Protein 1AFW (pdb70)

Foldseek 3Di:
DVVLLDDDLQFKFFQDKFKAAWFFAPPTDCLVDFQLQQLLQVLLQVLVPFDVLCVVPLVLAAEEEEEAAFDVVLCVPSNLVSVVVSPNPPNHYYHYDYLWQQQQQVQVQVQSVCSNVVVHFKHKGKFWFRCNPRVVSAPPVGDDDDPCLCVPPQSVLLVDDPQQLLVCLCVVVVNDLLQLLALLLLQLALQVVCQVVCLCVVRHDKGADPVGRIGTGFDQRDHDGHSVVCVVFDDDPDHSHGLSFFFGAITIMIMTMIGRNNVCVVSVRDGFWTWRDKDKDFARQSNLLQQCLPAVVVGCVVVVHAQVLAQAEAEARRGSSSVVVSCVSRVHDPCRYSSSHHRSRRGRRTRHPNSNVVSVVSSVDDAQHKYKYKYGGHSGMIMITMMGGD/DVVLLDDDLQFKFFQAKFKAFWFFAPPGPCLVPFQLQQLLQVLLFRLVPFDDVCVVCVLLAQEEEEEAAFDVVSCFVSNLVSVCVSPNDPNRYYHYDYQWQQQQQVQVQVVSVCSNVVVHFKHKGKFWFRCNPRVVVADLVGDDDDPVLCVDPQSVLLVPDPLQLLLVLCVVVVQDLLNLLQVLQVLLVQLQCCQVVCPNQVRHDWGADPVGDIGGGFPFNDPDGDRVNCVPFAADPDHPPGRFGLSFAFGATTMMIMTMIGRNNVCVVVVRDGQWGWDDKDKFFARLSNLLLACLPQVVVQCVVVVHALVQAQAEEEAPRGSSSVVVSCVSRVHDPCRYSNNHHRSGRGRSRRRVNSNVVSNVSSVADAQGKYKYKYRGRSGMIMITMMGGD

Structure (mmCIF, N/CA/C/O backbone):
data_1AFW
#
_entry.id   1AFW
#
_cell.length_a   71.170
_cell.length_b   92.650
_cell.length_c   116.720
_cell.angle_alpha   90.00
_cell.angle_beta   90.00
_cell.angle_gamma   90.00
#
_symmetry.space_group_name_H-M   'P 21 21 21'
#
loop_
_entity.id
_entity.type
_entity.pdbx_description
1 polymer '3-KETOACETYL-COA THIOLASE'
2 non-polymer (4R)-2-METHYLPENTANE-2,4-DIOL
3 water water
#
loop_
_atom_site.group_PDB
_atom_site.id
_atom_site.type_symbol
_atom_site.label_atom_id
_atom_site.label_alt_id
_atom_site.label_comp_id
_atom_site.label_asym_id
_atom_site.label_entity_id
_atom_site.label_seq_id
_atom_site.pdbx_PDB_ins_code
_atom_site.Cartn_x
_atom_site.Cartn_y
_atom_site.Cartn_z
_atom_site.occupancy
_atom_site.B_iso_or_equiv
_atom_site.auth_seq_id
_atom_site.auth_comp_id
_atom_site.auth_asym_id
_atom_site.auth_atom_id
_atom_site.pdbx_PDB_model_num
ATOM 1 N N . LYS A 1 1 ? 57.998 -25.385 75.616 1.00 82.24 25 LYS A N 1
ATOM 2 C CA . LYS A 1 1 ? 59.307 -24.931 75.151 1.00 84.61 25 LYS A CA 1
ATOM 3 C C . LYS A 1 1 ? 59.637 -25.041 73.640 1.00 93.86 25 LYS A C 1
ATOM 4 O O . LYS A 1 1 ? 59.730 -24.018 72.951 1.00 99.91 25 LYS A O 1
ATOM 10 N N . ASN A 1 2 ? 59.813 -26.254 73.118 1.00 89.03 26 ASN A N 1
ATOM 11 C CA . ASN A 1 2 ? 60.116 -26.449 71.701 1.00 82.31 26 ASN A CA 1
ATOM 12 C C . ASN A 1 2 ? 59.067 -25.738 70.844 1.00 75.50 26 ASN A C 1
ATOM 13 O O . ASN A 1 2 ? 59.401 -25.154 69.818 1.00 83.46 26 ASN A O 1
ATOM 18 N N . SER A 1 3 ? 57.800 -25.790 71.249 1.00 60.26 27 SER A N 1
ATOM 19 C CA . SER A 1 3 ? 56.734 -25.131 70.502 1.00 54.07 27 SER A CA 1
ATOM 20 C C . SER A 1 3 ? 56.860 -23.592 70.621 1.00 48.78 27 SER A C 1
ATOM 21 O O . SER A 1 3 ? 56.548 -22.843 69.691 1.00 48.93 27 SER A O 1
ATOM 24 N N . LEU A 1 4 ? 57.339 -23.118 71.766 1.00 38.27 28 LEU A N 1
ATOM 25 C CA . LEU A 1 4 ? 57.521 -21.698 71.948 1.00 32.74 28 LEU A CA 1
ATOM 26 C C . LEU A 1 4 ? 58.562 -21.328 70.910 1.00 36.41 28 LEU A C 1
ATOM 27 O O . LEU A 1 4 ? 58.498 -20.320 70.193 1.00 33.50 28 LEU A O 1
ATOM 32 N N . LEU A 1 5 ? 59.561 -22.193 70.859 1.00 35.37 29 LEU A N 1
ATOM 33 C CA . LEU A 1 5 ? 60.637 -21.946 69.939 1.00 35.74 29 LEU A CA 1
ATOM 34 C C . LEU A 1 5 ? 60.231 -21.895 68.479 1.00 37.65 29 LEU A C 1
ATOM 35 O O . LEU A 1 5 ? 61.002 -21.337 67.683 1.00 37.30 29 LEU A O 1
ATOM 40 N N . GLU A 1 6 ? 59.056 -22.439 68.109 1.00 33.86 30 GLU A N 1
ATOM 41 C CA . GLU A 1 6 ? 58.633 -22.412 66.694 1.00 33.88 30 GLU A CA 1
ATOM 42 C C . GLU A 1 6 ? 58.233 -21.026 66.201 1.00 36.32 30 GLU A C 1
ATOM 43 O O . GLU A 1 6 ? 57.564 -20.288 66.931 1.00 41.55 30 GLU A O 1
ATOM 49 N N . LYS A 1 7 ? 58.604 -20.675 64.971 1.00 24.78 31 LYS A N 1
ATOM 50 C CA . LYS A 1 7 ? 58.252 -19.354 64.462 1.00 23.33 31 LYS A CA 1
ATOM 51 C C . LYS A 1 7 ? 56.942 -19.438 63.750 1.00 38.70 31 LYS A C 1
ATOM 52 O O . LYS A 1 7 ? 56.799 -20.293 62.889 1.00 49.48 31 LYS A O 1
ATOM 58 N N . ARG A 1 8 ? 55.994 -18.559 64.086 1.00 37.54 32 ARG A N 1
ATOM 59 C CA . ARG A 1 8 ? 54.676 -18.541 63.454 1.00 26.99 32 ARG A CA 1
ATOM 60 C C . ARG A 1 8 ? 54.399 -17.211 62.757 1.00 18.32 32 ARG A C 1
ATOM 61 O O . ARG A 1 8 ? 55.008 -16.233 63.114 1.00 21.58 32 ARG A O 1
ATOM 69 N N . PRO A 1 9 ? 53.526 -17.142 61.759 1.00 22.22 33 PRO A N 1
ATOM 70 C CA . PRO A 1 9 ? 53.275 -15.863 61.071 1.00 20.31 33 PRO A CA 1
ATOM 71 C C . PRO A 1 9 ? 52.554 -14.837 61.952 1.00 26.18 33 PRO A C 1
ATOM 72 O O . PRO A 1 9 ? 52.657 -13.630 61.716 1.00 27.88 33 PRO A O 1
ATOM 76 N N . GLU A 1 10 ? 51.854 -15.340 62.972 1.00 20.03 34 GLU A N 1
ATOM 77 C CA . GLU A 1 10 ? 51.106 -14.483 63.888 1.00 25.93 34 GLU A CA 1
ATOM 78 C C . GLU A 1 10 ? 51.914 -13.916 65.025 1.00 21.07 34 GLU A C 1
ATOM 79 O O . GLU A 1 10 ? 51.372 -13.115 65.799 1.00 22.07 34 GLU A O 1
ATOM 85 N N . ASP A 1 11 ? 53.184 -14.300 65.092 1.00 16.24 35 ASP A N 1
ATOM 86 C CA . ASP A 1 11 ? 54.061 -13.845 66.160 1.00 15.45 35 ASP A CA 1
ATOM 87 C C . ASP A 1 11 ? 54.170 -12.345 66.160 1.00 19.07 35 ASP A C 1
ATOM 88 O O . ASP A 1 11 ? 53.948 -11.691 65.151 1.00 12.84 35 ASP A O 1
ATOM 93 N N . VAL A 1 12 ? 54.507 -11.812 67.326 1.00 21.14 36 VAL A N 1
ATOM 94 C CA . VAL A 1 12 ? 54.646 -10.369 67.408 1.00 16.72 36 VAL A CA 1
ATOM 95 C C . VAL A 1 12 ? 56.154 -10.244 67.451 1.00 12.02 36 VAL A C 1
ATOM 96 O O . VAL A 1 12 ? 56.795 -10.607 68.431 1.00 19.40 36 VAL A O 1
ATOM 100 N N . VAL A 1 13 ? 56.745 -9.731 66.383 1.00 8.77 37 VAL A N 1
ATOM 101 C CA . VAL A 1 13 ? 58.181 -9.566 66.368 1.00 8.88 37 VAL A CA 1
ATOM 102 C C . VAL A 1 13 ? 58.678 -8.139 66.605 1.00 17.95 37 VAL A C 1
ATOM 103 O O . VAL A 1 13 ? 57.964 -7.166 66.340 1.00 16.94 37 VAL A O 1
ATOM 107 N N . ILE A 1 14 ? 59.898 -8.036 67.122 1.00 14.74 38 ILE A N 1
ATOM 108 C CA . ILE A 1 14 ? 60.565 -6.772 67.368 1.00 15.99 38 ILE A CA 1
ATOM 109 C C . ILE A 1 14 ? 61.486 -6.530 66.144 1.00 24.55 38 ILE A C 1
ATOM 110 O O . ILE A 1 14 ? 62.369 -7.324 65.813 1.00 23.07 38 ILE A O 1
ATOM 115 N N . VAL A 1 15 ? 61.229 -5.437 65.449 1.00 24.73 39 VAL A N 1
ATOM 116 C CA . VAL A 1 15 ? 61.984 -5.006 64.264 1.00 21.02 39 VAL A CA 1
ATOM 117 C C . VAL A 1 15 ? 63.168 -4.093 64.642 1.00 23.79 39 VAL A C 1
ATOM 118 O O . VAL A 1 15 ? 64.198 -4.115 63.994 1.00 33.14 39 VAL A O 1
ATOM 122 N N . ALA A 1 16 ? 63.045 -3.287 65.694 1.00 24.25 40 ALA A N 1
ATOM 123 C CA . ALA A 1 16 ? 64.109 -2.376 66.135 1.00 20.29 40 ALA A CA 1
ATOM 124 C C . ALA A 1 16 ? 63.804 -2.067 67.585 1.00 19.98 40 ALA A C 1
ATOM 125 O O . ALA A 1 16 ? 62.621 -2.016 67.934 1.00 15.97 40 ALA A O 1
ATOM 127 N N . ALA A 1 17 ? 64.831 -1.772 68.375 1.00 12.96 41 ALA A N 1
ATOM 128 C CA . ALA A 1 17 ? 64.655 -1.419 69.763 1.00 15.18 41 ALA A CA 1
ATOM 129 C C . ALA A 1 17 ? 65.919 -0.684 70.126 1.00 22.44 41 ALA A C 1
ATOM 130 O O . ALA A 1 17 ? 67.021 -1.195 70.001 1.00 21.95 41 ALA A O 1
ATOM 132 N N . ASN A 1 18 ? 65.733 0.540 70.593 1.00 17.26 42 ASN A N 1
ATOM 133 C CA . ASN A 1 18 ? 66.815 1.422 70.980 1.00 18.95 42 ASN A CA 1
ATOM 134 C C . ASN A 1 18 ? 66.479 2.301 72.170 1.00 16.77 42 ASN A C 1
ATOM 135 O O . ASN A 1 18 ? 65.330 2.402 72.548 1.00 12.56 42 ASN A O 1
ATOM 140 N N . ARG A 1 19 ? 67.494 2.935 72.772 1.00 15.47 43 ARG A N 1
ATOM 141 C CA . ARG A 1 19 ? 67.411 3.835 73.894 1.00 15.87 43 ARG A CA 1
ATOM 142 C C . ARG A 1 19 ? 68.420 5.000 73.783 1.00 25.67 43 ARG A C 1
ATOM 143 O O . ARG A 1 19 ? 69.388 4.962 73.043 1.00 18.21 43 ARG A O 1
ATOM 151 N N . SER A 1 20 ? 68.195 6.050 74.546 1.00 21.47 44 SER A N 1
ATOM 152 C CA . SER A 1 20 ? 69.113 7.145 74.496 1.00 17.68 44 SER A CA 1
ATOM 153 C C . SER A 1 20 ? 69.997 6.688 75.619 1.00 20.05 44 SER A C 1
ATOM 154 O O . SER A 1 20 ? 69.660 5.705 76.268 1.00 18.26 44 SER A O 1
ATOM 157 N N . ALA A 1 21 ? 71.089 7.411 75.876 1.00 25.53 45 ALA A N 1
ATOM 158 C CA . ALA A 1 21 ? 71.950 7.116 77.031 1.00 30.46 45 ALA A CA 1
ATOM 159 C C . ALA A 1 21 ? 71.055 7.690 78.157 1.00 23.81 45 ALA A C 1
ATOM 160 O O . ALA A 1 21 ? 70.108 8.482 77.910 1.00 22.90 45 ALA A O 1
ATOM 162 N N . ILE A 1 22 ? 71.361 7.284 79.386 1.00 15.67 46 ILE A N 1
ATOM 163 C CA . ILE A 1 22 ? 70.628 7.709 80.557 1.00 14.11 46 ILE A CA 1
ATOM 164 C C . ILE A 1 22 ? 71.453 8.763 81.264 1.00 24.03 46 ILE A C 1
ATOM 165 O O . ILE A 1 22 ? 72.570 8.480 81.718 1.00 25.10 46 ILE A O 1
ATOM 170 N N . GLY A 1 23 ? 70.881 9.970 81.350 1.00 17.58 47 GLY A N 1
ATOM 171 C CA . GLY A 1 23 ? 71.527 11.137 81.970 1.00 7.85 47 GLY A CA 1
ATOM 172 C C . GLY A 1 23 ? 71.134 11.138 83.390 1.00 16.62 47 GLY A C 1
ATOM 173 O O . GLY A 1 23 ? 70.052 10.678 83.720 1.00 19.67 47 GLY A O 1
ATOM 174 N N . LYS A 1 24 ? 71.997 11.679 84.250 1.00 18.98 48 LYS A N 1
ATOM 175 C CA . LYS A 1 24 ? 71.757 11.769 85.689 1.00 19.58 48 LYS A CA 1
ATOM 176 C C . LYS A 1 24 ? 70.807 12.886 85.915 1.00 26.50 48 LYS A C 1
ATOM 177 O O . LYS A 1 24 ? 70.942 13.965 85.366 1.00 27.78 48 LYS A O 1
ATOM 183 N N . GLY A 1 25 ? 69.814 12.603 86.724 1.00 26.86 49 GLY A N 1
ATOM 184 C CA . GLY A 1 25 ? 68.820 13.595 86.982 1.00 17.89 49 GLY A CA 1
ATOM 185 C C . GLY A 1 25 ? 69.437 14.801 87.655 1.00 33.99 49 GLY A C 1
ATOM 186 O O . GLY A 1 25 ? 70.355 14.692 88.441 1.00 28.54 49 GLY A O 1
ATOM 187 N N . PHE A 1 26 ? 68.872 15.955 87.337 1.00 33.33 50 PHE A N 1
ATOM 188 C CA . PHE A 1 26 ? 69.258 17.215 87.923 1.00 32.84 50 PHE A CA 1
ATOM 189 C C . PHE A 1 26 ? 70.578 17.866 87.536 1.00 37.25 50 PHE A C 1
ATOM 190 O O . PHE A 1 26 ? 70.613 19.067 87.285 1.00 36.21 50 PHE A O 1
ATOM 198 N N . LYS A 1 27 ? 71.653 17.099 87.421 1.00 31.73 51 LYS A N 1
ATOM 199 C CA . LYS A 1 27 ? 72.912 17.729 87.063 1.00 34.81 51 LYS A CA 1
ATOM 200 C C . LYS A 1 27 ? 73.478 17.127 85.796 1.00 32.39 51 LYS A C 1
ATOM 201 O O . LYS A 1 27 ? 74.487 17.561 85.263 1.00 39.09 51 LYS A O 1
ATOM 207 N N . GLY A 1 28 ? 72.820 16.110 85.290 1.00 18.54 52 GLY A N 1
ATOM 208 C CA . GLY A 1 28 ? 73.322 15.439 84.130 1.00 13.87 52 GLY A CA 1
ATOM 209 C C . GLY A 1 28 ? 72.973 16.006 82.771 1.00 21.26 52 GLY A C 1
ATOM 210 O O . GLY A 1 28 ? 72.381 17.086 82.642 1.00 29.37 52 GLY A O 1
ATOM 211 N N . ALA A 1 29 ? 73.343 15.197 81.784 1.00 12.41 53 ALA A N 1
ATOM 212 C CA . ALA A 1 29 ? 73.226 15.439 80.360 1.00 18.73 53 ALA A CA 1
ATOM 213 C C . ALA A 1 29 ? 71.989 16.081 79.840 1.00 31.06 53 ALA A C 1
ATOM 214 O O . ALA A 1 29 ? 72.064 16.966 78.968 1.00 25.76 53 ALA A O 1
ATOM 216 N N . PHE A 1 30 ? 70.859 15.631 80.349 1.00 27.59 54 PHE A N 1
ATOM 217 C CA . PHE A 1 30 ? 69.626 16.183 79.857 1.00 22.98 54 PHE A CA 1
ATOM 218 C C . PHE A 1 30 ? 68.974 17.232 80.774 1.00 20.64 54 PHE A C 1
ATOM 219 O O . PHE A 1 30 ? 67.806 17.598 80.596 1.00 18.41 54 PHE A O 1
ATOM 227 N N . LYS A 1 31 ? 69.691 17.748 81.768 1.00 14.51 55 LYS A N 1
ATOM 228 C CA . LYS A 1 31 ? 69.029 18.716 82.638 1.00 15.04 55 LYS A CA 1
ATOM 229 C C . LYS A 1 31 ? 68.348 19.929 82.046 1.00 10.08 55 LYS A C 1
ATOM 230 O O . LYS A 1 31 ? 67.448 20.475 82.609 1.00 15.91 55 LYS A O 1
ATOM 236 N N . ASP A 1 32 ? 68.751 20.373 80.885 1.00 14.83 56 ASP A N 1
ATOM 237 C CA . ASP A 1 32 ? 68.070 21.571 80.400 1.00 14.51 56 ASP A CA 1
ATOM 238 C C . ASP A 1 32 ? 67.105 21.247 79.292 1.00 23.45 56 ASP A C 1
ATOM 239 O O . ASP A 1 32 ? 66.757 22.122 78.523 1.00 24.78 56 ASP A O 1
ATOM 244 N N . VAL A 1 33 ? 66.647 20.013 79.193 1.00 20.15 57 VAL A N 1
ATOM 245 C CA . VAL A 1 33 ? 65.672 19.713 78.153 1.00 18.01 57 VAL A CA 1
ATOM 246 C C . VAL A 1 33 ? 64.547 18.887 78.814 1.00 19.60 57 VAL A C 1
ATOM 247 O O . VAL A 1 33 ? 64.806 18.257 79.823 1.00 15.34 57 VAL A O 1
ATOM 251 N N . ASN A 1 34 ? 63.344 18.880 78.235 1.00 18.26 58 ASN A N 1
ATOM 252 C CA . ASN A 1 34 ? 62.175 18.120 78.725 1.00 15.17 58 ASN A CA 1
ATOM 253 C C . ASN A 1 34 ? 61.888 16.876 77.845 1.00 6.34 58 ASN A C 1
ATOM 254 O O . ASN A 1 34 ? 62.546 16.582 76.823 1.00 10.05 58 ASN A O 1
ATOM 259 N N . THR A 1 35 ? 60.853 16.152 78.271 1.00 7.78 59 THR A N 1
ATOM 260 C CA . THR A 1 35 ? 60.445 14.968 77.568 1.00 4.99 59 THR A CA 1
ATOM 261 C C . THR A 1 35 ? 60.119 15.192 76.101 1.00 10.12 59 THR A C 1
ATOM 262 O O . THR A 1 35 ? 60.387 14.332 75.259 1.00 13.12 59 THR A O 1
ATOM 266 N N . ASP A 1 36 ? 59.534 16.340 75.776 1.00 9.82 60 ASP A N 1
ATOM 267 C CA . ASP A 1 36 ? 59.178 16.606 74.375 1.00 11.79 60 ASP A CA 1
ATOM 268 C C . ASP A 1 36 ? 60.485 16.631 73.558 1.00 11.19 60 ASP A C 1
ATOM 269 O O . ASP A 1 36 ? 60.576 16.019 72.466 1.00 11.33 60 ASP A O 1
ATOM 274 N N . TYR A 1 37 ? 61.526 17.309 74.074 1.00 9.64 61 TYR A N 1
ATOM 275 C CA . TYR A 1 37 ? 62.816 17.342 73.348 1.00 8.77 61 TYR A CA 1
ATOM 276 C C . TYR A 1 37 ? 63.499 15.945 73.245 1.00 9.96 61 TYR A C 1
ATOM 277 O O . TYR A 1 37 ? 63.984 15.539 72.152 1.00 15.57 61 TYR A O 1
ATOM 286 N N . LEU A 1 38 ? 63.444 15.174 74.334 1.00 8.98 62 LEU A N 1
ATOM 287 C CA . LEU A 1 38 ? 64.013 13.847 74.330 1.00 9.93 62 LEU A CA 1
ATOM 288 C C . LEU A 1 38 ? 63.304 12.999 73.312 1.00 12.59 62 LEU A C 1
ATOM 289 O O . LEU A 1 38 ? 63.913 12.328 72.433 1.00 13.64 62 LEU A O 1
ATOM 294 N N . LEU A 1 39 ? 61.977 13.018 73.389 1.00 9.85 63 LEU A N 1
ATOM 295 C CA . LEU A 1 39 ? 61.301 12.187 72.436 1.00 6.21 63 LEU A CA 1
ATOM 296 C C . LEU A 1 39 ? 61.517 12.565 70.974 1.00 12.94 63 LEU A C 1
ATOM 297 O O . LEU A 1 39 ? 61.758 11.709 70.089 1.00 11.91 63 LEU A O 1
ATOM 302 N N . TYR A 1 40 ? 61.436 13.864 70.679 1.00 12.64 64 TYR A N 1
ATOM 303 C CA . TYR A 1 40 ? 61.651 14.269 69.266 1.00 13.44 64 TYR A CA 1
ATOM 304 C C . TYR A 1 40 ? 63.027 13.876 68.705 1.00 12.56 64 TYR A C 1
ATOM 305 O O . TYR A 1 40 ? 63.164 13.331 67.590 1.00 14.40 64 TYR A O 1
ATOM 314 N N . ASN A 1 41 ? 64.040 14.201 69.498 1.00 11.54 65 ASN A N 1
ATOM 315 C CA . ASN A 1 41 ? 65.422 13.911 69.108 1.00 11.70 65 ASN A CA 1
ATOM 316 C C . ASN A 1 41 ? 65.700 12.423 69.042 1.00 19.02 65 ASN A C 1
ATOM 317 O O . ASN A 1 41 ? 66.404 11.921 68.124 1.00 16.53 65 ASN A O 1
ATOM 322 N N . PHE A 1 42 ? 65.095 11.700 69.990 1.00 12.78 66 PHE A N 1
ATOM 323 C CA . PHE A 1 42 ? 65.242 10.249 69.970 1.00 16.76 66 PHE A CA 1
ATOM 324 C C . PHE A 1 42 ? 64.575 9.681 68.706 1.00 17.34 66 PHE A C 1
ATOM 325 O O . PHE A 1 42 ? 65.183 8.910 67.983 1.00 17.20 66 PHE A O 1
ATOM 333 N N . LEU A 1 43 ? 63.336 10.047 68.385 1.00 16.44 67 LEU A N 1
ATOM 334 C CA . LEU A 1 43 ? 62.665 9.492 67.211 1.00 14.56 67 LEU A CA 1
ATOM 335 C C . LEU A 1 43 ? 63.333 9.785 65.894 1.00 16.25 67 LEU A C 1
ATOM 336 O O . LEU A 1 43 ? 63.217 9.013 64.928 1.00 22.35 67 LEU A O 1
ATOM 341 N N . ASN A 1 44 ? 63.953 10.960 65.864 1.00 16.68 68 ASN A N 1
ATOM 342 C CA . ASN A 1 44 ? 64.641 11.419 64.651 1.00 17.65 68 ASN A CA 1
ATOM 343 C C . ASN A 1 44 ? 65.730 10.378 64.375 1.00 17.50 68 ASN A C 1
ATOM 344 O O . ASN A 1 44 ? 65.939 9.926 63.239 1.00 20.49 68 ASN A O 1
ATOM 349 N N . GLU A 1 45 ? 66.443 10.005 65.430 1.00 19.65 69 GLU A N 1
ATOM 350 C CA . GLU A 1 45 ? 67.524 9.003 65.332 1.00 20.49 69 GLU A CA 1
ATOM 351 C C . GLU A 1 45 ? 66.862 7.623 65.123 1.00 23.11 69 GLU A C 1
ATOM 352 O O . GLU A 1 45 ? 67.238 6.890 64.219 1.00 29.26 69 GLU A O 1
ATOM 358 N N . PHE A 1 46 ? 65.889 7.230 65.949 1.00 18.80 70 PHE A N 1
ATOM 359 C CA . PHE A 1 46 ? 65.271 5.924 65.794 1.00 20.58 70 PHE A CA 1
ATOM 360 C C . PHE A 1 46 ? 64.734 5.654 64.408 1.00 27.88 70 PHE A C 1
ATOM 361 O O . PHE A 1 46 ? 64.981 4.608 63.784 1.00 26.89 70 PHE A O 1
ATOM 369 N N . ILE A 1 47 ? 63.945 6.610 63.932 1.00 16.78 71 ILE A N 1
ATOM 370 C CA . ILE A 1 47 ? 63.369 6.436 62.636 1.00 15.70 71 ILE A CA 1
ATOM 371 C C . ILE A 1 47 ? 64.422 6.310 61.561 1.00 25.75 71 ILE A C 1
ATOM 372 O O . ILE A 1 47 ? 64.175 5.644 60.557 1.00 23.76 71 ILE A O 1
ATOM 377 N N . GLY A 1 48 ? 65.561 6.976 61.769 1.00 26.08 72 GLY A N 1
ATOM 378 C CA . GLY A 1 48 ? 66.668 6.941 60.790 1.00 36.24 72 GLY A CA 1
ATOM 379 C C . GLY A 1 48 ? 67.186 5.513 60.730 1.00 38.37 72 GLY A C 1
ATOM 380 O O . GLY A 1 48 ? 67.424 4.965 59.689 1.00 46.17 72 GLY A O 1
ATOM 381 N N . ARG A 1 49 ? 67.341 4.897 61.879 1.00 38.28 73 ARG A N 1
ATOM 382 C CA . ARG A 1 49 ? 67.815 3.533 61.952 1.00 43.61 73 ARG A CA 1
ATOM 383 C C . ARG A 1 49 ? 66.701 2.493 61.713 1.00 52.71 73 ARG A C 1
ATOM 384 O O . ARG A 1 49 ? 66.849 1.320 62.096 1.00 59.71 73 ARG A O 1
ATOM 392 N N . PHE A 1 50 ? 65.597 2.907 61.072 1.00 40.73 74 PHE A N 1
ATOM 393 C CA . PHE A 1 50 ? 64.502 1.959 60.790 1.00 46.78 74 PHE A CA 1
ATOM 394 C C . PHE A 1 50 ? 64.803 1.370 59.391 1.00 55.76 74 PHE A C 1
ATOM 395 O O . PHE A 1 50 ? 65.627 1.926 58.638 1.00 51.31 74 PHE A O 1
ATOM 403 N N . PRO A 1 51 ? 64.108 0.275 59.052 1.00 58.27 75 PRO A N 1
ATOM 404 C CA . PRO A 1 51 ? 64.233 -0.404 57.749 1.00 54.55 75 PRO A CA 1
ATOM 405 C C . PRO A 1 51 ? 63.542 0.403 56.632 1.00 48.32 75 PRO A C 1
ATOM 406 O O . PRO A 1 51 ? 62.379 0.824 56.747 1.00 44.31 75 PRO A O 1
ATOM 410 N N . GLU A 1 52 ? 64.271 0.587 55.536 1.00 38.62 76 GLU A N 1
ATOM 411 C CA . GLU A 1 52 ? 63.819 1.346 54.383 1.00 35.31 76 GLU A CA 1
ATOM 412 C C . GLU A 1 52 ? 62.371 1.405 54.013 1.00 38.40 76 GLU A C 1
ATOM 413 O O . GLU A 1 52 ? 61.783 2.484 53.837 1.00 37.77 76 GLU A O 1
ATOM 419 N N . PRO A 1 53 ? 61.800 0.222 53.892 1.00 36.46 77 PRO A N 1
ATOM 420 C CA . PRO A 1 53 ? 60.393 0.169 53.527 1.00 27.50 77 PRO A CA 1
ATOM 421 C C . PRO A 1 53 ? 59.601 0.903 54.577 1.00 33.32 77 PRO A C 1
ATOM 422 O O . PRO A 1 53 ? 58.519 1.356 54.268 1.00 40.68 77 PRO A O 1
ATOM 426 N N . LEU A 1 54 ? 60.134 1.081 55.793 1.00 35.83 78 LEU A N 1
ATOM 427 C CA . LEU A 1 54 ? 59.361 1.804 56.816 1.00 33.93 78 LEU A CA 1
ATOM 428 C C . LEU A 1 54 ? 59.604 3.288 56.805 1.00 29.77 78 LEU A C 1
ATOM 429 O O . LEU A 1 54 ? 58.645 4.061 56.868 1.00 32.40 78 LEU A O 1
ATOM 434 N N . ARG A 1 55 ? 60.874 3.670 56.715 1.00 27.14 79 ARG A N 1
ATOM 435 C CA . ARG A 1 55 ? 61.255 5.068 56.706 1.00 29.37 79 ARG A CA 1
ATOM 436 C C . ARG A 1 55 ? 60.513 5.704 55.592 1.00 34.82 79 ARG A C 1
ATOM 437 O O . ARG A 1 55 ? 60.076 6.839 55.662 1.00 41.73 79 ARG A O 1
ATOM 445 N N . ALA A 1 56 ? 60.334 4.922 54.552 1.00 42.02 80 ALA A N 1
ATOM 446 C CA . ALA A 1 56 ? 59.614 5.425 53.393 1.00 52.10 80 ALA A CA 1
ATOM 447 C C . ALA A 1 56 ? 58.065 5.432 53.448 1.00 47.66 80 ALA A C 1
ATOM 448 O O . ALA A 1 56 ? 57.391 5.806 52.482 1.00 45.00 80 ALA A O 1
ATOM 450 N N . ASP A 1 57 ? 57.486 4.998 54.558 1.00 44.84 81 ASP A N 1
ATOM 451 C CA . ASP A 1 57 ? 56.026 4.978 54.691 1.00 49.53 81 ASP A CA 1
ATOM 452 C C . ASP A 1 57 ? 55.705 4.793 56.174 1.00 39.97 81 ASP A C 1
ATOM 453 O O . ASP A 1 57 ? 55.217 3.757 56.637 1.00 38.99 81 ASP A O 1
ATOM 458 N N . LEU A 1 58 ? 56.023 5.839 56.916 1.00 33.11 82 LEU A N 1
ATOM 459 C CA . LEU A 1 58 ? 55.789 5.815 58.342 1.00 28.70 82 LEU A CA 1
ATOM 460 C C . LEU A 1 58 ? 54.313 5.613 58.595 1.00 23.73 82 LEU A C 1
ATOM 461 O O . LEU A 1 58 ? 53.922 5.274 59.673 1.00 26.91 82 LEU A O 1
ATOM 466 N N . ASN A 1 59 ? 53.489 5.806 57.590 1.00 19.73 83 ASN A N 1
ATOM 467 C CA . ASN A 1 59 ? 52.068 5.628 57.738 1.00 28.31 83 ASN A CA 1
ATOM 468 C C . ASN A 1 59 ? 51.826 4.162 58.027 1.00 26.48 83 ASN A C 1
ATOM 469 O O . ASN A 1 59 ? 50.704 3.799 58.327 1.00 25.00 83 ASN A O 1
ATOM 474 N N . LEU A 1 60 ? 52.811 3.300 57.851 1.00 15.86 84 LEU A N 1
ATOM 475 C CA . LEU A 1 60 ? 52.519 1.916 58.104 1.00 16.47 84 LEU A CA 1
ATOM 476 C C . LEU A 1 60 ? 52.435 1.753 59.603 1.00 18.55 84 LEU A C 1
ATOM 477 O O . LEU A 1 60 ? 51.926 0.759 60.063 1.00 23.91 84 LEU A O 1
ATOM 482 N N . ILE A 1 61 ? 52.925 2.722 60.363 1.00 15.14 85 ILE A N 1
ATOM 483 C CA . ILE A 1 61 ? 52.853 2.610 61.828 1.00 14.96 85 ILE A CA 1
ATOM 484 C C . ILE A 1 61 ? 51.418 3.002 62.160 1.00 22.10 85 ILE A C 1
ATOM 485 O O . ILE A 1 61 ? 50.925 4.091 61.816 1.00 18.80 85 ILE A O 1
ATOM 490 N N . GLU A 1 62 ? 50.719 2.082 62.806 1.00 19.08 86 GLU A N 1
ATOM 491 C CA . GLU A 1 62 ? 49.321 2.308 63.158 1.00 14.00 86 GLU A CA 1
ATOM 492 C C . GLU A 1 62 ? 48.964 2.718 64.592 1.00 15.41 86 GLU A C 1
ATOM 493 O O . GLU A 1 62 ? 47.785 2.930 64.950 1.00 14.93 86 GLU A O 1
ATOM 499 N N . GLU A 1 63 ? 49.982 2.861 65.412 1.00 9.17 87 GLU A N 1
ATOM 500 C CA . GLU A 1 63 ? 49.711 3.285 66.773 1.00 9.72 87 GLU A CA 1
ATOM 501 C C . GLU A 1 63 ? 51.029 3.586 67.430 1.00 10.29 87 GLU A C 1
ATOM 502 O O . GLU A 1 63 ? 52.073 2.903 67.191 1.00 12.17 87 GLU A O 1
ATOM 508 N N . VAL A 1 64 ? 50.997 4.603 68.274 1.00 8.99 88 VAL A N 1
ATOM 509 C CA . VAL A 1 64 ? 52.192 4.898 69.052 1.00 5.49 88 VAL A CA 1
ATOM 510 C C . VAL A 1 64 ? 51.660 4.826 70.513 1.00 8.57 88 VAL A C 1
ATOM 511 O O . VAL A 1 64 ? 50.740 5.576 70.877 1.00 10.38 88 VAL A O 1
ATOM 515 N N . ALA A 1 65 ? 52.208 3.962 71.365 1.00 8.79 89 ALA A N 1
ATOM 516 C CA . ALA A 1 65 ? 51.767 3.943 72.800 1.00 7.47 89 ALA A CA 1
ATOM 517 C C . ALA A 1 65 ? 53.062 4.423 73.544 1.00 10.17 89 ALA A C 1
ATOM 518 O O . ALA A 1 65 ? 54.142 3.843 73.377 1.00 8.07 89 ALA A O 1
ATOM 520 N N . CYS A 1 66 ? 52.974 5.447 74.385 1.00 8.68 90 CYS A N 1
ATOM 521 C CA . CYS A 1 66 ? 54.155 6.020 75.065 1.00 2.81 90 CYS A CA 1
ATOM 522 C C . CYS A 1 66 ? 53.972 6.103 76.546 1.00 4.06 90 CYS A C 1
ATOM 523 O O . CYS A 1 66 ? 53.075 6.800 77.051 1.00 9.91 90 CYS A O 1
ATOM 526 N N . GLY A 1 67 ? 54.785 5.364 77.285 1.00 7.57 91 GLY A N 1
ATOM 527 C CA . GLY A 1 67 ? 54.720 5.361 78.760 1.00 2.13 91 GLY A CA 1
ATOM 528 C C . GLY A 1 67 ? 55.336 6.601 79.369 1.00 5.70 91 GLY A C 1
ATOM 529 O O . GLY A 1 67 ? 56.387 7.043 78.912 1.00 12.61 91 GLY A O 1
ATOM 530 N N . ASN A 1 68 ? 54.719 7.130 80.420 1.00 3.63 92 ASN A N 1
ATOM 531 C CA . ASN A 1 68 ? 55.273 8.325 81.099 1.00 7.72 92 ASN A CA 1
ATOM 532 C C . ASN A 1 68 ? 54.605 8.416 82.442 1.00 10.73 92 ASN A C 1
ATOM 533 O O . ASN A 1 68 ? 53.403 8.154 82.540 1.00 7.95 92 ASN A O 1
ATOM 538 N N . VAL A 1 69 ? 55.363 8.734 83.498 1.00 7.45 93 VAL A N 1
ATOM 539 C CA . VAL A 1 69 ? 54.764 8.770 84.807 1.00 8.84 93 VAL A CA 1
ATOM 540 C C . VAL A 1 69 ? 54.497 10.170 85.410 1.00 10.72 93 VAL A C 1
ATOM 541 O O . VAL A 1 69 ? 53.481 10.390 86.001 1.00 10.87 93 VAL A O 1
ATOM 545 N N . LEU A 1 70 ? 55.424 11.111 85.278 1.00 6.93 94 LEU A N 1
ATOM 546 C CA . LEU A 1 70 ? 55.306 12.397 85.925 1.00 13.16 94 LEU A CA 1
ATOM 547 C C . LEU A 1 70 ? 54.681 13.600 85.226 1.00 10.24 94 LEU A C 1
ATOM 548 O O . LEU A 1 70 ? 54.412 14.586 85.921 1.00 8.50 94 LEU A O 1
ATOM 553 N N . ASN A 1 71 ? 54.499 13.552 83.898 1.00 9.27 95 ASN A N 1
ATOM 554 C CA . ASN A 1 71 ? 53.971 14.744 83.245 1.00 12.65 95 ASN A CA 1
ATOM 555 C C . ASN A 1 71 ? 52.484 14.904 83.455 1.00 16.01 95 ASN A C 1
ATOM 556 O O . ASN A 1 71 ? 51.800 13.908 83.728 1.00 6.42 95 ASN A O 1
ATOM 561 N N . VAL A 1 72 ? 51.964 16.123 83.286 1.00 9.01 96 VAL A N 1
ATOM 562 C CA . VAL A 1 72 ? 50.520 16.290 83.436 1.00 5.99 96 VAL A CA 1
ATOM 563 C C . VAL A 1 72 ? 49.930 15.455 82.326 1.00 7.36 96 VAL A C 1
ATOM 564 O O . VAL A 1 72 ? 50.464 15.427 81.183 1.00 7.82 96 VAL A O 1
ATOM 568 N N . GLY A 1 73 ? 48.846 14.755 82.629 1.00 7.73 97 GLY A N 1
ATOM 569 C CA . GLY A 1 73 ? 48.225 13.925 81.615 1.00 4.57 97 GLY A CA 1
ATOM 570 C C . GLY A 1 73 ? 49.121 12.775 81.047 1.00 10.84 97 GLY A C 1
ATOM 571 O O . GLY A 1 73 ? 48.825 12.204 79.970 1.00 10.80 97 GLY A O 1
ATOM 572 N N . ALA A 1 74 ? 50.218 12.444 81.715 1.00 7.59 98 ALA A N 1
ATOM 573 C CA . ALA A 1 74 ? 51.168 11.423 81.268 1.00 6.78 98 ALA A CA 1
ATOM 574 C C . ALA A 1 74 ? 51.791 11.853 79.940 1.00 7.11 98 ALA A C 1
ATOM 575 O O . ALA A 1 74 ? 52.302 11.054 79.190 1.00 8.72 98 ALA A O 1
ATOM 577 N N . GLY A 1 75 ? 51.786 13.146 79.676 1.00 6.12 99 GLY A N 1
ATOM 578 C CA . GLY A 1 75 ? 52.457 13.711 78.522 1.00 10.02 99 GLY A CA 1
ATOM 579 C C . GLY A 1 75 ? 51.821 13.556 77.186 1.00 15.02 99 GLY A C 1
ATOM 580 O O . GLY A 1 75 ? 52.496 13.754 76.154 1.00 10.62 99 GLY A O 1
ATOM 581 N N . ALA A 1 76 ? 50.524 13.218 77.158 1.00 5.05 100 ALA A N 1
ATOM 582 C CA . ALA A 1 76 ? 49.967 12.984 75.811 1.00 9.87 100 ALA A CA 1
ATOM 583 C C . ALA A 1 76 ? 50.047 14.126 74.813 1.00 6.86 100 ALA A C 1
ATOM 584 O O . ALA A 1 76 ? 50.392 13.877 73.673 1.00 10.21 100 ALA A O 1
ATOM 586 N N . THR A 1 77 ? 49.724 15.351 75.227 1.00 9.86 101 THR A N 1
ATOM 587 C CA . THR A 1 77 ? 49.795 16.433 74.216 1.00 13.31 101 THR A CA 1
ATOM 588 C C . THR A 1 77 ? 51.202 16.642 73.632 1.00 5.55 101 THR A C 1
ATOM 589 O O . THR A 1 77 ? 51.397 16.642 72.421 1.00 8.30 101 THR A O 1
ATOM 593 N N . GLU A 1 78 ? 52.174 16.871 74.492 1.00 8.85 102 GLU A N 1
ATOM 594 C CA . GLU A 1 78 ? 53.533 17.110 74.009 1.00 9.94 102 GLU A CA 1
ATOM 595 C C . GLU A 1 78 ? 54.168 15.923 73.316 1.00 9.65 102 GLU A C 1
ATOM 596 O O . GLU A 1 78 ? 54.993 16.038 72.390 1.00 11.44 102 GLU A O 1
ATOM 602 N N . HIS A 1 79 ? 53.820 14.708 73.715 1.00 9.07 103 HIS A N 1
ATOM 603 C CA . HIS A 1 79 ? 54.458 13.590 73.022 1.00 5.78 103 HIS A CA 1
ATOM 604 C C . HIS A 1 79 ? 53.893 13.338 71.609 1.00 6.29 103 HIS A C 1
ATOM 605 O O . HIS A 1 79 ? 54.609 12.964 70.670 1.00 8.26 103 HIS A O 1
ATOM 612 N N . ARG A 1 80 ? 52.583 13.540 71.480 1.00 7.48 104 ARG A N 1
ATOM 613 C CA . ARG A 1 80 ? 51.979 13.363 70.168 1.00 7.84 104 ARG A CA 1
ATOM 614 C C . ARG A 1 80 ? 52.636 14.486 69.308 1.00 4.53 104 ARG A C 1
ATOM 615 O O . ARG A 1 80 ? 52.940 14.250 68.128 1.00 12.48 104 ARG A O 1
ATOM 623 N N . ALA A 1 81 ? 52.773 15.693 69.879 1.00 10.92 105 ALA A N 1
ATOM 624 C CA . ALA A 1 81 ? 53.381 16.832 69.161 1.00 12.46 105 ALA A CA 1
ATOM 625 C C . ALA A 1 81 ? 54.790 16.414 68.698 1.00 13.69 105 ALA A C 1
ATOM 626 O O . ALA A 1 81 ? 55.227 16.642 67.544 1.00 15.53 105 ALA A O 1
ATOM 628 N N . ALA A 1 82 ? 55.540 15.804 69.609 1.00 11.70 106 ALA A N 1
ATOM 629 C CA . ALA A 1 82 ? 56.896 15.421 69.212 1.00 13.22 106 ALA A CA 1
ATOM 630 C C . ALA A 1 82 ? 56.891 14.349 68.151 1.00 17.29 106 ALA A C 1
ATOM 631 O O . ALA A 1 82 ? 57.775 14.341 67.291 1.00 19.53 106 ALA A O 1
ATOM 633 N N . CYS A 1 83 ? 55.972 13.383 68.202 1.00 13.58 107 CYS A N 1
ATOM 634 C CA . CYS A 1 83 ? 56.018 12.362 67.161 1.00 10.47 107 CYS A CA 1
ATOM 635 C C . CYS A 1 83 ? 55.671 13.025 65.817 1.00 14.13 107 CYS A C 1
ATOM 636 O O . CYS A 1 83 ? 56.202 12.631 64.784 1.00 14.94 107 CYS A O 1
ATOM 639 N N . LEU A 1 84 ? 54.748 13.983 65.839 1.00 10.01 108 LEU A N 1
ATOM 640 C CA . LEU A 1 84 ? 54.310 14.695 64.634 1.00 13.75 108 LEU A CA 1
ATOM 641 C C . LEU A 1 84 ? 55.515 15.342 64.006 1.00 11.85 108 LEU A C 1
ATOM 642 O O . LEU A 1 84 ? 55.668 15.163 62.797 1.00 12.06 108 LEU A O 1
ATOM 647 N N . ALA A 1 85 ? 56.301 16.063 64.799 1.00 11.62 109 ALA A N 1
ATOM 648 C CA . ALA A 1 85 ? 57.540 16.750 64.349 1.00 11.48 109 ALA A CA 1
ATOM 649 C C . ALA A 1 85 ? 58.632 15.833 63.789 1.00 16.22 109 ALA A C 1
ATOM 650 O O . ALA A 1 85 ? 59.363 16.145 62.834 1.00 17.23 109 ALA A O 1
ATOM 652 N N . SER A 1 86 ? 58.738 14.639 64.358 1.00 17.65 110 SER A N 1
ATOM 653 C CA . SER A 1 86 ? 59.697 13.683 63.873 1.00 12.51 110 SER A CA 1
ATOM 654 C C . SER A 1 86 ? 59.256 13.063 62.550 1.00 17.96 110 SER A C 1
ATOM 655 O O . SER A 1 86 ? 60.024 12.281 62.037 1.00 24.37 110 SER A O 1
ATOM 658 N N . GLY A 1 87 ? 58.045 13.332 62.024 1.00 19.98 111 GLY A N 1
ATOM 659 C CA . GLY A 1 87 ? 57.573 12.771 60.728 1.00 18.67 111 GLY A CA 1
ATOM 660 C C . GLY A 1 87 ? 56.571 11.620 60.824 1.00 22.86 111 GLY A C 1
ATOM 661 O O . GLY A 1 87 ? 56.130 11.072 59.816 1.00 16.70 111 GLY A O 1
ATOM 662 N N . ILE A 1 88 ? 56.223 11.202 62.037 1.00 21.19 112 ILE A N 1
ATOM 663 C CA . ILE A 1 88 ? 55.272 10.083 62.132 1.00 20.92 112 ILE A CA 1
ATOM 664 C C . ILE A 1 88 ? 54.015 10.837 61.751 1.00 15.85 112 ILE A C 1
ATOM 665 O O . ILE A 1 88 ? 53.672 11.808 62.421 1.00 13.62 112 ILE A O 1
ATOM 670 N N . PRO A 1 89 ? 53.353 10.440 60.674 1.00 20.10 113 PRO A N 1
ATOM 671 C CA . PRO A 1 89 ? 52.177 11.163 60.231 1.00 19.57 113 PRO A CA 1
ATOM 672 C C . PRO A 1 89 ? 50.974 11.321 61.156 1.00 25.08 113 PRO A C 1
ATOM 673 O O . PRO A 1 89 ? 50.746 10.488 62.034 1.00 20.87 113 PRO A O 1
ATOM 677 N N . TYR A 1 90 ? 50.187 12.380 60.950 1.00 21.73 114 TYR A N 1
ATOM 678 C CA . TYR A 1 90 ? 49.053 12.575 61.831 1.00 14.59 114 TYR A CA 1
ATOM 679 C C . TYR A 1 90 ? 48.119 11.419 61.787 1.00 17.16 114 TYR A C 1
ATOM 680 O O . TYR A 1 90 ? 47.333 11.195 62.729 1.00 16.03 114 TYR A O 1
ATOM 689 N N . SER A 1 91 ? 48.171 10.715 60.660 1.00 18.06 115 SER A N 1
ATOM 690 C CA . SER A 1 91 ? 47.251 9.600 60.540 1.00 18.22 115 SER A CA 1
ATOM 691 C C . SER A 1 91 ? 47.532 8.466 61.508 1.00 18.44 115 SER A C 1
ATOM 692 O O . SER A 1 91 ? 46.691 7.606 61.640 1.00 17.52 115 SER A O 1
ATOM 695 N N . THR A 1 92 ? 48.690 8.460 62.159 1.00 18.72 116 THR A N 1
ATOM 696 C CA . THR A 1 92 ? 49.017 7.391 63.128 1.00 16.16 116 THR A CA 1
ATOM 697 C C . THR A 1 92 ? 48.533 7.855 64.525 1.00 12.25 116 THR A C 1
ATOM 698 O O . THR A 1 92 ? 49.014 8.897 64.963 1.00 16.53 116 THR A O 1
ATOM 702 N N . PRO A 1 93 ? 47.649 7.116 65.203 1.00 13.74 117 PRO A N 1
ATOM 703 C CA . PRO A 1 93 ? 47.121 7.495 66.510 1.00 15.18 117 PRO A CA 1
ATOM 704 C C . PRO A 1 93 ? 48.179 7.411 67.582 1.00 14.73 117 PRO A C 1
ATOM 705 O O . PRO A 1 93 ? 49.193 6.761 67.360 1.00 14.51 117 PRO A O 1
ATOM 709 N N . PHE A 1 94 ? 47.912 8.070 68.707 1.00 10.04 118 PHE A N 1
ATOM 710 C CA . PHE A 1 94 ? 48.843 8.135 69.837 1.00 10.18 118 PHE A CA 1
ATOM 711 C C . PHE A 1 94 ? 48.083 7.938 71.163 1.00 10.27 118 PHE A C 1
ATOM 712 O O . PHE A 1 94 ? 46.949 8.436 71.278 1.00 12.40 118 PHE A O 1
ATOM 720 N N . VAL A 1 95 ? 48.670 7.224 72.137 1.00 8.16 119 VAL A N 1
ATOM 721 C CA . VAL A 1 95 ? 48.023 7.021 73.453 1.00 6.78 119 VAL A CA 1
ATOM 722 C C . VAL A 1 95 ? 49.100 7.099 74.497 1.00 7.09 119 VAL A C 1
ATOM 723 O O . VAL A 1 95 ? 50.146 6.540 74.241 1.00 7.61 119 VAL A O 1
ATOM 727 N N . ALA A 1 96 ? 48.885 7.772 75.632 1.00 7.67 120 ALA A N 1
ATOM 728 C CA . ALA A 1 96 ? 49.901 7.869 76.678 1.00 5.59 120 ALA A CA 1
ATOM 729 C C . ALA A 1 96 ? 49.454 6.896 77.749 1.00 11.87 120 ALA A C 1
ATOM 730 O O . ALA A 1 96 ? 48.235 6.802 77.956 1.00 9.49 120 ALA A O 1
ATOM 732 N N . LEU A 1 97 ? 50.363 6.193 78.445 1.00 6.57 121 LEU A N 1
ATOM 733 C CA . LEU A 1 97 ? 49.963 5.197 79.501 1.00 6.18 121 LEU A CA 1
ATOM 734 C C . LEU A 1 97 ? 50.868 5.363 80.668 1.00 6.33 121 LEU A C 1
ATOM 735 O O . LEU A 1 97 ? 52.059 5.623 80.557 1.00 11.26 121 LEU A O 1
ATOM 740 N N . ASN A 1 98 ? 50.335 5.176 81.860 1.00 8.80 122 ASN A N 1
ATOM 741 C CA . ASN A 1 98 ? 51.168 5.311 83.047 1.00 6.78 122 ASN A CA 1
ATOM 742 C C . ASN A 1 98 ? 50.813 4.112 83.919 1.00 7.43 122 ASN A C 1
ATOM 743 O O . ASN A 1 98 ? 49.690 3.996 84.455 1.00 6.05 122 ASN A O 1
ATOM 748 N N . ARG A 1 99 ? 51.767 3.194 84.056 1.00 11.22 123 ARG A N 1
ATOM 749 C CA . ARG A 1 99 ? 51.550 2.062 84.977 1.00 7.27 123 ARG A CA 1
ATOM 750 C C . ARG A 1 99 ? 52.872 2.179 85.826 1.00 15.25 123 ARG A C 1
ATOM 751 O O . ARG A 1 99 ? 53.670 1.230 86.017 1.00 11.20 123 ARG A O 1
ATOM 759 N N . GLN A 1 100 ? 53.092 3.395 86.285 1.00 9.64 124 GLN A N 1
ATOM 760 C CA . GLN A 1 100 ? 54.265 3.767 87.121 1.00 10.43 124 GLN A CA 1
ATOM 761 C C . GLN A 1 100 ? 55.535 3.255 86.520 1.00 11.28 124 GLN A C 1
ATOM 762 O O . GLN A 1 100 ? 55.728 3.371 85.301 1.00 7.89 124 GLN A O 1
ATOM 768 N N . CYS A 1 101 ? 56.407 2.654 87.349 1.00 10.93 125 CYS A N 1
ATOM 769 C CA . CYS A 1 101 ? 57.702 2.104 86.899 1.00 12.74 125 CYS A CA 1
ATOM 770 C C . CYS A 1 101 ? 57.658 1.157 85.705 1.00 7.34 125 CYS A C 1
ATOM 771 O O . CYS A 1 101 ? 58.670 0.865 85.088 1.00 9.11 125 CYS A O 1
ATOM 774 N N . SER A 1 102 ? 56.509 0.546 85.392 1.00 4.18 126 SER A N 1
ATOM 775 C CA . SER A 1 102 ? 56.521 -0.364 84.268 1.00 3.34 126 SER A CA 1
ATOM 776 C C . SER A 1 102 ? 55.943 0.192 83.005 1.00 8.48 126 SER A C 1
ATOM 777 O O . SER A 1 102 ? 55.699 -0.542 82.016 1.00 8.34 126 SER A O 1
ATOM 780 N N . SER A 1 103 ? 55.680 1.484 83.010 1.00 9.35 127 SER A N 1
ATOM 781 C CA . SER A 1 103 ? 55.000 2.091 81.839 1.00 3.27 127 SER A CA 1
ATOM 782 C C . SER A 1 103 ? 55.582 1.776 80.469 1.00 7.41 127 SER A C 1
ATOM 783 O O . SER A 1 103 ? 54.887 1.559 79.486 1.00 8.85 127 SER A O 1
ATOM 786 N N . GLY A 1 104 ? 56.906 1.721 80.408 1.00 9.12 128 GLY A N 1
ATOM 787 C CA . GLY A 1 104 ? 57.487 1.441 79.112 1.00 9.86 128 GLY A CA 1
ATOM 788 C C . GLY A 1 104 ? 57.254 0.030 78.619 1.00 12.41 128 GLY A C 1
ATOM 789 O O . GLY A 1 104 ? 57.055 -0.195 77.420 1.00 11.24 128 GLY A O 1
ATOM 790 N N . LEU A 1 105 ? 57.205 -0.924 79.559 1.00 10.25 129 LEU A N 1
ATOM 791 C CA . LEU A 1 105 ? 56.984 -2.338 79.205 1.00 7.84 129 LEU A CA 1
ATOM 792 C C . LEU A 1 105 ? 55.452 -2.466 78.967 1.00 4.75 129 LEU A C 1
ATOM 793 O O . LEU A 1 105 ? 55.014 -3.184 78.051 1.00 9.68 129 LEU A O 1
ATOM 798 N N . THR A 1 106 ? 54.670 -1.743 79.764 1.00 4.13 130 THR A N 1
ATOM 799 C CA . THR A 1 106 ? 53.202 -1.818 79.594 1.00 6.30 130 THR A CA 1
ATOM 800 C C . THR A 1 106 ? 52.870 -1.305 78.162 1.00 9.62 130 THR A C 1
ATOM 801 O O . THR A 1 106 ? 51.970 -1.743 77.532 1.00 7.50 130 THR A O 1
ATOM 805 N N . ALA A 1 107 ? 53.653 -0.394 77.636 1.00 6.58 131 ALA A N 1
ATOM 806 C CA . ALA A 1 107 ? 53.420 0.140 76.267 1.00 7.14 131 ALA A CA 1
ATOM 807 C C . ALA A 1 107 ? 53.679 -0.960 75.274 1.00 9.16 131 ALA A C 1
ATOM 808 O O . ALA A 1 107 ? 52.963 -1.082 74.275 1.00 10.05 131 ALA A O 1
ATOM 810 N N . VAL A 1 108 ? 54.702 -1.782 75.526 1.00 7.27 132 VAL A N 1
ATOM 811 C CA . VAL A 1 108 ? 55.008 -2.895 74.616 1.00 5.90 132 VAL A CA 1
ATOM 812 C C . VAL A 1 108 ? 53.828 -3.881 74.668 1.00 7.91 132 VAL A C 1
ATOM 813 O O . VAL A 1 108 ? 53.414 -4.387 73.630 1.00 6.76 132 VAL A O 1
ATOM 817 N N . ASN A 1 109 ? 53.282 -4.161 75.855 1.00 7.83 133 ASN A N 1
ATOM 818 C CA . ASN A 1 109 ? 52.149 -5.115 75.988 1.00 7.57 133 ASN A CA 1
ATOM 819 C C . ASN A 1 109 ? 50.933 -4.556 75.194 1.00 11.84 133 ASN A C 1
ATOM 820 O O . ASN A 1 109 ? 50.239 -5.282 74.454 1.00 6.48 133 ASN A O 1
ATOM 825 N N . ASP A 1 110 ? 50.701 -3.239 75.306 1.00 7.12 134 ASP A N 1
ATOM 826 C CA . ASP A 1 110 ? 49.566 -2.608 74.594 1.00 7.08 134 ASP A CA 1
ATOM 827 C C . ASP A 1 110 ? 49.648 -2.785 73.065 1.00 13.90 134 ASP A C 1
ATOM 828 O O . ASP A 1 110 ? 48.684 -3.236 72.412 1.00 14.54 134 ASP A O 1
ATOM 833 N N . ILE A 1 111 ? 50.802 -2.453 72.485 1.00 8.62 135 ILE A N 1
ATOM 834 C CA . ILE A 1 111 ? 50.984 -2.603 71.048 1.00 8.32 135 ILE A CA 1
ATOM 835 C C . ILE A 1 111 ? 50.953 -4.112 70.758 1.00 10.81 135 ILE A C 1
ATOM 836 O O . ILE A 1 111 ? 50.299 -4.485 69.827 1.00 12.71 135 ILE A O 1
ATOM 841 N N . ALA A 1 112 ? 51.595 -5.001 71.534 1.00 12.06 136 ALA A N 1
ATOM 842 C CA . ALA A 1 112 ? 51.503 -6.447 71.220 1.00 8.75 136 ALA A CA 1
ATOM 843 C C . ALA A 1 112 ? 50.038 -7.004 71.133 1.00 11.83 136 ALA A C 1
ATOM 844 O O . ALA A 1 112 ? 49.644 -7.803 70.248 1.00 11.46 136 ALA A O 1
ATOM 846 N N . ASN A 1 113 ? 49.196 -6.593 72.069 1.00 9.40 137 ASN A N 1
ATOM 847 C CA . ASN A 1 113 ? 47.818 -7.089 72.085 1.00 3.36 137 ASN A CA 1
ATOM 848 C C . ASN A 1 113 ? 47.070 -6.507 70.920 1.00 10.63 137 ASN A C 1
ATOM 849 O O . ASN A 1 113 ? 46.160 -7.168 70.373 1.00 15.04 137 ASN A O 1
ATOM 854 N N . LYS A 1 114 ? 47.402 -5.272 70.539 1.00 7.89 138 LYS A N 1
ATOM 855 C CA . LYS A 1 114 ? 46.684 -4.700 69.372 1.00 11.62 138 LYS A CA 1
ATOM 856 C C . LYS A 1 114 ? 47.069 -5.488 68.104 1.00 15.19 138 LYS A C 1
ATOM 857 O O . LYS A 1 114 ? 46.268 -5.749 67.220 1.00 16.29 138 LYS A O 1
ATOM 863 N N . ILE A 1 115 ? 48.326 -5.867 68.007 1.00 10.52 139 ILE A N 1
ATOM 864 C CA . ILE A 1 115 ? 48.720 -6.630 66.830 1.00 9.58 139 ILE A CA 1
ATOM 865 C C . ILE A 1 115 ? 48.025 -7.989 66.942 1.00 15.51 139 ILE A C 1
ATOM 866 O O . ILE A 1 115 ? 47.472 -8.512 65.981 1.00 14.79 139 ILE A O 1
ATOM 871 N N . LYS A 1 116 ? 48.034 -8.601 68.122 1.00 12.61 140 LYS A N 1
ATOM 872 C CA . LYS A 1 116 ? 47.400 -9.912 68.242 1.00 11.76 140 LYS A CA 1
ATOM 873 C C . LYS A 1 116 ? 45.933 -9.950 67.927 1.00 14.43 140 LYS A C 1
ATOM 874 O O . LYS A 1 116 ? 45.485 -10.932 67.371 1.00 15.98 140 LYS A O 1
ATOM 880 N N . VAL A 1 117 ? 45.156 -8.936 68.290 1.00 10.74 141 VAL A N 1
ATOM 881 C CA . VAL A 1 117 ? 43.726 -9.008 68.007 1.00 12.73 141 VAL A CA 1
ATOM 882 C C . VAL A 1 117 ? 43.455 -8.532 66.588 1.00 19.51 141 VAL A C 1
ATOM 883 O O . VAL A 1 117 ? 42.311 -8.516 66.140 1.00 19.03 141 VAL A O 1
ATOM 887 N N . GLY A 1 118 ? 44.477 -8.141 65.851 1.00 15.11 142 GLY A N 1
ATOM 888 C CA . GLY A 1 118 ? 44.207 -7.694 64.481 1.00 12.74 142 GLY A CA 1
ATOM 889 C C . GLY A 1 118 ? 43.867 -6.220 64.399 1.00 20.56 142 GLY A C 1
ATOM 890 O O . GLY A 1 118 ? 43.604 -5.707 63.321 1.00 17.67 142 GLY A O 1
ATOM 891 N N . GLN A 1 119 ? 43.900 -5.510 65.520 1.00 15.39 143 GLN A N 1
ATOM 892 C CA . GLN A 1 119 ? 43.590 -4.092 65.556 1.00 13.72 143 GLN A CA 1
ATOM 893 C C . GLN A 1 119 ? 44.608 -3.277 64.751 1.00 16.22 143 GLN A C 1
ATOM 894 O O . GLN A 1 119 ? 44.224 -2.273 64.149 1.00 14.69 143 GLN A O 1
ATOM 900 N N . ILE A 1 120 ? 45.881 -3.675 64.720 1.00 18.23 144 ILE A N 1
ATOM 901 C CA . ILE A 1 120 ? 46.905 -2.983 63.938 1.00 15.72 144 ILE A CA 1
ATOM 902 C C . ILE A 1 120 ? 47.894 -4.038 63.448 1.00 18.96 144 ILE A C 1
ATOM 903 O O . ILE A 1 120 ? 47.835 -5.173 63.922 1.00 18.65 144 ILE A O 1
ATOM 908 N N . ASP A 1 121 ? 48.801 -3.673 62.535 1.00 19.24 145 ASP A N 1
ATOM 909 C CA . ASP A 1 121 ? 49.796 -4.610 62.038 1.00 17.23 145 ASP A CA 1
ATOM 910 C C . ASP A 1 121 ? 51.141 -4.252 62.515 1.00 17.42 145 ASP A C 1
ATOM 911 O O . ASP A 1 121 ? 51.990 -5.116 62.682 1.00 16.90 145 ASP A O 1
ATOM 916 N N . ILE A 1 122 ? 51.351 -2.962 62.721 1.00 14.87 146 ILE A N 1
ATOM 917 C CA . ILE A 1 122 ? 52.662 -2.513 63.167 1.00 13.16 146 ILE A CA 1
ATOM 918 C C . ILE A 1 122 ? 52.404 -1.380 64.136 1.00 18.56 146 ILE A C 1
ATOM 919 O O . ILE A 1 122 ? 51.517 -0.532 63.913 1.00 15.12 146 ILE A O 1
ATOM 924 N N . GLY A 1 123 ? 53.176 -1.341 65.212 1.00 18.18 147 GLY A N 1
ATOM 925 C CA . GLY A 1 123 ? 52.937 -0.269 66.215 1.00 17.47 147 GLY A CA 1
ATOM 926 C C . GLY A 1 123 ? 54.234 0.080 66.877 1.00 10.46 147 GLY A C 1
ATOM 927 O O . GLY A 1 123 ? 55.159 -0.740 66.873 1.00 14.11 147 GLY A O 1
ATOM 928 N N . LEU A 1 124 ? 54.309 1.278 67.459 1.00 13.95 148 LEU A N 1
ATOM 929 C CA . LEU A 1 124 ? 55.517 1.761 68.160 1.00 11.88 148 LEU A CA 1
ATOM 930 C C . LEU A 1 124 ? 55.250 1.942 69.668 1.00 12.71 148 LEU A C 1
ATOM 931 O O . LEU A 1 124 ? 54.305 2.661 70.043 1.00 10.76 148 LEU A O 1
ATOM 936 N N . ALA A 1 125 ? 56.075 1.321 70.517 1.00 12.74 149 ALA A N 1
ATOM 937 C CA . ALA A 1 125 ? 55.936 1.422 71.984 1.00 9.35 149 ALA A CA 1
ATOM 938 C C . ALA A 1 125 ? 57.090 2.282 72.419 1.00 12.94 149 ALA A C 1
ATOM 939 O O . ALA A 1 125 ? 58.248 2.046 72.041 1.00 15.73 149 ALA A O 1
ATOM 941 N N . LEU A 1 126 ? 56.798 3.293 73.216 1.00 8.78 150 LEU A N 1
ATOM 942 C CA . LEU A 1 126 ? 57.855 4.189 73.667 1.00 6.63 150 LEU A CA 1
ATOM 943 C C . LEU A 1 126 ? 57.786 4.386 75.170 1.00 13.86 150 LEU A C 1
ATOM 944 O O . LEU A 1 126 ? 56.758 4.075 75.810 1.00 11.28 150 LEU A O 1
ATOM 949 N N . GLY A 1 127 ? 58.869 4.897 75.739 1.00 8.17 151 GLY A N 1
ATOM 950 C CA . GLY A 1 127 ? 58.927 5.181 77.161 1.00 7.24 151 GLY A CA 1
ATOM 951 C C . GLY A 1 127 ? 59.817 6.411 77.322 1.00 9.85 151 GLY A C 1
ATOM 952 O O . GLY A 1 127 ? 60.935 6.465 76.774 1.00 14.67 151 GLY A O 1
ATOM 953 N N . VAL A 1 128 ? 59.371 7.408 78.074 1.00 8.98 152 VAL A N 1
ATOM 954 C CA . VAL A 1 128 ? 60.223 8.600 78.217 1.00 11.11 152 VAL A CA 1
ATOM 955 C C . VAL A 1 128 ? 60.044 9.276 79.552 1.00 12.11 152 VAL A C 1
ATOM 956 O O . VAL A 1 128 ? 58.910 9.388 80.051 1.00 13.01 152 VAL A O 1
ATOM 960 N N . GLU A 1 129 ? 61.119 9.778 80.149 1.00 10.88 153 GLU A N 1
ATOM 961 C CA . GLU A 1 129 ? 60.891 10.431 81.414 1.00 5.94 153 GLU A CA 1
ATOM 962 C C . GLU A 1 129 ? 61.929 11.492 81.606 1.00 11.05 153 GLU A C 1
ATOM 963 O O . GLU A 1 129 ? 63.066 11.231 81.320 1.00 11.06 153 GLU A O 1
ATOM 969 N N . SER A 1 130 ? 61.555 12.663 82.104 1.00 16.21 154 SER A N 1
ATOM 970 C CA . SER A 1 130 ? 62.524 13.712 82.440 1.00 14.12 154 SER A CA 1
ATOM 971 C C . SER A 1 130 ? 62.239 13.947 83.946 1.00 10.08 154 SER A C 1
ATOM 972 O O . SER A 1 130 ? 61.443 14.817 84.324 1.00 9.92 154 SER A O 1
ATOM 975 N N . MET A 1 131 ? 62.884 13.173 84.835 1.00 14.15 155 MET A N 1
ATOM 976 C CA . MET A 1 131 ? 62.654 13.365 86.262 1.00 7.73 155 MET A CA 1
ATOM 977 C C . MET A 1 131 ? 63.186 14.739 86.648 1.00 12.43 155 MET A C 1
ATOM 978 O O . MET A 1 131 ? 62.639 15.358 87.531 1.00 15.55 155 MET A O 1
ATOM 983 N N . THR A 1 132 ? 64.213 15.200 85.943 1.00 12.60 156 THR A N 1
ATOM 984 C CA . THR A 1 132 ? 64.751 16.521 86.262 1.00 13.59 156 THR A CA 1
ATOM 985 C C . THR A 1 132 ? 63.669 17.579 86.186 1.00 15.71 156 THR A C 1
ATOM 986 O O . THR A 1 132 ? 63.464 18.333 87.130 1.00 15.76 156 THR A O 1
ATOM 990 N N . ASN A 1 133 ? 62.938 17.612 85.071 1.00 15.78 157 ASN A N 1
ATOM 991 C CA . ASN A 1 133 ? 61.893 18.628 84.878 1.00 14.43 157 ASN A CA 1
ATOM 992 C C . ASN A 1 133 ? 60.469 18.383 85.357 1.00 17.70 157 ASN A C 1
ATOM 993 O O . ASN A 1 133 ? 59.618 19.269 85.274 1.00 23.46 157 ASN A O 1
ATOM 998 N N . ASN A 1 134 ? 60.182 17.191 85.870 1.00 17.43 158 ASN A N 1
ATOM 999 C CA . ASN A 1 134 ? 58.817 16.884 86.267 1.00 13.20 158 ASN A CA 1
ATOM 1000 C C . ASN A 1 134 ? 58.660 16.340 87.630 1.00 15.95 158 ASN A C 1
ATOM 1001 O O . ASN A 1 134 ? 57.519 16.153 88.079 1.00 16.02 158 ASN A O 1
ATOM 1006 N N . TYR A 1 135 ? 59.808 16.080 88.251 1.00 17.91 159 TYR A N 1
ATOM 1007 C CA . TYR A 1 135 ? 59.894 15.566 89.638 1.00 18.60 159 TYR A CA 1
ATOM 1008 C C . TYR A 1 135 ? 58.977 16.443 90.446 1.00 15.33 159 TYR A C 1
ATOM 1009 O O . TYR A 1 135 ? 58.175 15.987 91.250 1.00 22.43 159 TYR A O 1
ATOM 1018 N N . LYS A 1 136 ? 59.059 17.750 90.212 1.00 15.49 160 LYS A N 1
ATOM 1019 C CA . LYS A 1 136 ? 58.189 18.712 90.914 1.00 24.65 160 LYS A CA 1
ATOM 1020 C C . LYS A 1 136 ? 56.651 18.628 90.710 1.00 29.13 160 LYS A C 1
ATOM 1021 O O . LYS A 1 136 ? 55.937 19.208 91.538 1.00 29.30 160 LYS A O 1
ATOM 1027 N N . ASN A 1 137 ? 56.131 17.973 89.653 1.00 23.15 161 ASN A N 1
ATOM 1028 C CA . ASN A 1 137 ? 54.667 17.847 89.417 1.00 17.46 161 ASN A CA 1
ATOM 1029 C C . ASN A 1 137 ? 54.100 17.037 90.550 1.00 17.48 161 ASN A C 1
ATOM 1030 O O . ASN A 1 137 ? 52.884 17.100 90.853 1.00 19.17 161 ASN A O 1
ATOM 1035 N N . VAL A 1 138 ? 54.968 16.293 91.218 1.00 17.83 162 VAL A N 1
ATOM 1036 C CA . VAL A 1 138 ? 54.434 15.496 92.310 1.00 22.10 162 VAL A CA 1
ATOM 1037 C C . VAL A 1 138 ? 54.496 16.209 93.657 1.00 26.65 162 VAL A C 1
ATOM 1038 O O . VAL A 1 138 ? 55.560 16.392 94.217 1.00 32.46 162 VAL A O 1
ATOM 1042 N N . ASN A 1 139 ? 53.341 16.623 94.156 1.00 29.66 163 ASN A N 1
ATOM 1043 C CA . ASN A 1 139 ? 53.258 17.320 95.445 1.00 30.40 163 ASN A CA 1
ATOM 1044 C C . ASN A 1 139 ? 53.745 16.429 96.586 1.00 37.46 163 ASN A C 1
ATOM 1045 O O . ASN A 1 139 ? 53.152 15.396 96.942 1.00 33.95 163 ASN A O 1
ATOM 1050 N N . PRO A 1 140 ? 54.852 16.886 97.149 1.00 42.01 164 PRO A N 1
ATOM 1051 C CA . PRO A 1 140 ? 55.528 16.281 98.287 1.00 35.20 164 PRO A CA 1
ATOM 1052 C C . PRO A 1 140 ? 54.488 15.862 99.351 1.00 31.04 164 PRO A C 1
ATOM 1053 O O . PRO A 1 140 ? 54.687 14.911 100.119 1.00 31.68 164 PRO A O 1
ATOM 1057 N N . LEU A 1 141 ? 53.337 16.525 99.386 1.00 31.02 165 LEU A N 1
ATOM 1058 C CA . LEU A 1 141 ? 52.319 16.115 100.363 1.00 34.04 165 LEU A CA 1
ATOM 1059 C C . LEU A 1 141 ? 51.436 14.961 99.847 1.00 40.00 165 LEU A C 1
ATOM 1060 O O . LEU A 1 141 ? 50.347 14.745 100.380 1.00 47.89 165 LEU A O 1
ATOM 1065 N N . GLY A 1 142 ? 51.860 14.221 98.828 1.00 35.12 166 GLY A N 1
ATOM 1066 C CA . GLY A 1 142 ? 51.037 13.110 98.320 1.00 33.75 166 GLY A CA 1
ATOM 1067 C C . GLY A 1 142 ? 50.050 13.572 97.249 1.00 36.20 166 GLY A C 1
ATOM 1068 O O . GLY A 1 142 ? 49.673 14.753 97.206 1.00 36.51 166 GLY A O 1
ATOM 1069 N N . MET A 1 143 ? 49.629 12.672 96.364 1.00 34.59 167 MET A N 1
ATOM 1070 C CA . MET A 1 143 ? 48.712 13.121 95.325 1.00 23.64 167 MET A CA 1
ATOM 1071 C C . MET A 1 143 ? 47.241 12.808 95.586 1.00 28.34 167 MET A C 1
ATOM 1072 O O . MET A 1 143 ? 46.392 12.999 94.723 1.00 25.70 167 MET A O 1
ATOM 1077 N N . ILE A 1 144 ? 46.899 12.362 96.794 1.00 32.81 168 ILE A N 1
ATOM 1078 C CA . ILE A 1 144 ? 45.492 12.058 97.103 1.00 32.43 168 ILE A CA 1
ATOM 1079 C C . ILE A 1 144 ? 44.835 13.302 97.718 1.00 34.60 168 ILE A C 1
ATOM 1080 O O . ILE A 1 144 ? 45.262 13.770 98.766 1.00 34.31 168 ILE A O 1
ATOM 1085 N N . SER A 1 145 ? 43.788 13.809 97.094 1.00 33.08 169 SER A N 1
ATOM 1086 C CA . SER A 1 145 ? 43.098 14.996 97.606 1.00 41.24 169 SER A CA 1
ATOM 1087 C C . SER A 1 145 ? 42.193 14.846 98.833 1.00 37.36 169 SER A C 1
ATOM 1088 O O . SER A 1 145 ? 42.233 15.692 99.757 1.00 30.34 169 SER A O 1
ATOM 1091 N N . SER A 1 146 ? 41.356 13.808 98.801 1.00 36.31 170 SER A N 1
ATOM 1092 C CA . SER A 1 146 ? 40.435 13.525 99.904 1.00 38.86 170 SER A CA 1
ATOM 1093 C C . SER A 1 146 ? 41.116 13.194 101.238 1.00 37.49 170 SER A C 1
ATOM 1094 O O . SER A 1 146 ? 42.136 12.503 101.309 1.00 34.52 170 SER A O 1
ATOM 1097 N N . GLU A 1 147 ? 40.492 13.733 102.283 1.00 47.19 171 GLU A N 1
ATOM 1098 C CA . GLU A 1 147 ? 40.836 13.636 103.697 1.00 49.23 171 GLU A CA 1
ATOM 1099 C C . GLU A 1 147 ? 40.759 12.171 104.074 1.00 44.92 171 GLU A C 1
ATOM 1100 O O . GLU A 1 147 ? 41.764 11.575 104.482 1.00 49.20 171 GLU A O 1
ATOM 1106 N N . GLU A 1 148 ? 39.559 11.609 103.911 1.00 45.93 172 GLU A N 1
ATOM 1107 C CA . GLU A 1 148 ? 39.266 10.202 104.200 1.00 49.24 172 GLU A CA 1
ATOM 1108 C C . GLU A 1 148 ? 40.144 9.253 103.401 1.00 49.33 172 GLU A C 1
ATOM 1109 O O . GLU A 1 148 ? 40.563 8.199 103.886 1.00 58.12 172 GLU A O 1
ATOM 1115 N N . LEU A 1 149 ? 40.415 9.593 102.149 1.00 42.63 173 LEU A N 1
ATOM 1116 C CA . LEU A 1 149 ? 41.249 8.676 101.410 1.00 33.84 173 LEU A CA 1
ATOM 1117 C C . LEU A 1 149 ? 42.591 8.774 102.049 1.00 27.28 173 LEU A C 1
ATOM 1118 O O . LEU A 1 149 ? 43.162 7.758 102.368 1.00 28.96 173 LEU A O 1
ATOM 1123 N N . GLN A 1 150 ? 43.044 9.996 102.286 1.00 26.24 174 GLN A N 1
ATOM 1124 C CA . GLN A 1 150 ? 44.330 10.215 102.923 1.00 35.30 174 GLN A CA 1
ATOM 1125 C C . GLN A 1 150 ? 44.440 9.472 104.251 1.00 39.86 174 GLN A C 1
ATOM 1126 O O . GLN A 1 150 ? 45.557 9.157 104.664 1.00 36.54 174 GLN A O 1
ATOM 1132 N N . LYS A 1 151 ? 43.293 9.222 104.895 1.00 36.08 175 LYS A N 1
ATOM 1133 C CA . LYS A 1 151 ? 43.251 8.524 106.173 1.00 40.68 175 LYS A CA 1
ATOM 1134 C C . LYS A 1 151 ? 42.746 7.098 106.029 1.00 45.57 175 LYS A C 1
ATOM 1135 O O . LYS A 1 151 ? 42.623 6.383 107.025 1.00 47.79 175 LYS A O 1
ATOM 1141 N N . ASN A 1 152 ? 42.434 6.685 104.805 1.00 37.07 176 ASN A N 1
ATOM 1142 C CA . ASN A 1 152 ? 41.940 5.340 104.574 1.00 33.72 176 ASN A CA 1
ATOM 1143 C C . ASN A 1 152 ? 43.135 4.413 104.644 1.00 29.64 176 ASN A C 1
ATOM 1144 O O . ASN A 1 152 ? 44.189 4.726 104.089 1.00 26.39 176 ASN A O 1
ATOM 1149 N N . ARG A 1 153 ? 42.982 3.296 105.356 1.00 31.27 177 ARG A N 1
ATOM 1150 C CA . ARG A 1 153 ? 44.081 2.312 105.533 1.00 35.46 177 ARG A CA 1
ATOM 1151 C C . ARG A 1 153 ? 44.789 1.753 104.297 1.00 24.31 177 ARG A C 1
ATOM 1152 O O . ARG A 1 153 ? 45.994 1.612 104.250 1.00 30.19 177 ARG A O 1
ATOM 1160 N N . GLU A 1 154 ? 44.010 1.465 103.279 1.00 26.72 178 GLU A N 1
ATOM 1161 C CA . GLU A 1 154 ? 44.553 0.931 102.084 1.00 30.94 178 GLU A CA 1
ATOM 1162 C C . GLU A 1 154 ? 45.119 2.057 101.256 1.00 31.75 178 GLU A C 1
ATOM 1163 O O . GLU A 1 154 ? 46.334 2.051 100.935 1.00 22.61 178 GLU A O 1
ATOM 1169 N N . ALA A 1 155 ? 44.220 3.004 100.963 1.00 32.28 179 ALA A N 1
ATOM 1170 C CA . ALA A 1 155 ? 44.549 4.171 100.148 1.00 25.02 179 ALA A CA 1
ATOM 1171 C C . ALA A 1 155 ? 45.837 4.789 100.601 1.00 24.36 179 ALA A C 1
ATOM 1172 O O . ALA A 1 155 ? 46.702 5.104 99.805 1.00 21.08 179 ALA A O 1
ATOM 1174 N N . LYS A 1 156 ? 45.943 4.991 101.902 1.00 20.37 180 LYS A N 1
ATOM 1175 C CA . LYS A 1 156 ? 47.115 5.594 102.523 1.00 26.51 180 LYS A CA 1
ATOM 1176 C C . LYS A 1 156 ? 48.368 4.866 102.119 1.00 19.26 180 LYS A C 1
ATOM 1177 O O . LYS A 1 156 ? 49.448 5.460 102.002 1.00 19.56 180 LYS A O 1
ATOM 1183 N N . LYS A 1 157 ? 48.283 3.551 101.918 1.00 21.69 181 LYS A N 1
ATOM 1184 C CA . LYS A 1 157 ? 49.541 2.868 101.536 1.00 22.77 181 LYS A CA 1
ATOM 1185 C C . LYS A 1 157 ? 50.171 3.371 100.201 1.00 24.31 181 LYS A C 1
ATOM 1186 O O . LYS A 1 157 ? 51.361 3.186 99.912 1.00 21.68 181 LYS A O 1
ATOM 1192 N N . CYS A 1 158 ? 49.380 4.031 99.367 1.00 21.68 182 CYS A N 1
ATOM 1193 C CA . CYS A 1 158 ? 49.940 4.497 98.106 1.00 25.48 182 CYS A CA 1
ATOM 1194 C C . CYS A 1 158 ? 50.702 5.772 98.390 1.00 26.13 182 CYS A C 1
ATOM 1195 O O . CYS A 1 158 ? 51.103 6.480 97.461 1.00 24.08 182 CYS A O 1
ATOM 1198 N N . LEU A 1 159 ? 50.889 6.038 99.674 1.00 24.78 183 LEU A N 1
ATOM 1199 C CA . LEU A 1 159 ? 51.615 7.236 100.036 1.00 34.46 183 LEU A CA 1
ATOM 1200 C C . LEU A 1 159 ? 53.002 6.925 100.576 1.00 35.74 183 LEU A C 1
ATOM 1201 O O . LEU A 1 159 ? 53.821 7.836 100.774 1.00 35.00 183 LEU A O 1
ATOM 1206 N N . ILE A 1 160 ? 53.273 5.637 100.784 1.00 24.35 184 ILE A N 1
ATOM 1207 C CA . ILE A 1 160 ? 54.560 5.260 101.288 1.00 20.42 184 ILE A CA 1
ATOM 1208 C C . ILE A 1 160 ? 55.602 5.461 100.244 1.00 25.95 184 ILE A C 1
ATOM 1209 O O . ILE A 1 160 ? 55.498 4.907 99.148 1.00 27.50 184 ILE A O 1
ATOM 1214 N N . PRO A 1 161 ? 56.598 6.275 100.588 1.00 22.37 185 PRO A N 1
ATOM 1215 C CA . PRO A 1 161 ? 57.670 6.557 99.688 1.00 18.72 185 PRO A CA 1
ATOM 1216 C C . PRO A 1 161 ? 58.271 5.245 99.321 1.00 25.45 185 PRO A C 1
ATOM 1217 O O . PRO A 1 161 ? 58.355 4.315 100.104 1.00 26.92 185 PRO A O 1
ATOM 1221 N N . MET A 1 162 ? 58.673 5.197 98.070 1.00 21.68 186 MET A N 1
ATOM 1222 C CA . MET A 1 162 ? 59.233 4.013 97.510 1.00 19.64 186 MET A CA 1
ATOM 1223 C C . MET A 1 162 ? 60.394 3.577 98.344 1.00 25.18 186 MET A C 1
ATOM 1224 O O . MET A 1 162 ? 60.592 2.359 98.492 1.00 20.39 186 MET A O 1
ATOM 1229 N N . GLY A 1 163 ? 61.151 4.545 98.875 1.00 20.91 187 GLY A N 1
ATOM 1230 C CA . GLY A 1 163 ? 62.337 4.183 99.667 1.00 24.06 187 GLY A CA 1
ATOM 1231 C C . GLY A 1 163 ? 62.014 3.450 100.963 1.00 24.12 187 GLY A C 1
ATOM 1232 O O . GLY A 1 163 ? 62.700 2.517 101.394 1.00 26.42 187 GLY A O 1
ATOM 1233 N N . ILE A 1 164 ? 60.936 3.912 101.560 1.00 18.35 188 ILE A N 1
ATOM 1234 C CA . ILE A 1 164 ? 60.491 3.335 102.774 1.00 19.60 188 ILE A CA 1
ATOM 1235 C C . ILE A 1 164 ? 60.004 1.940 102.451 1.00 30.42 188 ILE A C 1
ATOM 1236 O O . ILE A 1 164 ? 60.287 1.008 103.214 1.00 32.31 188 ILE A O 1
ATOM 1241 N N . THR A 1 165 ? 59.290 1.774 101.333 1.00 21.49 189 THR A N 1
ATOM 1242 C CA . THR A 1 165 ? 58.800 0.432 100.979 1.00 17.19 189 THR A CA 1
ATOM 1243 C C . THR A 1 165 ? 59.985 -0.476 100.864 1.00 18.61 189 THR A C 1
ATOM 1244 O O . THR A 1 165 ? 59.917 -1.656 101.192 1.00 23.56 189 THR A O 1
ATOM 1248 N N . ASN A 1 166 ? 61.105 0.040 100.378 1.00 17.84 190 ASN A N 1
ATOM 1249 C CA . ASN A 1 166 ? 62.261 -0.830 100.265 1.00 20.57 190 ASN A CA 1
ATOM 1250 C C . ASN A 1 166 ? 62.781 -1.101 101.686 1.00 30.14 190 ASN A C 1
ATOM 1251 O O . ASN A 1 166 ? 63.271 -2.177 101.985 1.00 26.51 190 ASN A O 1
ATOM 1256 N N . GLU A 1 167 ? 62.670 -0.135 102.578 1.00 32.62 191 GLU A N 1
ATOM 1257 C CA . GLU A 1 167 ? 63.142 -0.418 103.926 1.00 33.11 191 GLU A CA 1
ATOM 1258 C C . GLU A 1 167 ? 62.292 -1.547 104.531 1.00 34.01 191 GLU A C 1
ATOM 1259 O O . GLU A 1 167 ? 62.798 -2.435 105.216 1.00 29.11 191 GLU A O 1
ATOM 1265 N N . ASN A 1 168 ? 60.998 -1.565 104.239 1.00 32.63 192 ASN A N 1
ATOM 1266 C CA . ASN A 1 168 ? 60.154 -2.645 104.760 1.00 30.88 192 ASN A CA 1
ATOM 1267 C C . ASN A 1 168 ? 60.626 -4.010 104.267 1.00 24.98 192 ASN A C 1
ATOM 1268 O O . ASN A 1 168 ? 60.700 -4.987 104.985 1.00 32.40 192 ASN A O 1
ATOM 1273 N N . VAL A 1 169 ? 60.915 -4.094 102.986 1.00 24.99 193 VAL A N 1
ATOM 1274 C CA . VAL A 1 169 ? 61.349 -5.369 102.465 1.00 21.08 193 VAL A CA 1
ATOM 1275 C C . VAL A 1 169 ? 62.660 -5.798 103.161 1.00 26.04 193 VAL A C 1
ATOM 1276 O O . VAL A 1 169 ? 62.885 -6.973 103.521 1.00 22.89 193 VAL A O 1
ATOM 1280 N N . ALA A 1 170 ? 63.568 -4.846 103.341 1.00 26.80 194 ALA A N 1
ATOM 1281 C CA . ALA A 1 170 ? 64.859 -5.245 103.923 1.00 36.29 194 ALA A CA 1
ATOM 1282 C C . ALA A 1 170 ? 64.709 -5.741 105.337 1.00 36.59 194 ALA A C 1
ATOM 1283 O O . ALA A 1 170 ? 65.290 -6.739 105.762 1.00 29.89 194 ALA A O 1
ATOM 1285 N N . ALA A 1 171 ? 63.887 -5.001 106.045 1.00 30.36 195 ALA A N 1
ATOM 1286 C CA . ALA A 1 171 ? 63.628 -5.299 107.412 1.00 30.23 195 ALA A CA 1
ATOM 1287 C C . ALA A 1 171 ? 62.892 -6.594 107.492 1.00 40.82 195 ALA A C 1
ATOM 1288 O O . ALA A 1 171 ? 63.229 -7.491 108.261 1.00 42.91 195 ALA A O 1
ATOM 1290 N N . ASN A 1 172 ? 61.849 -6.680 106.690 1.00 42.58 196 ASN A N 1
ATOM 1291 C CA . ASN A 1 172 ? 61.052 -7.873 106.694 1.00 42.31 196 ASN A CA 1
ATOM 1292 C C . ASN A 1 172 ? 61.619 -9.230 106.415 1.00 42.23 196 ASN A C 1
ATOM 1293 O O . ASN A 1 172 ? 61.102 -10.235 106.890 1.00 50.06 196 ASN A O 1
ATOM 1298 N N . PHE A 1 173 ? 62.656 -9.273 105.605 1.00 34.27 197 PHE A N 1
ATOM 1299 C CA . PHE A 1 173 ? 63.231 -10.554 105.248 1.00 38.59 197 PHE A CA 1
ATOM 1300 C C . PHE A 1 173 ? 64.724 -10.500 105.627 1.00 39.80 197 PHE A C 1
ATOM 1301 O O . PHE A 1 173 ? 65.607 -11.212 105.105 1.00 40.88 197 PHE A O 1
ATOM 1309 N N . LYS A 1 174 ? 64.947 -9.592 106.566 1.00 38.57 198 LYS A N 1
ATOM 1310 C CA . LYS A 1 174 ? 66.239 -9.321 107.113 1.00 45.02 198 LYS A CA 1
ATOM 1311 C C . LYS A 1 174 ? 67.305 -9.204 106.045 1.00 45.53 198 LYS A C 1
ATOM 1312 O O . LYS A 1 174 ? 68.110 -10.109 105.867 1.00 43.13 198 LYS A O 1
ATOM 1318 N N . ILE A 1 175 ? 67.291 -8.096 105.318 1.00 43.69 199 ILE A N 1
ATOM 1319 C CA . ILE A 1 175 ? 68.275 -7.892 104.283 1.00 45.49 199 ILE A CA 1
ATOM 1320 C C . ILE A 1 175 ? 69.435 -6.983 104.720 1.00 45.69 199 ILE A C 1
ATOM 1321 O O . ILE A 1 175 ? 69.301 -5.778 104.897 1.00 48.92 199 ILE A O 1
ATOM 1326 N N . SER A 1 176 ? 70.599 -7.588 104.898 1.00 41.70 200 SER A N 1
ATOM 1327 C CA . SER A 1 176 ? 71.764 -6.817 105.320 1.00 39.71 200 SER A CA 1
ATOM 1328 C C . SER A 1 176 ? 72.272 -5.699 104.397 1.00 37.17 200 SER A C 1
ATOM 1329 O O . SER A 1 176 ? 72.185 -5.763 103.166 1.00 33.62 200 SER A O 1
ATOM 1332 N N . ARG A 1 177 ? 72.835 -4.678 105.036 1.00 40.82 201 ARG A N 1
ATOM 1333 C CA . ARG A 1 177 ? 73.386 -3.525 104.342 1.00 36.99 201 ARG A CA 1
ATOM 1334 C C . ARG A 1 177 ? 74.550 -4.015 103.483 1.00 46.85 201 ARG A C 1
ATOM 1335 O O . ARG A 1 177 ? 74.729 -3.572 102.324 1.00 49.49 201 ARG A O 1
ATOM 1343 N N . LYS A 1 178 ? 75.309 -4.959 104.046 1.00 43.57 202 LYS A N 1
ATOM 1344 C CA . LYS A 1 178 ? 76.452 -5.519 103.339 1.00 44.81 202 LYS A CA 1
ATOM 1345 C C . LYS A 1 178 ? 75.921 -6.217 102.093 1.00 42.11 202 LYS A C 1
ATOM 1346 O O . LY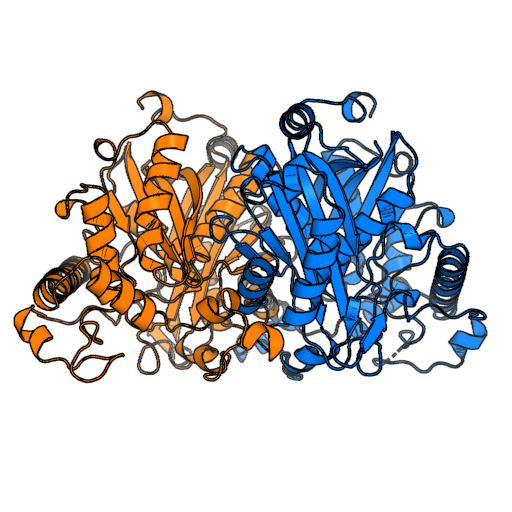S A 1 178 ? 76.470 -6.099 100.976 1.00 47.42 202 LYS A O 1
ATOM 1352 N N . ASP A 1 179 ? 74.842 -6.966 102.287 1.00 39.08 203 ASP A N 1
ATOM 1353 C CA . ASP A 1 179 ? 74.250 -7.680 101.162 1.00 41.57 203 ASP A CA 1
ATOM 1354 C C . ASP A 1 179 ? 73.852 -6.724 100.075 1.00 34.50 203 ASP A C 1
ATOM 1355 O O . ASP A 1 179 ? 74.187 -6.927 98.913 1.00 38.08 203 ASP A O 1
ATOM 1360 N N . GLN A 1 180 ? 73.175 -5.670 100.503 1.00 29.41 204 GLN A N 1
ATOM 1361 C CA . GLN A 1 180 ? 72.714 -4.582 99.635 1.00 24.36 204 GLN A CA 1
ATOM 1362 C C . GLN A 1 180 ? 73.874 -3.886 98.965 1.00 29.42 204 GLN A C 1
ATOM 1363 O O . GLN A 1 180 ? 73.821 -3.726 97.727 1.00 24.12 204 GLN A O 1
ATOM 1369 N N . ASP A 1 181 ? 74.918 -3.520 99.747 1.00 28.40 205 ASP A N 1
ATOM 1370 C CA . ASP A 1 181 ? 76.096 -2.849 99.144 1.00 26.92 205 ASP A CA 1
ATOM 1371 C C . ASP A 1 181 ? 76.874 -3.759 98.263 1.00 19.79 205 ASP A C 1
ATOM 1372 O O . ASP A 1 181 ? 77.453 -3.343 97.290 1.00 31.99 205 ASP A O 1
ATOM 1377 N N . GLU A 1 182 ? 76.888 -5.037 98.568 1.00 30.63 206 GLU A N 1
ATOM 1378 C CA . GLU A 1 182 ? 77.625 -5.840 97.649 1.00 40.35 206 GLU A CA 1
ATOM 1379 C C . GLU A 1 182 ? 76.868 -5.903 96.325 1.00 37.38 206 GLU A C 1
ATOM 1380 O O . GLU A 1 182 ? 77.483 -5.734 95.239 1.00 34.46 206 GLU A O 1
ATOM 1386 N N . PHE A 1 183 ? 75.547 -6.126 96.404 1.00 34.58 207 PHE A N 1
ATOM 1387 C CA . PHE A 1 183 ? 74.730 -6.181 95.160 1.00 27.83 207 PHE A CA 1
ATOM 1388 C C . PHE A 1 183 ? 74.983 -4.927 94.273 1.00 14.29 207 PHE A C 1
ATOM 1389 O O . PHE A 1 183 ? 75.284 -5.035 93.057 1.00 20.22 207 PHE A O 1
ATOM 1397 N N . ALA A 1 184 ? 74.889 -3.777 94.936 1.00 17.40 208 ALA A N 1
ATOM 1398 C CA . ALA A 1 184 ? 75.118 -2.472 94.325 1.00 16.56 208 ALA A CA 1
ATOM 1399 C C . ALA A 1 184 ? 76.499 -2.284 93.674 1.00 31.25 208 ALA A C 1
ATOM 1400 O O . ALA A 1 184 ? 76.590 -1.900 92.454 1.00 22.85 208 ALA A O 1
ATOM 1402 N N . ALA A 1 185 ? 77.564 -2.579 94.447 1.00 25.52 209 ALA A N 1
ATOM 1403 C CA . ALA A 1 185 ? 78.874 -2.443 93.860 1.00 18.41 209 ALA A CA 1
ATOM 1404 C C . ALA A 1 185 ? 78.949 -3.390 92.680 1.00 26.01 209 ALA A C 1
ATOM 1405 O O . ALA A 1 185 ? 79.498 -3.015 91.623 1.00 26.75 209 ALA A O 1
ATOM 1407 N N . ASN A 1 186 ? 78.397 -4.612 92.834 1.00 24.87 210 ASN A N 1
ATOM 1408 C CA . ASN A 1 186 ? 78.407 -5.608 91.744 1.00 23.68 210 ASN A CA 1
ATOM 1409 C C . ASN A 1 186 ? 77.766 -5.033 90.479 1.00 27.69 210 ASN A C 1
ATOM 1410 O O . ASN A 1 186 ? 78.262 -5.213 89.347 1.00 24.45 210 ASN A O 1
ATOM 1415 N N . SER A 1 187 ? 76.649 -4.337 90.702 1.00 26.92 211 SER A N 1
ATOM 1416 C CA . SER A 1 187 ? 75.912 -3.694 89.604 1.00 24.10 211 SER A CA 1
ATOM 1417 C C . SER A 1 187 ? 76.806 -2.639 88.841 1.00 24.65 211 SER A C 1
ATOM 1418 O O . SER A 1 187 ? 76.931 -2.619 87.570 1.00 23.27 211 SER A O 1
ATOM 1421 N N . TYR A 1 188 ? 77.434 -1.762 89.635 1.00 30.00 212 TYR A N 1
ATOM 1422 C CA . TYR A 1 188 ? 78.306 -0.731 89.097 1.00 22.97 212 TYR A CA 1
ATOM 1423 C C . TYR A 1 188 ? 79.399 -1.363 88.257 1.00 30.59 212 TYR A C 1
ATOM 1424 O O . TYR A 1 188 ? 79.612 -1.015 87.074 1.00 29.04 212 TYR A O 1
ATOM 1433 N N . GLN A 1 189 ? 80.061 -2.352 88.854 1.00 36.09 213 GLN A N 1
ATOM 1434 C CA . GLN A 1 189 ? 81.133 -3.036 88.134 1.00 31.02 213 GLN A CA 1
ATOM 1435 C C . GLN A 1 189 ? 80.746 -3.549 86.740 1.00 34.38 213 GLN A C 1
ATOM 1436 O O . GLN A 1 189 ? 81.408 -3.188 85.735 1.00 33.97 213 GLN A O 1
ATOM 1442 N N . LYS A 1 190 ? 79.657 -4.336 86.663 1.00 33.59 214 LYS A N 1
ATOM 1443 C CA . LYS A 1 190 ? 79.220 -4.871 85.363 1.00 25.63 214 LYS A CA 1
ATOM 1444 C C . LYS A 1 190 ? 78.810 -3.770 84.386 1.00 14.67 214 LYS A C 1
ATOM 1445 O O . LYS A 1 190 ? 78.960 -3.980 83.188 1.00 19.10 214 LYS A O 1
ATOM 1451 N N . ALA A 1 191 ? 78.253 -2.653 84.879 1.00 21.31 215 ALA A N 1
ATOM 1452 C CA . ALA A 1 191 ? 77.812 -1.577 83.971 1.00 20.28 215 ALA A CA 1
ATOM 1453 C C . ALA A 1 191 ? 79.015 -0.893 83.380 1.00 20.56 215 ALA A C 1
ATOM 1454 O O . ALA A 1 191 ? 79.157 -0.716 82.133 1.00 24.18 215 ALA A O 1
ATOM 1456 N N . TYR A 1 192 ? 79.893 -0.516 84.293 1.00 23.24 216 TYR A N 1
ATOM 1457 C CA . TYR A 1 192 ? 81.118 0.152 83.836 1.00 27.61 216 TYR A CA 1
ATOM 1458 C C . TYR A 1 192 ? 81.882 -0.725 82.818 1.00 33.68 216 TYR A C 1
ATOM 1459 O O . TYR A 1 192 ? 82.396 -0.315 81.733 1.00 28.01 216 TYR A O 1
ATOM 1468 N N . LYS A 1 193 ? 81.939 -1.986 83.194 1.00 28.66 217 LYS A N 1
ATOM 1469 C CA . LYS A 1 193 ? 82.609 -2.882 82.349 1.00 28.51 217 LYS A CA 1
ATOM 1470 C C . LYS A 1 193 ? 81.953 -2.976 80.998 1.00 39.02 217 LYS A C 1
ATOM 1471 O O . LYS A 1 193 ? 82.643 -2.789 79.999 1.00 44.73 217 LYS A O 1
ATOM 1477 N N . ALA A 1 194 ? 80.649 -3.282 80.953 1.00 31.43 218 ALA A N 1
ATOM 1478 C CA . ALA A 1 194 ? 79.950 -3.415 79.669 1.00 31.21 218 ALA A CA 1
ATOM 1479 C C . ALA A 1 194 ? 79.965 -2.131 78.832 1.00 22.50 218 ALA A C 1
ATOM 1480 O O . ALA A 1 194 ? 79.969 -2.170 77.577 1.00 29.28 218 ALA A O 1
ATOM 1482 N N . LYS A 1 195 ? 79.955 -1.011 79.555 1.00 22.62 219 LYS A N 1
ATOM 1483 C CA . LYS A 1 195 ? 79.980 0.339 78.954 1.00 34.57 219 LYS A CA 1
ATOM 1484 C C . LYS A 1 195 ? 81.353 0.475 78.229 1.00 45.61 219 LYS A C 1
ATOM 1485 O O . LYS A 1 195 ? 81.429 0.743 77.018 1.00 38.09 219 LYS A O 1
ATOM 1491 N N . ASN A 1 196 ? 82.440 0.272 78.977 1.00 52.34 220 ASN A N 1
ATOM 1492 C CA . ASN A 1 196 ? 83.754 0.339 78.353 1.00 44.39 220 ASN A CA 1
ATOM 1493 C C . ASN A 1 196 ? 83.928 -0.596 77.139 1.00 46.19 220 ASN A C 1
ATOM 1494 O O . ASN A 1 196 ? 84.519 -0.183 76.143 1.00 56.41 220 ASN A O 1
ATOM 1499 N N . GLU A 1 197 ? 83.398 -1.817 77.146 1.00 34.01 221 GLU A N 1
ATOM 1500 C CA . GLU A 1 197 ? 83.544 -2.686 75.972 1.00 24.40 221 GLU A CA 1
ATOM 1501 C C . GLU A 1 197 ? 82.709 -2.293 74.777 1.00 27.74 221 GLU A C 1
ATOM 1502 O O . GLU A 1 197 ? 82.762 -2.944 73.717 1.00 33.88 221 GLU A O 1
ATOM 1508 N N . GLY A 1 198 ? 81.929 -1.226 74.945 1.00 24.46 222 GLY A N 1
ATOM 1509 C CA . GLY A 1 198 ? 81.069 -0.763 73.869 1.00 24.92 222 GLY A CA 1
ATOM 1510 C C . GLY A 1 198 ? 79.861 -1.714 73.799 1.00 29.92 222 GLY A C 1
ATOM 1511 O O . GLY A 1 198 ? 79.249 -1.876 72.753 1.00 35.12 222 GLY A O 1
ATOM 1512 N N . LEU A 1 199 ? 79.479 -2.376 74.879 1.00 25.36 223 LEU A N 1
ATOM 1513 C CA . LEU A 1 199 ? 78.355 -3.289 74.632 1.00 26.07 223 LEU A CA 1
ATOM 1514 C C . LEU A 1 199 ? 77.006 -2.661 74.471 1.00 24.85 223 LEU A C 1
ATOM 1515 O O . LEU A 1 199 ? 76.037 -3.274 74.014 1.00 28.13 223 LEU A O 1
ATOM 1520 N N . PHE A 1 200 ? 76.985 -1.401 74.856 1.00 28.33 224 PHE A N 1
ATOM 1521 C CA . PHE A 1 200 ? 75.768 -0.620 74.787 1.00 35.25 224 PHE A CA 1
ATOM 1522 C C . PHE A 1 200 ? 75.698 0.163 73.498 1.00 50.47 224 PHE A C 1
ATOM 1523 O O . PHE A 1 200 ? 74.651 0.667 73.098 1.00 55.94 224 PHE A O 1
ATOM 1531 N N . GLU A 1 201 ? 76.844 0.270 72.855 1.00 48.91 225 GLU A N 1
ATOM 1532 C CA . GLU A 1 201 ? 76.905 1.039 71.646 1.00 42.76 225 GLU A CA 1
ATOM 1533 C C . GLU A 1 201 ? 75.887 0.745 70.589 1.00 36.64 225 GLU A C 1
ATOM 1534 O O . GLU A 1 201 ? 75.459 1.690 69.921 1.00 40.61 225 GLU A O 1
ATOM 1540 N N . ASP A 1 202 ? 75.505 -0.525 70.437 1.00 23.63 226 ASP A N 1
ATOM 1541 C CA . ASP A 1 202 ? 74.535 -0.859 69.427 1.00 21.43 226 ASP A CA 1
ATOM 1542 C C . ASP A 1 202 ? 73.164 -0.282 69.801 1.00 22.74 226 ASP A C 1
ATOM 1543 O O . ASP A 1 202 ? 72.430 0.210 68.934 1.00 26.97 226 ASP A O 1
ATOM 1548 N N . GLU A 1 203 ? 72.815 -0.418 71.082 1.00 22.52 227 GLU A N 1
ATOM 1549 C CA . GLU A 1 203 ? 71.517 0.019 71.536 1.00 24.73 227 GLU A CA 1
ATOM 1550 C C . GLU A 1 203 ? 71.304 1.532 71.713 1.00 29.71 227 GLU A C 1
ATOM 1551 O O . GLU A 1 203 ? 70.200 2.047 71.491 1.00 29.29 227 GLU A O 1
ATOM 1557 N N . ILE A 1 204 ? 72.342 2.247 72.117 1.00 24.48 228 ILE A N 1
ATOM 1558 C CA . ILE A 1 204 ? 72.258 3.692 72.318 1.00 24.71 228 ILE A CA 1
ATOM 1559 C C . ILE A 1 204 ? 72.193 4.555 71.063 1.00 31.73 228 ILE A C 1
ATOM 1560 O O . ILE A 1 204 ? 72.859 4.285 70.059 1.00 40.36 228 ILE A O 1
ATOM 1565 N N . LEU A 1 205 ? 71.382 5.609 71.128 1.00 27.49 229 LEU A N 1
ATOM 1566 C CA . LEU A 1 205 ? 71.260 6.512 69.991 1.00 22.59 229 LEU A CA 1
ATOM 1567 C C . LEU A 1 205 ? 71.634 7.829 70.647 1.00 18.32 229 LEU A C 1
ATOM 1568 O O . LEU A 1 205 ? 71.274 8.123 71.785 1.00 16.81 229 LEU A O 1
ATOM 1573 N N . PRO A 1 206 ? 72.443 8.604 69.923 1.00 25.84 230 PRO A N 1
ATOM 1574 C CA . PRO A 1 206 ? 72.898 9.862 70.448 1.00 23.09 230 PRO A CA 1
ATOM 1575 C C . PRO A 1 206 ? 71.840 10.961 70.348 1.00 25.72 230 PRO A C 1
ATOM 1576 O O . PRO A 1 206 ? 71.029 11.017 69.436 1.00 25.74 230 PRO A O 1
ATOM 1580 N N . ILE A 1 207 ? 71.897 11.870 71.303 1.00 22.23 231 ILE A N 1
ATOM 1581 C CA . ILE A 1 207 ? 70.971 12.968 71.292 1.00 25.72 231 ILE A CA 1
ATOM 1582 C C . ILE A 1 207 ? 71.783 14.269 71.394 1.00 20.75 231 ILE A C 1
ATOM 1583 O O . ILE A 1 207 ? 72.533 14.478 72.354 1.00 25.43 231 ILE A O 1
ATOM 1588 N N . LYS A 1 208 ? 71.688 15.152 70.407 1.00 23.42 232 LYS A N 1
ATOM 1589 C CA . LYS A 1 208 ? 72.507 16.344 70.575 1.00 22.11 232 LYS A CA 1
ATOM 1590 C C . LYS A 1 208 ? 71.654 17.306 71.294 1.00 27.18 232 LYS A C 1
ATOM 1591 O O . LYS A 1 208 ? 70.471 17.398 70.959 1.00 27.20 232 LYS A O 1
ATOM 1597 N N . LEU A 1 209 ? 72.277 17.978 72.262 1.00 22.60 233 LEU A N 1
ATOM 1598 C CA . LEU A 1 209 ? 71.684 18.984 73.122 1.00 17.20 233 LEU A CA 1
ATOM 1599 C C . LEU A 1 209 ? 71.575 20.327 72.383 1.00 26.10 233 LEU A C 1
ATOM 1600 O O . LEU A 1 209 ? 72.233 20.532 71.364 1.00 27.44 233 LEU A O 1
ATOM 1605 N N . PRO A 1 210 ? 70.721 21.214 72.871 1.00 25.61 234 PRO A N 1
ATOM 1606 C CA . PRO A 1 210 ? 70.520 22.486 72.188 1.00 30.01 234 PRO A CA 1
ATOM 1607 C C . PRO A 1 210 ? 71.823 23.228 71.985 1.00 42.26 234 PRO A C 1
ATOM 1608 O O . PRO A 1 210 ? 72.122 23.672 70.863 1.00 49.16 234 PRO A O 1
ATOM 1612 N N . ASP A 1 211 ? 72.572 23.301 73.086 1.00 35.04 235 ASP A N 1
ATOM 1613 C CA . ASP A 1 211 ? 73.842 23.960 73.161 1.00 39.53 235 ASP A CA 1
ATOM 1614 C C . ASP A 1 211 ? 74.856 23.176 72.412 1.00 49.07 235 ASP A C 1
ATOM 1615 O O . ASP A 1 211 ? 76.019 23.307 72.752 1.00 46.92 235 ASP A O 1
ATOM 1620 N N . GLY A 1 212 ? 74.460 22.327 71.473 1.00 53.79 236 GLY A N 1
ATOM 1621 C CA . GLY A 1 212 ? 75.438 21.558 70.702 1.00 46.64 236 GLY A CA 1
ATOM 1622 C C . GLY A 1 212 ? 76.132 20.295 71.231 1.00 42.15 236 GLY A C 1
ATOM 1623 O O . GLY A 1 212 ? 76.542 19.472 70.396 1.00 44.06 236 GLY A O 1
ATOM 1624 N N . SER A 1 213 ? 76.279 20.123 72.554 1.00 41.06 237 SER A N 1
ATOM 1625 C CA . SER A 1 213 ? 76.937 18.913 73.076 1.00 33.55 237 SER A CA 1
ATOM 1626 C C . SER A 1 213 ? 76.199 17.670 72.669 1.00 36.60 237 SER A C 1
ATOM 1627 O O . SER A 1 213 ? 75.082 17.689 72.089 1.00 37.07 237 SER A O 1
ATOM 1630 N N . ILE A 1 214 ? 76.834 16.557 72.958 1.00 32.82 238 ILE A N 1
ATOM 1631 C CA . ILE A 1 214 ? 76.158 15.347 72.564 1.00 37.46 238 ILE A CA 1
ATOM 1632 C C . ILE A 1 214 ? 76.317 14.220 73.531 1.00 40.53 238 ILE A C 1
ATOM 1633 O O . ILE A 1 214 ? 77.443 13.864 73.832 1.00 34.82 238 ILE A O 1
ATOM 1638 N N . CYS A 1 215 ? 75.173 13.705 73.993 1.00 42.80 239 CYS A N 1
ATOM 1639 C CA . CYS A 1 215 ? 75.037 12.598 74.948 1.00 33.51 239 CYS A CA 1
ATOM 1640 C C . CYS A 1 215 ? 74.809 11.203 74.297 1.00 37.56 239 CYS A C 1
ATOM 1641 O O . CYS A 1 215 ? 73.797 10.944 73.608 1.00 32.78 239 CYS A O 1
ATOM 1644 N N . GLN A 1 216 ? 75.772 10.308 74.508 1.00 32.24 240 GLN A N 1
ATOM 1645 C CA . GLN A 1 216 ? 75.683 8.984 73.934 1.00 29.67 240 GLN A CA 1
ATOM 1646 C C . GLN A 1 216 ? 76.383 8.000 74.828 1.00 23.83 240 GLN A C 1
ATOM 1647 O O . GLN A 1 216 ? 76.714 6.908 74.400 1.00 24.58 240 GLN A O 1
ATOM 1653 N N . SER A 1 217 ? 76.593 8.370 76.080 1.00 19.37 241 SER A N 1
ATOM 1654 C CA . SER A 1 217 ? 77.262 7.371 76.888 1.00 25.41 241 SER A CA 1
ATOM 1655 C C . SER A 1 217 ? 76.529 7.513 78.199 1.00 23.40 241 SER A C 1
ATOM 1656 O O . SER A 1 217 ? 76.239 8.648 78.601 1.00 22.77 241 SER A O 1
ATOM 1659 N N . ASP A 1 218 ? 76.235 6.367 78.836 1.00 18.96 242 ASP A N 1
ATOM 1660 C CA . ASP A 1 218 ? 75.481 6.367 80.096 1.00 20.58 242 ASP A CA 1
ATOM 1661 C C . ASP A 1 218 ? 76.209 7.125 81.153 1.00 22.98 242 ASP A C 1
ATOM 1662 O O . ASP A 1 218 ? 77.390 6.956 81.282 1.00 37.65 242 ASP A O 1
ATOM 1667 N N . GLU A 1 219 ? 75.537 7.950 81.921 1.00 23.02 243 GLU A N 1
ATOM 1668 C CA . GLU A 1 219 ? 76.253 8.698 82.915 1.00 27.71 243 GLU A CA 1
ATOM 1669 C C . GLU A 1 219 ? 76.489 8.056 84.240 1.00 31.15 243 GLU A C 1
ATOM 1670 O O . GLU A 1 219 ? 77.422 8.414 84.914 1.00 31.84 243 GLU A O 1
ATOM 1676 N N . GLY A 1 220 ? 75.613 7.156 84.656 1.00 26.84 244 GLY A N 1
ATOM 1677 C CA . GLY A 1 220 ? 75.764 6.569 85.955 1.00 22.83 244 GLY A CA 1
ATOM 1678 C C . GLY A 1 220 ? 76.938 5.638 86.282 1.00 17.47 244 GLY A C 1
ATOM 1679 O O . GLY A 1 220 ? 77.550 5.727 87.336 1.00 26.92 244 GLY A O 1
ATOM 1680 N N . PRO A 1 221 ? 77.257 4.701 85.421 1.00 20.65 245 PRO A N 1
ATOM 1681 C CA . PRO A 1 221 ? 78.339 3.791 85.774 1.00 20.94 245 PRO A CA 1
ATOM 1682 C C . PRO A 1 221 ? 79.667 4.507 85.973 1.00 35.97 245 PRO A C 1
ATOM 1683 O O . PRO A 1 221 ? 79.995 5.456 85.234 1.00 37.64 245 PRO A O 1
ATOM 1687 N N . ARG A 1 222 ? 80.439 4.075 86.954 1.00 39.98 246 ARG A N 1
ATOM 1688 C CA . ARG A 1 222 ? 81.768 4.683 87.193 1.00 49.45 246 ARG A CA 1
ATOM 1689 C C . ARG A 1 222 ? 82.690 3.466 87.377 1.00 57.60 246 ARG A C 1
ATOM 1690 O O . ARG A 1 222 ? 82.178 2.378 87.647 1.00 62.43 246 ARG A O 1
ATOM 1698 N N . PRO A 1 223 ? 84.014 3.574 87.242 1.00 52.40 247 PRO A N 1
ATOM 1699 C CA . PRO A 1 223 ? 84.797 2.358 87.522 1.00 46.98 247 PRO A CA 1
ATOM 1700 C C . PRO A 1 223 ? 85.136 2.534 89.052 1.00 46.67 247 PRO A C 1
ATOM 1701 O O . PRO A 1 223 ? 84.879 3.602 89.671 1.00 43.73 247 PRO A O 1
ATOM 1705 N N . ASN A 1 224 ? 85.698 1.486 89.650 1.00 44.54 248 ASN A N 1
ATOM 1706 C CA . ASN A 1 224 ? 86.118 1.481 91.057 1.00 49.82 248 ASN A CA 1
ATOM 1707 C C . ASN A 1 224 ? 85.161 1.439 92.243 1.00 42.92 248 ASN A C 1
ATOM 1708 O O . ASN A 1 224 ? 85.559 1.830 93.359 1.00 38.73 248 ASN A O 1
ATOM 1713 N N . VAL A 1 225 ? 83.927 0.977 92.039 1.00 42.42 249 VAL A N 1
ATOM 1714 C CA . VAL A 1 225 ? 82.941 0.921 93.149 1.00 32.30 249 VAL A CA 1
ATOM 1715 C C . VAL A 1 225 ? 83.051 -0.350 93.979 1.00 25.52 249 VAL A C 1
ATOM 1716 O O . VAL A 1 225 ? 83.260 -1.447 93.448 1.00 33.40 249 VAL A O 1
ATOM 1720 N N . THR A 1 226 ? 82.901 -0.228 95.285 1.00 31.01 250 THR A N 1
ATOM 1721 C CA . THR A 1 226 ? 83.041 -1.452 96.072 1.00 26.54 250 THR A CA 1
ATOM 1722 C C . THR A 1 226 ? 82.102 -1.401 97.240 1.00 27.81 250 THR A C 1
ATOM 1723 O O . THR A 1 226 ? 81.643 -0.343 97.644 1.00 33.36 250 THR A O 1
ATOM 1727 N N . ALA A 1 227 ? 81.871 -2.564 97.818 1.00 30.44 251 ALA A N 1
ATOM 1728 C CA . ALA A 1 227 ? 80.998 -2.652 98.951 1.00 26.18 251 ALA A CA 1
ATOM 1729 C C . ALA A 1 227 ? 81.360 -1.695 100.077 1.00 37.82 251 ALA A C 1
ATOM 1730 O O . ALA A 1 227 ? 80.500 -0.979 100.602 1.00 45.35 251 ALA A O 1
ATOM 1732 N N . GLU A 1 228 ? 82.631 -1.668 100.470 1.00 51.84 252 GLU A N 1
ATOM 1733 C CA . GLU A 1 228 ? 83.030 -0.746 101.540 1.00 57.44 252 GLU A CA 1
ATOM 1734 C C . GLU A 1 228 ? 83.104 0.732 101.155 1.00 43.19 252 GLU A C 1
ATOM 1735 O O . GLU A 1 228 ? 82.798 1.649 101.932 1.00 48.68 252 GLU A O 1
ATOM 1741 N N . SER A 1 229 ? 83.446 0.941 99.885 1.00 32.64 253 SER A N 1
ATOM 1742 C CA . SER A 1 229 ? 83.435 2.306 99.371 1.00 43.64 253 SER A CA 1
ATOM 1743 C C . SER A 1 229 ? 81.944 2.732 99.501 1.00 44.35 253 SER A C 1
ATOM 1744 O O . SER A 1 229 ? 81.628 3.825 99.975 1.00 46.40 253 SER A O 1
ATOM 1747 N N . LEU A 1 230 ? 81.011 1.842 99.151 1.00 41.79 254 LEU A N 1
ATOM 1748 C CA . LEU A 1 230 ? 79.570 2.134 99.272 1.00 32.84 254 LEU A CA 1
ATOM 1749 C C . LEU A 1 230 ? 79.135 2.150 100.721 1.00 34.43 254 LEU A C 1
ATOM 1750 O O . LEU A 1 230 ? 78.060 2.645 101.058 1.00 37.24 254 LEU A O 1
ATOM 1755 N N . SER A 1 231 ? 79.961 1.601 101.598 1.00 37.90 255 SER A N 1
ATOM 1756 C CA . SER A 1 231 ? 79.580 1.573 102.993 1.00 39.15 255 SER A CA 1
ATOM 1757 C C . SER A 1 231 ? 79.669 2.915 103.722 1.00 45.32 255 SER A C 1
ATOM 1758 O O . SER A 1 231 ? 79.045 3.120 104.784 1.00 38.21 255 SER A O 1
ATOM 1761 N N . SER A 1 232 ? 80.431 3.839 103.139 1.00 53.90 256 SER A N 1
ATOM 1762 C CA . SER A 1 232 ? 80.566 5.168 103.734 1.00 60.95 256 SER A CA 1
ATOM 1763 C C . SER A 1 232 ? 79.171 5.761 103.867 1.00 56.24 256 SER A C 1
ATOM 1764 O O . SER A 1 232 ? 78.759 6.243 104.932 1.00 47.78 256 SER A O 1
ATOM 1767 N N . ILE A 1 233 ? 78.495 5.704 102.714 1.00 52.67 257 ILE A N 1
ATOM 1768 C CA . ILE A 1 233 ? 77.158 6.210 102.499 1.00 40.87 257 ILE A CA 1
ATOM 1769 C C . ILE A 1 233 ? 76.136 6.018 103.586 1.00 35.69 257 ILE A C 1
ATOM 1770 O O . ILE A 1 233 ? 75.908 4.912 104.098 1.00 47.38 257 ILE A O 1
ATOM 1775 N N . ARG A 1 234 ? 75.531 7.162 103.887 1.00 28.19 258 ARG A N 1
ATOM 1776 C CA . ARG A 1 234 ? 74.470 7.360 104.870 1.00 51.59 258 ARG A CA 1
ATOM 1777 C C . ARG A 1 234 ? 73.116 6.889 104.318 1.00 57.94 258 ARG A C 1
ATOM 1778 O O . ARG A 1 234 ? 72.920 6.728 103.101 1.00 57.22 258 ARG A O 1
ATOM 1786 N N . PRO A 1 235 ? 72.187 6.687 105.245 1.00 54.12 259 PRO A N 1
ATOM 1787 C CA . PRO A 1 235 ? 70.835 6.235 104.928 1.00 62.53 259 PRO A CA 1
ATOM 1788 C C . PRO A 1 235 ? 70.030 7.386 104.330 1.00 65.93 259 PRO A C 1
ATOM 1789 O O . PRO A 1 235 ? 69.991 8.482 104.904 1.00 69.21 259 PRO A O 1
ATOM 1793 N N . ALA A 1 236 ? 69.386 7.118 103.195 1.00 57.50 260 ALA A N 1
ATOM 1794 C CA . ALA A 1 236 ? 68.594 8.124 102.521 1.00 47.48 260 ALA A CA 1
ATOM 1795 C C . ALA A 1 236 ? 67.137 8.331 102.890 1.00 46.55 260 ALA A C 1
ATOM 1796 O O . ALA A 1 236 ? 66.609 9.339 102.449 1.00 50.79 260 ALA A O 1
ATOM 1798 N N . PHE A 1 237 ? 66.491 7.433 103.651 1.00 48.95 261 PHE A N 1
ATOM 1799 C CA . PHE A 1 237 ? 65.048 7.515 104.039 1.00 54.21 261 PHE A CA 1
ATOM 1800 C C . PHE A 1 237 ? 64.660 7.462 105.512 1.00 65.23 261 PHE A C 1
ATOM 1801 O O . PHE A 1 237 ? 63.664 8.071 105.937 1.00 59.40 261 PHE A O 1
ATOM 1809 N N . ILE A 1 238 ? 65.443 6.687 106.255 1.00 77.91 262 ILE A N 1
ATOM 1810 C CA . ILE A 1 238 ? 65.244 6.489 107.677 1.00 88.48 262 ILE A CA 1
ATOM 1811 C C . ILE A 1 238 ? 66.592 6.334 108.387 1.00 95.82 262 ILE A C 1
ATOM 1812 O O . ILE A 1 238 ? 67.242 7.324 108.749 1.00 100.00 262 ILE A O 1
ATOM 1817 N N . GLY A 1 242 ? 67.725 2.030 108.780 1.00 43.21 266 GLY A N 1
ATOM 1818 C CA . GLY A 1 242 ? 67.864 2.497 107.399 1.00 49.37 266 GLY A CA 1
ATOM 1819 C C . GLY A 1 242 ? 69.077 1.970 106.613 1.00 45.22 266 GLY A C 1
ATOM 1820 O O . GLY A 1 242 ? 70.163 2.515 106.747 1.00 49.05 266 GLY A O 1
ATOM 1821 N N . THR A 1 243 ? 68.912 0.924 105.804 1.00 31.22 267 THR A N 1
ATOM 1822 C CA . THR A 1 243 ? 70.025 0.388 105.032 1.00 32.54 267 THR A CA 1
ATOM 1823 C C . THR A 1 243 ? 69.974 0.928 103.610 1.00 30.65 267 THR A C 1
ATOM 1824 O O . THR A 1 243 ? 70.863 0.640 102.789 1.00 25.00 267 THR A O 1
ATOM 1828 N N . THR A 1 244 ? 68.911 1.697 103.338 1.00 29.50 268 THR A N 1
ATOM 1829 C CA . THR A 1 244 ? 68.726 2.266 102.018 1.00 30.15 268 THR A CA 1
ATOM 1830 C C . THR A 1 244 ? 69.550 3.535 101.858 1.00 19.56 268 THR A C 1
ATOM 1831 O O . THR A 1 244 ? 69.456 4.489 102.597 1.00 23.79 268 THR A O 1
ATOM 1835 N N . THR A 1 245 ? 70.409 3.554 100.876 1.00 22.36 269 THR A N 1
ATOM 1836 C CA . THR A 1 245 ? 71.218 4.756 100.738 1.00 32.94 269 THR A CA 1
ATOM 1837 C C . THR A 1 245 ? 71.320 5.077 99.234 1.00 38.79 269 THR A C 1
ATOM 1838 O O . THR A 1 245 ? 70.927 4.263 98.381 1.00 43.19 269 THR A O 1
ATOM 1842 N N . ALA A 1 246 ? 71.864 6.235 98.877 1.00 26.49 270 ALA A N 1
ATOM 1843 C CA . ALA A 1 246 ? 71.955 6.561 97.453 1.00 28.27 270 ALA A CA 1
ATOM 1844 C C . ALA A 1 246 ? 72.778 5.613 96.668 1.00 32.25 270 ALA A C 1
ATOM 1845 O O . ALA A 1 246 ? 72.616 5.477 95.447 1.00 30.70 270 ALA A O 1
ATOM 1847 N N . GLY A 1 247 ? 73.694 4.986 97.398 1.00 34.64 271 GLY A N 1
ATOM 18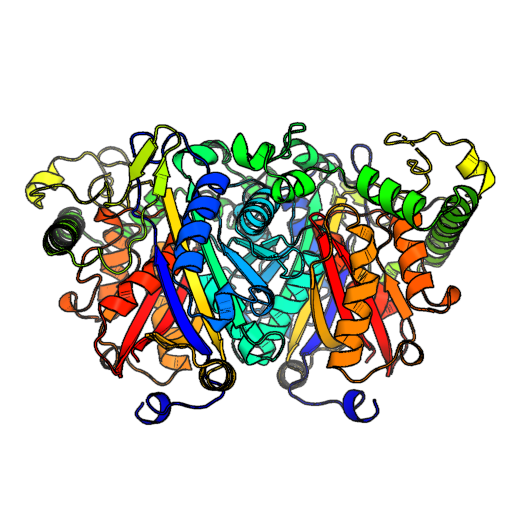48 C CA . GLY A 1 247 ? 74.627 4.050 96.793 1.00 35.92 271 GLY A CA 1
ATOM 1849 C C . GLY A 1 247 ? 73.897 2.778 96.466 1.00 25.65 271 GLY A C 1
ATOM 1850 O O . GLY A 1 247 ? 74.256 2.079 95.515 1.00 22.41 271 GLY A O 1
ATOM 1851 N N . ASN A 1 248 ? 72.871 2.485 97.253 1.00 28.32 272 ASN A N 1
ATOM 1852 C CA . ASN A 1 248 ? 72.141 1.244 96.937 1.00 36.94 272 ASN A CA 1
ATOM 1853 C C . ASN A 1 248 ? 70.727 1.300 96.278 1.00 37.77 272 ASN A C 1
ATOM 1854 O O . ASN A 1 248 ? 70.065 0.244 96.137 1.00 32.09 272 ASN A O 1
ATOM 1859 N N . ALA A 1 249 ? 70.277 2.500 95.885 1.00 30.68 273 ALA A N 1
ATOM 1860 C CA . ALA A 1 249 ? 68.963 2.696 95.260 1.00 24.48 273 ALA A CA 1
ATOM 1861 C C . ALA A 1 249 ? 69.204 3.108 93.819 1.00 22.82 273 ALA A C 1
ATOM 1862 O O . ALA A 1 249 ? 70.303 3.534 93.513 1.00 20.33 273 ALA A O 1
ATOM 1864 N N . SER A 1 250 ? 68.213 2.962 92.926 1.00 29.66 274 SER A N 1
ATOM 1865 C CA . SER A 1 250 ? 68.354 3.338 91.492 1.00 24.53 274 SER A CA 1
ATOM 1866 C C . SER A 1 250 ? 68.648 4.845 91.434 1.00 20.86 274 SER A C 1
ATOM 1867 O O . SER A 1 250 ? 68.197 5.605 92.293 1.00 17.47 274 SER A O 1
ATOM 1870 N N . GLN A 1 251 ? 69.353 5.321 90.417 1.00 22.59 275 GLN A N 1
ATOM 1871 C CA . GLN A 1 251 ? 69.589 6.768 90.436 1.00 19.29 275 GLN A CA 1
ATOM 1872 C C . GLN A 1 251 ? 68.432 7.480 89.707 1.00 23.54 275 GLN A C 1
ATOM 1873 O O . GLN A 1 251 ? 67.885 6.870 88.787 1.00 20.40 275 GLN A O 1
ATOM 1879 N N . VAL A 1 252 ? 68.106 8.712 90.115 1.00 22.32 276 VAL A N 1
ATOM 1880 C CA . VAL A 1 252 ? 67.101 9.586 89.483 1.00 24.54 276 VAL A CA 1
ATOM 1881 C C . VAL A 1 252 ? 67.725 9.999 88.153 1.00 27.71 276 VAL A C 1
ATOM 1882 O O . VAL A 1 252 ? 68.857 10.451 88.102 1.00 21.93 276 VAL A O 1
ATOM 1886 N N . SER A 1 253 ? 66.989 9.772 87.071 1.00 19.70 277 SER A N 1
ATOM 1887 C CA . SER A 1 253 ? 67.503 9.999 85.756 1.00 23.73 277 SER A CA 1
ATOM 1888 C C . SER A 1 253 ? 66.471 10.419 84.738 1.00 16.71 277 SER A C 1
ATOM 1889 O O . SER A 1 253 ? 65.265 10.369 84.985 1.00 16.71 277 SER A O 1
ATOM 1892 N N . ASP A 1 254 ? 67.017 10.733 83.573 1.00 17.71 278 ASP A N 1
ATOM 1893 C CA . ASP A 1 254 ? 66.289 11.172 82.410 1.00 13.83 278 ASP A CA 1
ATOM 1894 C C . ASP A 1 254 ? 66.625 10.241 81.221 1.00 14.05 278 ASP A C 1
ATOM 1895 O O . ASP A 1 254 ? 67.768 9.868 81.017 1.00 18.91 278 ASP A O 1
ATOM 1900 N N . GLY A 1 255 ? 65.647 9.852 80.405 1.00 9.28 279 GLY A N 1
ATOM 1901 C CA . GLY A 1 255 ? 65.903 9.015 79.281 1.00 7.97 279 GLY A CA 1
ATOM 1902 C C . GLY A 1 255 ? 64.634 8.716 78.469 1.00 9.68 279 GLY A C 1
ATOM 1903 O O . GLY A 1 255 ? 63.523 9.020 78.885 1.00 13.72 279 GLY A O 1
ATOM 1904 N N . VAL A 1 256 ? 64.864 8.074 77.347 1.00 11.39 280 VAL A N 1
ATOM 1905 C CA . VAL A 1 256 ? 63.772 7.703 76.497 1.00 17.77 280 VAL A CA 1
ATOM 1906 C C . VAL A 1 256 ? 64.169 6.391 75.790 1.00 19.48 280 VAL A C 1
ATOM 1907 O O . VAL A 1 256 ? 65.352 6.101 75.655 1.00 18.62 280 VAL A O 1
ATOM 1911 N N . ALA A 1 257 ? 63.195 5.578 75.369 1.00 16.25 281 ALA A N 1
ATOM 1912 C CA . ALA A 1 257 ? 63.507 4.356 74.678 1.00 13.09 281 ALA A CA 1
ATOM 1913 C C . ALA A 1 257 ? 62.321 3.963 73.807 1.00 12.79 281 ALA A C 1
ATOM 1914 O O . ALA A 1 257 ? 61.223 4.483 73.997 1.00 14.51 281 ALA A O 1
ATOM 1916 N N . GLY A 1 258 ? 62.530 3.079 72.840 1.00 10.53 282 GLY A N 1
ATOM 1917 C CA . GLY A 1 258 ? 61.460 2.677 71.929 1.00 15.11 282 GLY A CA 1
ATOM 1918 C C . GLY A 1 258 ? 61.646 1.294 71.353 1.00 11.87 282 GLY A C 1
ATOM 1919 O O . GLY A 1 258 ? 62.773 0.839 71.205 1.00 13.89 282 GLY A O 1
ATOM 1920 N N . VAL A 1 259 ? 60.556 0.614 71.021 1.00 9.28 283 VAL A N 1
ATOM 1921 C CA . VAL A 1 259 ? 60.537 -0.723 70.463 1.00 8.04 283 VAL A CA 1
ATOM 1922 C C . VAL A 1 259 ? 59.540 -0.693 69.304 1.00 14.45 283 VAL A C 1
ATOM 1923 O O . VAL A 1 259 ? 58.381 -0.330 69.494 1.00 11.79 283 VAL A O 1
ATOM 1927 N N . LEU A 1 260 ? 59.964 -1.076 68.094 1.00 12.58 284 LEU A N 1
ATOM 1928 C CA . LEU A 1 260 ? 59.060 -1.092 66.978 1.00 7.42 284 LEU A CA 1
ATOM 1929 C C . LEU A 1 260 ? 58.586 -2.541 66.817 1.00 21.52 284 LEU A C 1
ATOM 1930 O O . LEU A 1 260 ? 59.426 -3.447 66.648 1.00 20.04 284 LEU A O 1
ATOM 1935 N N . LEU A 1 261 ? 57.273 -2.785 66.850 1.00 14.76 285 LEU A N 1
ATOM 1936 C CA . LEU A 1 261 ? 56.760 -4.155 66.736 1.00 13.66 285 LEU A CA 1
ATOM 1937 C C . LEU A 1 261 ? 55.878 -4.384 65.527 1.00 14.45 285 LEU A C 1
ATOM 1938 O O . LEU A 1 261 ? 55.269 -3.463 65.106 1.00 14.17 285 LEU A O 1
ATOM 1943 N N . ALA A 1 262 ? 55.796 -5.596 64.973 1.00 10.09 286 ALA A N 1
ATOM 1944 C CA . ALA A 1 262 ? 54.968 -5.942 63.836 1.00 11.62 286 ALA A CA 1
ATOM 1945 C C . ALA A 1 262 ? 54.518 -7.427 63.918 1.00 14.87 286 ALA A C 1
ATOM 1946 O O . ALA A 1 262 ? 55.182 -8.215 64.618 1.00 17.33 286 ALA A O 1
ATOM 1948 N N . ARG A 1 263 ? 53.449 -7.818 63.201 1.00 15.80 287 ARG A N 1
ATOM 1949 C CA . ARG A 1 263 ? 53.045 -9.219 63.159 1.00 18.43 287 ARG A CA 1
ATOM 1950 C C . ARG A 1 263 ? 54.165 -9.829 62.259 1.00 24.10 287 ARG A C 1
ATOM 1951 O O . ARG A 1 263 ? 54.675 -9.147 61.376 1.00 24.47 287 ARG A O 1
ATOM 1959 N N . ARG A 1 264 ? 54.549 -11.087 62.424 1.00 21.87 288 ARG A N 1
ATOM 1960 C CA . ARG A 1 264 ? 55.632 -11.638 61.607 1.00 19.69 288 ARG A CA 1
ATOM 1961 C C . ARG A 1 264 ? 55.370 -11.661 60.100 1.00 15.25 288 ARG A C 1
ATOM 1962 O O . ARG A 1 264 ? 56.225 -11.268 59.307 1.00 29.34 288 ARG A O 1
ATOM 1970 N N . SER A 1 265 ? 54.198 -12.130 59.697 1.00 23.25 289 SER A N 1
ATOM 1971 C CA . SER A 1 265 ? 53.812 -12.209 58.296 1.00 20.33 289 SER A CA 1
ATOM 1972 C C . SER A 1 265 ? 53.874 -10.823 57.681 1.00 30.07 289 SER A C 1
ATOM 1973 O O . SER A 1 265 ? 54.151 -10.663 56.506 1.00 26.85 289 SER A O 1
ATOM 1976 N N . VAL A 1 266 ? 53.615 -9.781 58.453 1.00 24.20 290 VAL A N 1
ATOM 1977 C CA . VAL A 1 266 ? 53.681 -8.451 57.860 1.00 24.52 290 VAL A CA 1
ATOM 1978 C C . VAL A 1 266 ? 55.112 -7.994 57.627 1.00 19.66 290 VAL A C 1
ATOM 1979 O O . VAL A 1 266 ? 55.430 -7.380 56.623 1.00 27.16 290 VAL A O 1
ATOM 1983 N N . ALA A 1 267 ? 55.981 -8.246 58.592 1.00 18.20 291 ALA A N 1
ATOM 1984 C CA . ALA A 1 267 ? 57.383 -7.852 58.524 1.00 15.53 291 ALA A CA 1
ATOM 1985 C C . ALA A 1 267 ? 58.039 -8.639 57.367 1.00 28.38 291 ALA A C 1
ATOM 1986 O O . ALA A 1 267 ? 58.890 -8.110 56.649 1.00 28.92 291 ALA A O 1
ATOM 1988 N N . ASN A 1 268 ? 57.635 -9.900 57.238 1.00 27.16 292 ASN A N 1
ATOM 1989 C CA . ASN A 1 268 ? 58.151 -10.764 56.204 1.00 28.40 292 ASN A CA 1
ATOM 1990 C C . ASN A 1 268 ? 57.687 -10.148 54.874 1.00 30.43 292 ASN A C 1
ATOM 1991 O O . ASN A 1 268 ? 58.449 -10.019 53.912 1.00 28.04 292 ASN A O 1
ATOM 1996 N N . GLN A 1 269 ? 56.432 -9.732 54.799 1.00 32.24 293 GLN A N 1
ATOM 1997 C CA . GLN A 1 269 ? 55.993 -9.129 53.540 1.00 44.27 293 GLN A CA 1
ATOM 1998 C C . GLN A 1 269 ? 56.804 -7.876 53.187 1.00 43.90 293 GLN A C 1
ATOM 1999 O O . GLN A 1 269 ? 57.142 -7.639 52.026 1.00 41.99 293 GLN A O 1
ATOM 2005 N N . LEU A 1 270 ? 57.122 -7.082 54.203 1.00 34.98 294 LEU A N 1
ATOM 2006 C CA . LEU A 1 270 ? 57.850 -5.856 53.999 1.00 28.91 294 LEU A CA 1
ATOM 2007 C C . LEU A 1 270 ? 59.308 -6.073 54.076 1.00 27.71 294 LEU A C 1
ATOM 2008 O O . LEU A 1 270 ? 60.111 -5.136 53.918 1.00 33.53 294 LEU A O 1
ATOM 2013 N N . ASN A 1 271 ? 59.646 -7.331 54.293 1.00 27.35 295 ASN A N 1
ATOM 2014 C CA . ASN A 1 271 ? 61.040 -7.676 54.399 1.00 31.74 295 ASN A CA 1
ATOM 2015 C C . ASN A 1 271 ? 61.728 -6.816 55.455 1.00 41.23 295 ASN A C 1
ATOM 2016 O O . ASN A 1 271 ? 62.696 -6.132 55.129 1.00 49.22 295 ASN A O 1
ATOM 2021 N N . LEU A 1 272 ? 61.212 -6.822 56.693 1.00 39.24 296 LEU A N 1
ATOM 2022 C CA . LEU A 1 272 ? 61.814 -6.051 57.782 1.00 32.07 296 LEU A CA 1
ATOM 2023 C C . LEU A 1 272 ? 62.648 -7.037 58.627 1.00 36.49 296 LEU A C 1
ATOM 2024 O O . LEU A 1 272 ? 62.208 -8.146 58.885 1.00 39.01 296 LEU A O 1
ATOM 2029 N N . PRO A 1 273 ? 63.844 -6.667 59.068 1.00 36.90 297 PRO A N 1
ATOM 2030 C CA . PRO A 1 273 ? 64.656 -7.577 59.875 1.00 38.90 297 PRO A CA 1
ATOM 2031 C C . PRO A 1 273 ? 63.970 -7.773 61.206 1.00 34.53 297 PRO A C 1
ATOM 2032 O O . PRO A 1 273 ? 63.408 -6.832 61.736 1.00 28.95 297 PRO A O 1
ATOM 2036 N N . VAL A 1 274 ? 64.056 -8.977 61.745 1.00 28.62 298 VAL A N 1
ATOM 2037 C CA . VAL A 1 274 ? 63.423 -9.248 63.009 1.00 27.89 298 VAL A CA 1
ATOM 2038 C C . VAL A 1 274 ? 64.500 -9.451 64.027 1.00 27.82 298 VAL A C 1
ATOM 2039 O O . VAL A 1 274 ? 65.249 -10.366 63.796 1.00 31.07 298 VAL A O 1
ATOM 2043 N N . LEU A 1 275 ? 64.598 -8.697 65.125 1.00 15.41 299 LEU A N 1
ATOM 2044 C CA . LEU A 1 275 ? 65.641 -8.961 66.112 1.00 17.24 299 LEU A CA 1
ATOM 2045 C C . LEU A 1 275 ? 65.151 -9.933 67.175 1.00 27.54 299 LEU A C 1
ATOM 2046 O O . LEU A 1 275 ? 65.922 -10.427 67.987 1.00 29.17 299 LEU A O 1
ATOM 2051 N N . GLY A 1 276 ? 63.862 -10.187 67.245 1.00 22.72 300 GLY A N 1
ATOM 2052 C CA . GLY A 1 276 ? 63.448 -11.092 68.317 1.00 16.39 300 GLY A CA 1
ATOM 2053 C C . GLY A 1 276 ? 61.901 -11.096 68.354 1.00 17.19 300 GLY A C 1
ATOM 2054 O O . GLY A 1 276 ? 61.238 -10.516 67.502 1.00 15.20 300 GLY A O 1
ATOM 2055 N N . ARG A 1 277 ? 61.292 -11.724 69.347 1.00 17.82 301 ARG A N 1
ATOM 2056 C CA . ARG A 1 277 ? 59.851 -11.724 69.351 1.00 14.46 301 ARG A CA 1
ATOM 2057 C C . ARG A 1 277 ? 59.349 -11.643 70.778 1.00 14.74 301 ARG A C 1
ATOM 2058 O O . ARG A 1 277 ? 60.018 -12.048 71.721 1.00 17.36 301 ARG A O 1
ATOM 2066 N N . TYR A 1 278 ? 58.152 -11.081 70.918 1.00 15.04 302 TYR A N 1
ATOM 2067 C CA . TYR A 1 278 ? 57.503 -10.960 72.200 1.00 7.38 302 TYR A CA 1
ATOM 2068 C C . TYR A 1 278 ? 56.732 -12.219 72.346 1.00 12.58 302 TYR A C 1
ATOM 2069 O O . TYR A 1 278 ? 55.991 -12.631 71.400 1.00 18.08 302 TYR A O 1
ATOM 2078 N N . ILE A 1 279 ? 56.827 -12.794 73.551 1.00 16.45 303 ILE A N 1
ATOM 2079 C CA . ILE A 1 279 ? 56.087 -14.034 73.838 1.00 13.77 303 ILE A CA 1
ATOM 2080 C C . ILE A 1 279 ? 54.894 -13.764 74.769 1.00 16.37 303 ILE A C 1
ATOM 2081 O O . ILE A 1 279 ? 53.722 -14.086 74.467 1.00 11.26 303 ILE A O 1
ATOM 2086 N N . ASP A 1 280 ? 55.137 -13.095 75.889 1.00 11.18 304 ASP A N 1
ATOM 2087 C CA . ASP A 1 280 ? 53.983 -12.834 76.754 1.00 17.63 304 ASP A CA 1
ATOM 2088 C C . ASP A 1 280 ? 54.249 -11.772 77.763 1.00 14.20 304 ASP A C 1
ATOM 2089 O O . ASP A 1 280 ? 55.417 -11.488 77.969 1.00 16.93 304 ASP A O 1
ATOM 2094 N N . PHE A 1 281 ? 53.202 -11.239 78.397 1.00 9.22 305 PHE A N 1
ATOM 2095 C CA . PHE A 1 281 ? 53.375 -10.227 79.437 1.00 11.62 305 PHE A CA 1
ATOM 2096 C C . PHE A 1 281 ? 52.257 -10.412 80.498 1.00 9.37 305 PHE A C 1
ATOM 2097 O O . PHE A 1 281 ? 51.121 -10.702 80.081 1.00 13.38 305 PHE A O 1
ATOM 2105 N N . GLN A 1 282 ? 52.572 -10.290 81.804 1.00 4.08 306 GLN A N 1
ATOM 2106 C CA . GLN A 1 282 ? 51.518 -10.420 82.817 1.00 6.96 306 GLN A CA 1
ATOM 2107 C C . GLN A 1 282 ? 51.832 -9.417 83.914 1.00 14.10 306 GLN A C 1
ATOM 2108 O O . GLN A 1 282 ? 53.018 -9.116 84.115 1.00 11.18 306 GLN A O 1
ATOM 2114 N N . THR A 1 283 ? 50.791 -8.929 84.618 1.00 12.09 307 THR A N 1
ATOM 2115 C CA . THR A 1 283 ? 50.969 -8.022 85.724 1.00 15.15 307 THR A CA 1
ATOM 2116 C C . THR A 1 283 ? 50.189 -8.546 86.886 1.00 20.59 307 THR A C 1
ATOM 2117 O O . THR A 1 283 ? 49.162 -9.140 86.688 1.00 18.83 307 THR A O 1
ATOM 2121 N N . VAL A 1 284 ? 50.635 -8.278 88.104 1.00 13.08 308 VAL A N 1
ATOM 2122 C CA . VAL A 1 284 ? 49.871 -8.735 89.245 1.00 14.51 308 VAL A CA 1
ATOM 2123 C C . VAL A 1 284 ? 50.036 -7.605 90.269 1.00 17.57 308 VAL A C 1
ATOM 2124 O O . VAL A 1 284 ? 51.033 -6.862 90.227 1.00 14.15 308 VAL A O 1
ATOM 2128 N N . GLY A 1 285 ? 49.082 -7.471 91.188 1.00 10.35 309 GLY A N 1
ATOM 2129 C CA . GLY A 1 285 ? 49.155 -6.468 92.244 1.00 14.02 309 GLY A CA 1
ATOM 2130 C C . GLY A 1 285 ? 49.820 -7.187 93.483 1.00 18.28 309 GLY A C 1
ATOM 2131 O O . GLY A 1 285 ? 49.735 -8.399 93.677 1.00 17.48 309 GLY A O 1
ATOM 2132 N N . VAL A 1 286 ? 50.485 -6.433 94.336 1.00 11.87 310 VAL A N 1
ATOM 2133 C CA . VAL A 1 286 ? 51.126 -6.909 95.555 1.00 14.46 310 VAL A CA 1
ATOM 2134 C C . VAL A 1 286 ? 50.847 -5.835 96.627 1.00 10.01 310 VAL A C 1
ATOM 2135 O O . VAL A 1 286 ? 50.419 -4.693 96.346 1.00 12.97 310 VAL A O 1
ATOM 2139 N N . PRO A 1 287 ? 51.065 -6.144 97.900 1.00 13.37 311 PRO A N 1
ATOM 2140 C CA . PRO A 1 287 ? 50.802 -5.087 98.897 1.00 15.96 311 PRO A CA 1
ATOM 2141 C C . PRO A 1 287 ? 51.763 -3.904 98.670 1.00 16.50 311 PRO A C 1
ATOM 2142 O O . PRO A 1 287 ? 52.999 -4.059 98.572 1.00 20.87 311 PRO A O 1
ATOM 2146 N N . PRO A 1 288 ? 51.172 -2.722 98.560 1.00 20.36 312 PRO A N 1
ATOM 2147 C CA . PRO A 1 288 ? 51.907 -1.493 98.301 1.00 20.84 312 PRO A CA 1
ATOM 2148 C C . PRO A 1 288 ? 53.030 -1.159 99.224 1.00 21.73 312 PRO A C 1
ATOM 2149 O O . PRO A 1 288 ? 53.994 -0.545 98.786 1.00 22.37 312 PRO A O 1
ATOM 2153 N N . GLU A 1 289 ? 52.889 -1.560 100.488 1.00 19.17 313 GLU A N 1
ATOM 2154 C CA . GLU A 1 289 ? 53.898 -1.307 101.533 1.00 20.91 313 GLU A CA 1
ATOM 2155 C C . GLU A 1 289 ? 55.142 -2.100 101.269 1.00 24.38 313 GLU A C 1
ATOM 2156 O O . GLU A 1 289 ? 56.185 -1.717 101.745 1.00 24.54 313 GLU A O 1
ATOM 2162 N N . ILE A 1 290 ? 55.067 -3.171 100.488 1.00 19.20 314 ILE A N 1
ATOM 2163 C CA . ILE A 1 290 ? 56.287 -3.906 100.150 1.00 14.62 314 ILE A CA 1
ATOM 2164 C C . ILE A 1 290 ? 56.293 -4.090 98.626 1.00 21.40 314 ILE A C 1
ATOM 2165 O O . ILE A 1 290 ? 56.648 -5.173 98.114 1.00 18.69 314 ILE A O 1
ATOM 2170 N N . MET A 1 291 ? 55.945 -3.012 97.921 1.00 17.16 315 MET A N 1
ATOM 2171 C CA . MET A 1 291 ? 55.898 -3.056 96.438 1.00 14.06 315 MET A CA 1
ATOM 2172 C C . MET A 1 291 ? 57.093 -3.697 95.782 1.00 17.49 315 MET A C 1
ATOM 2173 O O . MET A 1 291 ? 56.953 -4.389 94.772 1.00 16.75 315 MET A O 1
ATOM 2178 N N . GLY A 1 292 ? 58.286 -3.531 96.354 1.00 17.12 316 GLY A N 1
ATOM 2179 C CA . GLY A 1 292 ? 59.451 -4.161 95.766 1.00 9.97 316 GLY A CA 1
ATOM 2180 C C . GLY A 1 292 ? 59.383 -5.678 95.453 1.00 13.05 316 GLY A C 1
ATOM 2181 O O . GLY A 1 292 ? 60.231 -6.223 94.740 1.00 12.69 316 GLY A O 1
ATOM 2182 N N . VAL A 1 293 ? 58.425 -6.403 96.015 1.00 16.83 317 VAL A N 1
ATOM 2183 C CA . VAL A 1 293 ? 58.373 -7.853 95.729 1.00 16.01 317 VAL A CA 1
ATOM 2184 C C . VAL A 1 293 ? 57.573 -8.198 94.459 1.00 22.49 317 VAL A C 1
ATOM 2185 O O . VAL A 1 293 ? 57.311 -9.376 94.145 1.00 17.07 317 VAL A O 1
ATOM 2189 N N . GLY A 1 294 ? 57.144 -7.164 93.735 1.00 19.59 318 GLY A N 1
ATOM 2190 C CA . GLY A 1 294 ? 56.382 -7.407 92.483 1.00 11.03 318 GLY A CA 1
ATOM 2191 C C . GLY A 1 294 ? 56.926 -8.516 91.513 1.00 11.46 318 GLY A C 1
ATOM 2192 O O . GLY A 1 294 ? 56.193 -9.429 91.087 1.00 14.28 318 GLY A O 1
ATOM 2193 N N . PRO A 1 295 ? 58.209 -8.459 91.167 1.00 10.59 319 PRO A N 1
ATOM 2194 C CA . PRO A 1 295 ? 58.737 -9.470 90.254 1.00 14.26 319 PRO A CA 1
ATOM 2195 C C . PRO A 1 295 ? 58.674 -10.929 90.833 1.00 9.72 319 PRO A C 1
ATOM 2196 O O . PRO A 1 295 ? 58.627 -11.895 90.090 1.00 15.07 319 PRO A O 1
ATOM 2200 N N . ALA A 1 296 ? 58.692 -11.036 92.153 1.00 17.78 320 ALA A N 1
ATOM 2201 C CA . ALA A 1 296 ? 58.620 -12.317 92.864 1.00 15.75 320 ALA A CA 1
ATOM 2202 C C . ALA A 1 296 ? 57.292 -12.982 92.516 1.00 24.27 320 ALA A C 1
ATOM 2203 O O . ALA A 1 296 ? 57.194 -14.215 92.536 1.00 23.77 320 ALA A O 1
ATOM 2205 N N . TYR A 1 297 ? 56.272 -12.184 92.209 1.00 13.85 321 TYR A N 1
ATOM 2206 C CA . TYR A 1 297 ? 54.981 -12.707 91.838 1.00 9.44 321 TYR A CA 1
ATOM 2207 C C . TYR A 1 297 ? 54.709 -12.609 90.337 1.00 15.46 321 TYR A C 1
ATOM 2208 O O . TYR A 1 297 ? 54.038 -13.495 89.774 1.00 12.42 321 TYR A O 1
ATOM 2217 N N . ALA A 1 298 ? 55.253 -11.582 89.673 1.00 11.95 322 ALA A N 1
ATOM 2218 C CA . ALA A 1 298 ? 55.022 -11.458 88.233 1.00 8.32 322 ALA A CA 1
ATOM 2219 C C . ALA A 1 298 ? 55.783 -12.444 87.346 1.00 9.76 322 ALA A C 1
ATOM 2220 O O . ALA A 1 298 ? 55.311 -12.922 86.312 1.00 8.50 322 ALA A O 1
ATOM 2222 N N . ILE A 1 299 ? 57.007 -12.757 87.760 1.00 11.00 323 ILE A N 1
ATOM 2223 C CA . ILE A 1 299 ? 57.851 -13.673 87.000 1.00 10.29 323 ILE A CA 1
ATOM 2224 C C . ILE A 1 299 ? 57.189 -15.042 87.028 1.00 15.11 323 ILE A C 1
ATOM 2225 O O . ILE A 1 299 ? 56.985 -15.649 86.004 1.00 15.27 323 ILE A O 1
ATOM 2230 N N . PRO A 1 300 ? 56.812 -15.529 88.206 1.00 16.93 324 PRO A N 1
ATOM 2231 C CA . PRO A 1 300 ? 56.142 -16.831 88.230 1.00 19.27 324 PRO A CA 1
ATOM 2232 C C . PRO A 1 300 ? 54.837 -16.794 87.386 1.00 17.29 324 PRO A C 1
ATOM 2233 O O . PRO A 1 300 ? 54.512 -17.746 86.730 1.00 16.54 324 PRO A O 1
ATOM 2237 N N . LYS A 1 301 ? 54.096 -15.688 87.345 1.00 9.90 325 LYS A N 1
ATOM 2238 C CA . LYS A 1 301 ? 52.884 -15.608 86.532 1.00 10.28 325 LYS A CA 1
ATOM 2239 C C . LYS A 1 301 ? 53.086 -15.742 85.020 1.00 12.38 325 LYS A C 1
ATOM 2240 O O . LYS A 1 301 ? 52.345 -16.468 84.328 1.00 15.43 325 LYS A O 1
ATOM 2246 N N . VAL A 1 302 ? 54.072 -15.037 84.476 1.00 11.60 326 VAL A N 1
ATOM 2247 C CA . VAL A 1 302 ? 54.292 -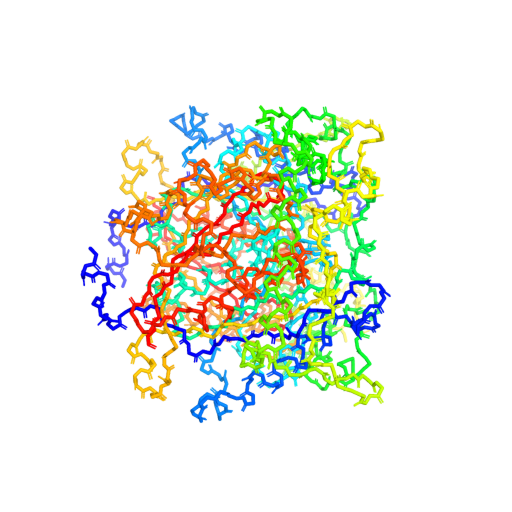15.136 83.031 1.00 7.34 326 VAL A CA 1
ATOM 2248 C C . VAL A 1 302 ? 54.940 -16.460 82.599 1.00 13.88 326 VAL A C 1
ATOM 2249 O O . VAL A 1 302 ? 54.742 -16.943 81.461 1.00 15.02 326 VAL A O 1
ATOM 2253 N N . LEU A 1 303 ? 55.709 -17.068 83.508 1.00 13.05 327 LEU A N 1
ATOM 2254 C CA . LEU A 1 303 ? 56.362 -18.388 83.195 1.00 13.06 327 LEU A CA 1
ATOM 2255 C C . LEU A 1 303 ? 55.242 -19.454 83.123 1.00 10.43 327 LEU A C 1
ATOM 2256 O O . LEU A 1 303 ? 55.156 -20.284 82.215 1.00 18.66 327 LEU A O 1
ATOM 2261 N N . GLU A 1 304 ? 54.356 -19.382 84.113 1.00 18.87 328 GLU A N 1
ATOM 2262 C CA . GLU A 1 304 ? 53.214 -20.301 84.246 1.00 14.26 328 GLU A CA 1
ATOM 2263 C C . GLU A 1 304 ? 52.288 -20.113 83.047 1.00 16.55 328 GLU A C 1
ATOM 2264 O O . GLU A 1 304 ? 51.826 -21.090 82.469 1.00 17.85 328 GLU A O 1
ATOM 2270 N N . ALA A 1 305 ? 52.025 -18.868 82.641 1.00 15.83 329 ALA A N 1
ATOM 2271 C CA . ALA A 1 305 ? 51.149 -18.652 81.500 1.00 14.19 329 ALA A CA 1
ATOM 2272 C C . ALA A 1 305 ? 51.765 -19.200 80.232 1.00 17.66 329 ALA A C 1
ATOM 2273 O O . ALA A 1 305 ? 51.042 -19.578 79.327 1.00 20.39 329 ALA A O 1
ATOM 2275 N N . THR A 1 306 ? 53.099 -19.234 80.138 1.00 15.61 330 THR A N 1
ATOM 2276 C CA . THR A 1 306 ? 53.762 -19.728 78.933 1.00 17.44 330 THR A CA 1
ATOM 2277 C C . THR A 1 306 ? 54.267 -21.152 79.140 1.00 22.26 330 THR A C 1
ATOM 2278 O O . THR A 1 306 ? 54.827 -21.708 78.220 1.00 29.78 330 THR A O 1
ATOM 2282 N N . GLY A 1 307 ? 54.101 -21.725 80.327 1.00 26.09 331 GLY A N 1
ATOM 2283 C CA . GLY A 1 307 ? 54.602 -23.068 80.544 1.00 28.87 331 GLY A CA 1
ATOM 2284 C C . GLY A 1 307 ? 56.137 -23.144 80.560 1.00 26.71 331 GLY A C 1
ATOM 2285 O O . GLY A 1 307 ? 56.717 -24.112 80.074 1.00 28.85 331 GLY A O 1
ATOM 2286 N N . LEU A 1 308 ? 56.807 -22.141 81.108 1.00 23.08 332 LEU A N 1
ATOM 2287 C CA . LEU A 1 308 ? 58.255 -22.173 81.184 1.00 24.26 332 LEU A CA 1
ATOM 2288 C C . LEU A 1 308 ? 58.538 -22.229 82.674 1.00 20.33 332 LEU A C 1
ATOM 2289 O O . LEU A 1 308 ? 57.649 -22.020 83.481 1.00 24.57 332 LEU A O 1
ATOM 2294 N N . GLN A 1 309 ? 59.786 -22.525 83.024 1.00 19.76 333 GLN A N 1
ATOM 2295 C CA . GLN A 1 309 ? 60.289 -22.605 84.387 1.00 15.60 333 GLN A CA 1
ATOM 2296 C C . GLN A 1 309 ? 61.459 -21.676 84.430 1.00 14.63 333 GLN A C 1
ATOM 2297 O O . GLN A 1 309 ? 61.995 -21.328 83.376 1.00 23.70 333 GLN A O 1
ATOM 2303 N N . VAL A 1 310 ? 61.865 -21.295 85.631 1.00 16.61 334 VAL A N 1
ATOM 2304 C CA . VAL A 1 310 ? 63.003 -20.400 85.798 1.00 22.49 334 VAL A CA 1
ATOM 2305 C C . VAL A 1 310 ? 64.229 -20.889 84.993 1.00 29.60 334 VAL A C 1
ATOM 2306 O O . VAL A 1 310 ? 64.732 -20.210 84.084 1.00 24.70 334 VAL A O 1
ATOM 2310 N N . GLN A 1 311 ? 64.657 -22.118 85.267 1.00 31.13 335 GLN A N 1
ATOM 2311 C CA . GLN A 1 311 ? 65.798 -22.689 84.573 1.00 22.05 335 GLN A CA 1
ATOM 2312 C C . GLN A 1 311 ? 65.701 -22.622 83.055 1.00 26.07 335 GLN A C 1
ATOM 2313 O O . GLN A 1 311 ? 66.678 -22.914 82.376 1.00 30.55 335 GLN A O 1
ATOM 2319 N N . ASP A 1 312 ? 64.560 -22.232 82.489 1.00 18.07 336 ASP A N 1
ATOM 2320 C CA . ASP A 1 312 ? 64.521 -22.143 81.028 1.00 17.39 336 ASP A CA 1
ATOM 2321 C C . ASP A 1 312 ? 64.994 -20.764 80.574 1.00 20.77 336 ASP A C 1
ATOM 2322 O O . ASP A 1 312 ? 65.264 -20.514 79.400 1.00 25.43 336 ASP A O 1
ATOM 2327 N N . ILE A 1 313 ? 65.069 -19.854 81.523 1.00 23.62 337 ILE A N 1
ATOM 2328 C CA . ILE A 1 313 ? 65.471 -18.511 81.159 1.00 28.44 337 ILE A CA 1
ATOM 2329 C C . ILE A 1 313 ? 66.982 -18.329 81.211 1.00 27.14 337 ILE A C 1
ATOM 2330 O O . ILE A 1 313 ? 67.618 -18.670 82.202 1.00 23.97 337 ILE A O 1
ATOM 2335 N N . ASP A 1 314 ? 67.500 -17.770 80.123 1.00 22.08 338 ASP A N 1
ATOM 2336 C CA . ASP A 1 314 ? 68.909 -17.473 79.898 1.00 20.35 338 ASP A CA 1
ATOM 2337 C C . ASP A 1 314 ? 69.356 -16.177 80.549 1.00 23.13 338 ASP A C 1
ATOM 2338 O O . ASP A 1 314 ? 70.403 -16.128 81.229 1.00 23.66 338 ASP A O 1
ATOM 2343 N N . ILE A 1 315 ? 68.557 -15.117 80.378 1.00 17.26 339 ILE A N 1
ATOM 2344 C CA . ILE A 1 315 ? 68.886 -13.826 80.996 1.00 16.43 339 ILE A CA 1
ATOM 2345 C C . ILE A 1 315 ? 67.663 -13.207 81.659 1.00 19.31 339 ILE A C 1
ATOM 2346 O O . ILE A 1 315 ? 66.569 -13.267 81.117 1.00 17.75 339 ILE A O 1
ATOM 2351 N N . PHE A 1 316 ? 67.887 -12.576 82.795 1.00 17.73 340 PHE A N 1
ATOM 2352 C CA . PHE A 1 316 ? 66.820 -11.892 83.451 1.00 20.28 340 PHE A CA 1
ATOM 2353 C C . PHE A 1 316 ? 67.174 -10.382 83.535 1.00 24.28 340 PHE A C 1
ATOM 2354 O O . PHE A 1 316 ? 68.253 -10.003 84.062 1.00 26.55 340 PHE A O 1
ATOM 2362 N N . GLU A 1 317 ? 66.289 -9.487 83.081 1.00 14.80 341 GLU A N 1
ATOM 2363 C CA . GLU A 1 317 ? 66.605 -8.057 83.290 1.00 18.05 341 GLU A CA 1
ATOM 2364 C C . GLU A 1 317 ? 65.519 -7.672 84.340 1.00 21.24 341 GLU A C 1
ATOM 2365 O O . GLU A 1 317 ? 64.354 -7.407 83.963 1.00 19.05 341 GLU A O 1
ATOM 2371 N N . ILE A 1 318 ? 65.869 -7.709 85.629 1.00 17.30 342 ILE A N 1
ATOM 2372 C CA . ILE A 1 318 ? 64.970 -7.380 86.737 1.00 15.71 342 ILE A CA 1
ATOM 2373 C C . ILE A 1 318 ? 65.389 -5.983 87.169 1.00 25.71 342 ILE A C 1
ATOM 2374 O O . ILE A 1 318 ? 66.533 -5.755 87.557 1.00 24.84 342 ILE A O 1
ATOM 2379 N N . ASN A 1 319 ? 64.491 -5.013 87.045 1.00 22.72 343 ASN A N 1
ATOM 2380 C CA . ASN A 1 319 ? 64.878 -3.668 87.386 1.00 15.50 343 ASN A CA 1
ATOM 2381 C C . ASN A 1 319 ? 65.349 -3.524 88.790 1.00 19.92 343 ASN A C 1
ATOM 2382 O O . ASN A 1 319 ? 64.725 -4.053 89.708 1.00 23.27 343 ASN A O 1
ATOM 2387 N N . GLU A 1 320 ? 66.441 -2.782 88.959 1.00 18.91 344 GLU A N 1
ATOM 2388 C CA . GLU A 1 320 ? 66.998 -2.546 90.272 1.00 18.59 344 GLU A CA 1
ATOM 2389 C C . GLU A 1 320 ? 66.448 -1.288 90.871 1.00 20.19 344 GLU A C 1
ATOM 2390 O O . GLU A 1 320 ? 67.090 -0.242 90.841 1.00 23.08 344 GLU A O 1
ATOM 2396 N N . ALA A 1 321 ? 65.263 -1.363 91.441 1.00 16.28 345 ALA A N 1
ATOM 2397 C CA . ALA A 1 321 ? 64.738 -0.131 92.001 1.00 17.40 345 ALA A CA 1
ATOM 2398 C C . ALA A 1 321 ? 65.637 0.145 93.197 1.00 26.12 345 ALA A C 1
ATOM 2399 O O . ALA A 1 321 ? 66.001 1.295 93.451 1.00 20.78 345 ALA A O 1
ATOM 2401 N N . PHE A 1 322 ? 66.017 -0.945 93.868 1.00 15.68 346 PHE A N 1
ATOM 2402 C CA . PHE A 1 322 ? 66.862 -0.833 95.060 1.00 23.47 346 PHE A CA 1
ATOM 2403 C C . PHE A 1 322 ? 67.473 -2.206 95.312 1.00 31.48 346 PHE A C 1
ATOM 2404 O O . PHE A 1 322 ? 66.892 -3.237 94.958 1.00 26.85 346 PHE A O 1
ATOM 2412 N N . ALA A 1 323 ? 68.644 -2.231 95.935 1.00 20.39 347 ALA A N 1
ATOM 2413 C CA . ALA A 1 323 ? 69.291 -3.506 96.197 1.00 20.89 347 ALA A CA 1
ATOM 2414 C C . ALA A 1 323 ? 68.415 -4.502 96.948 1.00 18.98 347 ALA A C 1
ATOM 2415 O O . ALA A 1 323 ? 68.258 -5.655 96.517 1.00 22.17 347 ALA A O 1
ATOM 2417 N N . ALA A 1 324 ? 67.868 -4.090 98.085 1.00 17.68 348 ALA A N 1
ATOM 2418 C CA . ALA A 1 324 ? 67.048 -4.974 98.909 1.00 17.77 348 ALA A CA 1
ATOM 2419 C C . ALA A 1 324 ? 65.974 -5.721 98.124 1.00 34.19 348 ALA A C 1
ATOM 2420 O O . ALA A 1 324 ? 66.009 -6.955 98.078 1.00 32.60 348 ALA A O 1
ATOM 2422 N N . GLN A 1 325 ? 65.083 -4.959 97.475 1.00 31.12 349 GLN A N 1
ATOM 2423 C CA . GLN A 1 325 ? 64.000 -5.520 96.690 1.00 18.30 349 GLN A CA 1
ATOM 2424 C C . GLN A 1 325 ? 64.547 -6.425 95.624 1.00 17.23 349 GLN A C 1
ATOM 2425 O O . GLN A 1 325 ? 64.012 -7.495 95.359 1.00 21.81 349 GLN A O 1
ATOM 2431 N N . ALA A 1 326 ? 65.607 -6.015 94.959 1.00 11.61 350 ALA A N 1
ATOM 2432 C CA . ALA A 1 326 ? 66.122 -6.897 93.905 1.00 12.03 350 ALA A CA 1
ATOM 2433 C C . ALA A 1 326 ? 66.629 -8.228 94.412 1.00 17.51 350 ALA A C 1
ATOM 2434 O O . ALA A 1 326 ? 66.442 -9.288 93.781 1.00 21.74 350 ALA A O 1
ATOM 2436 N N . LEU A 1 327 ? 67.308 -8.156 95.550 1.00 21.91 351 LEU A N 1
ATOM 2437 C CA . LEU A 1 327 ? 67.888 -9.327 96.191 1.00 22.64 351 LEU A CA 1
ATOM 2438 C C . LEU A 1 327 ? 66.799 -10.323 96.560 1.00 27.06 351 LEU A C 1
ATOM 2439 O O . LEU A 1 327 ? 66.868 -11.537 96.270 1.00 31.27 351 LEU A O 1
ATOM 2444 N N . TYR A 1 328 ? 65.807 -9.767 97.232 1.00 16.27 352 TYR A N 1
ATOM 2445 C CA . TYR A 1 328 ? 64.716 -10.564 97.679 1.00 22.98 352 TYR A CA 1
ATOM 2446 C C . TYR A 1 328 ? 64.088 -11.348 96.539 1.00 30.43 352 TYR A C 1
ATOM 2447 O O . TYR A 1 328 ? 63.795 -12.564 96.657 1.00 28.00 352 TYR A O 1
ATOM 2456 N N . CYS A 1 329 ? 63.887 -10.654 95.422 1.00 22.50 353 CYS A N 1
ATOM 2457 C CA . CYS A 1 329 ? 63.244 -11.370 94.343 1.00 18.28 353 CYS A CA 1
ATOM 2458 C C . CYS A 1 329 ? 64.144 -12.370 93.750 1.00 23.57 353 CYS A C 1
ATOM 2459 O O . CYS A 1 329 ? 63.671 -13.418 93.293 1.00 25.58 353 CYS A O 1
ATOM 2462 N N . ILE A 1 330 ? 65.424 -12.038 93.671 1.00 17.06 354 ILE A N 1
ATOM 2463 C CA . ILE A 1 330 ? 66.265 -13.006 92.988 1.00 22.66 354 ILE A CA 1
ATOM 2464 C C . ILE A 1 330 ? 66.292 -14.267 93.800 1.00 25.95 354 ILE A C 1
ATOM 2465 O O . ILE A 1 330 ? 66.294 -15.394 93.291 1.00 20.12 354 ILE A O 1
ATOM 2470 N N . HIS A 1 331 ? 66.353 -14.004 95.088 1.00 25.75 355 HIS A N 1
ATOM 2471 C CA . HIS A 1 331 ? 66.431 -15.068 96.054 1.00 34.06 355 HIS A CA 1
ATOM 2472 C C . HIS A 1 331 ? 65.142 -15.832 96.183 1.00 37.06 355 HIS A C 1
ATOM 2473 O O . HIS A 1 331 ? 65.187 -17.061 96.047 1.00 36.91 355 HIS A O 1
ATOM 2480 N N . LYS A 1 332 ? 64.023 -15.134 96.411 1.00 28.86 356 LYS A N 1
ATOM 2481 C CA . LYS A 1 332 ? 62.763 -15.859 96.537 1.00 24.82 356 LYS A CA 1
ATOM 2482 C C . LYS A 1 332 ? 62.485 -16.779 95.361 1.00 25.36 356 LYS A C 1
ATOM 2483 O O . LYS A 1 332 ? 61.930 -17.873 95.519 1.00 29.98 356 LYS A O 1
ATOM 2489 N N . LEU A 1 333 ? 62.905 -16.392 94.170 1.00 17.08 357 LEU A N 1
ATOM 2490 C CA . LEU A 1 333 ? 62.627 -17.272 93.080 1.00 15.67 357 LEU A CA 1
ATOM 2491 C C . LEU A 1 333 ? 63.717 -18.313 92.783 1.00 21.39 357 LEU A C 1
ATOM 2492 O O . LEU A 1 333 ? 63.489 -19.195 91.971 1.00 23.36 357 LEU A O 1
ATOM 2497 N N . GLY A 1 334 ? 64.912 -18.208 93.365 1.00 31.04 358 GLY A N 1
ATOM 2498 C CA . GLY A 1 334 ? 66.012 -19.163 93.042 1.00 30.36 358 GLY A CA 1
ATOM 2499 C C . GLY A 1 334 ? 66.767 -18.979 91.698 1.00 28.03 358 GLY A C 1
ATOM 2500 O O . GLY A 1 334 ? 67.190 -19.975 91.071 1.00 29.71 358 GLY A O 1
ATOM 2501 N N . ILE A 1 335 ? 66.934 -17.720 91.255 1.00 24.91 359 ILE A N 1
ATOM 2502 C CA . ILE A 1 335 ? 67.574 -17.344 89.990 1.00 20.18 359 ILE A CA 1
ATOM 2503 C C . ILE A 1 335 ? 69.085 -17.295 90.173 1.00 25.63 359 ILE A C 1
ATOM 2504 O O . ILE A 1 335 ? 69.567 -16.803 91.206 1.00 22.87 359 ILE A O 1
ATOM 2509 N N . ASP A 1 336 ? 69.797 -17.808 89.169 1.00 28.89 360 ASP A N 1
ATOM 2510 C CA . ASP A 1 336 ? 71.256 -17.823 89.160 1.00 32.54 360 ASP A CA 1
ATOM 2511 C C . ASP A 1 336 ? 71.733 -16.376 89.049 1.00 35.87 360 ASP A C 1
ATOM 2512 O O . ASP A 1 336 ? 71.527 -15.729 88.015 1.00 22.65 360 ASP A O 1
ATOM 2517 N N . LEU A 1 337 ? 72.345 -15.889 90.131 1.00 41.87 361 LEU A N 1
ATOM 2518 C CA . LEU A 1 337 ? 72.865 -14.521 90.224 1.00 37.29 361 LEU A CA 1
ATOM 2519 C C . LEU A 1 337 ? 73.546 -14.025 88.968 1.00 28.53 361 LEU A C 1
ATOM 2520 O O . LEU A 1 337 ? 73.288 -12.929 88.495 1.00 37.85 361 LEU A O 1
ATOM 2525 N N . ASN A 1 338 ? 74.394 -14.853 88.407 1.00 20.00 362 ASN A N 1
ATOM 2526 C CA . ASN A 1 338 ? 75.099 -14.481 87.223 1.00 27.46 362 ASN A CA 1
ATOM 2527 C C . ASN A 1 338 ? 74.175 -14.332 86.064 1.00 29.99 362 ASN A C 1
ATOM 2528 O O . ASN A 1 338 ? 74.588 -13.903 84.996 1.00 29.23 362 ASN A O 1
ATOM 2533 N N . LYS A 1 339 ? 72.903 -14.656 86.232 1.00 34.68 363 LYS A N 1
ATOM 2534 C CA . LYS A 1 339 ? 72.019 -14.486 85.068 1.00 33.11 363 LYS A CA 1
ATOM 2535 C C . LYS A 1 339 ? 71.256 -13.139 85.048 1.00 22.21 363 LYS A C 1
ATOM 2536 O O . LYS A 1 339 ? 70.667 -12.753 84.025 1.00 19.34 363 LYS A O 1
ATOM 2542 N N . VAL A 1 340 ? 71.252 -12.495 86.201 1.00 19.48 364 VAL A N 1
ATOM 2543 C CA . VAL A 1 340 ? 70.509 -11.266 86.371 1.00 21.19 364 VAL A CA 1
ATOM 2544 C C . VAL A 1 340 ? 71.270 -10.010 86.052 1.00 24.73 364 VAL A C 1
ATOM 2545 O O . VAL A 1 340 ? 72.330 -9.842 86.627 1.00 23.58 364 VAL A O 1
ATOM 2549 N N . ASN A 1 341 ? 70.744 -9.151 85.171 1.00 28.89 365 ASN A N 1
ATOM 2550 C CA . ASN A 1 341 ? 71.359 -7.849 84.808 1.00 24.04 365 ASN A CA 1
ATOM 2551 C C . ASN A 1 341 ? 72.888 -7.982 84.612 1.00 24.37 365 ASN A C 1
ATOM 2552 O O . ASN A 1 341 ? 73.662 -7.388 85.332 1.00 25.27 365 ASN A O 1
ATOM 2557 N N . PRO A 1 342 ? 73.317 -8.811 83.680 1.00 18.85 366 PRO A N 1
ATOM 2558 C CA . PRO A 1 342 ? 74.746 -9.045 83.485 1.00 24.27 366 PRO A CA 1
ATOM 2559 C C . PRO A 1 342 ? 75.541 -7.878 82.884 1.00 32.13 366 PRO A C 1
ATOM 2560 O O . PRO A 1 342 ? 76.734 -8.016 82.685 1.00 27.34 366 PRO A O 1
ATOM 2564 N N . ARG A 1 343 ? 74.897 -6.765 82.535 1.00 25.27 367 ARG A N 1
ATOM 2565 C CA . ARG A 1 343 ? 75.602 -5.623 81.970 1.00 15.67 367 ARG A CA 1
ATOM 2566 C C . ARG A 1 343 ? 75.279 -4.519 82.956 1.00 18.25 367 ARG A C 1
ATOM 2567 O O . ARG A 1 343 ? 75.446 -3.317 82.717 1.00 31.43 367 ARG A O 1
ATOM 2575 N N . GLY A 1 344 ? 74.816 -4.922 84.110 1.00 12.62 368 GLY A N 1
ATOM 2576 C CA . GLY A 1 344 ? 74.511 -3.895 85.108 1.00 18.41 368 GLY A CA 1
ATOM 2577 C C . GLY A 1 344 ? 73.040 -3.489 85.133 1.00 21.23 368 GLY A C 1
ATOM 2578 O O . GLY A 1 344 ? 72.336 -3.706 84.142 1.00 24.13 368 GLY A O 1
ATOM 2579 N N . GLY A 1 345 ? 72.607 -2.964 86.278 1.00 18.70 369 GLY A N 1
ATOM 2580 C CA . GLY A 1 345 ? 71.234 -2.553 86.493 1.00 24.51 369 GLY A CA 1
ATOM 2581 C C . GLY A 1 345 ? 71.070 -1.078 86.832 1.00 23.92 369 GLY A C 1
ATOM 2582 O O . GLY A 1 345 ? 72.049 -0.310 86.847 1.00 20.06 369 GLY A O 1
ATOM 2583 N N . ALA A 1 346 ? 69.829 -0.697 87.124 1.00 17.76 370 ALA A N 1
ATOM 2584 C CA . ALA A 1 346 ? 69.482 0.699 87.419 1.00 18.02 370 ALA A CA 1
ATOM 2585 C C . ALA A 1 346 ? 70.226 1.369 88.548 1.00 30.18 370 ALA A C 1
ATOM 2586 O O . ALA A 1 346 ? 70.246 2.627 88.642 1.00 24.41 370 ALA A O 1
ATOM 2588 N N . ILE A 1 347 ? 70.793 0.538 89.420 1.00 25.77 371 ILE A N 1
ATOM 2589 C CA . ILE A 1 347 ? 71.552 1.114 90.539 1.00 23.46 371 ILE A CA 1
ATOM 2590 C C . ILE A 1 347 ? 72.755 1.903 89.934 1.00 16.40 371 ILE A C 1
ATOM 2591 O O . ILE A 1 347 ? 73.089 2.990 90.349 1.00 17.69 371 ILE A O 1
ATOM 2596 N N . ALA A 1 348 ? 73.343 1.315 88.903 1.00 24.42 372 ALA A N 1
ATOM 2597 C CA . ALA A 1 348 ? 74.465 1.875 88.189 1.00 28.30 372 ALA A CA 1
ATOM 2598 C C . ALA A 1 348 ? 74.045 2.740 87.013 1.00 22.04 372 ALA A C 1
ATOM 2599 O O . ALA A 1 348 ? 74.574 3.828 86.820 1.00 25.61 372 ALA A O 1
ATOM 2601 N N . LEU A 1 349 ? 73.116 2.207 86.229 1.00 26.46 373 LEU A N 1
ATOM 2602 C CA . LEU A 1 349 ? 72.571 2.854 85.032 1.00 29.03 373 LEU A CA 1
ATOM 2603 C C . LEU A 1 349 ? 71.522 3.953 85.254 1.00 27.93 373 LEU A C 1
ATOM 2604 O O . LEU A 1 349 ? 71.408 4.868 84.440 1.00 22.43 373 LEU A O 1
ATOM 2609 N N . GLY A 1 350 ? 70.739 3.866 86.325 1.00 18.75 374 GLY A N 1
ATOM 2610 C CA . GLY A 1 350 ? 69.696 4.857 86.541 1.00 20.01 374 GLY A CA 1
ATOM 2611 C C . GLY A 1 350 ? 68.300 4.308 86.124 1.00 21.75 374 GLY A C 1
ATOM 2612 O O . GLY A 1 350 ? 68.193 3.441 85.246 1.00 19.89 374 GLY A O 1
ATOM 2613 N N . HIS A 1 351 ? 67.265 4.859 86.756 1.00 20.51 375 HIS A N 1
ATOM 2614 C CA . HIS A 1 351 ? 65.862 4.523 86.533 1.00 26.01 375 HIS A CA 1
ATOM 2615 C C . HIS A 1 351 ? 64.936 5.734 86.136 1.00 19.22 375 HIS A C 1
ATOM 2616 O O . HIS A 1 351 ? 64.315 6.369 86.996 1.00 18.23 375 HIS A O 1
ATOM 2623 N N . PRO A 1 352 ? 64.867 6.101 84.851 1.00 16.95 376 PRO A N 1
ATOM 2624 C CA . PRO A 1 352 ? 63.993 7.235 84.378 1.00 14.97 376 PRO A CA 1
ATOM 2625 C C . PRO A 1 352 ? 62.643 6.581 84.294 1.00 11.60 376 PRO A C 1
ATOM 2626 O O . PRO A 1 352 ? 62.405 5.937 83.254 1.00 11.40 376 PRO A O 1
ATOM 2630 N N . LEU A 1 353 ? 61.848 6.708 85.376 1.00 14.46 377 LEU A N 1
ATOM 2631 C CA . LEU A 1 353 ? 60.513 6.029 85.517 1.00 12.97 377 LEU A CA 1
ATOM 2632 C C . LEU A 1 353 ? 59.827 5.403 84.302 1.00 19.75 377 LEU A C 1
ATOM 2633 O O . LEU A 1 353 ? 59.866 4.170 84.027 1.00 18.59 377 LEU A O 1
ATOM 2638 N N . GLY A 1 354 ? 59.210 6.260 83.509 1.00 14.75 378 GLY A N 1
ATOM 2639 C CA . GLY A 1 354 ? 58.509 5.729 82.333 1.00 9.40 378 GLY A CA 1
ATOM 2640 C C . GLY A 1 354 ? 59.277 5.089 81.200 1.00 11.00 378 GLY A C 1
ATOM 2641 O O . GLY A 1 354 ? 58.712 4.376 80.404 1.00 12.44 378 GLY A O 1
ATOM 2642 N N . CYS A 1 355 ? 60.572 5.340 81.138 1.00 10.59 379 CYS A N 1
ATOM 2643 C CA . CYS A 1 355 ? 61.420 4.815 80.110 1.00 12.69 379 CYS A CA 1
ATOM 2644 C C . CYS A 1 355 ? 61.939 3.404 80.381 1.00 13.65 379 CYS A C 1
ATOM 2645 O O . CYS A 1 355 ? 62.092 2.592 79.479 1.00 9.50 379 CYS A O 1
ATOM 2648 N N . THR A 1 356 ? 62.266 3.107 81.624 1.00 16.30 380 THR A N 1
ATOM 2649 C CA . THR A 1 356 ? 62.833 1.774 81.941 1.00 15.93 380 THR A CA 1
ATOM 2650 C C . THR A 1 356 ? 62.348 0.489 81.306 1.00 19.93 380 THR A C 1
ATOM 2651 O O . THR A 1 356 ? 63.177 -0.321 80.839 1.00 18.93 380 THR A O 1
ATOM 2655 N N . GLY A 1 357 ? 61.025 0.286 81.253 1.00 11.87 381 GLY A N 1
ATOM 2656 C CA . GLY A 1 357 ? 60.531 -0.961 80.653 1.00 6.44 381 GLY A CA 1
ATOM 2657 C C . GLY A 1 357 ? 60.946 -1.198 79.237 1.00 15.98 381 GLY A C 1
ATOM 2658 O O . GLY A 1 357 ? 61.321 -2.296 78.862 1.00 18.83 381 GLY A O 1
ATOM 2659 N N . ALA A 1 358 ? 60.863 -0.136 78.422 1.00 7.55 382 ALA A N 1
ATOM 2660 C CA . ALA A 1 358 ? 61.261 -0.226 77.029 1.00 13.50 382 ALA A CA 1
ATOM 2661 C C . ALA A 1 358 ? 62.822 -0.271 77.003 1.00 13.13 382 ALA A C 1
ATOM 2662 O O . ALA A 1 358 ? 63.404 -0.947 76.165 1.00 16.41 382 ALA A O 1
ATOM 2664 N N . ARG A 1 359 ? 63.469 0.529 77.840 1.00 12.61 383 ARG A N 1
ATOM 2665 C CA . ARG A 1 359 ? 64.945 0.536 77.866 1.00 17.63 383 ARG A CA 1
ATOM 2666 C C . ARG A 1 359 ? 65.491 -0.919 78.111 1.00 21.98 383 ARG A C 1
ATOM 2667 O O . ARG A 1 359 ? 66.418 -1.401 77.418 1.00 23.54 383 ARG A O 1
ATOM 2675 N N . GLN A 1 360 ? 64.910 -1.625 79.088 1.00 20.52 384 GLN A N 1
ATOM 2676 C CA . GLN A 1 360 ? 65.326 -3.006 79.363 1.00 17.41 384 GLN A CA 1
ATOM 2677 C C . GLN A 1 360 ? 65.133 -3.916 78.160 1.00 18.08 384 GLN A C 1
ATOM 2678 O O . GLN A 1 360 ? 65.850 -4.890 77.956 1.00 18.92 3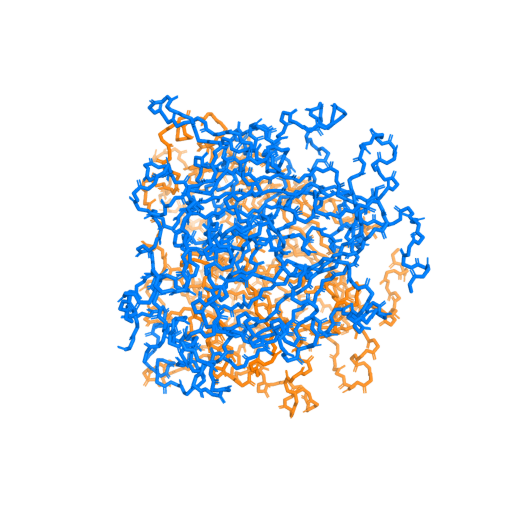84 GLN A O 1
ATOM 2684 N N . VAL A 1 361 ? 64.153 -3.607 77.332 1.00 9.26 385 VAL A N 1
ATOM 2685 C CA . VAL A 1 361 ? 63.919 -4.445 76.166 1.00 12.40 385 VAL A CA 1
ATOM 2686 C C . VAL A 1 361 ? 65.090 -4.221 75.193 1.00 23.27 385 VAL A C 1
ATOM 2687 O O . VAL A 1 361 ? 65.650 -5.176 74.650 1.00 20.41 385 VAL A O 1
ATOM 2691 N N . ALA A 1 362 ? 65.486 -2.962 75.003 1.00 21.71 386 ALA A N 1
ATOM 2692 C CA . ALA A 1 362 ? 66.605 -2.635 74.109 1.00 20.76 386 ALA A CA 1
ATOM 2693 C C . ALA A 1 362 ? 67.852 -3.347 74.621 1.00 18.23 386 ALA A C 1
ATOM 2694 O O . ALA A 1 362 ? 68.598 -3.946 73.850 1.00 19.94 386 ALA A O 1
ATOM 2696 N N . THR A 1 363 ? 68.054 -3.288 75.932 1.00 18.12 387 THR A N 1
ATOM 2697 C CA . THR A 1 363 ? 69.209 -3.949 76.586 1.00 20.40 387 THR A CA 1
ATOM 2698 C C . THR A 1 363 ? 69.274 -5.495 76.341 1.00 29.02 387 THR A C 1
ATOM 2699 O O . THR A 1 363 ? 70.197 -6.076 75.689 1.00 27.70 387 THR A O 1
ATOM 2703 N N . ILE A 1 364 ? 68.236 -6.150 76.826 1.00 20.67 388 ILE A N 1
ATOM 2704 C CA . ILE A 1 364 ? 68.113 -7.591 76.708 1.00 15.82 388 ILE A CA 1
ATOM 2705 C C . ILE A 1 364 ? 68.402 -8.286 75.394 1.00 20.80 388 ILE A C 1
ATOM 2706 O O . ILE A 1 364 ? 68.999 -9.351 75.343 1.00 24.43 388 ILE A O 1
ATOM 2711 N N . LEU A 1 365 ? 67.991 -7.653 74.309 1.00 17.81 389 LEU A N 1
ATOM 2712 C CA . LEU A 1 365 ? 68.167 -8.210 73.005 1.00 16.20 389 LEU A CA 1
ATOM 2713 C C . LEU A 1 365 ? 69.568 -8.300 72.576 1.00 16.91 389 LEU A C 1
ATOM 2714 O O . LEU A 1 365 ? 69.843 -9.108 71.728 1.00 26.41 389 LEU A O 1
ATOM 2719 N N . ARG A 1 366 ? 70.436 -7.502 73.178 1.00 23.25 390 ARG A N 1
ATOM 2720 C CA . ARG A 1 366 ? 71.845 -7.540 72.797 1.00 18.45 390 ARG A CA 1
ATOM 2721 C C . ARG A 1 366 ? 72.503 -8.524 73.755 1.00 26.23 390 ARG A C 1
ATOM 2722 O O . ARG A 1 366 ? 73.613 -8.967 73.459 1.00 27.18 390 ARG A O 1
ATOM 2730 N N . GLU A 1 367 ? 71.882 -8.824 74.903 1.00 27.56 391 GLU A N 1
ATOM 2731 C CA . GLU A 1 367 ? 72.432 -9.785 75.885 1.00 20.61 391 GLU A CA 1
ATOM 2732 C C . GLU A 1 367 ? 72.049 -11.244 75.561 1.00 30.07 391 GLU A C 1
ATOM 2733 O O . GLU A 1 367 ? 72.592 -12.179 76.101 1.00 30.43 391 GLU A O 1
ATOM 2739 N N . LEU A 1 368 ? 71.105 -11.470 74.675 1.00 27.12 392 LEU A N 1
ATOM 2740 C CA . LEU A 1 368 ? 70.725 -12.832 74.378 1.00 25.46 392 LEU A CA 1
ATOM 2741 C C . LEU A 1 368 ? 71.282 -13.265 73.036 1.00 31.61 392 LEU A C 1
ATOM 2742 O O . LEU A 1 368 ? 71.414 -12.428 72.108 1.00 32.92 392 LEU A O 1
ATOM 2747 N N . LYS A 1 369 ? 71.551 -14.567 72.894 1.00 25.35 393 LYS A N 1
ATOM 2748 C CA . LYS A 1 369 ? 72.034 -15.051 71.597 1.00 31.08 393 LYS A CA 1
ATOM 2749 C C . LYS A 1 369 ? 70.815 -15.661 70.965 1.00 31.48 393 LYS A C 1
ATOM 2750 O O . LYS A 1 369 ? 69.829 -15.911 71.649 1.00 33.66 393 LYS A O 1
ATOM 2756 N N . LYS A 1 370 ? 70.922 -15.954 69.677 1.00 30.06 394 LYS A N 1
ATOM 2757 C CA . LYS A 1 370 ? 69.858 -16.593 68.925 1.00 32.00 394 LYS A CA 1
ATOM 2758 C C . LYS A 1 370 ? 69.203 -17.780 69.669 1.00 39.46 394 LYS A C 1
ATOM 2759 O O . LYS A 1 370 ? 69.882 -18.671 70.171 1.00 43.17 394 LYS A O 1
ATOM 2765 N N . ASP A 1 371 ? 67.877 -17.757 69.760 1.00 30.62 395 ASP A N 1
ATOM 2766 C CA . ASP A 1 371 ? 67.100 -18.795 70.407 1.00 28.95 395 ASP A CA 1
ATOM 2767 C C . ASP A 1 371 ? 67.094 -18.769 71.905 1.00 22.92 395 ASP A C 1
ATOM 2768 O O . ASP A 1 371 ? 66.421 -19.580 72.540 1.00 34.79 395 ASP A O 1
ATOM 2773 N N . GLN A 1 372 ? 67.833 -17.845 72.482 1.00 16.61 396 GLN A N 1
ATOM 2774 C CA . GLN A 1 372 ? 67.826 -17.749 73.948 1.00 21.73 396 GLN A CA 1
ATOM 2775 C C . GLN A 1 372 ? 66.608 -16.934 74.425 1.00 27.75 396 GLN A C 1
ATOM 2776 O O . GLN A 1 372 ? 66.096 -16.095 73.691 1.00 29.67 396 GLN A O 1
ATOM 2782 N N . ILE A 1 373 ? 66.150 -17.210 75.639 1.00 15.93 397 ILE A N 1
ATOM 2783 C CA . ILE A 1 373 ? 64.960 -16.579 76.235 1.00 15.52 397 ILE A CA 1
ATOM 2784 C C . ILE A 1 373 ? 65.257 -15.644 77.385 1.00 24.36 397 ILE A C 1
ATOM 2785 O O . ILE A 1 373 ? 66.067 -15.951 78.283 1.00 19.28 397 ILE A O 1
ATOM 2790 N N . GLY A 1 374 ? 64.592 -14.482 77.368 1.00 15.78 398 GLY A N 1
ATOM 2791 C CA . GLY A 1 374 ? 64.846 -13.514 78.409 1.00 15.88 398 GLY A CA 1
ATOM 2792 C C . GLY A 1 374 ? 63.541 -13.042 79.007 1.00 14.23 398 GLY A C 1
ATOM 2793 O O . GLY A 1 374 ? 62.490 -13.146 78.354 1.00 20.88 398 GLY A O 1
ATOM 2794 N N . VAL A 1 375 ? 63.676 -12.551 80.225 1.00 10.66 399 VAL A N 1
ATOM 2795 C CA . VAL A 1 375 ? 62.567 -12.005 80.978 1.00 15.20 399 VAL A CA 1
ATOM 2796 C C . VAL A 1 375 ? 62.950 -10.599 81.397 1.00 20.41 399 VAL A C 1
ATOM 2797 O O . VAL A 1 375 ? 64.084 -10.325 81.870 1.00 16.91 399 VAL A O 1
ATOM 2801 N N . VAL A 1 376 ? 61.955 -9.718 81.293 1.00 15.95 400 VAL A N 1
ATOM 2802 C CA . VAL A 1 376 ? 62.134 -8.346 81.735 1.00 10.81 400 VAL A CA 1
ATOM 2803 C C . VAL A 1 376 ? 61.111 -8.202 82.806 1.00 10.31 400 VAL A C 1
ATOM 2804 O O . VAL A 1 376 ? 59.970 -8.519 82.532 1.00 12.27 400 VAL A O 1
ATOM 2808 N N . SER A 1 377 ? 61.457 -7.731 84.001 1.00 13.38 401 SER A N 1
ATOM 2809 C CA . SER A 1 377 ? 60.434 -7.569 85.015 1.00 12.89 401 SER A CA 1
ATOM 2810 C C . SER A 1 377 ? 60.795 -6.403 85.903 1.00 15.70 401 SER A C 1
ATOM 2811 O O . SER A 1 377 ? 61.970 -6.016 85.933 1.00 18.20 401 SER A O 1
ATOM 2814 N N . MET A 1 378 ? 59.824 -5.821 86.603 1.00 9.42 402 MET A N 1
ATOM 2815 C CA . MET A 1 378 ? 60.157 -4.743 87.527 1.00 15.70 402 MET A CA 1
ATOM 2816 C C . MET A 1 378 ? 59.109 -4.641 88.608 1.00 12.53 402 MET A C 1
ATOM 2817 O O . MET A 1 378 ? 57.970 -5.064 88.366 1.00 15.40 402 MET A O 1
ATOM 2822 N N . CYS A 1 379 ? 59.465 -4.057 89.762 1.00 13.09 403 CYS A N 1
ATOM 2823 C CA . CYS A 1 379 ? 58.482 -3.822 90.808 1.00 13.65 403 CYS A CA 1
ATOM 2824 C C . CYS A 1 379 ? 57.823 -2.515 90.295 1.00 14.76 403 CYS A C 1
ATOM 2825 O O . CYS A 1 379 ? 58.331 -1.867 89.374 1.00 13.87 403 CYS A O 1
ATOM 2828 N N . ILE A 1 380 ? 56.695 -2.143 90.890 1.00 13.18 404 ILE A N 1
ATOM 2829 C CA . ILE A 1 380 ? 55.921 -0.993 90.466 1.00 9.27 404 ILE A CA 1
ATOM 2830 C C . ILE A 1 380 ? 55.314 -0.255 91.668 1.00 12.84 404 ILE A C 1
ATOM 2831 O O . ILE A 1 380 ? 54.598 -0.852 92.463 1.00 15.32 404 ILE A O 1
ATOM 2836 N N . GLY A 1 381 ? 55.567 1.044 91.799 1.00 9.14 405 GLY A N 1
ATOM 2837 C CA . GLY A 1 381 ? 54.999 1.805 92.912 1.00 11.51 405 GLY A CA 1
ATOM 2838 C C . GLY A 1 381 ? 53.486 1.705 92.908 1.00 9.91 405 GLY A C 1
ATOM 2839 O O . GLY A 1 381 ? 52.825 1.697 91.884 1.00 12.26 405 GLY A O 1
ATOM 2840 N N . THR A 1 382 ? 52.935 1.589 94.097 1.00 12.63 406 THR A N 1
ATOM 2841 C CA . THR A 1 382 ? 51.512 1.466 94.408 1.00 13.56 406 THR A CA 1
ATOM 2842 C C . THR A 1 382 ? 51.127 0.023 94.482 1.00 14.07 406 THR A C 1
ATOM 2843 O O . THR A 1 382 ? 49.945 -0.300 94.602 1.00 18.62 406 THR A O 1
ATOM 2847 N N . GLY A 1 383 ? 52.154 -0.821 94.395 1.00 14.54 407 GLY A N 1
ATOM 2848 C CA . GLY A 1 383 ? 52.002 -2.277 94.537 1.00 12.10 407 GLY A CA 1
ATOM 2849 C C . GLY A 1 383 ? 51.656 -3.200 93.377 1.00 16.71 407 GLY A C 1
ATOM 2850 O O . GLY A 1 383 ? 50.574 -3.772 93.281 1.00 13.23 407 GLY A O 1
ATOM 2851 N N . MET A 1 384 ? 52.591 -3.322 92.468 1.00 9.10 408 MET A N 1
ATOM 2852 C CA . MET A 1 384 ? 52.382 -4.214 91.385 1.00 13.18 408 MET A CA 1
ATOM 2853 C C . MET A 1 384 ? 53.694 -4.783 90.931 1.00 9.83 408 MET A C 1
ATOM 2854 O O . MET A 1 384 ? 54.777 -4.290 91.277 1.00 10.47 408 MET A O 1
ATOM 2859 N N . GLY A 1 385 ? 53.584 -5.794 90.085 1.00 11.82 409 GLY A N 1
ATOM 2860 C CA . GLY A 1 385 ? 54.744 -6.383 89.465 1.00 13.36 409 GLY A CA 1
ATOM 2861 C C . GLY A 1 385 ? 54.346 -6.653 88.004 1.00 11.49 409 GLY A C 1
ATOM 2862 O O . GLY A 1 385 ? 53.145 -6.899 87.723 1.00 12.96 409 GLY A O 1
ATOM 2863 N N . ALA A 1 386 ? 55.322 -6.601 87.096 1.00 8.16 410 ALA A N 1
ATOM 2864 C CA . ALA A 1 386 ? 55.114 -6.911 85.676 1.00 10.18 410 ALA A CA 1
ATOM 2865 C C . ALA A 1 386 ? 56.303 -7.735 85.183 1.00 9.60 410 ALA A C 1
ATOM 2866 O O . ALA A 1 386 ? 57.411 -7.534 85.656 1.00 13.88 410 ALA A O 1
ATOM 2868 N N . ALA A 1 387 ? 56.081 -8.620 84.198 1.00 8.27 411 ALA A N 1
ATOM 2869 C CA . ALA A 1 387 ? 57.159 -9.434 83.651 1.00 10.05 411 ALA A CA 1
ATOM 2870 C C . ALA A 1 387 ? 56.739 -9.788 82.256 1.00 11.09 411 ALA A C 1
ATOM 2871 O O . ALA A 1 387 ? 55.553 -10.080 82.041 1.00 10.69 411 ALA A O 1
ATOM 2873 N N . ALA A 1 388 ? 57.684 -9.746 81.311 1.00 7.82 412 ALA A N 1
ATOM 2874 C CA . ALA A 1 388 ? 57.431 -10.118 79.920 1.00 8.07 412 ALA A CA 1
ATOM 2875 C C . ALA A 1 388 ? 58.507 -11.119 79.487 1.00 16.73 412 ALA A C 1
ATOM 2876 O O . ALA A 1 388 ? 59.594 -11.054 80.041 1.00 13.55 412 ALA A O 1
ATOM 2878 N N . ILE A 1 389 ? 58.276 -11.953 78.481 1.00 12.39 413 ILE A N 1
ATOM 2879 C CA . ILE A 1 389 ? 59.316 -12.900 78.111 1.00 13.88 413 ILE A CA 1
ATOM 2880 C C . ILE A 1 389 ? 59.570 -12.641 76.683 1.00 12.51 413 ILE A C 1
ATOM 2881 O O . ILE A 1 389 ? 58.597 -12.361 75.935 1.00 14.33 413 ILE A O 1
ATOM 2886 N N . PHE A 1 390 ? 60.858 -12.738 76.301 1.00 15.63 414 PHE A N 1
ATOM 2887 C CA . PHE A 1 390 ? 61.228 -12.511 74.910 1.00 10.78 414 PHE A CA 1
ATOM 2888 C C . PHE A 1 390 ? 62.180 -13.609 74.448 1.00 11.85 414 PHE A C 1
ATOM 2889 O O . PHE A 1 390 ? 62.908 -14.184 75.249 1.00 14.82 414 PHE A O 1
ATOM 2897 N N . ILE A 1 391 ? 62.171 -13.843 73.151 1.00 19.42 415 ILE A N 1
ATOM 2898 C CA . ILE A 1 391 ? 63.046 -14.836 72.492 1.00 30.63 415 ILE A CA 1
ATOM 2899 C C . ILE A 1 391 ? 63.861 -14.217 71.330 1.00 31.04 415 ILE A C 1
ATOM 2900 O O . ILE A 1 391 ? 63.279 -13.754 70.324 1.00 27.96 415 ILE A O 1
ATOM 2905 N N . LYS A 1 392 ? 65.192 -14.241 71.465 1.00 31.50 416 LYS A N 1
ATOM 2906 C CA . LYS A 1 392 ? 66.112 -13.682 70.470 1.00 19.82 416 LYS A CA 1
ATOM 2907 C C . LYS A 1 392 ? 66.039 -14.378 69.145 1.00 24.52 416 LYS A C 1
ATOM 2908 O O . LYS A 1 392 ? 66.058 -15.594 69.075 1.00 24.27 416 LYS A O 1
ATOM 2914 N N . GLU A 1 393 ? 65.912 -13.633 68.059 1.00 25.45 417 GLU A N 1
ATOM 2915 C CA . GLU A 1 393 ? 65.848 -14.317 66.788 1.00 32.39 417 GLU A CA 1
ATOM 2916 C C . GLU A 1 393 ? 67.122 -14.182 65.923 1.00 43.64 417 GLU A C 1
ATOM 2917 O O . GLU A 1 393 ? 67.305 -15.064 65.054 1.00 49.61 417 GLU A O 1
ATOM 2924 N N . LYS B 1 1 ? 26.328 -9.932 58.769 1.00 75.32 25 LYS B N 1
ATOM 2925 C CA . LYS B 1 1 ? 25.698 -9.373 59.970 1.00 72.81 25 LYS B CA 1
ATOM 2926 C C . LYS B 1 1 ? 24.877 -10.268 60.926 1.00 71.13 25 LYS B C 1
ATOM 2927 O O . LYS B 1 1 ? 24.727 -9.950 62.105 1.00 64.74 25 LYS B O 1
ATOM 2933 N N . ASN B 1 2 ? 24.337 -11.380 60.426 1.00 77.24 26 ASN B N 1
ATOM 2934 C CA . ASN B 1 2 ? 23.548 -12.334 61.237 1.00 80.11 26 ASN B CA 1
ATOM 2935 C C . ASN B 1 2 ? 24.632 -13.107 62.009 1.00 64.76 26 ASN B C 1
ATOM 2936 O O . ASN B 1 2 ? 24.374 -13.635 63.102 1.00 54.76 26 ASN B O 1
ATOM 2941 N N . SER B 1 3 ? 25.835 -13.143 61.418 1.00 54.83 27 SER B N 1
ATOM 2942 C CA . SER B 1 3 ? 26.988 -13.809 62.004 1.00 53.99 27 SER B CA 1
ATOM 2943 C C . SER B 1 3 ? 27.401 -13.102 63.294 1.00 43.17 27 SER B C 1
ATOM 2944 O O . SER B 1 3 ? 27.723 -13.719 64.318 1.00 31.33 27 SER B O 1
ATOM 2947 N N . LEU B 1 4 ? 27.382 -11.786 63.191 1.00 32.50 28 LEU B N 1
ATOM 2948 C CA . LEU B 1 4 ? 27.762 -10.943 64.282 1.00 28.06 28 LEU B CA 1
ATOM 2949 C C . LEU B 1 4 ? 26.776 -11.049 65.383 1.00 32.20 28 LEU B C 1
ATOM 2950 O O . LEU B 1 4 ? 27.094 -10.787 66.571 1.00 27.61 28 LEU B O 1
ATOM 2955 N N . LEU B 1 5 ? 25.566 -11.396 64.965 1.00 34.40 29 LEU B N 1
ATOM 2956 C CA . LEU B 1 5 ? 24.461 -11.488 65.903 1.00 39.24 29 LEU B CA 1
ATOM 2957 C C . LEU B 1 5 ? 24.462 -12.735 66.681 1.00 31.79 29 LEU B C 1
ATOM 2958 O O . LEU B 1 5 ? 23.694 -12.851 67.622 1.00 35.86 29 LEU B O 1
ATOM 2963 N N . GLU B 1 6 ? 25.342 -13.626 66.259 1.00 26.93 30 GLU B N 1
ATOM 2964 C CA . GLU B 1 6 ? 25.522 -14.921 66.891 1.00 30.71 30 GLU B CA 1
ATOM 2965 C C . GLU B 1 6 ? 26.442 -14.792 68.119 1.00 34.35 30 GLU B C 1
ATOM 2966 O O . GLU B 1 6 ? 27.559 -14.268 67.981 1.00 31.87 30 GLU B O 1
ATOM 2972 N N . LYS B 1 7 ? 25.966 -15.259 69.285 1.00 25.69 31 LYS B N 1
ATOM 2973 C CA . LYS B 1 7 ? 26.722 -15.226 70.542 1.00 16.55 31 LYS B CA 1
ATOM 2974 C C . LYS B 1 7 ? 27.785 -16.296 70.730 1.00 21.78 31 LYS B C 1
ATOM 2975 O O . LYS B 1 7 ? 27.400 -17.441 70.961 1.00 25.03 31 LYS B O 1
ATOM 2981 N N . ARG B 1 8 ? 29.084 -15.965 70.643 1.00 20.30 32 ARG B N 1
ATOM 2982 C CA . ARG B 1 8 ? 30.160 -16.962 70.842 1.00 14.62 32 ARG B CA 1
ATOM 2983 C C . ARG B 1 8 ? 30.740 -16.926 72.296 1.00 11.81 32 ARG B C 1
ATOM 2984 O O . ARG B 1 8 ? 30.708 -15.935 72.994 1.00 15.53 32 ARG B O 1
ATOM 2992 N N . PRO B 1 9 ? 31.280 -18.022 72.780 1.00 20.89 33 PRO B N 1
ATOM 2993 C CA . PRO B 1 9 ? 31.812 -18.053 74.137 1.00 23.03 33 PRO B CA 1
ATOM 2994 C C . PRO B 1 9 ? 33.005 -17.110 74.400 1.00 11.16 33 PRO B C 1
ATOM 2995 O O . PRO B 1 9 ? 33.262 -16.717 75.541 1.00 12.89 33 PRO B O 1
ATOM 2999 N N . GLU B 1 10 ? 33.722 -16.769 73.327 1.00 11.29 34 GLU B N 1
ATOM 3000 C CA . GLU B 1 10 ? 34.885 -15.883 73.446 1.00 13.62 34 GLU B CA 1
ATOM 3001 C C . GLU B 1 10 ? 34.522 -14.402 73.337 1.00 19.59 34 GLU B C 1
ATOM 3002 O O . GLU B 1 10 ? 35.389 -13.541 73.405 1.00 18.40 34 GLU B O 1
ATOM 3008 N N . ASP B 1 11 ? 33.245 -14.108 73.171 1.00 15.57 35 ASP B N 1
ATOM 3009 C CA . ASP B 1 11 ? 32.828 -12.715 73.041 1.00 18.18 35 ASP B CA 1
ATOM 3010 C C . ASP B 1 11 ? 33.178 -11.944 74.285 1.00 15.08 35 ASP B C 1
ATOM 3011 O O . ASP B 1 11 ? 33.178 -12.501 75.406 1.00 14.72 35 ASP B O 1
ATOM 3016 N N . VAL B 1 12 ? 33.437 -10.629 74.094 1.00 12.42 36 VAL B N 1
ATOM 3017 C CA . VAL B 1 12 ? 33.719 -9.802 75.280 1.00 9.60 36 VAL B CA 1
ATOM 3018 C C . VAL B 1 12 ? 32.376 -9.187 75.663 1.00 10.51 36 VAL B C 1
ATOM 3019 O O . VAL B 1 12 ? 31.787 -8.357 74.944 1.00 13.84 36 VAL B O 1
ATOM 3023 N N . VAL B 1 13 ? 31.835 -9.588 76.785 1.00 10.85 37 VAL B N 1
ATOM 3024 C CA . VAL B 1 13 ? 30.555 -9.021 77.177 1.00 11.34 37 VAL B CA 1
ATOM 3025 C C . VAL B 1 13 ? 30.706 -7.974 78.269 1.00 14.03 37 VAL B C 1
ATOM 3026 O O . VAL B 1 13 ? 31.724 -7.915 79.007 1.00 10.93 37 VAL B O 1
ATOM 3030 N N . ILE B 1 14 ? 29.614 -7.202 78.409 1.00 13.86 38 ILE B N 1
ATOM 3031 C CA . ILE B 1 14 ? 29.434 -6.122 79.382 1.00 12.44 38 ILE B CA 1
ATOM 3032 C C . ILE B 1 14 ? 28.517 -6.655 80.467 1.00 10.78 38 ILE B C 1
ATOM 3033 O O . ILE B 1 14 ? 27.390 -7.047 80.209 1.00 17.27 38 ILE B O 1
ATOM 3038 N N . VAL B 1 15 ? 29.045 -6.730 81.663 1.00 11.33 39 VAL B N 1
ATOM 3039 C CA . VAL B 1 15 ? 28.323 -7.244 82.817 1.00 20.33 39 VAL B CA 1
ATOM 3040 C C . VAL B 1 15 ? 27.611 -6.077 83.546 1.00 22.89 39 VAL B C 1
ATOM 3041 O O . VAL B 1 15 ? 26.499 -6.251 84.044 1.00 17.29 39 VAL B O 1
ATOM 3045 N N . ALA B 1 16 ? 28.251 -4.907 83.621 1.00 14.19 40 ALA B N 1
ATOM 3046 C CA . ALA B 1 16 ? 27.673 -3.730 84.264 1.00 11.65 40 ALA B CA 1
ATOM 3047 C C . ALA B 1 16 ? 28.333 -2.511 83.582 1.00 19.44 40 ALA B C 1
ATOM 3048 O O . ALA B 1 16 ? 29.477 -2.555 83.115 1.00 18.96 40 ALA B O 1
ATOM 3050 N N . ALA B 1 17 ? 27.599 -1.413 83.527 1.00 18.68 41 ALA B N 1
ATOM 3051 C CA . ALA B 1 17 ? 28.120 -0.185 82.942 1.00 16.54 41 ALA B CA 1
ATOM 3052 C C . ALA B 1 17 ? 27.242 0.936 83.457 1.00 26.18 41 ALA B C 1
ATOM 3053 O O . ALA B 1 17 ? 26.042 0.959 83.173 1.00 29.67 41 ALA B O 1
ATOM 3055 N N . ASN B 1 18 ? 27.832 1.833 84.224 1.00 21.60 42 ASN B N 1
ATOM 3056 C CA . ASN B 1 18 ? 27.067 2.950 84.777 1.00 17.40 42 ASN B CA 1
ATOM 3057 C C . ASN B 1 18 ? 27.914 4.233 84.845 1.00 27.55 42 ASN B C 1
ATOM 3058 O O . ASN B 1 18 ? 29.153 4.205 84.643 1.00 16.00 42 ASN B O 1
ATOM 3063 N N . ARG B 1 19 ? 27.243 5.339 85.162 1.00 20.88 43 ARG B N 1
ATOM 3064 C CA . ARG B 1 19 ? 27.940 6.618 85.314 1.00 20.20 43 ARG B CA 1
ATOM 3065 C C . ARG B 1 19 ? 27.405 7.455 86.505 1.00 28.13 43 ARG B C 1
ATOM 3066 O O . ARG B 1 19 ? 26.354 7.105 87.084 1.00 19.49 43 ARG B O 1
ATOM 3074 N N . SER B 1 20 ? 28.138 8.509 86.910 1.00 24.92 44 SER B N 1
ATOM 3075 C CA . SER B 1 20 ? 27.678 9.385 88.019 1.00 14.83 44 SER B CA 1
ATOM 3076 C C . SER B 1 20 ? 26.903 10.389 87.178 1.00 18.06 44 SER B C 1
ATOM 3077 O O . SER B 1 20 ? 26.912 10.350 85.924 1.00 17.03 44 SER B O 1
ATOM 3080 N N . ALA B 1 21 ? 26.225 11.337 87.838 1.00 23.10 45 ALA B N 1
ATOM 3081 C CA . ALA B 1 21 ? 25.570 12.326 86.990 1.00 16.81 45 ALA B CA 1
ATOM 3082 C C . ALA B 1 21 ? 26.810 13.209 86.643 1.00 12.16 45 ALA B C 1
ATOM 3083 O O . ALA B 1 21 ? 27.867 13.156 87.284 1.00 18.80 45 ALA B O 1
ATOM 3085 N N . ILE B 1 22 ? 26.632 14.037 85.645 1.00 15.35 46 ILE B N 1
ATOM 3086 C CA . ILE B 1 22 ? 27.675 14.935 85.218 1.00 19.17 46 ILE B CA 1
ATOM 3087 C C . ILE B 1 22 ? 27.474 16.321 85.866 1.00 20.48 46 ILE B C 1
ATOM 3088 O O . ILE B 1 22 ? 26.454 16.975 85.664 1.00 19.91 46 ILE B O 1
ATOM 3093 N N . GLY B 1 23 ? 28.427 16.711 86.718 1.00 19.06 47 GLY B N 1
ATOM 3094 C CA . GLY B 1 23 ? 28.426 17.984 87.424 1.00 17.35 47 GLY B CA 1
ATOM 3095 C C . GLY B 1 23 ? 28.916 19.173 86.560 1.00 21.45 47 GLY B C 1
ATOM 3096 O O . GLY B 1 23 ? 29.887 19.091 85.788 1.00 16.03 47 GLY B O 1
ATOM 3097 N N . LYS B 1 24 ? 28.288 20.333 86.676 1.00 15.69 48 LYS B N 1
ATOM 3098 C CA . LYS B 1 24 ? 28.826 21.413 85.835 1.00 21.47 48 LYS B CA 1
ATOM 3099 C C . LYS B 1 24 ? 30.157 21.896 86.424 1.00 11.52 48 LYS B C 1
ATOM 3100 O O . LYS B 1 24 ? 30.323 22.061 87.626 1.00 16.58 48 LYS B O 1
ATOM 3106 N N . GLY B 1 25 ? 31.147 22.173 85.593 1.00 12.89 49 GLY B N 1
ATOM 3107 C CA . GLY B 1 25 ? 32.351 22.628 86.270 1.00 15.43 49 GLY B CA 1
ATOM 3108 C C . GLY B 1 25 ? 32.378 23.981 87.013 1.00 14.84 49 GLY B C 1
ATOM 3109 O O . GLY B 1 25 ? 31.660 24.905 86.650 1.00 25.71 49 GLY B O 1
ATOM 3110 N N . PHE B 1 26 ? 33.211 24.058 88.060 1.00 14.66 50 PHE B N 1
ATOM 3111 C CA . PHE B 1 26 ? 33.473 25.246 88.864 1.00 13.20 50 PHE B CA 1
ATOM 3112 C C . PHE B 1 26 ? 32.339 25.683 89.752 1.00 11.30 50 PHE B C 1
ATOM 3113 O O . PHE B 1 26 ? 32.561 26.059 90.940 1.00 22.86 50 PHE B O 1
ATOM 3121 N N . LYS B 1 27 ? 31.156 25.581 89.180 1.00 14.18 51 LYS B N 1
ATOM 3122 C CA . LYS B 1 27 ? 29.930 25.927 89.903 1.00 23.70 51 LYS B CA 1
ATOM 3123 C C . LYS B 1 27 ? 29.100 24.706 90.388 1.00 34.12 51 LYS B C 1
ATOM 3124 O O . LYS B 1 27 ? 28.319 24.908 91.329 1.00 26.48 51 LYS B O 1
ATOM 3130 N N . GLY B 1 28 ? 29.212 23.511 89.758 1.00 22.65 52 GLY B N 1
ATOM 3131 C CA . GLY B 1 28 ? 28.445 22.271 90.091 1.00 12.13 52 GLY B CA 1
ATOM 3132 C C . GLY B 1 28 ? 28.611 21.455 91.365 1.00 19.31 52 GLY B C 1
ATOM 3133 O O . GLY B 1 28 ? 29.359 21.809 92.278 1.00 26.00 52 GLY B O 1
ATOM 3134 N N . ALA B 1 29 ? 27.893 20.342 91.458 1.00 19.69 53 ALA B N 1
ATOM 3135 C CA . ALA B 1 29 ? 27.927 19.525 92.662 1.00 19.83 53 ALA B CA 1
ATOM 3136 C C . ALA B 1 29 ? 29.275 19.054 93.073 1.00 17.83 53 ALA B C 1
ATOM 3137 O O . ALA B 1 29 ? 29.591 18.936 94.260 1.00 21.55 53 ALA B O 1
ATOM 3139 N N . PHE B 1 30 ? 30.073 18.754 92.067 1.00 19.32 54 PHE B N 1
ATOM 3140 C CA . PHE B 1 30 ? 31.371 18.206 92.347 1.00 21.54 54 PHE B CA 1
ATOM 3141 C C . PHE B 1 30 ? 32.472 19.200 92.485 1.00 25.19 54 PHE B C 1
ATOM 3142 O O . PHE B 1 30 ? 33.603 18.810 92.676 1.00 20.48 54 PHE B O 1
ATOM 3150 N N . LYS B 1 31 ? 32.139 20.479 92.433 1.00 22.40 55 LYS B N 1
ATOM 3151 C CA . LYS B 1 31 ? 33.178 21.477 92.540 1.00 17.59 55 LYS B CA 1
ATOM 3152 C C . LYS B 1 31 ? 34.245 21.381 93.573 1.00 15.42 55 LYS B C 1
ATOM 3153 O O . LYS B 1 31 ? 35.370 21.750 93.284 1.00 25.53 55 LYS B O 1
ATOM 3159 N N . ASP B 1 32 ? 33.935 20.910 94.774 1.00 12.32 56 ASP B N 1
ATOM 3160 C CA . ASP B 1 32 ? 34.969 20.839 95.739 1.00 22.44 56 ASP B CA 1
ATOM 3161 C C . ASP B 1 32 ? 35.483 19.443 95.909 1.00 25.46 56 ASP B C 1
ATOM 3162 O O . ASP B 1 32 ? 36.157 19.182 96.896 1.00 22.11 56 ASP B O 1
ATOM 3167 N N . VAL B 1 33 ? 35.179 18.553 94.971 1.00 18.52 57 VAL B N 1
ATOM 3168 C CA . VAL B 1 33 ? 35.728 17.228 95.159 1.00 20.72 57 VAL B CA 1
ATOM 3169 C C . VAL B 1 33 ? 36.606 16.923 93.944 1.00 15.78 57 VAL B C 1
ATOM 3170 O O . VAL B 1 33 ? 36.279 17.417 92.837 1.00 16.86 57 VAL B O 1
ATOM 3174 N N . ASN B 1 34 ? 37.633 16.086 94.172 1.00 15.82 58 ASN B N 1
ATOM 3175 C CA . ASN B 1 34 ? 38.569 15.668 93.092 1.00 14.49 58 ASN B CA 1
ATOM 3176 C C . ASN B 1 34 ? 38.270 14.270 92.505 1.00 22.85 58 ASN B C 1
ATOM 3177 O O . ASN B 1 34 ? 37.361 13.565 92.998 1.00 19.18 58 ASN B O 1
ATOM 3182 N N . THR B 1 35 ? 39.006 13.868 91.455 1.00 19.99 59 THR B N 1
ATOM 3183 C CA . THR B 1 35 ? 38.757 12.591 90.815 1.00 10.22 59 THR B CA 1
ATOM 3184 C C . THR B 1 35 ? 38.886 11.411 91.792 1.00 15.19 59 THR B C 1
ATOM 3185 O O . THR B 1 35 ? 38.198 10.383 91.627 1.00 17.73 59 THR B O 1
ATOM 3189 N N . ASP B 1 36 ? 39.741 11.559 92.798 1.00 16.21 60 ASP B N 1
ATOM 3190 C CA . ASP B 1 36 ? 39.937 10.480 93.769 1.00 22.44 60 ASP B CA 1
ATOM 3191 C C . ASP B 1 36 ? 38.682 10.204 94.550 1.00 29.13 60 ASP B C 1
ATOM 3192 O O . ASP B 1 36 ? 38.314 9.048 94.715 1.00 17.72 60 ASP B O 1
ATOM 3197 N N . TYR B 1 37 ? 38.059 11.270 95.046 1.00 26.19 61 TYR B N 1
ATOM 3198 C CA . TYR B 1 37 ? 36.822 11.169 95.796 1.00 20.70 61 TYR B CA 1
ATOM 3199 C C . TYR B 1 37 ? 35.728 10.669 94.831 1.00 15.51 61 TYR B C 1
ATOM 3200 O O . TYR B 1 37 ? 34.891 9.848 95.170 1.00 17.50 61 TYR B O 1
ATOM 3209 N N . LEU B 1 38 ? 35.654 11.168 93.606 1.00 14.94 62 LEU B N 1
ATOM 3210 C CA . LEU B 1 38 ? 34.571 10.648 92.753 1.00 13.19 62 LEU B CA 1
ATOM 3211 C C . LEU B 1 38 ? 34.700 9.179 92.381 1.00 20.47 62 LEU B C 1
ATOM 3212 O O . LEU B 1 38 ? 33.723 8.436 92.246 1.00 18.33 62 LEU B O 1
ATOM 3217 N N . LEU B 1 39 ? 35.929 8.778 92.130 1.00 16.12 63 LEU B N 1
ATOM 3218 C CA . LEU B 1 39 ? 36.061 7.406 91.719 1.00 14.69 63 LEU B CA 1
ATOM 3219 C C . LEU B 1 39 ? 35.761 6.519 92.939 1.00 14.12 63 LEU B C 1
ATOM 3220 O O . LEU B 1 39 ? 35.094 5.485 92.806 1.00 24.28 63 LEU B O 1
ATOM 3225 N N . TYR B 1 40 ? 36.242 6.893 94.118 1.00 13.52 64 TYR B N 1
ATOM 3226 C CA . TYR B 1 40 ? 35.983 6.064 95.305 1.00 17.54 64 TYR B CA 1
ATOM 3227 C C . TYR B 1 40 ? 34.471 5.845 95.507 1.00 29.39 64 TYR B C 1
ATOM 3228 O O . TYR B 1 40 ? 33.953 4.720 95.502 1.00 25.64 64 TYR B O 1
ATOM 3237 N N . ASN B 1 41 ? 33.749 6.957 95.587 1.00 30.10 65 ASN B N 1
ATOM 3238 C CA . ASN B 1 41 ? 32.320 6.920 95.775 1.00 30.98 65 ASN B CA 1
ATOM 3239 C C . ASN B 1 41 ? 31.592 6.217 94.724 1.00 26.48 65 ASN B C 1
ATOM 3240 O O . ASN B 1 41 ? 30.624 5.486 94.974 1.00 27.87 65 ASN B O 1
ATOM 3245 N N . PHE B 1 42 ? 32.048 6.443 93.517 1.00 21.60 66 PHE B N 1
ATOM 3246 C CA . PHE B 1 42 ? 31.371 5.747 92.411 1.00 23.14 66 PHE B CA 1
ATOM 3247 C C . PHE B 1 42 ? 31.639 4.203 92.430 1.00 24.47 66 PHE B C 1
ATOM 3248 O O . PHE B 1 42 ? 30.762 3.428 92.099 1.00 27.40 66 PHE B O 1
ATOM 3256 N N . LEU B 1 43 ? 32.840 3.768 92.784 1.00 18.20 67 LEU B N 1
ATOM 3257 C CA . LEU B 1 43 ? 33.162 2.336 92.845 1.00 15.47 67 LEU B CA 1
ATOM 3258 C C . LEU B 1 43 ? 32.391 1.721 94.029 1.00 22.20 67 LEU B C 1
ATOM 3259 O O . LEU B 1 43 ? 31.857 0.606 93.863 1.00 19.64 67 LEU B O 1
ATOM 3264 N N . ASN B 1 44 ? 32.343 2.430 95.178 1.00 15.47 68 ASN B N 1
ATOM 3265 C CA . ASN B 1 44 ? 31.585 1.959 96.358 1.00 18.89 68 ASN B CA 1
ATOM 3266 C C . ASN B 1 44 ? 30.163 1.563 95.864 1.00 19.71 68 ASN B C 1
ATOM 3267 O O . ASN B 1 44 ? 29.670 0.477 96.220 1.00 28.19 68 ASN B O 1
ATOM 3272 N N . GLU B 1 45 ? 29.514 2.361 95.007 1.00 18.39 69 GLU B N 1
ATOM 3273 C CA . GLU B 1 45 ? 28.191 2.004 94.493 1.00 15.74 69 GLU B CA 1
ATOM 3274 C C . GLU B 1 45 ? 28.102 1.079 93.305 1.00 27.07 69 GLU B C 1
ATOM 3275 O O . GLU B 1 45 ? 27.079 0.419 93.128 1.00 33.80 69 GLU B O 1
ATOM 3281 N N . PHE B 1 46 ? 29.100 1.077 92.430 1.00 24.58 70 PHE B N 1
ATOM 3282 C CA . PHE B 1 46 ? 29.053 0.218 91.231 1.00 20.91 70 PHE B CA 1
ATOM 3283 C C . PHE B 1 46 ? 29.311 -1.229 91.742 1.00 18.62 70 PHE B C 1
ATOM 3284 O O . PHE B 1 46 ? 28.606 -2.166 91.356 1.00 21.75 70 PHE B O 1
ATOM 3292 N N . ILE B 1 47 ? 30.286 -1.400 92.644 1.00 14.89 71 ILE B N 1
ATOM 3293 C CA . ILE B 1 47 ? 30.614 -2.692 93.178 1.00 14.17 71 ILE B CA 1
ATOM 3294 C C . ILE B 1 47 ? 29.438 -3.173 94.000 1.00 30.93 71 ILE B C 1
ATOM 3295 O O . ILE B 1 47 ? 29.128 -4.363 94.023 1.00 25.73 71 ILE B O 1
ATOM 3300 N N . GLY B 1 48 ? 28.808 -2.227 94.697 1.00 34.73 72 GLY B N 1
ATOM 3301 C CA . GLY B 1 48 ? 27.675 -2.515 95.564 1.00 25.71 72 GLY B CA 1
ATOM 3302 C C . GLY B 1 48 ? 26.634 -3.192 94.706 1.00 19.36 72 GLY B C 1
ATOM 3303 O O . GLY B 1 48 ? 25.920 -4.046 95.201 1.00 34.09 72 GLY B O 1
ATOM 3304 N N . ARG B 1 49 ? 26.515 -2.830 93.434 1.00 14.63 73 ARG B N 1
ATOM 3305 C CA . ARG B 1 49 ? 25.505 -3.462 92.612 1.00 21.80 73 ARG B CA 1
ATOM 3306 C C . ARG B 1 49 ? 26.070 -4.611 91.771 1.00 26.24 73 ARG B C 1
ATOM 3307 O O . ARG B 1 49 ? 25.438 -5.041 90.826 1.00 21.96 73 ARG B O 1
ATOM 3315 N N . PHE B 1 50 ? 27.262 -5.120 92.047 1.00 31.64 74 PHE B N 1
ATOM 3316 C CA . PHE B 1 50 ? 27.712 -6.222 91.175 1.00 28.46 74 PHE B CA 1
ATOM 3317 C C . PHE B 1 50 ? 26.986 -7.505 91.641 1.00 26.54 74 PHE B C 1
ATOM 3318 O O . PHE B 1 50 ? 26.495 -7.542 92.780 1.00 28.94 74 PHE B O 1
ATOM 3326 N N . PRO B 1 51 ? 26.971 -8.542 90.794 1.00 22.18 75 PRO B N 1
ATOM 3327 C CA . PRO B 1 51 ? 26.372 -9.847 91.072 1.00 29.12 75 PRO B CA 1
ATOM 3328 C C . PRO B 1 51 ? 27.054 -10.455 92.285 1.00 35.14 75 PRO B C 1
ATOM 3329 O O . PRO B 1 51 ? 28.186 -10.111 92.641 1.00 30.08 75 PRO B O 1
ATOM 3333 N N . GLU B 1 52 ? 26.387 -11.397 92.930 1.00 42.33 76 GLU B N 1
ATOM 3334 C CA . GLU B 1 52 ? 26.971 -11.986 94.117 1.00 51.60 76 GLU B CA 1
ATOM 3335 C C . GLU B 1 52 ? 28.372 -12.522 94.115 1.00 47.21 76 GLU B C 1
ATOM 3336 O O . GLU B 1 52 ? 29.163 -12.244 95.039 1.00 45.87 76 GLU B O 1
ATOM 3342 N N . PRO B 1 53 ? 28.669 -13.292 93.074 1.00 47.46 77 PRO B N 1
ATOM 3343 C CA . PRO B 1 53 ? 30.000 -13.874 92.936 1.00 46.04 77 PRO B CA 1
ATOM 3344 C C . PRO B 1 53 ? 31.078 -12.771 93.068 1.00 42.52 77 PRO B C 1
ATOM 3345 O O . PRO B 1 53 ? 31.858 -12.776 94.019 1.00 41.37 77 PRO B O 1
ATOM 3349 N N . LEU B 1 54 ? 31.081 -11.797 92.165 1.00 29.26 78 LEU B N 1
ATOM 3350 C CA . LEU B 1 54 ? 32.062 -10.725 92.211 1.00 20.74 78 LEU B CA 1
ATOM 3351 C C . LEU B 1 54 ? 32.199 -9.969 93.536 1.00 24.52 78 LEU B C 1
ATOM 3352 O O . LEU B 1 54 ? 33.313 -9.805 94.037 1.00 23.64 78 LEU B O 1
ATOM 3357 N N . ARG B 1 55 ? 31.102 -9.479 94.109 1.00 20.03 79 ARG B N 1
ATOM 3358 C CA . ARG B 1 55 ? 31.282 -8.756 95.361 1.00 31.43 79 ARG B CA 1
ATOM 3359 C C . ARG B 1 55 ? 31.912 -9.607 96.449 1.00 36.83 79 ARG B C 1
ATOM 3360 O O . ARG B 1 55 ? 32.665 -9.116 97.283 1.00 31.74 79 ARG B O 1
ATOM 3368 N N . ALA B 1 56 ? 31.673 -10.903 96.438 1.00 40.50 80 ALA B N 1
ATOM 3369 C CA . ALA B 1 56 ? 32.338 -11.671 97.479 1.00 46.50 80 ALA B CA 1
ATOM 3370 C C . ALA B 1 56 ? 33.815 -12.018 97.199 1.00 40.03 80 ALA B C 1
ATOM 3371 O O . ALA B 1 56 ? 34.498 -12.468 98.115 1.00 31.14 80 ALA B O 1
ATOM 3373 N N . ASP B 1 57 ? 34.287 -11.838 95.957 1.00 31.41 81 ASP B N 1
ATOM 3374 C CA . ASP B 1 57 ? 35.657 -12.151 95.553 1.00 20.42 81 ASP B CA 1
ATOM 3375 C C . ASP B 1 57 ? 36.026 -11.157 94.411 1.00 26.58 81 ASP B C 1
ATOM 3376 O O . ASP B 1 57 ? 36.044 -11.492 93.211 1.00 21.08 81 ASP B O 1
ATOM 3381 N N . LEU B 1 58 ? 36.330 -9.934 94.808 1.00 20.78 82 LEU B N 1
ATOM 3382 C CA . LEU B 1 58 ? 36.702 -8.886 93.875 1.00 21.68 82 LEU B CA 1
ATOM 3383 C C . LEU B 1 58 ? 38.035 -9.176 93.184 1.00 23.85 82 LEU B C 1
ATOM 3384 O O . LEU B 1 58 ? 38.458 -8.426 92.296 1.00 19.24 82 LEU B O 1
ATOM 3389 N N . ASN B 1 59 ? 38.686 -10.257 93.611 1.00 16.77 83 ASN B N 1
ATOM 3390 C CA . ASN B 1 59 ? 39.931 -10.694 93.009 1.00 19.41 83 ASN B CA 1
ATOM 3391 C C . ASN B 1 59 ? 39.634 -11.208 91.607 1.00 14.59 83 ASN B C 1
ATOM 3392 O O . ASN B 1 59 ? 40.559 -11.393 90.821 1.00 17.48 83 ASN B O 1
ATOM 3397 N N . LEU B 1 60 ? 38.363 -11.456 91.286 1.00 14.51 84 LEU B N 1
ATOM 3398 C CA . LEU B 1 60 ? 38.027 -11.934 89.964 1.00 11.68 84 LEU B CA 1
ATOM 3399 C C . LEU B 1 60 ? 38.330 -10.786 89.007 1.00 17.72 84 LEU B C 1
ATOM 3400 O O . LEU B 1 60 ? 38.452 -11.033 87.809 1.00 11.39 84 LEU B O 1
ATOM 3405 N N . ILE B 1 61 ? 38.429 -9.548 89.503 1.00 14.40 85 ILE B N 1
ATOM 3406 C CA . ILE B 1 61 ? 38.725 -8.439 88.550 1.00 10.85 85 ILE B CA 1
ATOM 3407 C C . ILE B 1 61 ? 40.248 -8.437 88.366 1.00 12.88 85 ILE B C 1
ATOM 3408 O O . ILE B 1 61 ? 41.012 -8.266 89.338 1.00 15.24 85 ILE B O 1
ATOM 3413 N N . GLU B 1 62 ? 40.726 -8.712 87.154 1.00 10.53 86 GLU B N 1
ATOM 3414 C CA . GLU B 1 62 ? 42.202 -8.826 86.953 1.00 8.53 86 GLU B CA 1
ATOM 3415 C C . GLU B 1 62 ? 42.937 -7.634 86.408 1.00 8.97 86 GLU B C 1
ATOM 3416 O O . GLU B 1 62 ? 44.130 -7.699 86.194 1.00 9.80 86 GLU B O 1
ATOM 3422 N N . GLU B 1 63 ? 42.186 -6.568 86.145 1.00 6.09 87 GLU B N 1
ATOM 3423 C CA . GLU B 1 63 ? 42.770 -5.340 85.649 1.00 5.09 87 GLU B CA 1
ATOM 3424 C C . GLU B 1 63 ? 41.740 -4.204 85.770 1.00 10.10 87 GLU B C 1
ATOM 3425 O O . GLU B 1 63 ? 40.531 -4.393 85.570 1.00 9.62 87 GLU B O 1
ATOM 3431 N N . VAL B 1 64 ? 42.255 -3.000 86.023 1.00 6.88 88 VAL B N 1
ATOM 3432 C CA . VAL B 1 64 ? 41.423 -1.796 86.057 1.00 4.65 88 VAL B CA 1
ATOM 3433 C C . VAL B 1 64 ? 42.181 -0.841 85.126 1.00 5.17 88 VAL B C 1
ATOM 3434 O O . VAL B 1 64 ? 43.379 -0.527 85.400 1.00 9.59 88 VAL B O 1
ATOM 3438 N N . ALA B 1 65 ? 41.549 -0.376 84.065 1.00 7.81 89 ALA B N 1
ATOM 3439 C CA . ALA B 1 65 ? 42.206 0.560 83.128 1.00 10.97 89 ALA B CA 1
ATOM 3440 C C . ALA B 1 65 ? 41.385 1.797 83.294 1.00 12.54 89 ALA B C 1
ATOM 3441 O O . ALA B 1 65 ? 40.167 1.749 83.085 1.00 8.87 89 ALA B O 1
ATOM 3443 N N . CYS B 1 66 ? 42.014 2.895 83.685 1.00 8.44 90 CYS B N 1
ATOM 3444 C CA . CYS B 1 66 ? 41.214 4.105 83.910 1.00 9.86 90 CYS B CA 1
ATOM 3445 C C . CYS B 1 66 ? 41.679 5.267 83.070 1.00 13.28 90 CYS B C 1
ATOM 3446 O O . CYS B 1 66 ? 42.828 5.698 83.160 1.00 11.76 90 CYS B O 1
ATOM 3449 N N . GLY B 1 67 ? 40.770 5.776 82.243 1.00 9.05 91 GLY B N 1
ATOM 3450 C CA . GLY B 1 67 ? 41.075 6.918 81.400 1.00 5.13 91 GLY B CA 1
ATOM 3451 C C . GLY B 1 67 ? 41.000 8.267 82.164 1.00 9.07 91 GLY B C 1
ATOM 3452 O O . GLY B 1 67 ? 40.087 8.470 82.981 1.00 10.58 91 GLY B O 1
ATOM 3453 N N . ASN B 1 68 ? 41.932 9.178 81.869 1.00 6.21 92 ASN B N 1
ATOM 3454 C CA . ASN B 1 68 ? 41.963 10.520 82.534 1.00 4.11 92 ASN B CA 1
ATOM 3455 C C . ASN B 1 68 ? 42.897 11.395 81.704 1.00 8.18 92 ASN B C 1
ATOM 3456 O O . ASN B 1 68 ? 43.896 10.906 81.156 1.00 8.27 92 ASN B O 1
ATOM 3461 N N . VAL B 1 69 ? 42.556 12.673 81.591 1.00 7.51 93 VAL B N 1
ATOM 3462 C CA . VAL B 1 69 ? 43.313 13.554 80.743 1.00 3.85 93 VAL B CA 1
ATOM 3463 C C . VAL B 1 69 ? 44.094 14.620 81.464 1.00 11.14 93 VAL B C 1
ATOM 3464 O O . VAL B 1 69 ? 45.223 14.885 81.011 1.00 7.45 93 VAL B O 1
ATOM 3468 N N . LEU B 1 70 ? 43.539 15.206 82.530 1.00 6.08 94 LEU B N 1
ATOM 3469 C CA . LEU B 1 70 ? 44.212 16.340 83.192 1.00 7.03 94 LEU B CA 1
ATOM 3470 C C . LEU B 1 70 ? 45.049 16.248 84.454 1.00 10.14 94 LEU B C 1
ATOM 3471 O O . LEU B 1 70 ? 45.795 17.186 84.821 1.00 8.86 94 LEU B O 1
ATOM 3476 N N . ASN B 1 71 ? 44.930 15.112 85.145 1.00 9.84 95 ASN B N 1
ATOM 3477 C CA . ASN B 1 71 ? 45.668 14.982 86.379 1.00 7.08 95 ASN B CA 1
ATOM 3478 C C . ASN B 1 71 ? 47.136 14.744 86.128 1.00 11.17 95 ASN B C 1
ATOM 3479 O O . ASN B 1 71 ? 47.524 14.296 85.040 1.00 8.37 95 ASN B O 1
ATOM 3484 N N . VAL B 1 72 ? 47.986 14.966 87.138 1.00 10.44 96 VAL B N 1
ATOM 3485 C CA . VAL B 1 72 ? 49.397 14.665 86.895 1.00 6.73 96 VAL B CA 1
ATOM 3486 C C . VAL B 1 72 ? 49.487 13.145 86.708 1.00 11.52 96 VAL B C 1
ATOM 3487 O O . VAL B 1 72 ? 48.823 12.399 87.429 1.00 12.95 96 VAL B O 1
ATOM 3491 N N . GLY B 1 73 ? 50.293 12.689 85.757 1.00 2.71 97 GLY B N 1
ATOM 3492 C CA . GLY B 1 73 ? 50.446 11.263 85.493 1.00 5.56 97 GLY B CA 1
ATOM 3493 C C . GLY B 1 73 ? 49.154 10.540 85.021 1.00 11.67 97 GLY B C 1
ATOM 3494 O O . GLY B 1 73 ? 49.073 9.310 85.054 1.00 7.38 97 GLY B O 1
ATOM 3495 N N . ALA B 1 74 ? 48.150 11.317 84.619 1.00 7.84 98 ALA B N 1
ATOM 3496 C CA . ALA B 1 74 ? 46.835 10.809 84.223 1.00 7.26 98 ALA B CA 1
ATOM 3497 C C . ALA B 1 74 ? 46.169 10.147 85.467 1.00 8.94 98 ALA B C 1
ATOM 3498 O O . ALA B 1 74 ? 45.351 9.246 85.339 1.00 9.38 98 ALA B O 1
ATOM 3500 N N . GLY B 1 75 ? 46.541 10.593 86.666 1.00 6.70 99 GLY B N 1
ATOM 3501 C CA . GLY B 1 75 ? 45.991 10.197 87.959 1.00 8.75 99 GLY B CA 1
ATOM 3502 C C . GLY B 1 75 ? 46.255 8.805 88.452 1.00 11.62 99 GLY B C 1
ATOM 3503 O O . GLY B 1 75 ? 45.532 8.305 89.313 1.00 14.49 99 GLY B O 1
ATOM 3504 N N . ALA B 1 76 ? 47.288 8.162 87.945 1.00 9.42 100 ALA B N 1
ATOM 3505 C CA . ALA B 1 76 ? 47.515 6.774 88.376 1.00 8.36 100 ALA B CA 1
ATOM 3506 C C . ALA B 1 76 ? 47.612 6.511 89.855 1.00 10.48 100 ALA B C 1
ATOM 3507 O O . ALA B 1 76 ? 47.011 5.602 90.356 1.00 11.02 100 ALA B O 1
ATOM 3509 N N . THR B 1 77 ? 48.416 7.291 90.538 1.00 6.07 101 THR B N 1
ATOM 3510 C CA . THR B 1 77 ? 48.589 7.095 91.968 1.00 11.48 101 THR B CA 1
ATOM 3511 C C . THR B 1 77 ? 47.294 7.175 92.768 1.00 13.42 101 THR B C 1
ATOM 3512 O O . THR B 1 77 ? 46.905 6.231 93.487 1.00 14.05 101 THR B O 1
ATOM 3516 N N . GLU B 1 78 ? 46.599 8.306 92.643 1.00 20.24 102 GLU B N 1
ATOM 3517 C CA . GLU B 1 78 ? 45.357 8.539 93.360 1.00 12.79 102 GLU B CA 1
ATOM 3518 C C . GLU B 1 78 ? 44.171 7.672 92.892 1.00 17.90 102 GLU B C 1
ATOM 3519 O O . GLU B 1 78 ? 43.285 7.332 93.663 1.00 16.53 102 GLU B O 1
ATOM 3525 N N . HIS B 1 79 ? 44.108 7.271 91.631 1.00 5.85 103 HIS B N 1
ATOM 3526 C CA . HIS B 1 79 ? 43.003 6.433 91.249 1.00 9.29 103 HIS B CA 1
ATOM 3527 C C . HIS B 1 79 ? 43.202 4.983 91.700 1.00 11.05 103 HIS B C 1
ATOM 3528 O O . HIS B 1 79 ? 42.244 4.301 92.052 1.00 12.02 103 HIS B O 1
ATOM 3535 N N . ARG B 1 80 ? 44.445 4.515 91.703 1.00 10.71 104 ARG B N 1
ATOM 3536 C CA . ARG B 1 80 ? 44.761 3.152 92.183 1.00 10.73 104 ARG B CA 1
ATOM 3537 C C . ARG B 1 80 ? 44.381 3.222 93.694 1.00 16.08 104 ARG B C 1
ATOM 3538 O O . ARG B 1 80 ? 43.667 2.322 94.191 1.00 17.15 104 ARG B O 1
ATOM 3546 N N . ALA B 1 81 ? 44.829 4.286 94.385 1.00 11.13 105 ALA B N 1
ATOM 3547 C CA . ALA B 1 81 ? 44.553 4.501 95.831 1.00 9.84 105 ALA B CA 1
ATOM 3548 C C . ALA B 1 81 ? 43.034 4.469 96.089 1.00 15.75 105 ALA B C 1
ATOM 3549 O O . ALA B 1 81 ? 42.603 3.789 96.993 1.00 18.56 105 ALA B O 1
ATOM 3551 N N . ALA B 1 82 ? 42.201 5.119 95.276 1.00 11.59 106 ALA B N 1
ATOM 3552 C CA . ALA B 1 82 ? 40.766 5.062 95.421 1.00 13.52 106 ALA B CA 1
ATOM 3553 C C . ALA B 1 82 ? 40.243 3.651 95.136 1.00 16.80 106 ALA B C 1
ATOM 3554 O O . ALA B 1 82 ? 39.247 3.231 95.717 1.00 19.34 106 ALA B O 1
ATOM 3556 N N . CYS B 1 83 ? 40.838 2.920 94.206 1.00 15.54 107 CYS B N 1
ATOM 3557 C CA . CYS B 1 83 ? 40.278 1.593 93.924 1.00 16.56 107 CYS B CA 1
ATOM 3558 C C . CYS B 1 83 ? 40.504 0.742 95.146 1.00 20.05 107 CYS B C 1
ATOM 3559 O O . CYS B 1 83 ? 39.649 -0.056 95.533 1.00 21.74 107 CYS B O 1
ATOM 3562 N N . LEU B 1 84 ? 41.674 0.912 95.734 1.00 18.29 108 LEU B N 1
ATOM 3563 C CA . LEU B 1 84 ? 42.068 0.185 96.957 1.00 21.47 108 LEU B CA 1
ATOM 3564 C C . LEU B 1 84 ? 41.066 0.459 98.090 1.00 22.10 108 LEU B C 1
ATOM 3565 O O . LEU B 1 84 ? 40.555 -0.464 98.703 1.00 24.33 108 LEU B O 1
ATOM 3570 N N . ALA B 1 85 ? 40.782 1.732 98.333 1.00 19.46 109 ALA B N 1
ATOM 3571 C CA . ALA B 1 85 ? 39.852 2.171 99.373 1.00 19.34 109 ALA B CA 1
ATOM 3572 C C . ALA B 1 85 ? 38.511 1.511 99.249 1.00 23.55 109 ALA B C 1
ATOM 3573 O O . ALA B 1 85 ? 37.906 1.195 100.285 1.00 30.03 109 ALA B O 1
ATOM 3575 N N . SER B 1 86 ? 38.072 1.340 97.990 1.00 20.64 110 SER B N 1
ATOM 3576 C CA . SER B 1 86 ? 36.783 0.764 97.560 1.00 19.51 110 SER B CA 1
ATOM 3577 C C . SER B 1 86 ? 36.593 -0.753 97.726 1.00 18.89 110 SER B C 1
ATOM 3578 O O . SER B 1 86 ? 35.482 -1.274 97.528 1.00 21.01 110 SER B O 1
ATOM 3581 N N . GLY B 1 87 ? 37.680 -1.443 98.019 1.00 19.05 111 GLY B N 1
ATOM 3582 C CA . GLY B 1 87 ? 37.647 -2.891 98.196 1.00 23.67 111 GLY B CA 1
ATOM 3583 C C . GLY B 1 87 ? 38.270 -3.724 97.073 1.00 22.49 111 GLY B C 1
ATOM 3584 O O . GLY B 1 87 ? 38.392 -4.921 97.203 1.00 26.17 111 GLY B O 1
ATOM 3585 N N . ILE B 1 88 ? 38.659 -3.116 95.964 1.00 21.11 112 ILE B N 1
ATOM 3586 C CA . ILE B 1 88 ? 39.268 -3.882 94.903 1.00 15.97 112 ILE B CA 1
ATOM 3587 C C . ILE B 1 88 ? 40.625 -4.122 95.513 1.00 20.94 112 ILE B C 1
ATOM 3588 O O . ILE B 1 88 ? 41.331 -3.167 95.812 1.00 23.73 112 ILE B O 1
ATOM 3593 N N . PRO B 1 89 ? 40.968 -5.398 95.702 1.00 15.32 113 PRO B N 1
ATOM 3594 C CA . PRO B 1 89 ? 42.198 -5.793 96.316 1.00 15.44 113 PRO B CA 1
ATOM 3595 C C . PRO B 1 89 ? 43.496 -5.367 95.645 1.00 19.11 113 PRO B C 1
ATOM 3596 O O . PRO B 1 89 ? 43.582 -5.147 94.405 1.00 18.87 113 PRO B O 1
ATOM 3600 N N . TYR B 1 90 ? 44.515 -5.285 96.488 1.00 14.70 114 TYR B N 1
ATOM 3601 C CA . TYR B 1 90 ? 45.847 -4.869 96.014 1.00 15.36 114 TYR B CA 1
ATOM 3602 C C . TYR B 1 90 ? 46.262 -5.773 94.891 1.00 17.94 114 TYR B C 1
ATOM 3603 O O . TYR B 1 90 ? 46.992 -5.352 93.994 1.00 16.41 114 TYR B O 1
ATOM 3612 N N . SER B 1 91 ? 45.746 -7.005 94.930 1.00 9.93 115 SER B N 1
ATOM 3613 C CA . SER B 1 91 ? 46.127 -7.964 93.897 1.00 12.54 115 SER B CA 1
ATOM 3614 C C . SER B 1 91 ? 45.597 -7.698 92.498 1.00 17.38 115 SER B C 1
ATOM 3615 O O . SER B 1 91 ? 46.085 -8.324 91.531 1.00 18.38 115 SER B O 1
ATOM 3618 N N . THR B 1 92 ? 44.649 -6.778 92.365 1.00 10.58 116 THR B N 1
ATOM 3619 C CA . THR B 1 92 ? 44.116 -6.433 91.022 1.00 16.73 116 THR B CA 1
ATOM 3620 C C . THR B 1 92 ? 44.977 -5.247 90.532 1.00 17.18 116 THR B C 1
ATOM 3621 O O . THR B 1 92 ? 44.959 -4.230 91.286 1.00 14.01 116 THR B O 1
ATOM 3625 N N . PRO B 1 93 ? 45.654 -5.339 89.357 1.00 9.12 117 PRO B N 1
ATOM 3626 C CA . PRO B 1 93 ? 46.518 -4.236 88.867 1.00 11.18 117 PRO B CA 1
ATOM 3627 C C . PRO B 1 93 ? 45.771 -3.070 88.344 1.00 8.05 117 PRO B C 1
ATOM 3628 O O . PRO B 1 93 ? 44.569 -3.171 88.153 1.00 10.68 117 PRO B O 1
ATOM 3632 N N . PHE B 1 94 ? 46.495 -1.979 88.105 1.00 4.80 118 PHE B N 1
ATOM 3633 C CA . PHE B 1 94 ? 45.819 -0.781 87.665 1.00 6.23 118 PHE B CA 1
ATOM 3634 C C . PHE B 1 94 ? 46.687 -0.038 86.646 1.00 9.13 118 PHE B C 1
ATOM 3635 O O . PHE B 1 94 ? 47.869 -0.038 86.891 1.00 9.15 118 PHE B O 1
ATOM 3643 N N . VAL B 1 95 ? 46.123 0.553 85.575 1.00 8.77 119 VAL B N 1
ATOM 3644 C CA . VAL B 1 95 ? 46.865 1.316 84.582 1.00 7.09 119 VAL B CA 1
ATOM 3645 C C . VAL B 1 95 ? 46.082 2.560 84.199 1.00 11.59 119 VAL B C 1
ATOM 3646 O O . VAL B 1 95 ? 44.882 2.465 84.013 1.00 7.93 119 VAL B O 1
ATOM 3650 N N . ALA B 1 96 ? 46.727 3.731 84.091 1.00 8.01 120 ALA B N 1
ATOM 3651 C CA . ALA B 1 96 ? 46.047 4.970 83.712 1.00 2.62 120 ALA B CA 1
ATOM 3652 C C . ALA B 1 96 ? 46.329 5.179 82.210 1.00 8.50 120 ALA B C 1
ATOM 3653 O O . ALA B 1 96 ? 47.453 4.921 81.703 1.00 7.86 120 ALA B O 1
ATOM 3655 N N . LEU B 1 97 ? 45.324 5.641 81.476 1.00 7.27 121 LEU B N 1
ATOM 3656 C CA . LEU B 1 97 ? 45.504 5.874 80.038 1.00 6.09 121 LEU B CA 1
ATOM 3657 C C . LEU B 1 97 ? 45.018 7.276 79.676 1.00 8.17 121 LEU B C 1
ATOM 3658 O O . LEU B 1 97 ? 44.000 7.738 80.215 1.00 7.93 121 LEU B O 1
ATOM 3663 N N . ASN B 1 98 ? 45.702 7.915 78.716 1.00 4.13 122 ASN B N 1
ATOM 3664 C CA . ASN B 1 98 ? 45.261 9.222 78.286 1.00 3.96 122 ASN B CA 1
ATOM 3665 C C . ASN B 1 98 ? 45.288 9.229 76.773 1.00 10.75 122 ASN B C 1
ATOM 3666 O O . ASN B 1 98 ? 46.392 9.254 76.190 1.00 8.34 122 ASN B O 1
ATOM 3671 N N . ARG B 1 99 ? 44.106 9.142 76.149 1.00 6.80 123 ARG B N 1
ATOM 3672 C CA . ARG B 1 99 ? 43.990 9.239 74.711 1.00 7.74 123 ARG B CA 1
ATOM 3673 C C . ARG B 1 99 ? 43.016 10.463 74.550 1.00 10.74 123 ARG B C 1
ATOM 3674 O O . ARG B 1 99 ? 42.004 10.406 73.846 1.00 8.62 123 ARG B O 1
ATOM 3682 N N . GLN B 1 100 ? 43.313 11.539 75.277 1.00 8.54 124 GLN B N 1
ATOM 3683 C CA . GLN B 1 100 ? 42.526 12.746 75.262 1.00 9.67 124 GLN B CA 1
ATOM 3684 C C . GLN B 1 100 ? 41.051 12.503 75.481 1.00 15.48 124 GLN B C 1
ATOM 3685 O O . GLN B 1 100 ? 40.678 11.805 76.428 1.00 14.06 124 GLN B O 1
ATOM 3691 N N . CYS B 1 101 ? 40.219 13.117 74.637 1.00 10.29 125 CYS B N 1
ATOM 3692 C CA . CYS B 1 101 ? 38.749 12.948 74.788 1.00 11.04 125 CYS B CA 1
ATOM 3693 C C . CYS B 1 101 ? 38.243 11.509 74.644 1.00 10.62 125 CYS B C 1
ATOM 3694 O O . CYS B 1 101 ? 37.104 11.235 75.039 1.00 13.79 125 CYS B O 1
ATOM 3697 N N . SER B 1 102 ? 39.030 10.587 74.056 1.00 10.68 126 SER B N 1
ATOM 3698 C CA . SER B 1 102 ? 38.468 9.214 73.990 1.00 6.55 126 SER B CA 1
ATOM 3699 C C . SER B 1 102 ? 39.020 8.324 75.117 1.00 11.60 126 SER B C 1
ATOM 3700 O O . SER B 1 102 ? 38.818 7.110 75.067 1.00 14.21 126 SER B O 1
ATOM 3703 N N . SER B 1 103 ? 39.714 8.861 76.118 1.00 6.64 127 SER B N 1
ATOM 3704 C CA . SER B 1 103 ? 40.309 7.999 77.191 1.00 8.35 127 SER B CA 1
ATOM 3705 C C . SER B 1 103 ? 39.402 6.929 77.791 1.00 12.98 127 SER B C 1
ATOM 3706 O O . SER B 1 103 ? 39.825 5.775 77.951 1.00 8.53 127 SER B O 1
ATOM 3709 N N . GLY B 1 104 ? 38.156 7.295 78.113 1.00 11.64 128 GLY B N 1
ATOM 3710 C CA . GLY B 1 104 ? 37.251 6.285 78.679 1.00 7.60 128 GLY B CA 1
ATOM 3711 C C . GLY B 1 104 ? 36.905 5.164 77.726 1.00 7.02 128 GLY B C 1
ATOM 3712 O O . GLY B 1 104 ? 36.690 4.043 78.125 1.00 9.72 128 GLY B O 1
ATOM 3713 N N . LEU B 1 105 ? 36.847 5.416 76.431 1.00 8.62 129 LEU B N 1
ATOM 3714 C CA . LEU B 1 105 ? 36.525 4.324 75.518 1.00 10.40 129 LEU B CA 1
ATOM 3715 C C . LEU B 1 105 ? 37.810 3.555 75.215 1.00 12.45 129 LEU B C 1
ATOM 3716 O O . LEU B 1 105 ? 37.807 2.354 74.946 1.00 8.82 129 LEU B O 1
ATOM 3721 N N . THR B 1 106 ? 38.930 4.264 75.277 1.00 8.65 130 THR B N 1
ATOM 3722 C CA . THR B 1 106 ? 40.185 3.618 75.003 1.00 12.05 130 THR B CA 1
ATOM 3723 C C . THR B 1 106 ? 40.383 2.622 76.122 1.00 5.75 130 THR B C 1
ATOM 3724 O O . THR B 1 106 ? 40.966 1.547 75.941 1.00 8.81 130 THR B O 1
ATOM 3728 N N . ALA B 1 107 ? 39.912 2.980 77.290 1.00 4.97 131 ALA B N 1
ATOM 3729 C CA . ALA B 1 107 ? 40.067 2.056 78.406 1.00 8.89 131 ALA B CA 1
ATOM 3730 C C . ALA B 1 107 ? 39.251 0.817 78.103 1.00 10.86 131 ALA B C 1
ATOM 3731 O O . ALA B 1 107 ? 39.645 -0.273 78.455 1.00 10.14 131 ALA B O 1
ATOM 3733 N N . VAL B 1 108 ? 38.102 0.944 77.446 1.00 12.38 132 VAL B N 1
ATOM 3734 C CA . VAL B 1 108 ? 37.279 -0.248 77.139 1.00 7.99 132 VAL B CA 1
ATOM 3735 C C . VAL B 1 108 ? 38.079 -1.119 76.165 1.00 5.46 132 VAL B C 1
ATOM 3736 O O . VAL B 1 108 ? 38.151 -2.332 76.306 1.00 8.19 132 VAL B O 1
ATOM 3740 N N . ASN B 1 109 ? 38.639 -0.519 75.124 1.00 6.72 133 ASN B N 1
ATOM 3741 C CA . ASN B 1 109 ? 39.376 -1.278 74.145 1.00 4.89 133 ASN B CA 1
ATOM 3742 C C . ASN B 1 109 ? 40.512 -2.030 74.836 1.00 13.10 133 ASN B C 1
ATOM 3743 O O . ASN B 1 109 ? 40.764 -3.186 74.544 1.00 13.13 133 ASN B O 1
ATOM 3748 N N . ASP B 1 110 ? 41.181 -1.384 75.791 1.00 7.55 134 ASP B N 1
ATOM 3749 C CA . ASP B 1 110 ? 42.309 -1.999 76.486 1.00 12.81 134 ASP B CA 1
ATOM 3750 C C . ASP B 1 110 ? 41.907 -3.274 77.228 1.00 11.75 134 ASP B C 1
ATOM 3751 O O . ASP B 1 110 ? 42.599 -4.312 77.216 1.00 10.65 134 ASP B O 1
ATOM 3756 N N . ILE B 1 111 ? 40.794 -3.186 77.936 1.00 5.42 135 ILE B N 1
ATOM 3757 C CA . ILE B 1 111 ? 40.337 -4.342 78.691 1.00 7.26 135 ILE B CA 1
ATOM 3758 C C . ILE B 1 111 ? 39.893 -5.389 77.701 1.00 15.42 135 ILE B C 1
ATOM 3759 O O . ILE B 1 111 ? 40.156 -6.571 77.897 1.00 15.72 135 ILE B O 1
ATOM 3764 N N . ALA B 1 112 ? 39.201 -4.991 76.632 1.00 13.04 136 ALA B N 1
ATOM 3765 C CA . ALA B 1 112 ? 38.707 -5.990 75.652 1.00 12.32 136 ALA B CA 1
ATOM 3766 C C . ALA B 1 112 ? 39.832 -6.777 75.031 1.00 10.82 136 ALA B C 1
ATOM 3767 O O . ALA B 1 112 ? 39.780 -8.008 74.909 1.00 10.26 136 ALA B O 1
ATOM 3769 N N . ASN B 1 113 ? 40.881 -6.061 74.655 1.00 7.98 137 ASN B N 1
ATOM 3770 C CA . ASN B 1 113 ? 42.032 -6.747 74.032 1.00 12.44 137 ASN B CA 1
ATOM 3771 C C . ASN B 1 113 ? 42.707 -7.669 75.007 1.00 8.97 137 ASN B C 1
ATOM 3772 O O . ASN B 1 113 ? 43.129 -8.740 74.629 1.00 9.10 137 ASN B O 1
ATOM 3777 N N . LYS B 1 114 ? 42.762 -7.293 76.271 1.00 5.73 138 LYS B N 1
ATOM 3778 C CA . LYS B 1 114 ? 43.364 -8.197 77.237 1.00 5.79 138 LYS B CA 1
ATOM 3779 C C . LYS B 1 114 ? 42.532 -9.447 77.386 1.00 8.72 138 LYS B C 1
ATOM 3780 O O . LYS B 1 114 ? 43.046 -10.549 77.551 1.00 8.55 138 LYS B O 1
ATOM 3786 N N . ILE B 1 115 ? 41.226 -9.293 77.373 1.00 10.81 139 ILE B N 1
ATOM 3787 C CA . ILE B 1 115 ? 40.398 -10.470 77.515 1.00 5.97 139 ILE B CA 1
ATOM 3788 C C . ILE B 1 115 ? 40.521 -11.201 76.183 1.00 9.88 139 ILE B C 1
ATOM 3789 O O . ILE B 1 115 ? 40.637 -12.447 76.161 1.00 11.70 139 ILE B O 1
ATOM 3794 N N . LYS B 1 116 ? 40.495 -10.517 75.041 1.00 9.25 140 LYS B N 1
ATOM 3795 C CA . LYS B 1 116 ? 40.591 -11.321 73.800 1.00 7.15 140 LYS B CA 1
ATOM 3796 C C . LYS B 1 116 ? 41.869 -12.164 73.663 1.00 15.31 140 LYS B C 1
ATOM 3797 O O . LYS B 1 116 ? 41.902 -13.179 73.000 1.00 13.56 140 LYS B O 1
ATOM 3803 N N . VAL B 1 117 ? 42.968 -11.719 74.243 1.00 9.96 141 VAL B N 1
ATOM 3804 C CA . VAL B 1 117 ? 44.206 -12.446 74.092 1.00 15.44 141 VAL B CA 1
ATOM 3805 C C . VAL B 1 117 ? 44.493 -13.428 75.216 1.00 17.33 141 VAL B C 1
ATOM 3806 O O . VAL B 1 117 ? 45.562 -14.050 75.224 1.00 15.33 141 VAL B O 1
ATOM 3810 N N . GLY B 1 118 ? 43.571 -13.540 76.166 1.00 8.87 142 GLY B N 1
ATOM 3811 C CA . GLY B 1 118 ? 43.765 -14.453 77.279 1.00 9.22 142 GLY B CA 1
ATOM 3812 C C . GLY B 1 118 ? 44.567 -13.948 78.435 1.00 9.41 142 GLY B C 1
ATOM 3813 O O . GLY B 1 118 ? 44.856 -14.722 79.360 1.00 12.73 142 GLY B O 1
ATOM 3814 N N . GLN B 1 119 ? 44.955 -12.658 78.396 1.00 4.82 143 GLN B N 1
ATOM 3815 C CA . GLN B 1 119 ? 45.775 -12.061 79.453 1.00 6.63 143 GLN B CA 1
ATOM 3816 C C . GLN B 1 119 ? 44.917 -11.955 80.699 1.00 14.86 143 GLN B C 1
ATOM 3817 O O . GLN B 1 119 ? 45.478 -11.984 81.777 1.00 9.05 143 GLN B O 1
ATOM 3823 N N . ILE B 1 120 ? 43.595 -11.744 80.578 1.00 13.31 144 ILE B N 1
ATOM 3824 C CA . ILE B 1 120 ? 42.752 -11.658 81.774 1.00 6.94 144 ILE B CA 1
ATOM 3825 C C . ILE B 1 120 ? 41.395 -12.272 81.323 1.00 10.36 144 ILE B C 1
ATOM 3826 O O . ILE B 1 120 ? 41.184 -12.502 80.108 1.00 8.52 144 ILE B O 1
ATOM 3831 N N . ASP B 1 121 ? 40.469 -12.473 82.272 1.00 12.67 145 ASP B N 1
ATOM 3832 C CA . ASP B 1 121 ? 39.138 -13.029 81.969 1.00 9.41 145 ASP B CA 1
ATOM 3833 C C . ASP B 1 121 ? 38.098 -11.991 82.310 1.00 12.77 145 ASP B C 1
ATOM 3834 O O . ASP B 1 121 ? 37.052 -11.999 81.703 1.00 10.47 145 ASP B O 1
ATOM 3839 N N . ILE B 1 122 ? 38.370 -11.131 83.279 1.00 7.97 146 ILE B N 1
ATOM 3840 C CA . ILE B 1 122 ? 37.413 -10.093 83.727 1.00 5.40 146 ILE B CA 1
ATOM 3841 C C . ILE B 1 122 ? 38.190 -8.784 84.004 1.00 7.93 146 ILE B C 1
ATOM 3842 O O . ILE B 1 122 ? 39.243 -8.828 84.687 1.00 12.46 146 ILE B O 1
ATOM 3847 N N . GLY B 1 123 ? 37.728 -7.638 83.477 1.00 9.28 147 GLY B N 1
ATOM 3848 C CA . GLY B 1 123 ? 38.474 -6.394 83.732 1.00 4.60 147 GLY B CA 1
ATOM 3849 C C . GLY B 1 123 ? 37.460 -5.259 83.811 1.00 7.70 147 GLY B C 1
ATOM 3850 O O . GLY B 1 123 ? 36.323 -5.382 83.326 1.00 11.75 147 GLY B O 1
ATOM 3851 N N . LEU B 1 124 ? 37.906 -4.182 84.435 1.00 6.44 148 LEU B N 1
ATOM 3852 C CA . LEU B 1 124 ? 37.110 -2.984 84.643 1.00 6.63 148 LEU B CA 1
ATOM 3853 C C . LEU B 1 124 ? 37.705 -1.771 83.963 1.00 11.66 148 LEU B C 1
ATOM 3854 O O . LEU B 1 124 ? 38.887 -1.478 84.139 1.00 10.92 148 LEU B O 1
ATOM 3859 N N . ALA B 1 125 ? 36.895 -1.105 83.133 1.00 7.03 149 ALA B N 1
ATOM 3860 C CA . ALA B 1 125 ? 37.338 0.076 82.400 1.00 8.71 149 ALA B CA 1
ATOM 3861 C C . ALA B 1 125 ? 36.658 1.238 83.104 1.00 14.62 149 ALA B C 1
ATOM 3862 O O . ALA B 1 125 ? 35.489 1.159 83.390 1.00 17.62 149 ALA B O 1
ATOM 3864 N N . LEU B 1 126 ? 37.365 2.313 83.371 1.00 10.82 150 LEU B N 1
ATOM 3865 C CA . LEU B 1 126 ? 36.815 3.470 84.046 1.00 10.34 150 LEU B CA 1
ATOM 3866 C C . LEU B 1 126 ? 37.235 4.653 83.259 1.00 11.03 150 LEU B C 1
ATOM 3867 O O . LEU B 1 126 ? 38.152 4.579 82.387 1.00 7.57 150 LEU B O 1
ATOM 3872 N N . GLY B 1 127 ? 36.537 5.742 83.552 1.00 10.68 151 GLY B N 1
ATOM 3873 C CA . GLY B 1 127 ? 36.820 7.042 82.923 1.00 13.09 151 GLY B CA 1
ATOM 3874 C C . GLY B 1 127 ? 36.476 8.074 83.984 1.00 11.60 151 GLY B C 1
ATOM 3875 O O . GLY B 1 127 ? 35.377 8.015 84.568 1.00 12.92 151 GLY B O 1
ATOM 3876 N N . VAL B 1 128 ? 37.387 8.998 84.270 1.00 8.90 152 VAL B N 1
ATOM 3877 C CA . VAL B 1 128 ? 37.042 9.955 85.334 1.00 10.76 152 VAL B CA 1
ATOM 3878 C C . VAL B 1 128 ? 37.692 11.319 85.044 1.00 16.32 152 VAL B C 1
ATOM 3879 O O . VAL B 1 128 ? 38.794 11.401 84.536 1.00 9.52 152 VAL B O 1
ATOM 3883 N N . GLU B 1 129 ? 37.021 12.411 85.365 1.00 12.54 153 GLU B N 1
ATOM 3884 C CA . GLU B 1 129 ? 37.646 13.698 85.129 1.00 10.80 153 GLU B CA 1
ATOM 3885 C C . GLU B 1 129 ? 36.999 14.761 86.038 1.00 13.92 153 GLU B C 1
ATOM 3886 O O . GLU B 1 129 ? 35.785 14.809 86.023 1.00 12.52 153 GLU B O 1
ATOM 3892 N N . SER B 1 130 ? 37.806 15.526 86.801 1.00 8.68 154 SER B N 1
ATOM 3893 C CA . SER B 1 130 ? 37.344 16.671 87.631 1.00 7.01 154 SER B CA 1
ATOM 3894 C C . SER B 1 130 ? 38.018 17.865 86.913 1.00 11.19 154 SER B C 1
ATOM 3895 O O . SER B 1 130 ? 39.132 18.275 87.273 1.00 15.13 154 SER B O 1
ATOM 3898 N N . MET B 1 131 ? 37.367 18.370 85.854 1.00 13.52 155 MET B N 1
ATOM 3899 C CA . MET B 1 131 ? 37.908 19.510 85.116 1.00 15.00 155 MET B CA 1
ATOM 3900 C C . MET B 1 131 ? 37.910 20.728 86.006 1.00 13.58 155 MET B C 1
ATOM 3901 O O . MET B 1 131 ? 38.648 21.666 85.757 1.00 13.19 155 MET B O 1
ATOM 3906 N N . THR B 1 132 ? 37.097 20.733 87.061 1.00 17.89 156 THR B N 1
ATOM 3907 C CA . THR B 1 132 ? 37.051 21.890 87.921 1.00 15.07 156 THR B CA 1
ATOM 3908 C C . THR B 1 132 ? 38.338 21.949 88.663 1.00 16.54 156 THR B C 1
ATOM 3909 O O . THR B 1 132 ? 38.888 23.041 88.863 1.00 17.59 156 THR B O 1
ATOM 3913 N N . ASN B 1 133 ? 38.797 20.785 89.115 1.00 14.66 157 ASN B N 1
ATOM 3914 C CA . ASN B 1 133 ? 39.992 20.720 89.920 1.00 10.45 157 ASN B CA 1
ATOM 3915 C C . ASN B 1 133 ? 41.377 20.403 89.301 1.00 15.24 157 ASN B C 1
ATOM 3916 O O . ASN B 1 133 ? 42.382 20.338 90.025 1.00 15.27 157 ASN B O 1
ATOM 3921 N N . ASN B 1 134 ? 41.401 20.187 87.992 1.00 12.52 158 ASN B N 1
ATOM 3922 C CA . ASN B 1 134 ? 42.639 19.893 87.272 1.00 10.51 158 ASN B CA 1
ATOM 3923 C C . ASN B 1 134 ? 42.811 20.743 86.039 1.00 10.67 158 ASN B C 1
ATOM 3924 O O . ASN B 1 134 ? 43.776 20.605 85.324 1.00 7.10 158 ASN B O 1
ATOM 3929 N N . TYR B 1 135 ? 41.859 21.634 85.791 1.00 14.92 159 TYR B N 1
ATOM 3930 C CA . TYR B 1 135 ? 41.950 22.504 84.623 1.00 13.57 159 TYR B CA 1
ATOM 3931 C C . TYR B 1 135 ? 43.190 23.298 84.895 1.00 12.20 159 TYR B C 1
ATOM 3932 O O . TYR B 1 135 ? 43.915 23.657 83.974 1.00 17.19 159 TYR B O 1
ATOM 3941 N N . LYS B 1 136 ? 43.437 23.553 86.184 1.00 15.72 160 LYS B N 1
ATOM 3942 C CA . LYS B 1 136 ? 44.608 24.325 86.603 1.00 17.40 160 LYS B CA 1
ATOM 3943 C C . LYS B 1 136 ? 45.937 23.697 86.277 1.00 25.05 160 LYS B C 1
ATOM 3944 O O . LYS B 1 136 ? 46.916 24.418 86.310 1.00 22.88 160 LYS B O 1
ATOM 3950 N N . ASN B 1 137 ? 46.005 22.399 85.959 1.00 18.33 161 ASN B N 1
ATOM 3951 C CA . ASN B 1 137 ? 47.286 21.749 85.646 1.00 11.17 161 ASN B CA 1
ATOM 3952 C C . ASN B 1 137 ? 47.856 22.025 84.257 1.00 16.86 161 ASN B C 1
ATOM 3953 O O . ASN B 1 137 ? 49.028 21.785 83.990 1.00 12.97 161 ASN B O 1
ATOM 3958 N N . VAL B 1 138 ? 47.005 22.478 83.357 1.00 16.01 162 VAL B N 1
ATOM 3959 C CA . VAL B 1 138 ? 47.413 22.747 82.012 1.00 15.99 162 VAL B CA 1
ATOM 3960 C C . VAL B 1 138 ? 47.837 24.210 81.930 1.00 22.78 162 VAL B C 1
ATOM 3961 O O . VAL B 1 138 ? 47.095 25.131 82.315 1.00 20.53 162 VAL B O 1
ATOM 3965 N N . ASN B 1 139 ? 49.046 24.394 81.449 1.00 16.96 163 ASN B N 1
ATOM 3966 C CA . ASN B 1 139 ? 49.570 25.745 81.309 1.00 19.52 163 ASN B CA 1
ATOM 3967 C C . ASN B 1 139 ? 48.926 26.451 80.099 1.00 17.64 163 ASN B C 1
ATOM 3968 O O . ASN B 1 139 ? 49.039 25.961 78.984 1.00 23.27 163 ASN B O 1
ATOM 3973 N N . PRO B 1 140 ? 48.269 27.589 80.351 1.00 25.84 164 PRO B N 1
ATOM 3974 C CA . PRO B 1 140 ? 47.580 28.377 79.343 1.00 20.07 164 PRO B CA 1
ATOM 3975 C C . PRO B 1 140 ? 48.534 28.725 78.207 1.00 29.59 164 PRO B C 1
ATOM 3976 O O . PRO B 1 140 ? 48.099 28.922 77.054 1.00 26.98 164 PRO B O 1
ATOM 3980 N N . LEU B 1 141 ? 49.828 28.765 78.530 1.00 23.28 165 LEU B N 1
ATOM 3981 C CA . LEU B 1 141 ? 50.805 29.033 77.495 1.00 26.28 165 LEU B CA 1
ATOM 3982 C C . LEU B 1 141 ? 51.084 27.765 76.656 1.00 33.23 165 LEU B C 1
ATOM 3983 O O . LEU B 1 141 ? 51.721 27.828 75.588 1.00 34.90 165 LEU B O 1
ATOM 3988 N N . GLY B 1 142 ? 50.624 26.597 77.094 1.00 19.52 166 GLY B N 1
ATOM 3989 C CA . GLY B 1 142 ? 50.901 25.429 76.245 1.00 17.39 166 GLY B CA 1
ATOM 3990 C C . GLY B 1 142 ? 51.754 24.457 77.050 1.00 16.42 166 GLY B C 1
ATOM 3991 O O . GLY B 1 142 ? 52.485 24.850 77.953 1.00 21.83 166 GLY B O 1
ATOM 3992 N N . MET B 1 143 ? 51.612 23.188 76.726 1.00 18.55 167 MET B N 1
ATOM 3993 C CA . MET B 1 143 ? 52.313 22.127 77.417 1.00 22.69 167 MET B CA 1
ATOM 3994 C C . MET B 1 143 ? 53.531 21.651 76.676 1.00 23.92 167 MET B C 1
ATOM 3995 O O . MET B 1 143 ? 54.128 20.683 77.127 1.00 16.99 167 MET B O 1
ATOM 4000 N N . ILE B 1 144 ? 53.913 22.307 75.571 1.00 17.91 168 ILE B N 1
ATOM 4001 C CA . ILE B 1 144 ? 55.110 21.896 74.835 1.00 17.24 168 ILE B CA 1
ATOM 4002 C C . ILE B 1 144 ? 56.226 22.767 75.382 1.00 28.85 168 ILE B C 1
ATOM 4003 O O . ILE B 1 144 ? 56.169 24.004 75.328 1.00 20.72 168 ILE B O 1
ATOM 4008 N N . SER B 1 145 ? 57.251 22.126 75.927 1.00 27.89 169 SER B N 1
ATOM 4009 C CA . SER B 1 145 ? 58.365 22.882 76.515 1.00 30.18 169 SER B CA 1
ATOM 4010 C C . SER B 1 145 ? 59.443 23.490 75.624 1.00 24.51 169 SER B C 1
ATOM 4011 O O . SER B 1 145 ? 59.913 24.590 75.892 1.00 24.97 169 SER B O 1
ATOM 4014 N N . SER B 1 146 ? 59.860 22.712 74.632 1.00 18.43 170 SER B N 1
ATOM 4015 C CA . SER B 1 146 ? 60.915 23.097 73.726 1.00 18.40 170 SER B CA 1
ATOM 4016 C C . SER B 1 146 ? 60.477 24.182 72.773 1.00 24.86 170 SER B C 1
ATOM 4017 O O . SER B 1 146 ? 59.459 24.072 72.086 1.00 29.07 170 SER B O 1
ATOM 4020 N N . GLU B 1 147 ? 61.277 25.240 72.747 1.00 31.90 171 GLU B N 1
ATOM 4021 C CA . GLU B 1 147 ? 61.022 26.390 71.883 1.00 40.62 171 GLU B CA 1
ATOM 4022 C C . GLU B 1 147 ? 61.021 25.856 70.465 1.00 35.02 171 GLU B C 1
ATOM 4023 O O . GLU B 1 147 ? 60.199 26.194 69.615 1.00 39.30 171 GLU B O 1
ATOM 4029 N N . GLU B 1 148 ? 61.998 25.007 70.223 1.00 24.20 172 GLU B N 1
ATOM 4030 C CA . GLU B 1 148 ? 62.168 24.349 68.958 1.00 24.11 172 GLU B CA 1
ATOM 4031 C C . GLU B 1 148 ? 60.874 23.611 68.614 1.00 30.77 172 GLU B C 1
ATOM 4032 O O . GLU B 1 148 ? 60.437 23.755 67.499 1.00 25.36 172 GLU B O 1
ATOM 4038 N N . LEU B 1 149 ? 60.230 22.853 69.519 1.00 21.44 173 LEU B N 1
ATOM 4039 C CA . LEU B 1 149 ? 58.974 22.180 69.126 1.00 22.08 173 LEU B CA 1
ATOM 4040 C C . LEU B 1 149 ? 57.852 23.196 69.028 1.00 20.67 173 LEU B C 1
ATOM 4041 O O . LEU B 1 149 ? 56.958 23.072 68.178 1.00 23.13 173 LEU B O 1
ATOM 4046 N N . GLN B 1 150 ? 57.910 24.199 69.895 1.00 17.40 174 GLN B N 1
ATOM 4047 C CA . GLN B 1 150 ? 56.882 25.226 69.868 1.00 23.67 174 GLN B CA 1
ATOM 4048 C C . GLN B 1 150 ? 56.837 25.986 68.514 1.00 32.20 174 GLN B C 1
ATOM 4049 O O . GLN B 1 150 ? 55.809 26.523 68.100 1.00 27.54 174 GLN B O 1
ATOM 4055 N N . LYS B 1 151 ? 57.934 26.032 67.785 1.00 31.55 175 LYS B N 1
ATOM 4056 C CA . LYS B 1 151 ? 57.813 26.758 66.545 1.00 29.79 175 LYS B CA 1
ATOM 4057 C C . LYS B 1 151 ? 57.689 25.815 65.417 1.00 30.20 175 LYS B C 1
ATOM 4058 O O . LYS B 1 151 ? 57.539 26.292 64.286 1.00 30.81 175 LYS B O 1
ATOM 4064 N N . ASN B 1 152 ? 57.743 24.512 65.700 1.00 20.10 176 ASN B N 1
ATOM 4065 C CA . ASN B 1 152 ? 57.646 23.507 64.651 1.00 15.85 176 ASN B CA 1
ATOM 4066 C C . ASN B 1 152 ? 56.259 23.581 64.072 1.00 19.26 176 ASN B C 1
ATOM 4067 O O . ASN B 1 152 ? 55.291 23.715 64.819 1.00 18.89 176 ASN B O 1
ATOM 4072 N N . ARG B 1 153 ? 56.185 23.539 62.743 1.00 21.08 177 ARG B N 1
ATOM 4073 C CA . ARG B 1 153 ? 54.930 23.659 61.974 1.00 22.03 177 ARG B CA 1
ATOM 4074 C C . ARG B 1 153 ? 53.855 22.622 62.198 1.00 25.07 177 ARG B C 1
ATOM 4075 O O . ARG B 1 153 ? 52.660 22.865 62.070 1.00 28.12 177 ARG B O 1
ATOM 4083 N N . GLU B 1 154 ? 54.315 21.423 62.480 1.00 22.95 178 GLU B N 1
ATOM 4084 C CA . GLU B 1 154 ? 53.424 20.328 62.752 1.00 22.34 178 GLU B CA 1
ATOM 4085 C C . GLU B 1 154 ? 53.245 20.295 64.248 1.00 15.07 178 GLU B C 1
ATOM 4086 O O . GLU B 1 154 ? 52.138 20.155 64.748 1.00 17.17 178 GLU B O 1
ATOM 4092 N N . ALA B 1 155 ? 54.311 20.408 65.016 1.00 16.07 179 ALA B N 1
ATOM 4093 C CA . ALA B 1 155 ? 54.065 20.318 66.457 1.00 13.15 179 ALA B CA 1
ATOM 4094 C C . ALA B 1 155 ? 53.175 21.352 67.047 1.00 15.99 179 ALA B C 1
ATOM 4095 O O . ALA B 1 155 ? 52.430 21.081 68.006 1.00 17.25 179 ALA B O 1
ATOM 4097 N N . LYS B 1 156 ? 53.262 22.566 66.499 1.00 11.73 180 LYS B N 1
ATOM 4098 C CA . LYS B 1 156 ? 52.425 23.635 67.089 1.00 14.93 180 LYS B CA 1
ATOM 4099 C C . LYS B 1 156 ? 50.911 23.444 66.869 1.00 12.03 180 LYS B C 1
ATOM 4100 O O . LYS B 1 156 ? 50.060 24.020 67.558 1.00 18.65 180 LYS B O 1
ATOM 4106 N N . LYS B 1 157 ? 50.584 22.593 65.901 1.00 17.12 181 LYS B N 1
ATOM 4107 C CA . LYS B 1 157 ? 49.195 22.331 65.640 1.00 11.75 181 LYS B CA 1
ATOM 4108 C C . LYS B 1 157 ? 48.569 21.716 66.870 1.00 21.86 181 LYS B C 1
ATOM 4109 O O . LYS B 1 157 ? 47.347 21.813 66.985 1.00 13.47 181 LYS B O 1
ATOM 4115 N N . CYS B 1 158 ? 49.367 21.140 67.787 1.00 22.56 182 CYS B N 1
ATOM 4116 C CA . CYS B 1 158 ? 48.862 20.536 69.059 1.00 13.34 182 CYS B CA 1
ATOM 4117 C C . CYS B 1 158 ? 48.591 21.623 70.084 1.00 13.71 182 CYS B C 1
ATOM 4118 O O . CYS B 1 158 ? 48.133 21.368 71.189 1.00 19.99 182 CYS B O 1
ATOM 4121 N N . LEU B 1 159 ? 48.854 22.864 69.703 1.00 10.02 183 LEU B N 1
ATOM 4122 C CA . LEU B 1 159 ? 48.582 23.973 70.624 1.00 12.58 183 LEU B CA 1
ATOM 4123 C C . LEU B 1 159 ? 47.364 24.786 70.116 1.00 13.24 183 LEU B C 1
ATOM 4124 O O . LEU B 1 159 ? 46.962 25.761 70.682 1.00 21.38 183 LEU B O 1
ATOM 4129 N N . ILE B 1 160 ? 46.732 24.395 69.029 1.00 15.84 184 ILE B N 1
ATOM 4130 C CA . ILE B 1 160 ? 45.559 25.168 68.6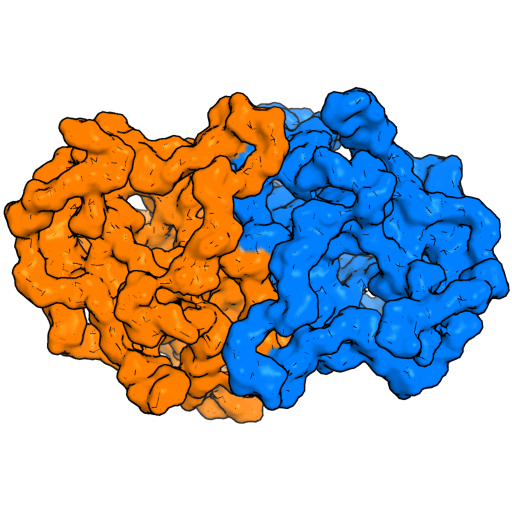13 1.00 14.71 184 ILE B CA 1
ATOM 4131 C C . ILE B 1 160 ? 44.382 24.780 69.509 1.00 15.42 184 ILE B C 1
ATOM 4132 O O . ILE B 1 160 ? 44.021 23.630 69.619 1.00 17.87 184 ILE B O 1
ATOM 4137 N N . PRO B 1 161 ? 43.797 25.751 70.155 1.00 12.89 185 PRO B N 1
ATOM 4138 C CA . PRO B 1 161 ? 42.636 25.578 71.037 1.00 14.03 185 PRO B CA 1
ATOM 4139 C C . PRO B 1 161 ? 41.554 24.745 70.332 1.00 15.83 185 PRO B C 1
ATOM 4140 O O . PRO B 1 161 ? 41.324 24.909 69.117 1.00 15.85 185 PRO B O 1
ATOM 4144 N N . MET B 1 162 ? 40.935 23.826 71.059 1.00 8.90 186 MET B N 1
ATOM 4145 C CA . MET B 1 162 ? 39.907 22.970 70.451 1.00 12.39 186 MET B CA 1
ATOM 4146 C C . MET B 1 162 ? 38.845 23.794 69.766 1.00 12.88 186 MET B C 1
ATOM 4147 O O . MET B 1 162 ? 38.538 23.476 68.643 1.00 14.73 186 MET B O 1
ATOM 4152 N N . GLY B 1 163 ? 38.362 24.849 70.440 1.00 19.03 187 GLY B N 1
ATOM 4153 C CA . GLY B 1 163 ? 37.344 25.791 69.913 1.00 15.57 187 GLY B CA 1
ATOM 4154 C C . GLY B 1 163 ? 37.834 26.344 68.562 1.00 17.28 187 GLY B C 1
ATOM 4155 O O . GLY B 1 163 ? 37.088 26.465 67.611 1.00 17.05 187 GLY B O 1
ATOM 4156 N N . ILE B 1 164 ? 39.116 26.641 68.407 1.00 13.56 188 ILE B N 1
ATOM 4157 C CA . ILE B 1 164 ? 39.599 27.142 67.100 1.00 12.12 188 ILE B CA 1
ATOM 4158 C C . ILE B 1 164 ? 39.629 26.020 66.066 1.00 18.01 188 ILE B C 1
ATOM 4159 O O . ILE B 1 164 ? 39.317 26.276 64.911 1.00 15.53 188 ILE B O 1
ATOM 4164 N N . THR B 1 165 ? 39.984 24.774 66.420 1.00 16.21 189 THR B N 1
ATOM 4165 C CA . THR B 1 165 ? 39.980 23.697 65.392 1.00 13.23 189 THR B CA 1
ATOM 4166 C C . THR B 1 165 ? 38.508 23.597 64.926 1.00 16.71 189 THR B C 1
ATOM 4167 O O . THR B 1 165 ? 38.230 23.286 63.739 1.00 16.93 189 THR B O 1
ATOM 4171 N N . ASN B 1 166 ? 37.581 23.878 65.847 1.00 12.37 190 ASN B N 1
ATOM 4172 C CA . ASN B 1 166 ? 36.158 23.855 65.438 1.00 18.78 190 ASN B CA 1
ATOM 4173 C C . ASN B 1 166 ? 35.786 24.953 64.418 1.00 26.46 190 ASN B C 1
ATOM 4174 O O . ASN B 1 166 ? 35.024 24.726 63.478 1.00 26.70 190 ASN B O 1
ATOM 4179 N N . GLU B 1 167 ? 36.342 26.144 64.624 1.00 23.25 191 GLU B N 1
ATOM 4180 C CA . GLU B 1 167 ? 36.144 27.290 63.737 1.00 19.31 191 GLU B CA 1
ATOM 4181 C C . GLU B 1 167 ? 36.741 26.813 62.407 1.00 18.74 191 GLU B C 1
ATOM 4182 O O . GLU B 1 167 ? 36.191 27.127 61.371 1.00 26.16 191 GLU B O 1
ATOM 4188 N N . ASN B 1 168 ? 37.855 26.049 62.386 1.00 13.42 192 ASN B N 1
ATOM 4189 C CA . ASN B 1 168 ? 38.455 25.591 61.135 1.00 19.71 192 ASN B CA 1
ATOM 4190 C C . ASN B 1 168 ? 37.522 24.674 60.398 1.00 24.74 192 ASN B C 1
ATOM 4191 O O . ASN B 1 168 ? 37.453 24.700 59.176 1.00 23.86 192 ASN B O 1
ATOM 4196 N N . VAL B 1 169 ? 36.839 23.832 61.158 1.00 23.71 193 VAL B N 1
ATOM 4197 C CA . VAL B 1 169 ? 35.928 22.896 60.540 1.00 24.05 193 VAL B CA 1
ATOM 4198 C C . VAL B 1 169 ? 34.736 23.686 59.965 1.00 28.38 193 VAL B C 1
ATOM 4199 O O . VAL B 1 169 ? 34.454 23.572 58.767 1.00 24.42 193 VAL B O 1
ATOM 4203 N N . ALA B 1 170 ? 34.060 24.456 60.830 1.00 27.97 194 ALA B N 1
ATOM 4204 C CA . ALA B 1 170 ? 32.899 25.271 60.435 1.00 22.83 194 ALA B CA 1
ATOM 4205 C C . ALA B 1 170 ? 33.196 26.105 59.230 1.00 24.42 194 ALA B C 1
ATOM 4206 O O . ALA B 1 170 ? 32.376 26.184 58.312 1.00 30.80 194 ALA B O 1
ATOM 4208 N N . ALA B 1 171 ? 34.364 26.728 59.182 1.00 24.73 195 ALA B N 1
ATOM 4209 C CA . ALA B 1 171 ? 34.654 27.542 58.026 1.00 23.50 195 ALA B CA 1
ATOM 4210 C C . ALA B 1 171 ? 35.036 26.737 56.797 1.00 35.61 195 ALA B C 1
ATOM 4211 O O . ALA B 1 171 ? 34.645 27.024 55.677 1.00 43.38 195 ALA B O 1
ATOM 4213 N N . ASN B 1 172 ? 35.842 25.715 56.990 1.00 30.69 196 ASN B N 1
ATOM 4214 C CA . ASN B 1 172 ? 36.255 24.934 55.847 1.00 35.48 196 ASN B CA 1
ATOM 4215 C C . ASN B 1 172 ? 35.029 24.292 55.203 1.00 30.25 196 ASN B C 1
ATOM 4216 O O . ASN B 1 172 ? 34.950 24.202 54.013 1.00 33.19 196 ASN B O 1
ATOM 4221 N N . PHE B 1 173 ? 34.074 23.846 55.991 1.00 33.02 197 PHE B N 1
ATOM 4222 C CA . PHE B 1 173 ? 32.905 23.229 55.415 1.00 34.54 197 PHE B CA 1
ATOM 4223 C C . PHE B 1 173 ? 31.646 24.069 55.481 1.00 40.92 197 PHE B C 1
ATOM 4224 O O . PHE B 1 173 ? 30.596 23.484 55.350 1.00 45.06 197 PHE B O 1
ATOM 4232 N N . LYS B 1 174 ? 31.753 25.384 55.692 1.00 33.44 198 LYS B N 1
ATOM 4233 C CA . LYS B 1 174 ? 30.617 26.296 55.762 1.00 25.80 198 LYS B CA 1
ATOM 4234 C C . LYS B 1 174 ? 29.448 25.756 56.495 1.00 35.67 198 LYS B C 1
ATOM 4235 O O . LYS B 1 174 ? 28.468 25.370 55.863 1.00 40.28 198 LYS B O 1
ATOM 4241 N N . ILE B 1 175 ? 29.552 25.702 57.812 1.00 30.56 199 ILE B N 1
ATOM 4242 C CA . ILE B 1 175 ? 28.495 25.200 58.647 1.00 25.08 199 ILE B CA 1
ATOM 4243 C C . ILE B 1 175 ? 28.159 26.439 59.430 1.00 36.36 199 ILE B C 1
ATOM 4244 O O . ILE B 1 175 ? 28.972 27.018 60.162 1.00 38.36 199 ILE B O 1
ATOM 4249 N N . SER B 1 176 ? 26.921 26.836 59.214 1.00 34.84 200 SER B N 1
ATOM 4250 C CA . SER B 1 176 ? 26.354 28.037 59.757 1.00 30.96 200 SER B CA 1
ATOM 4251 C C . SER B 1 176 ? 26.079 28.122 61.220 1.00 31.34 200 SER B C 1
ATOM 4252 O O . SER B 1 176 ? 25.683 27.117 61.841 1.00 27.76 200 SER B O 1
ATOM 4255 N N . ARG B 1 177 ? 26.218 29.351 61.728 1.00 23.02 201 ARG B N 1
ATOM 4256 C CA . ARG B 1 177 ? 25.932 29.573 63.130 1.00 27.84 201 ARG B CA 1
ATOM 4257 C C . ARG B 1 177 ? 24.493 29.121 63.380 1.00 35.16 201 ARG B C 1
ATOM 4258 O O . ARG B 1 177 ? 24.180 28.528 64.431 1.00 46.86 201 ARG B O 1
ATOM 4266 N N . LYS B 1 178 ? 23.613 29.378 62.414 1.00 37.71 202 LYS B N 1
ATOM 4267 C CA . LYS B 1 178 ? 22.198 28.999 62.560 1.00 40.98 202 LYS B CA 1
ATOM 4268 C C . LYS B 1 178 ? 22.049 27.459 62.719 1.00 36.12 202 LYS B C 1
ATOM 4269 O O . LYS B 1 178 ? 21.362 26.968 63.660 1.00 34.69 202 LYS B O 1
ATOM 4275 N N . ASP B 1 179 ? 22.721 26.741 61.806 1.00 26.12 203 ASP B N 1
ATOM 4276 C CA . ASP B 1 179 ? 22.808 25.255 61.784 1.00 39.41 203 ASP B CA 1
ATOM 4277 C C . ASP B 1 179 ? 23.354 24.766 63.174 1.00 35.69 203 ASP B C 1
ATOM 4278 O O . ASP B 1 179 ? 22.763 23.907 63.870 1.00 31.72 203 ASP B O 1
ATOM 4283 N N . GLN B 1 180 ? 24.498 25.338 63.574 1.00 26.51 204 GLN B N 1
ATOM 4284 C CA . GLN B 1 180 ? 25.119 24.961 64.852 1.00 23.27 204 GLN B CA 1
ATOM 4285 C C . GLN B 1 180 ? 24.161 25.221 65.937 1.00 22.73 204 GLN B C 1
ATOM 4286 O O . GLN B 1 180 ? 24.029 24.416 66.846 1.00 28.09 204 GLN B O 1
ATOM 4292 N N . ASP B 1 181 ? 23.444 26.337 65.830 1.00 26.72 205 ASP B N 1
ATOM 4293 C CA . ASP B 1 181 ? 22.467 26.695 66.848 1.00 30.72 205 ASP B CA 1
ATOM 4294 C C . ASP B 1 181 ? 21.240 25.760 66.744 1.00 22.54 205 ASP B C 1
ATOM 4295 O O . ASP B 1 181 ? 20.573 25.408 67.734 1.00 25.04 205 ASP B O 1
ATOM 4300 N N . GLU B 1 182 ? 20.968 25.346 65.525 1.00 23.60 206 GLU B N 1
ATOM 4301 C CA . GLU B 1 182 ? 19.863 24.397 65.287 1.00 40.44 206 GLU B CA 1
ATOM 4302 C C . GLU B 1 182 ? 20.159 23.096 66.129 1.00 33.38 206 GLU B C 1
ATOM 4303 O O . GLU B 1 182 ? 19.499 22.742 67.138 1.00 31.07 206 GLU B O 1
ATOM 4309 N N . PHE B 1 183 ? 21.197 22.400 65.684 1.00 32.59 207 PHE B N 1
ATOM 4310 C CA . PHE B 1 183 ? 21.676 21.171 66.324 1.00 20.95 207 PHE B CA 1
ATOM 4311 C C . PHE B 1 183 ? 21.789 21.298 67.832 1.00 23.99 207 PHE B C 1
ATOM 4312 O O . PHE B 1 183 ? 21.284 20.495 68.639 1.00 30.59 207 PHE B O 1
ATOM 4320 N N . ALA B 1 184 ? 22.413 22.373 68.276 1.00 26.77 208 ALA B N 1
ATOM 4321 C CA . ALA B 1 184 ? 22.531 22.545 69.711 1.00 24.65 208 ALA B CA 1
ATOM 4322 C C . ALA B 1 184 ? 21.287 22.673 70.586 1.00 27.74 208 ALA B C 1
ATOM 4323 O O . ALA B 1 184 ? 21.223 22.201 71.731 1.00 24.53 208 ALA B O 1
ATOM 4325 N N . ALA B 1 185 ? 20.275 23.388 70.102 1.00 32.02 209 ALA B N 1
ATOM 4326 C CA . ALA B 1 185 ? 19.114 23.549 70.979 1.00 25.75 209 ALA B CA 1
ATOM 4327 C C . ALA B 1 185 ? 18.382 22.207 71.186 1.00 19.94 209 ALA B C 1
ATOM 4328 O O . ALA B 1 185 ? 17.895 21.788 72.291 1.00 22.96 209 ALA B O 1
ATOM 4330 N N . ASN B 1 186 ? 18.375 21.534 70.038 1.00 15.80 210 ASN B N 1
ATOM 4331 C CA . ASN B 1 186 ? 17.758 20.227 69.916 1.00 26.53 210 ASN B CA 1
ATOM 4332 C C . ASN B 1 186 ? 18.415 19.327 70.915 1.00 27.67 210 ASN B C 1
ATOM 4333 O O . ASN B 1 186 ? 17.715 18.627 71.637 1.00 34.64 210 ASN B O 1
ATOM 4338 N N . SER B 1 187 ? 19.743 19.317 70.893 1.00 35.39 211 SER B N 1
ATOM 4339 C CA . SER B 1 187 ? 20.507 18.482 71.794 1.00 24.62 211 SER B CA 1
ATOM 4340 C C . SER B 1 187 ? 20.036 18.796 73.177 1.00 22.16 211 SER B C 1
ATOM 4341 O O . SER B 1 187 ? 19.711 17.911 73.987 1.00 19.51 211 SER B O 1
ATOM 4344 N N . TYR B 1 188 ? 19.893 20.105 73.406 1.00 27.49 212 TYR B N 1
ATOM 4345 C CA . TYR B 1 188 ? 19.421 20.582 74.688 1.00 29.56 212 TYR B CA 1
ATOM 4346 C C . TYR B 1 188 ? 17.989 20.060 74.821 1.00 27.18 212 TYR B C 1
ATOM 4347 O O . TYR B 1 188 ? 17.506 19.674 75.904 1.00 24.20 212 TYR B O 1
ATOM 4356 N N . GLN B 1 189 ? 17.309 20.069 73.700 1.00 28.69 213 GLN B N 1
ATOM 4357 C CA . GLN B 1 189 ? 15.954 19.567 73.816 1.00 47.85 213 GLN B CA 1
ATOM 4358 C C . GLN B 1 189 ? 15.814 18.139 74.292 1.00 44.34 213 GLN B C 1
ATOM 4359 O O . GLN B 1 189 ? 15.056 17.878 75.229 1.00 38.43 213 GLN B O 1
ATOM 4365 N N . LYS B 1 190 ? 16.628 17.262 73.714 1.00 39.59 214 LYS B N 1
ATOM 4366 C CA . LYS B 1 190 ? 16.615 15.872 74.140 1.00 32.15 214 LYS B CA 1
ATOM 4367 C C . LYS B 1 190 ? 17.029 15.458 75.541 1.00 35.45 214 LYS B C 1
ATOM 4368 O O . LYS B 1 190 ? 16.448 14.552 76.141 1.00 35.24 214 LYS B O 1
ATOM 4374 N N . ALA B 1 191 ? 18.001 16.141 76.101 1.00 19.48 215 ALA B N 1
ATOM 4375 C CA . ALA B 1 191 ? 18.440 15.766 77.430 1.00 28.12 215 ALA B CA 1
ATOM 4376 C C . ALA B 1 191 ? 17.397 16.122 78.461 1.00 23.40 215 ALA B C 1
ATOM 4377 O O . ALA B 1 191 ? 17.222 15.522 79.567 1.00 24.18 215 ALA B O 1
ATOM 4379 N N . TYR B 1 192 ? 16.727 17.189 78.049 1.00 33.14 216 TYR B N 1
ATOM 4380 C CA . TYR B 1 192 ? 15.727 17.711 78.915 1.00 38.23 216 TYR B CA 1
ATOM 4381 C C . TYR B 1 192 ? 14.635 16.681 79.130 1.00 26.62 216 TYR B C 1
ATOM 4382 O O . TYR B 1 192 ? 14.338 16.270 80.264 1.00 27.19 216 TYR B O 1
ATOM 4391 N N . LYS B 1 193 ? 14.090 16.309 77.987 1.00 24.21 217 LYS B N 1
ATOM 4392 C CA . LYS B 1 193 ? 12.992 15.352 77.851 1.00 28.98 217 LYS B CA 1
ATOM 4393 C C . LYS B 1 193 ? 13.441 14.088 78.599 1.00 36.38 217 LYS B C 1
ATOM 4394 O O . LYS B 1 193 ? 12.835 13.644 79.606 1.00 38.58 217 LYS B O 1
ATOM 4400 N N . ALA B 1 194 ? 14.556 13.529 78.119 1.00 33.63 218 ALA B N 1
ATOM 4401 C CA . ALA B 1 194 ? 15.113 12.335 78.731 1.00 26.94 218 ALA B CA 1
ATOM 4402 C C . ALA B 1 194 ? 15.434 12.529 80.212 1.00 36.35 218 ALA B C 1
ATOM 4403 O O . ALA B 1 194 ? 15.289 11.619 81.045 1.00 45.96 218 ALA B O 1
ATOM 4405 N N . LYS B 1 195 ? 15.857 13.715 80.605 1.00 39.38 219 LYS B N 1
ATOM 4406 C CA . LYS B 1 195 ? 16.131 13.827 82.028 1.00 43.97 219 LYS B CA 1
ATOM 4407 C C . LYS B 1 195 ? 14.833 13.715 82.835 1.00 40.40 219 LYS B C 1
ATOM 4408 O O . LYS B 1 195 ? 14.775 13.089 83.897 1.00 28.86 219 LYS B O 1
ATOM 4414 N N . ASN B 1 196 ? 13.808 14.352 82.282 1.00 49.36 220 ASN B N 1
ATOM 4415 C CA . ASN B 1 196 ? 12.496 14.392 82.907 1.00 64.67 220 ASN B CA 1
ATOM 4416 C C . ASN B 1 196 ? 11.774 13.086 82.791 1.00 62.17 220 ASN B C 1
ATOM 4417 O O . ASN B 1 196 ? 11.078 12.700 83.715 1.00 63.84 220 ASN B O 1
ATOM 4422 N N . GLU B 1 197 ? 11.950 12.393 81.676 1.00 55.05 221 GLU B N 1
ATOM 4423 C CA . GLU B 1 197 ? 11.286 11.115 81.588 1.00 48.84 221 GLU B CA 1
ATOM 4424 C C . GLU B 1 197 ? 11.861 10.038 82.471 1.00 54.07 221 GLU B C 1
ATOM 4425 O O . GLU B 1 197 ? 11.317 8.936 82.459 1.00 66.43 221 GLU B O 1
ATOM 4431 N N . GLY B 1 198 ? 12.919 10.336 83.235 1.00 51.02 222 GLY B N 1
ATOM 4432 C CA . GLY B 1 198 ? 13.558 9.380 84.173 1.00 44.42 222 GLY B CA 1
ATOM 4433 C C . GLY B 1 198 ? 14.557 8.353 83.602 1.00 30.84 222 GLY B C 1
ATOM 4434 O O . GLY B 1 198 ? 15.090 7.473 84.354 1.00 30.10 222 GLY B O 1
ATOM 4435 N N . LEU B 1 199 ? 14.760 8.525 82.295 1.00 27.50 223 LEU B N 1
ATOM 4436 C CA . LEU B 1 199 ? 15.667 7.741 81.433 1.00 38.04 223 LEU B CA 1
ATOM 4437 C C . LEU B 1 199 ? 17.174 7.725 81.664 1.00 43.33 223 LEU B C 1
ATOM 4438 O O . LEU B 1 199 ? 17.870 7.313 80.756 1.00 53.06 223 LEU B O 1
ATOM 4443 N N . PHE B 1 200 ? 17.695 8.187 82.793 1.00 34.80 224 PHE B N 1
ATOM 4444 C CA . PHE B 1 200 ? 19.143 8.187 83.028 1.00 29.35 224 PHE B CA 1
ATOM 4445 C C . PHE B 1 200 ? 19.145 7.760 84.474 1.00 32.96 224 PHE B C 1
ATOM 4446 O O . PHE B 1 200 ? 20.191 7.664 85.102 1.00 28.85 224 PHE B O 1
ATOM 4454 N N . GLU B 1 201 ? 17.956 7.492 85.024 1.00 25.05 225 GLU B N 1
ATOM 4455 C CA . GLU B 1 201 ? 17.936 7.130 86.405 1.00 33.34 225 GLU B CA 1
ATOM 4456 C C . GLU B 1 201 ? 18.486 5.741 86.494 1.00 25.49 225 GLU B C 1
ATOM 4457 O O . GLU B 1 201 ? 18.935 5.264 87.556 1.00 34.34 225 GLU B O 1
ATOM 4463 N N . ASP B 1 202 ? 18.408 5.074 85.365 1.00 18.32 226 ASP B N 1
ATOM 4464 C CA . ASP B 1 202 ? 18.906 3.675 85.344 1.00 31.39 226 ASP B CA 1
ATOM 4465 C C . ASP B 1 202 ? 20.469 3.653 85.449 1.00 26.07 226 ASP B C 1
ATOM 4466 O O . ASP B 1 202 ? 21.033 3.133 86.425 1.00 26.42 226 ASP B O 1
ATOM 4471 N N . GLU B 1 203 ? 21.118 4.255 84.445 1.00 26.63 227 GLU B N 1
ATOM 4472 C CA . GLU B 1 203 ? 22.568 4.356 84.335 1.00 21.28 227 GLU B CA 1
ATOM 4473 C C . GLU B 1 203 ? 23.265 5.140 85.465 1.00 32.12 227 GLU B C 1
ATOM 4474 O O . GLU B 1 203 ? 24.439 4.867 85.854 1.00 28.03 227 GLU B O 1
ATOM 4480 N N . ILE B 1 204 ? 22.538 6.098 86.047 1.00 26.43 228 ILE B N 1
ATOM 4481 C CA . ILE B 1 204 ? 23.112 6.889 87.109 1.00 22.65 228 ILE B CA 1
ATOM 4482 C C . ILE B 1 204 ? 23.212 6.308 88.471 1.00 26.59 228 ILE B C 1
ATOM 4483 O O . ILE B 1 204 ? 22.257 5.783 89.006 1.00 41.12 228 ILE B O 1
ATOM 4488 N N . LEU B 1 205 ? 24.372 6.455 89.068 1.00 12.64 229 LEU B N 1
ATOM 4489 C CA . LEU B 1 205 ? 24.613 5.96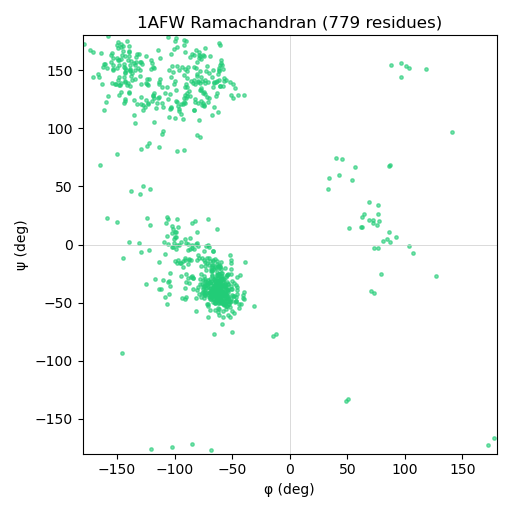4 90.408 1.00 15.45 229 LEU B CA 1
ATOM 4490 C C . LEU B 1 205 ? 24.828 7.275 91.235 1.00 32.58 229 LEU B C 1
ATOM 4491 O O . LEU B 1 205 ? 25.490 8.222 90.808 1.00 29.01 229 LEU B O 1
ATOM 4496 N N . PRO B 1 206 ? 24.298 7.352 92.439 1.00 28.24 230 PRO B N 1
ATOM 4497 C CA . PRO B 1 206 ? 24.476 8.564 93.207 1.00 28.72 230 PRO B CA 1
ATOM 4498 C C . PRO B 1 206 ? 25.805 8.713 93.934 1.00 35.70 230 PRO B C 1
ATOM 4499 O O . PRO B 1 206 ? 26.366 7.697 94.442 1.00 24.52 230 PRO B O 1
ATOM 4503 N N . ILE B 1 207 ? 26.278 9.979 93.995 1.00 29.57 231 ILE B N 1
ATOM 4504 C CA . ILE B 1 207 ? 27.528 10.338 94.692 1.00 30.71 231 ILE B CA 1
ATOM 4505 C C . ILE B 1 207 ? 27.254 11.057 96.042 1.00 30.13 231 ILE B C 1
ATOM 4506 O O . ILE B 1 207 ? 26.557 12.047 96.104 1.00 28.14 231 ILE B O 1
ATOM 4511 N N . LYS B 1 208 ? 27.793 10.572 97.142 1.00 31.88 232 LYS B N 1
ATOM 4512 C CA . LYS B 1 208 ? 27.546 11.241 98.399 1.00 37.59 232 LYS B CA 1
ATOM 4513 C C . LYS B 1 208 ? 28.574 12.363 98.594 1.00 38.89 232 LYS B C 1
ATOM 4514 O O . LYS B 1 208 ? 29.786 12.127 98.506 1.00 34.01 232 LYS B O 1
ATOM 4520 N N . LEU B 1 209 ? 28.113 13.577 98.870 1.00 36.88 233 LEU B N 1
ATOM 4521 C CA . LEU B 1 209 ? 29.045 14.660 99.069 1.00 34.63 233 LEU B CA 1
ATOM 4522 C C . LEU B 1 209 ? 29.455 14.745 100.502 1.00 45.79 233 LEU B C 1
ATOM 4523 O O . LEU B 1 209 ? 28.711 14.317 101.395 1.00 54.64 233 LEU B O 1
ATOM 4528 N N . PRO B 1 210 ? 30.667 15.268 100.691 1.00 49.67 234 PRO B N 1
ATOM 4529 C CA . PRO B 1 210 ? 31.261 15.386 102.002 1.00 52.87 234 PRO B CA 1
ATOM 4530 C C . PRO B 1 210 ? 30.276 16.068 102.918 1.00 57.88 234 PRO B C 1
ATOM 4531 O O . PRO B 1 210 ? 30.168 15.697 104.077 1.00 59.23 234 PRO B O 1
ATOM 4535 N N . ASP B 1 211 ? 29.552 17.052 102.401 1.00 58.45 235 ASP B N 1
ATOM 4536 C CA . ASP B 1 211 ? 28.607 17.711 103.269 1.00 67.37 235 ASP B CA 1
ATOM 4537 C C . ASP B 1 211 ? 27.582 16.718 103.785 1.00 71.53 235 ASP B C 1
ATOM 4538 O O . ASP B 1 211 ? 27.154 16.844 104.924 1.00 78.35 235 ASP B O 1
ATOM 4543 N N . GLY B 1 212 ? 27.203 15.734 102.969 1.00 69.93 236 GLY B N 1
ATOM 4544 C CA . GLY B 1 212 ? 26.211 14.727 103.365 1.00 57.15 236 GLY B CA 1
ATOM 4545 C C . GLY B 1 212 ? 25.107 14.656 102.307 1.00 44.37 236 GLY B C 1
ATOM 4546 O O . GLY B 1 212 ? 24.464 13.634 102.110 1.00 50.83 236 GLY B O 1
ATOM 4547 N N . SER B 1 213 ? 24.879 15.743 101.595 1.00 31.06 237 SER B N 1
ATOM 4548 C CA . SER B 1 213 ? 23.878 15.711 100.534 1.00 33.15 237 SER B CA 1
ATOM 4549 C C . SER B 1 213 ? 24.351 14.677 99.515 1.00 42.60 237 SER B C 1
ATOM 4550 O O . SER B 1 213 ? 25.467 14.164 99.578 1.00 45.24 237 SER B O 1
ATOM 4553 N N . ILE B 1 214 ? 23.497 14.412 98.543 1.00 38.49 238 ILE B N 1
ATOM 4554 C CA . ILE B 1 214 ? 23.764 13.417 97.541 1.00 32.90 238 ILE B CA 1
ATOM 4555 C C . ILE B 1 214 ? 23.484 13.898 96.158 1.00 32.15 238 ILE B C 1
ATOM 4556 O O . ILE B 1 214 ? 22.336 14.241 95.854 1.00 35.52 238 ILE B O 1
ATOM 4561 N N . CYS B 1 215 ? 24.504 13.893 95.303 1.00 34.27 239 CYS B N 1
ATOM 4562 C CA . CYS B 1 215 ? 24.277 14.322 93.925 1.00 27.67 239 CYS B CA 1
ATOM 4563 C C . CYS B 1 215 ? 23.830 13.146 93.093 1.00 30.98 239 CYS B C 1
ATOM 4564 O O . CYS B 1 215 ? 24.434 12.062 93.114 1.00 33.24 239 CYS B O 1
ATOM 4567 N N . GLN B 1 216 ? 22.780 13.349 92.329 1.00 29.27 240 GLN B N 1
ATOM 4568 C CA . GLN B 1 216 ? 22.338 12.225 91.536 1.00 38.90 240 GLN B CA 1
ATOM 4569 C C . GLN B 1 216 ? 21.510 12.592 90.353 1.00 26.99 240 GLN B C 1
ATOM 4570 O O . GLN B 1 216 ? 20.771 11.816 89.815 1.00 30.64 240 GLN B O 1
ATOM 4576 N N . SER B 1 217 ? 21.657 13.805 89.908 1.00 29.53 241 SER B N 1
ATOM 4577 C CA . SER B 1 217 ? 20.915 14.152 88.736 1.00 21.53 241 SER B CA 1
ATOM 4578 C C . SER B 1 217 ? 21.887 15.072 88.007 1.00 30.03 241 SER B C 1
ATOM 4579 O O . SER B 1 217 ? 22.631 15.823 88.659 1.00 34.03 241 SER B O 1
ATOM 4582 N N . ASP B 1 218 ? 21.878 14.986 86.677 1.00 17.13 242 ASP B N 1
ATOM 4583 C CA . ASP B 1 218 ? 22.735 15.722 85.775 1.00 24.78 242 ASP B CA 1
ATOM 4584 C C . ASP B 1 218 ? 22.441 17.197 85.820 1.00 33.27 242 ASP B C 1
ATOM 4585 O O . ASP B 1 218 ? 21.348 17.585 85.412 1.00 35.58 242 ASP B O 1
ATOM 4590 N N . GLU B 1 219 ? 23.435 17.986 86.223 1.00 27.77 243 GLU B N 1
ATOM 4591 C CA . GLU B 1 219 ? 23.346 19.448 86.311 1.00 28.65 243 GLU B CA 1
ATOM 4592 C C . GLU B 1 219 ? 23.274 20.268 85.016 1.00 36.59 243 GLU B C 1
ATOM 4593 O O . GLU B 1 219 ? 22.882 21.449 85.043 1.00 50.16 243 GLU B O 1
ATOM 4599 N N . GLY B 1 220 ? 23.643 19.709 83.876 1.00 27.58 244 GLY B N 1
ATOM 4600 C CA . GLY B 1 220 ? 23.651 20.493 82.626 1.00 24.94 244 GLY B CA 1
ATOM 4601 C C . GLY B 1 220 ? 22.539 20.807 81.630 1.00 37.02 244 GLY B C 1
ATOM 4602 O O . GLY B 1 220 ? 22.593 21.818 80.895 1.00 34.00 244 GLY B O 1
ATOM 4603 N N . PRO B 1 221 ? 21.549 19.932 81.554 1.00 45.85 245 PRO B N 1
ATOM 4604 C CA . PRO B 1 221 ? 20.433 20.136 80.594 1.00 38.99 245 PRO B CA 1
ATOM 4605 C C . PRO B 1 221 ? 19.579 21.222 81.253 1.00 45.24 245 PRO B C 1
ATOM 4606 O O . PRO B 1 221 ? 19.115 21.113 82.399 1.00 54.13 245 PRO B O 1
ATOM 4610 N N . ARG B 1 222 ? 19.464 22.298 80.501 1.00 46.68 246 ARG B N 1
ATOM 4611 C CA . ARG B 1 222 ? 18.758 23.497 80.914 1.00 62.24 246 ARG B CA 1
ATOM 4612 C C . ARG B 1 222 ? 17.298 23.342 80.481 1.00 70.21 246 ARG B C 1
ATOM 4613 O O . ARG B 1 222 ? 16.993 22.770 79.420 1.00 60.72 246 ARG B O 1
ATOM 4621 N N . PRO B 1 223 ? 16.419 23.858 81.342 1.00 77.87 247 PRO B N 1
ATOM 4622 C CA . PRO B 1 223 ? 14.963 23.839 81.150 1.00 69.71 247 PRO B CA 1
ATOM 4623 C C . PRO B 1 223 ? 14.569 24.700 79.959 1.00 42.52 247 PRO B C 1
ATOM 4624 O O . PRO B 1 223 ? 15.138 25.777 79.783 1.00 41.56 247 PRO B O 1
ATOM 4628 N N . ASN B 1 224 ? 13.614 24.240 79.154 1.00 34.85 248 ASN B N 1
ATOM 4629 C CA . ASN B 1 224 ? 13.206 25.024 77.980 1.00 38.19 248 ASN B CA 1
ATOM 4630 C C . ASN B 1 224 ? 14.151 25.888 77.166 1.00 27.52 248 ASN B C 1
ATOM 4631 O O . ASN B 1 224 ? 13.868 27.090 76.982 1.00 31.86 248 ASN B O 1
ATOM 4636 N N . VAL B 1 225 ? 15.217 25.301 76.635 1.00 30.77 249 VAL B N 1
ATOM 4637 C CA . VAL B 1 225 ? 16.196 26.003 75.756 1.00 30.67 249 VAL B CA 1
ATOM 4638 C C . VAL B 1 225 ? 15.538 25.941 74.411 1.00 26.37 249 VAL B C 1
ATOM 4639 O O . VAL B 1 225 ? 14.642 25.155 74.239 1.00 36.51 249 VAL B O 1
ATOM 4643 N N . THR B 1 226 ? 15.976 26.771 73.475 1.00 35.12 250 THR B N 1
ATOM 4644 C CA . THR B 1 226 ? 15.422 26.855 72.135 1.00 37.08 250 THR B CA 1
ATOM 4645 C C . THR B 1 226 ? 16.475 27.531 71.330 1.00 29.50 250 THR B C 1
ATOM 4646 O O . THR B 1 226 ? 17.266 28.333 71.888 1.00 33.62 250 THR B O 1
ATOM 4650 N N . ALA B 1 227 ? 16.437 27.277 70.016 1.00 21.46 251 ALA B N 1
ATOM 4651 C CA . ALA B 1 227 ? 17.435 27.835 69.093 1.00 20.03 251 ALA B CA 1
ATOM 4652 C C . ALA B 1 227 ? 17.731 29.314 69.141 1.00 45.34 251 ALA B C 1
ATOM 4653 O O . ALA B 1 227 ? 18.806 29.726 69.609 1.00 53.86 251 ALA B O 1
ATOM 4655 N N . GLU B 1 228 ? 16.775 30.065 68.584 1.00 53.60 252 GLU B N 1
ATOM 4656 C CA . GLU B 1 228 ? 16.842 31.504 68.487 1.00 58.74 252 GLU B CA 1
ATOM 4657 C C . GLU B 1 228 ? 17.235 32.023 69.859 1.00 47.36 252 GLU B C 1
ATOM 4658 O O . GLU B 1 228 ? 17.981 32.989 69.914 1.00 50.83 252 GLU B O 1
ATOM 4664 N N . SER B 1 229 ? 16.823 31.374 70.955 1.00 28.48 253 SER B N 1
ATOM 4665 C CA . SER B 1 229 ? 17.301 31.895 72.230 1.00 39.13 253 SER B CA 1
ATOM 4666 C C . SER B 1 229 ? 18.876 31.830 72.297 1.00 49.22 253 SER B C 1
ATOM 4667 O O . SER B 1 229 ? 19.546 32.707 72.840 1.00 43.23 253 SER B O 1
ATOM 4670 N N . LEU B 1 230 ? 19.456 30.788 71.703 1.00 51.09 254 LEU B N 1
ATOM 4671 C CA . LEU B 1 230 ? 20.895 30.569 71.687 1.00 46.94 254 LEU B CA 1
ATOM 4672 C C . LEU B 1 230 ? 21.537 31.621 70.871 1.00 41.63 254 LEU B C 1
ATOM 4673 O O . LEU B 1 230 ? 22.650 32.059 71.178 1.00 45.36 254 LEU B O 1
ATOM 4678 N N . SER B 1 231 ? 20.859 31.965 69.789 1.00 38.15 255 SER B N 1
ATOM 4679 C CA . SER B 1 231 ? 21.406 32.959 68.860 1.00 34.20 255 SER B CA 1
ATOM 4680 C C . SER B 1 231 ? 21.892 34.298 69.481 1.00 27.85 255 SER B C 1
ATOM 4681 O O . SER B 1 231 ? 22.628 35.083 68.861 1.00 24.99 255 SER B O 1
ATOM 4684 N N . SER B 1 232 ? 21.517 34.534 70.735 1.00 24.03 256 SER B N 1
ATOM 4685 C CA . SER B 1 232 ? 21.924 35.740 71.434 1.00 36.79 256 SER B CA 1
ATOM 4686 C C . SER B 1 232 ? 23.331 35.626 72.045 1.00 45.73 256 SER B C 1
ATOM 4687 O O . SER B 1 232 ? 23.843 36.591 72.653 1.00 37.91 256 SER B O 1
ATOM 4690 N N . ILE B 1 233 ? 23.947 34.450 71.924 1.00 40.55 257 ILE B N 1
ATOM 4691 C CA . ILE B 1 233 ? 25.267 34.313 72.493 1.00 36.45 257 ILE B CA 1
ATOM 4692 C C . ILE B 1 233 ? 26.405 34.813 71.632 1.00 32.80 257 ILE B C 1
ATOM 4693 O O . ILE B 1 233 ? 26.368 34.635 70.414 1.00 32.90 257 ILE B O 1
ATOM 4698 N N . ARG B 1 234 ? 27.408 35.447 72.251 1.00 27.26 258 ARG B N 1
ATOM 4699 C CA . ARG B 1 234 ? 28.571 35.980 71.497 1.00 29.04 258 ARG B CA 1
ATOM 4700 C C . ARG B 1 234 ? 29.631 34.896 71.179 1.00 23.89 258 ARG B C 1
ATOM 4701 O O . ARG B 1 234 ? 29.726 33.912 71.903 1.00 32.50 258 ARG B O 1
ATOM 4709 N N . PRO B 1 235 ? 30.383 35.047 70.103 1.00 29.23 259 PRO B N 1
ATOM 4710 C CA . PRO B 1 235 ? 31.389 34.072 69.713 1.00 30.26 259 PRO B CA 1
ATOM 4711 C C . PRO B 1 235 ? 32.330 33.885 70.875 1.00 37.69 259 PRO B C 1
ATOM 4712 O O . PRO B 1 235 ? 32.648 34.847 71.585 1.00 36.54 259 PRO B O 1
ATOM 4716 N N . ALA B 1 236 ? 32.758 32.640 71.075 1.00 30.23 260 ALA B N 1
ATOM 4717 C CA . ALA B 1 236 ? 33.641 32.365 72.199 1.00 26.23 260 ALA B CA 1
ATOM 4718 C C . ALA B 1 236 ? 35.121 32.368 71.931 1.00 27.27 260 ALA B C 1
ATOM 4719 O O . ALA B 1 236 ? 35.888 32.633 72.845 1.00 39.74 260 ALA B O 1
ATOM 4721 N N . PHE B 1 237 ? 35.533 32.069 70.708 1.00 26.56 261 PHE B N 1
ATOM 4722 C CA . PHE B 1 237 ? 36.950 32.010 70.402 1.00 30.44 261 PHE B CA 1
ATOM 4723 C C . PHE B 1 237 ? 37.473 33.054 69.464 1.00 38.98 261 PHE B C 1
ATOM 4724 O O . PHE B 1 237 ? 38.594 33.527 69.640 1.00 44.63 261 PHE B O 1
ATOM 4732 N N . ILE B 1 238 ? 36.682 33.388 68.452 1.00 34.68 262 ILE B N 1
ATOM 4733 C CA . ILE B 1 238 ? 37.118 34.399 67.501 1.00 36.15 262 ILE B CA 1
ATOM 4734 C C . ILE B 1 238 ? 36.160 35.619 67.530 1.00 50.52 262 ILE B C 1
ATOM 4735 O O . ILE B 1 238 ? 35.033 35.553 67.014 1.00 53.16 262 ILE B O 1
ATOM 4740 N N . LYS B 1 239 ? 36.581 36.728 68.131 1.00 53.65 263 LYS B N 1
ATOM 4741 C CA . LYS B 1 239 ? 35.714 37.907 68.204 1.00 56.44 263 LYS B CA 1
ATOM 4742 C C . LYS B 1 239 ? 35.007 38.454 66.964 1.00 51.83 263 LYS B C 1
ATOM 4743 O O . LYS B 1 239 ? 35.618 38.686 65.917 1.00 42.62 263 LYS B O 1
ATOM 4749 N N . ASP B 1 240 ? 33.691 38.588 67.118 1.00 53.18 264 ASP B N 1
ATOM 4750 C CA . ASP B 1 240 ? 32.776 39.067 66.096 1.00 60.65 264 ASP B CA 1
ATOM 4751 C C . ASP B 1 240 ? 32.791 38.445 64.699 1.00 53.70 264 ASP B C 1
ATOM 4752 O O . ASP B 1 240 ? 32.221 38.972 63.748 1.00 57.00 264 ASP B O 1
ATOM 4757 N N . ARG B 1 241 ? 33.434 37.304 64.561 1.00 40.30 265 ARG B N 1
ATOM 4758 C CA . ARG B 1 241 ? 33.495 36.667 63.271 1.00 36.81 265 ARG B CA 1
ATOM 4759 C C . ARG B 1 241 ? 33.445 35.169 63.486 1.00 37.51 265 ARG B C 1
ATOM 4760 O O . ARG B 1 241 ? 33.249 34.417 62.538 1.00 47.61 265 ARG B O 1
ATOM 4768 N N . GLY B 1 242 ? 33.600 34.719 64.720 1.00 23.83 266 GLY B N 1
ATOM 4769 C CA . GLY B 1 242 ? 33.527 33.269 64.936 1.00 23.83 266 GLY B CA 1
ATOM 4770 C C . GLY B 1 242 ? 32.081 32.809 65.114 1.00 32.64 266 GLY B C 1
ATOM 4771 O O . GLY B 1 242 ? 31.168 33.605 65.398 1.00 36.65 266 GLY B O 1
ATOM 4772 N N . THR B 1 243 ? 31.871 31.507 64.977 1.00 23.02 267 THR B N 1
ATOM 4773 C CA . THR B 1 243 ? 30.541 30.940 65.129 1.00 29.34 267 THR B CA 1
ATOM 4774 C C . THR B 1 243 ? 30.332 30.023 66.308 1.00 30.63 267 THR B C 1
ATOM 4775 O O . THR B 1 243 ? 29.195 29.711 66.663 1.00 23.13 267 THR B O 1
ATOM 4779 N N . THR B 1 244 ? 31.425 29.578 66.919 1.00 29.54 268 THR B N 1
ATOM 4780 C CA . THR B 1 244 ? 31.320 28.701 68.061 1.00 19.35 268 THR B CA 1
ATOM 4781 C C . THR B 1 244 ? 31.065 29.610 69.257 1.00 21.57 268 THR B C 1
ATOM 4782 O O . THR B 1 244 ? 31.704 30.659 69.431 1.00 26.29 268 THR B O 1
ATOM 4786 N N . THR B 1 245 ? 30.160 29.190 70.114 1.00 15.14 269 THR B N 1
ATOM 4787 C CA . THR B 1 245 ? 29.850 29.979 71.282 1.00 24.91 269 THR B CA 1
ATOM 4788 C C . THR B 1 245 ? 29.641 28.957 72.393 1.00 22.68 269 THR B C 1
ATOM 4789 O O . THR B 1 245 ? 29.636 27.743 72.133 1.00 23.07 269 THR B O 1
ATOM 4793 N N . ALA B 1 246 ? 29.440 29.441 73.614 1.00 22.74 270 ALA B N 1
ATOM 4794 C CA . ALA B 1 246 ? 29.209 28.579 74.771 1.00 22.54 270 ALA B CA 1
ATOM 4795 C C . ALA B 1 246 ? 27.898 27.792 74.724 1.00 38.06 270 ALA B C 1
ATOM 4796 O O . ALA B 1 246 ? 27.710 26.843 75.495 1.00 36.27 270 ALA B O 1
ATOM 4798 N N . GLY B 1 247 ? 27.005 28.195 73.818 1.00 39.46 271 GLY B N 1
ATOM 4799 C CA . GLY B 1 247 ? 25.713 27.543 73.664 1.00 27.47 271 GLY B CA 1
ATOM 4800 C C . GLY B 1 247 ? 25.786 26.367 72.690 1.00 30.52 271 GLY B C 1
ATOM 4801 O O . GLY B 1 247 ? 24.976 25.452 72.878 1.00 36.37 271 GLY B O 1
ATOM 4802 N N . ASN B 1 248 ? 26.708 26.406 71.700 1.00 27.38 272 ASN B N 1
ATOM 4803 C CA . ASN B 1 248 ? 26.949 25.352 70.676 1.00 22.21 272 ASN B CA 1
ATOM 4804 C C . ASN B 1 248 ? 28.257 24.474 70.822 1.00 24.81 272 ASN B C 1
ATOM 4805 O O . ASN B 1 248 ? 28.788 23.844 69.855 1.00 19.60 272 ASN B O 1
ATOM 4810 N N . ALA B 1 249 ? 28.723 24.438 72.071 1.00 24.36 273 ALA B N 1
ATOM 4811 C CA . ALA B 1 249 ? 29.938 23.722 72.384 1.00 19.17 273 ALA B CA 1
ATOM 4812 C C . ALA B 1 249 ? 29.677 22.942 73.637 1.00 22.14 273 ALA B C 1
ATOM 4813 O O . ALA B 1 249 ? 28.812 23.305 74.428 1.00 20.64 273 ALA B O 1
ATOM 4815 N N . SER B 1 250 ? 30.440 21.868 73.838 1.00 23.18 274 SER B N 1
ATOM 4816 C CA . SER B 1 250 ? 30.290 21.034 75.013 1.00 22.97 274 SER B CA 1
ATOM 4817 C C . SER B 1 250 ? 30.469 21.829 76.325 1.00 22.02 274 SER B C 1
ATOM 4818 O O . SER B 1 250 ? 31.201 22.812 76.406 1.00 18.43 274 SER B O 1
ATOM 4821 N N . GLN B 1 251 ? 29.826 21.426 77.408 1.00 14.40 275 GLN B N 1
ATOM 4822 C CA . GLN B 1 251 ? 30.068 22.163 78.611 1.00 24.41 275 GLN B CA 1
ATOM 4823 C C . GLN B 1 251 ? 31.244 21.524 79.412 1.00 29.21 275 GLN B C 1
ATOM 4824 O O . GLN B 1 251 ? 31.405 20.315 79.450 1.00 25.48 275 GLN B O 1
ATOM 4830 N N . VAL B 1 252 ? 32.037 22.346 80.084 1.00 17.94 276 VAL B N 1
ATOM 4831 C CA . VAL B 1 252 ? 33.121 21.892 80.903 1.00 18.85 276 VAL B CA 1
ATOM 4832 C C . VAL B 1 252 ? 32.438 21.303 82.124 1.00 21.45 276 VAL B C 1
ATOM 4833 O O . VAL B 1 252 ? 31.589 21.961 82.763 1.00 16.93 276 VAL B O 1
ATOM 4837 N N . SER B 1 253 ? 32.824 20.076 82.481 1.00 15.02 277 SER B N 1
ATOM 4838 C CA . SER B 1 253 ? 32.176 19.418 83.628 1.00 17.05 277 SER B CA 1
ATOM 4839 C C . SER B 1 253 ? 33.001 18.330 84.252 1.00 15.86 277 SER B C 1
ATOM 4840 O O . SER B 1 253 ? 34.095 18.097 83.806 1.00 17.04 277 SER B O 1
ATOM 4843 N N . ASP B 1 254 ? 32.455 17.724 85.288 1.00 12.08 278 ASP B N 1
ATOM 4844 C CA . ASP B 1 254 ? 33.078 16.680 86.075 1.00 15.19 278 ASP B CA 1
ATOM 4845 C C . ASP B 1 254 ? 32.191 15.400 86.050 1.00 27.44 278 ASP B C 1
ATOM 4846 O O . ASP B 1 254 ? 30.962 15.490 86.085 1.00 17.25 278 ASP B O 1
ATOM 4851 N N . GLY B 1 255 ? 32.768 14.200 85.996 1.00 21.06 279 GLY B N 1
ATOM 4852 C CA . GLY B 1 255 ? 31.889 13.016 85.992 1.00 19.72 279 GLY B CA 1
ATOM 4853 C C . GLY B 1 255 ? 32.763 11.750 86.081 1.00 22.24 279 GLY B C 1
ATOM 4854 O O . GLY B 1 255 ? 33.964 11.867 85.923 1.00 10.18 279 GLY B O 1
ATOM 4855 N N . VAL B 1 256 ? 32.204 10.570 86.351 1.00 14.89 280 VAL B N 1
ATOM 4856 C CA . VAL B 1 256 ? 32.985 9.326 86.473 1.00 14.42 280 VAL B CA 1
ATOM 4857 C C . VAL B 1 256 ? 32.119 8.268 85.865 1.00 17.72 280 VAL B C 1
ATOM 4858 O O . VAL B 1 256 ? 30.902 8.452 85.884 1.00 12.13 280 VAL B O 1
ATOM 4862 N N . ALA B 1 257 ? 32.705 7.242 85.254 1.00 9.26 281 ALA B N 1
ATOM 4863 C CA . ALA B 1 257 ? 31.878 6.226 84.568 1.00 6.29 281 ALA B CA 1
ATOM 4864 C C . ALA B 1 257 ? 32.701 4.911 84.569 1.00 12.12 281 ALA B C 1
ATOM 4865 O O . ALA B 1 257 ? 33.937 4.920 84.744 1.00 9.69 281 ALA B O 1
ATOM 4867 N N . GLY B 1 258 ? 32.000 3.782 84.501 1.00 11.47 282 GLY B N 1
ATOM 4868 C CA . GLY B 1 258 ? 32.703 2.477 84.585 1.00 14.67 282 GLY B CA 1
ATOM 4869 C C . GLY B 1 258 ? 31.946 1.411 83.785 1.00 17.54 282 GLY B C 1
ATOM 4870 O O . GLY B 1 258 ? 30.737 1.500 83.641 1.00 14.70 282 GLY B O 1
ATOM 4871 N N . VAL B 1 259 ? 32.668 0.408 83.276 1.00 12.36 283 VAL B N 1
ATOM 4872 C CA . VAL B 1 259 ? 32.096 -0.652 82.476 1.00 10.72 283 VAL B CA 1
ATOM 4873 C C . VAL B 1 259 ? 32.906 -1.879 82.901 1.00 18.83 283 VAL B C 1
ATOM 4874 O O . VAL B 1 259 ? 34.150 -1.883 82.753 1.00 14.39 283 VAL B O 1
ATOM 4878 N N . LEU B 1 260 ? 32.217 -2.899 83.397 1.00 14.49 284 LEU B N 1
ATOM 4879 C CA . LEU B 1 260 ? 32.837 -4.164 83.829 1.00 6.53 284 LEU B CA 1
ATOM 4880 C C . LEU B 1 260 ? 32.664 -5.115 82.652 1.00 10.66 284 LEU B C 1
ATOM 4881 O O . LEU B 1 260 ? 31.549 -5.346 82.184 1.00 16.29 284 LEU B O 1
ATOM 4886 N N . LEU B 1 261 ? 33.756 -5.667 82.128 1.00 10.77 285 LEU B N 1
ATOM 4887 C CA . LEU B 1 261 ? 33.700 -6.576 80.981 1.00 8.22 285 LEU B CA 1
ATOM 4888 C C . LEU B 1 261 ? 34.244 -7.985 81.313 1.00 12.95 285 LEU B C 1
ATOM 4889 O O . LEU B 1 261 ? 35.139 -8.118 82.137 1.00 8.69 285 LEU B O 1
ATOM 4894 N N . ALA B 1 262 ? 33.777 -9.016 80.625 1.00 11.78 286 ALA B N 1
ATOM 4895 C CA . ALA B 1 262 ? 34.294 -10.388 80.884 1.00 11.56 286 ALA B CA 1
ATOM 4896 C C . ALA B 1 262 ? 34.142 -11.257 79.663 1.00 11.30 286 ALA B C 1
ATOM 4897 O O . ALA B 1 262 ? 33.417 -10.917 78.707 1.00 10.17 286 ALA B O 1
ATOM 4899 N N . ARG B 1 263 ? 34.838 -12.397 79.631 1.00 11.45 287 ARG B N 1
ATOM 4900 C CA . ARG B 1 263 ? 34.683 -13.226 78.440 1.00 12.01 287 ARG B CA 1
ATOM 4901 C C . ARG B 1 263 ? 33.316 -13.914 78.633 1.00 8.92 287 ARG B C 1
ATOM 4902 O O . ARG B 1 263 ? 32.958 -14.174 79.759 1.00 8.25 287 ARG B O 1
ATOM 4910 N N . ARG B 1 264 ? 32.528 -14.133 77.584 1.00 10.29 288 ARG B N 1
ATOM 4911 C CA . ARG B 1 264 ? 31.195 -14.761 77.733 1.00 9.77 288 ARG B CA 1
ATOM 4912 C C . ARG B 1 264 ? 31.202 -16.062 78.535 1.00 14.38 288 ARG B C 1
ATOM 4913 O O . ARG B 1 264 ? 30.436 -16.240 79.482 1.00 17.65 288 ARG B O 1
ATOM 4921 N N . SER B 1 265 ? 32.121 -16.961 78.176 1.00 15.78 289 SER B N 1
ATOM 4922 C CA . SER B 1 265 ? 32.208 -18.269 78.870 1.00 13.19 289 SER B CA 1
ATOM 4923 C C . SER B 1 265 ? 32.392 -18.135 80.367 1.00 14.39 289 SER B C 1
ATOM 4924 O O . SER B 1 265 ? 31.777 -18.858 81.117 1.00 14.54 289 SER B O 1
ATOM 4927 N N . VAL B 1 266 ? 33.229 -17.207 80.811 1.00 10.17 290 VAL B N 1
ATOM 4928 C CA . VAL B 1 266 ? 33.491 -17.002 82.247 1.00 12.29 290 VAL B CA 1
ATOM 4929 C C . VAL B 1 266 ? 32.261 -16.329 82.839 1.00 11.59 290 VAL B C 1
ATOM 4930 O O . VAL B 1 266 ? 31.838 -16.700 83.931 1.00 16.14 290 VAL B O 1
ATOM 4934 N N . ALA B 1 267 ? 31.624 -15.384 82.121 1.00 19.82 291 ALA B N 1
ATOM 4935 C CA . ALA B 1 267 ? 30.391 -14.781 82.681 1.00 17.55 291 ALA B CA 1
ATOM 4936 C C . ALA B 1 267 ? 29.333 -15.928 82.951 1.00 14.27 291 ALA B C 1
ATOM 4937 O O . ALA B 1 267 ? 28.794 -16.067 84.049 1.00 18.53 291 ALA B O 1
ATOM 4939 N N . ASN B 1 268 ? 29.120 -16.768 81.947 1.00 15.15 292 ASN B N 1
ATOM 4940 C CA . ASN B 1 268 ? 28.194 -17.900 82.061 1.00 16.19 292 ASN B CA 1
ATOM 4941 C C . ASN B 1 268 ? 28.626 -18.769 83.254 1.00 15.08 292 ASN B C 1
ATOM 4942 O O . ASN B 1 268 ? 27.835 -19.132 84.131 1.00 21.80 292 ASN B O 1
ATOM 4947 N N . GLN B 1 269 ? 29.901 -19.107 83.351 1.00 11.88 293 GLN B N 1
ATOM 4948 C CA . GLN B 1 269 ? 30.320 -19.945 84.484 1.00 8.56 293 GLN B CA 1
ATOM 4949 C C . GLN B 1 269 ? 30.044 -19.303 85.839 1.00 22.63 293 GLN B C 1
ATOM 4950 O O . GLN B 1 269 ? 29.719 -19.989 86.811 1.00 16.29 293 GLN B O 1
ATOM 4956 N N . LEU B 1 270 ? 30.179 -17.988 85.942 1.00 20.50 294 LEU B N 1
ATOM 4957 C CA . LEU B 1 270 ? 29.971 -17.429 87.272 1.00 18.89 294 LEU B CA 1
ATOM 4958 C C . LEU B 1 270 ? 28.572 -16.881 87.319 1.00 21.94 294 LEU B C 1
ATOM 4959 O O . LEU B 1 270 ? 28.208 -16.180 88.275 1.00 25.37 294 LEU B O 1
ATOM 4964 N N . ASN B 1 271 ? 27.817 -17.137 86.256 1.00 18.50 295 ASN B N 1
ATOM 4965 C CA . ASN B 1 271 ? 26.476 -16.567 86.231 1.00 25.95 295 ASN B CA 1
ATOM 4966 C C . ASN B 1 271 ? 26.476 -15.052 86.388 1.00 29.59 295 ASN B C 1
ATOM 4967 O O . ASN B 1 271 ? 26.008 -14.525 87.393 1.00 29.85 295 ASN B O 1
ATOM 4972 N N . LEU B 1 272 ? 27.008 -14.339 85.420 1.00 24.11 296 LEU B N 1
ATOM 4973 C CA . LEU B 1 272 ? 26.963 -12.892 85.541 1.00 14.75 296 LEU B CA 1
ATOM 4974 C C . LEU B 1 272 ? 26.018 -12.554 84.397 1.00 18.44 296 LEU B C 1
ATOM 4975 O O . LEU B 1 272 ? 26.017 -13.129 83.288 1.00 17.03 296 LEU B O 1
ATOM 4980 N N . PRO B 1 273 ? 25.193 -11.568 84.672 1.00 22.58 297 PRO B N 1
ATOM 4981 C CA . PRO B 1 273 ? 24.258 -11.086 83.678 1.00 22.07 297 PRO B CA 1
ATOM 4982 C C . PRO B 1 273 ? 25.093 -10.346 82.652 1.00 19.07 297 PRO B C 1
ATOM 4983 O O . PRO B 1 273 ? 26.180 -9.832 82.946 1.00 21.90 297 PRO B O 1
ATOM 4987 N N . VAL B 1 274 ? 24.566 -10.313 81.447 1.00 16.15 298 VAL B N 1
ATOM 4988 C CA . VAL B 1 274 ? 25.176 -9.663 80.299 1.00 16.88 298 VAL B CA 1
ATOM 4989 C C . VAL B 1 274 ? 24.187 -8.578 79.847 1.00 27.22 298 VAL B C 1
ATOM 4990 O O . VAL B 1 274 ? 23.033 -8.869 79.570 1.00 21.74 298 VAL B O 1
ATOM 4994 N N . LEU B 1 275 ? 24.624 -7.321 79.784 1.00 24.58 299 LEU B N 1
ATOM 4995 C CA . LEU B 1 275 ? 23.800 -6.193 79.338 1.00 24.47 299 LEU B CA 1
ATOM 4996 C C . LEU B 1 275 ? 23.971 -6.141 77.812 1.00 20.17 299 LEU B C 1
ATOM 4997 O O . LEU B 1 275 ? 23.072 -5.795 77.066 1.00 26.72 299 LEU B O 1
ATOM 5002 N N . GLY B 1 276 ? 25.151 -6.502 77.318 1.00 19.10 300 GLY B N 1
ATOM 5003 C CA . GLY B 1 276 ? 25.355 -6.479 75.890 1.00 12.79 300 GLY B CA 1
ATOM 5004 C C . GLY B 1 276 ? 26.799 -6.873 75.641 1.00 14.77 300 GLY B C 1
ATOM 5005 O O . GLY B 1 276 ? 27.441 -7.437 76.535 1.00 16.29 300 GLY B O 1
ATOM 5006 N N . ARG B 1 277 ? 27.294 -6.664 74.425 1.00 12.02 301 ARG B N 1
ATOM 5007 C CA . ARG B 1 277 ? 28.675 -7.046 74.176 1.00 19.85 301 ARG B CA 1
ATOM 5008 C C . ARG B 1 277 ? 29.462 -6.036 73.349 1.00 21.31 301 ARG B C 1
ATOM 5009 O O . ARG B 1 277 ? 28.885 -5.225 72.616 1.00 15.14 301 ARG B O 1
ATOM 5017 N N . TYR B 1 278 ? 30.791 -6.094 73.480 1.00 15.28 302 TYR B N 1
ATOM 5018 C CA . TYR B 1 278 ? 31.683 -5.222 72.730 1.00 16.60 302 TYR B CA 1
ATOM 5019 C C . TYR B 1 278 ? 32.010 -5.946 71.475 1.00 13.75 302 TYR B C 1
ATOM 5020 O O . TYR B 1 278 ? 32.303 -7.122 71.551 1.00 17.55 302 TYR B O 1
ATOM 5029 N N . ILE B 1 279 ? 31.989 -5.313 70.325 1.00 10.37 303 ILE B N 1
ATOM 5030 C CA . ILE B 1 279 ? 32.303 -6.012 69.096 1.00 8.70 303 ILE B CA 1
ATOM 5031 C C . ILE B 1 279 ? 33.658 -5.568 68.564 1.00 15.28 303 ILE B C 1
ATOM 5032 O O . ILE B 1 279 ? 34.469 -6.381 68.132 1.00 16.01 303 ILE B O 1
ATOM 5037 N N . ASP B 1 280 ? 33.945 -4.268 68.539 1.00 16.81 304 ASP B N 1
ATOM 5038 C CA . ASP B 1 280 ? 35.262 -3.827 68.017 1.00 11.35 304 ASP B CA 1
ATOM 5039 C C . ASP B 1 280 ? 35.498 -2.362 68.277 1.00 12.02 304 ASP B C 1
ATOM 5040 O O . ASP B 1 280 ? 34.543 -1.683 68.611 1.00 12.92 304 ASP B O 1
ATOM 5045 N N . PHE B 1 281 ? 36.739 -1.905 68.126 1.00 14.13 305 PHE B N 1
ATOM 5046 C CA . PHE B 1 281 ? 37.143 -0.534 68.346 1.00 14.98 305 PHE B CA 1
ATOM 5047 C C . PHE B 1 281 ? 38.281 -0.221 67.396 1.00 11.62 305 PHE B C 1
ATOM 5048 O O . PHE B 1 281 ? 39.188 -1.033 67.210 1.00 14.80 305 PHE B O 1
ATOM 5056 N N . GLN B 1 282 ? 38.255 0.957 66.767 1.00 10.19 306 GLN B N 1
ATOM 5057 C CA . GLN B 1 282 ? 39.293 1.349 65.842 1.00 12.36 306 GLN B CA 1
ATOM 5058 C C . GLN B 1 282 ? 39.561 2.807 66.150 1.00 13.98 306 GLN B C 1
ATOM 5059 O O . GLN B 1 282 ? 38.642 3.549 66.585 1.00 13.60 306 GLN B O 1
ATOM 5065 N N . THR B 1 283 ? 40.795 3.208 65.895 1.00 6.42 307 THR B N 1
ATOM 5066 C CA . THR B 1 283 ? 41.162 4.604 66.109 1.00 8.58 307 THR B CA 1
ATOM 5067 C C . THR B 1 283 ? 41.945 5.003 64.846 1.00 24.70 307 THR B C 1
ATOM 5068 O O . THR B 1 283 ? 42.579 4.150 64.185 1.00 27.68 307 THR B O 1
ATOM 5072 N N . VAL B 1 284 ? 41.878 6.284 64.471 1.00 17.83 308 VAL B N 1
ATOM 5073 C CA . VAL B 1 284 ? 42.591 6.802 63.297 1.00 13.59 308 VAL B CA 1
ATOM 5074 C C . VAL B 1 284 ? 43.117 8.180 63.679 1.00 18.64 308 VAL B C 1
ATOM 5075 O O . VAL B 1 284 ? 42.541 8.800 64.550 1.00 18.38 308 VAL B O 1
ATOM 5079 N N . GLY B 1 285 ? 44.138 8.686 62.975 1.00 15.33 309 GLY B N 1
ATOM 5080 C CA . GLY B 1 285 ? 44.640 10.043 63.197 1.00 5.69 309 GLY B CA 1
ATOM 5081 C C . GLY B 1 285 ? 44.068 10.964 62.052 1.00 23.67 309 GLY B C 1
ATOM 5082 O O . GLY B 1 285 ? 43.837 10.532 60.905 1.00 20.38 309 GLY B O 1
ATOM 5083 N N . VAL B 1 286 ? 43.823 12.239 62.351 1.00 16.78 310 VAL B N 1
ATOM 5084 C CA . VAL B 1 286 ? 43.324 13.186 61.338 1.00 17.03 310 VAL B CA 1
ATOM 5085 C C . VAL B 1 286 ? 44.127 14.475 61.655 1.00 18.58 310 VAL B C 1
ATOM 5086 O O . VAL B 1 286 ? 44.701 14.598 62.793 1.00 17.72 310 VAL B O 1
ATOM 5090 N N . PRO B 1 287 ? 44.184 15.416 60.698 1.00 24.64 311 PRO B N 1
ATOM 5091 C CA . PRO B 1 287 ? 44.955 16.688 60.903 1.00 22.47 311 PRO B CA 1
ATOM 5092 C C . PRO B 1 287 ? 44.536 17.330 62.227 1.00 20.56 311 PRO B C 1
ATOM 5093 O O . PRO B 1 287 ? 43.308 17.470 62.481 1.00 17.92 311 PRO B O 1
ATOM 5097 N N . PRO B 1 288 ? 45.490 17.676 63.098 1.00 15.32 312 PRO B N 1
ATOM 5098 C CA . PRO B 1 288 ? 45.092 18.247 64.399 1.00 10.76 312 PRO B CA 1
ATOM 5099 C C . PRO B 1 288 ? 44.260 19.531 64.276 1.00 12.92 312 PRO B C 1
ATOM 5100 O O . PRO B 1 288 ? 43.452 19.858 65.179 1.00 12.54 312 PRO B O 1
ATOM 5104 N N . GLU B 1 289 ? 44.510 20.249 63.170 1.00 18.22 313 GLU B N 1
ATOM 5105 C CA . GLU B 1 289 ? 43.846 21.540 62.910 1.00 22.67 313 GLU B CA 1
ATOM 5106 C C . GLU B 1 289 ? 42.375 21.473 62.703 1.00 19.15 313 GLU B C 1
ATOM 5107 O O . GLU B 1 289 ? 41.687 22.476 62.833 1.00 22.16 313 GLU B O 1
ATOM 5113 N N . ILE B 1 290 ? 41.891 20.284 62.382 1.00 15.68 314 ILE B N 1
ATOM 5114 C CA . ILE B 1 290 ? 40.462 20.052 62.184 1.00 20.62 314 ILE B CA 1
ATOM 5115 C C . ILE B 1 290 ? 40.136 18.703 62.868 1.00 20.16 314 ILE B C 1
ATOM 5116 O O . ILE B 1 290 ? 39.452 17.851 62.302 1.00 16.30 314 ILE B O 1
ATOM 5121 N N . MET B 1 291 ? 40.627 18.514 64.094 1.00 20.88 315 MET B N 1
ATOM 5122 C CA . MET B 1 291 ? 40.425 17.269 64.873 1.00 18.08 315 MET B CA 1
ATOM 5123 C C . MET B 1 291 ? 38.971 16.824 64.974 1.00 23.58 315 MET B C 1
ATOM 5124 O O . MET B 1 291 ? 38.700 15.644 65.133 1.00 19.86 315 MET B O 1
ATOM 5129 N N . GLY B 1 292 ? 38.035 17.758 64.854 1.00 17.98 316 GLY B N 1
ATOM 5130 C CA . GLY B 1 292 ? 36.619 17.400 64.946 1.00 16.28 316 GLY B CA 1
ATOM 5131 C C . GLY B 1 292 ? 36.110 16.454 63.837 1.00 11.36 316 GLY B C 1
ATOM 5132 O O . GLY B 1 292 ? 35.032 15.868 63.934 1.00 17.12 316 GLY B O 1
ATOM 5133 N N . VAL B 1 293 ? 36.878 16.291 62.788 1.00 13.65 317 VAL B N 1
ATOM 5134 C CA . VAL B 1 293 ? 36.388 15.376 61.766 1.00 20.15 317 VAL B CA 1
ATOM 5135 C C . VAL B 1 293 ? 36.695 13.890 62.158 1.00 25.24 317 VAL B C 1
ATOM 5136 O O . VAL B 1 293 ? 36.392 13.000 61.362 1.00 20.61 317 VAL B O 1
ATOM 5140 N N . GLY B 1 294 ? 37.328 13.623 63.309 1.00 18.44 318 GLY B N 1
ATOM 5141 C CA . GLY B 1 294 ? 37.664 12.244 63.679 1.00 14.37 318 GLY B CA 1
ATOM 5142 C C . GLY B 1 294 ? 36.577 11.176 63.472 1.00 13.97 318 GLY B C 1
ATOM 5143 O O . GLY B 1 294 ? 36.836 10.196 62.787 1.00 19.18 318 GLY B O 1
ATOM 5144 N N . PRO B 1 295 ? 35.371 11.322 64.014 1.00 17.98 319 PRO B N 1
ATOM 5145 C CA . PRO B 1 295 ? 34.392 10.261 63.805 1.00 13.75 319 PRO B CA 1
ATOM 5146 C C . PRO B 1 295 ? 34.084 9.986 62.346 1.00 20.34 319 PRO B C 1
ATOM 5147 O O . PRO B 1 295 ? 33.741 8.856 61.928 1.00 26.76 319 PRO B O 1
ATOM 5151 N N . ALA B 1 296 ? 34.260 11.021 61.547 1.00 22.38 320 ALA B N 1
ATOM 5152 C CA . ALA B 1 296 ? 33.983 10.864 60.132 1.00 19.32 320 ALA B CA 1
ATOM 5153 C C . ALA B 1 296 ? 34.904 9.837 59.543 1.00 25.90 320 ALA B C 1
ATOM 5154 O O . ALA B 1 296 ? 34.576 9.205 58.544 1.00 26.67 320 ALA B O 1
ATOM 5156 N N . TYR B 1 297 ? 36.063 9.641 60.162 1.00 19.95 321 TYR B N 1
ATOM 5157 C CA . TYR B 1 297 ? 36.972 8.651 59.624 1.00 19.70 321 TYR B CA 1
ATOM 5158 C C . TYR B 1 297 ? 37.020 7.365 60.462 1.00 20.35 321 TYR B C 1
ATOM 5159 O O . TYR B 1 297 ? 37.218 6.222 59.967 1.00 16.18 321 TYR B O 1
ATOM 5168 N N . ALA B 1 298 ? 36.837 7.545 61.756 1.00 12.82 322 ALA B N 1
ATOM 5169 C CA . ALA B 1 298 ? 36.943 6.321 62.572 1.00 17.69 322 ALA B CA 1
ATOM 5170 C C . ALA B 1 298 ? 35.678 5.449 62.419 1.00 27.54 322 ALA B C 1
ATOM 5171 O O . ALA B 1 298 ? 35.763 4.214 62.528 1.00 20.97 322 ALA B O 1
ATOM 5173 N N . ILE B 1 299 ? 34.512 6.067 62.175 1.00 17.11 323 ILE B N 1
ATOM 5174 C CA . ILE B 1 299 ? 33.280 5.282 62.043 1.00 18.74 323 ILE B CA 1
ATOM 5175 C C . ILE B 1 299 ? 33.338 4.294 60.899 1.00 18.45 323 ILE B C 1
ATOM 5176 O O . ILE B 1 299 ? 33.016 3.101 61.055 1.00 19.67 323 ILE B O 1
ATOM 5181 N N . PRO B 1 300 ? 33.813 4.784 59.771 1.00 19.98 324 PRO B N 1
ATOM 5182 C CA . PRO B 1 300 ? 33.975 3.944 58.594 1.00 19.07 324 PRO B CA 1
ATOM 5183 C C . PRO B 1 300 ? 34.996 2.824 58.848 1.00 19.43 324 PRO B C 1
ATOM 5184 O O . PRO B 1 300 ? 34.931 1.698 58.338 1.00 19.21 324 PRO B O 1
ATOM 5188 N N . LYS B 1 301 ? 36.013 3.149 59.614 1.00 15.81 325 LYS B N 1
ATOM 5189 C CA . LYS B 1 301 ? 37.049 2.156 59.900 1.00 14.20 325 LYS B CA 1
ATOM 5190 C C . LYS B 1 301 ? 36.477 1.015 60.742 1.00 18.06 325 LYS B C 1
ATOM 5191 O O . LYS B 1 301 ? 36.709 -0.136 60.408 1.00 24.05 325 LYS B O 1
ATOM 5197 N N . VAL B 1 302 ? 35.727 1.279 61.822 1.00 21.47 326 VAL B N 1
ATOM 5198 C CA . VAL B 1 302 ? 35.175 0.163 62.597 1.00 19.89 326 VAL B CA 1
ATOM 5199 C C . VAL B 1 302 ? 34.015 -0.569 61.822 1.00 26.41 326 VAL B C 1
ATOM 5200 O O . VAL B 1 302 ? 33.877 -1.777 61.925 1.00 23.06 326 VAL B O 1
ATOM 5204 N N . LEU B 1 303 ? 33.188 0.131 61.041 1.00 20.95 327 LEU B N 1
ATOM 5205 C CA . LEU B 1 303 ? 32.099 -0.533 60.304 1.00 25.54 327 LEU B CA 1
ATOM 5206 C C . LEU B 1 303 ? 32.734 -1.553 59.368 1.00 24.34 327 LEU B C 1
ATOM 5207 O O . LEU B 1 303 ? 32.341 -2.706 59.238 1.00 25.04 327 LEU B O 1
ATOM 5212 N N . GLU B 1 304 ? 33.739 -1.082 58.675 1.00 15.40 328 GLU B N 1
ATOM 5213 C CA . GLU B 1 304 ? 34.418 -1.933 57.736 1.00 24.85 328 GLU B CA 1
ATOM 5214 C C . GLU B 1 304 ? 35.101 -3.122 58.391 1.00 31.09 328 GLU B C 1
ATOM 5215 O O . GLU B 1 304 ? 35.055 -4.251 57.880 1.00 24.72 328 GLU B O 1
ATOM 5221 N N . ALA B 1 305 ? 35.719 -2.871 59.539 1.00 25.63 329 ALA B N 1
ATOM 5222 C CA . ALA B 1 305 ? 36.411 -3.926 60.253 1.00 25.33 329 ALA B CA 1
ATOM 5223 C C . ALA B 1 305 ? 35.388 -4.971 60.643 1.00 29.84 329 ALA B C 1
ATOM 5224 O O . ALA B 1 305 ? 35.738 -6.157 60.724 1.00 24.04 329 ALA B O 1
ATOM 5226 N N . THR B 1 306 ? 34.142 -4.551 60.901 1.00 20.82 330 THR B N 1
ATOM 5227 C CA . THR B 1 306 ? 33.154 -5.544 61.301 1.00 26.60 330 THR B CA 1
ATOM 5228 C C . THR B 1 306 ? 32.215 -6.004 60.203 1.00 25.65 330 THR B C 1
ATOM 5229 O O . THR B 1 306 ? 31.288 -6.757 60.466 1.00 24.65 330 THR B O 1
ATOM 5233 N N . GLY B 1 307 ? 32.433 -5.539 58.986 1.00 26.92 331 GLY B N 1
ATOM 5234 C CA . GLY B 1 307 ? 31.554 -5.899 57.895 1.00 30.31 331 GLY B CA 1
ATOM 5235 C C . GLY B 1 307 ? 30.152 -5.234 57.954 1.00 36.10 331 GLY B C 1
ATOM 5236 O O . GLY B 1 307 ? 29.205 -5.708 57.316 1.00 37.12 331 GLY B O 1
ATOM 5237 N N . LEU B 1 308 ? 29.994 -4.153 58.715 1.00 29.06 332 LEU B N 1
ATOM 5238 C CA . LEU B 1 308 ? 28.697 -3.510 58.784 1.00 21.98 332 LEU B CA 1
ATOM 5239 C C . LEU B 1 308 ? 28.654 -2.301 57.862 1.00 28.18 332 LEU B C 1
ATOM 5240 O O . LEU B 1 308 ? 29.670 -1.954 57.207 1.00 24.32 332 LEU B O 1
ATOM 5245 N N . GLN B 1 309 ? 27.469 -1.674 57.824 1.00 32.37 333 GLN B N 1
ATOM 5246 C CA . GLN B 1 309 ? 27.263 -0.489 57.004 1.00 29.88 333 GLN B CA 1
ATOM 5247 C C . GLN B 1 309 ? 26.451 0.442 57.850 1.00 21.62 333 GLN B C 1
ATOM 5248 O O . GLN B 1 309 ? 25.771 -0.042 58.747 1.00 19.29 333 GLN B O 1
ATOM 5254 N N . VAL B 1 310 ? 26.559 1.750 57.594 1.00 23.07 334 VAL B N 1
ATOM 5255 C CA . VAL B 1 310 ? 25.850 2.758 58.381 1.00 25.86 334 VAL B CA 1
ATOM 5256 C C . VAL B 1 310 ? 24.434 2.404 58.603 1.00 21.57 334 VAL B C 1
ATOM 5257 O O . VAL B 1 310 ? 23.903 2.535 59.731 1.00 25.07 334 VAL B O 1
ATOM 5261 N N . GLN B 1 311 ? 23.834 1.911 57.526 1.00 29.85 335 GLN B N 1
ATOM 5262 C CA . GLN B 1 311 ? 22.436 1.492 57.637 1.00 40.63 335 GLN B CA 1
ATOM 5263 C C . GLN B 1 311 ? 22.193 0.399 58.687 1.00 34.04 335 GLN B C 1
ATOM 5264 O O . GLN B 1 311 ? 21.078 0.268 59.222 1.00 33.52 335 GLN B O 1
ATOM 5270 N N . ASP B 1 312 ? 23.219 -0.387 59.008 1.00 27.03 336 ASP B N 1
ATOM 5271 C CA . ASP B 1 312 ? 23.058 -1.419 60.034 1.00 20.56 336 ASP B CA 1
ATOM 5272 C C . ASP B 1 312 ? 23.042 -0.926 61.420 1.00 31.33 336 ASP B C 1
ATOM 5273 O O . ASP B 1 312 ? 22.654 -1.744 62.254 1.00 25.43 336 ASP B O 1
ATOM 5278 N N . ILE B 1 313 ? 23.413 0.357 61.648 1.00 26.87 337 ILE B N 1
ATOM 5279 C CA . ILE B 1 313 ? 23.433 0.926 62.994 1.00 25.31 337 ILE B CA 1
ATOM 5280 C C . ILE B 1 313 ? 22.132 1.561 63.433 1.00 22.22 337 ILE B C 1
ATOM 5281 O O . ILE B 1 313 ? 21.607 2.410 62.748 1.00 30.72 337 ILE B O 1
ATOM 5286 N N . ASP B 1 314 ? 21.636 1.169 64.587 1.00 18.65 338 ASP B N 1
ATOM 5287 C CA . ASP B 1 314 ? 20.383 1.678 65.129 1.00 23.54 338 ASP B CA 1
ATOM 5288 C C . ASP B 1 314 ? 20.534 2.926 66.006 1.00 33.44 338 ASP B C 1
ATOM 5289 O O . ASP B 1 314 ? 19.593 3.702 66.182 1.00 37.17 338 ASP B O 1
ATOM 5294 N N . ILE B 1 315 ? 21.702 3.120 66.604 1.00 25.59 339 ILE B N 1
ATOM 5295 C CA . ILE B 1 315 ? 21.899 4.281 67.460 1.00 18.90 339 ILE B CA 1
ATOM 5296 C C . ILE B 1 315 ? 23.357 4.695 67.338 1.00 22.37 339 ILE B C 1
ATOM 5297 O O . ILE B 1 315 ? 24.247 3.854 67.305 1.00 23.14 339 ILE B O 1
ATOM 5302 N N . PHE B 1 316 ? 23.609 5.990 67.227 1.00 25.61 340 PHE B N 1
ATOM 5303 C CA . PHE B 1 316 ? 24.972 6.474 67.123 1.00 22.98 340 PHE B CA 1
ATOM 5304 C C . PHE B 1 316 ? 25.087 7.478 68.240 1.00 29.53 340 PHE B C 1
ATOM 5305 O O . PHE B 1 316 ? 24.283 8.425 68.303 1.00 25.51 340 PHE B O 1
ATOM 5313 N N . GLU B 1 317 ? 26.082 7.269 69.107 1.00 28.17 341 GLU B N 1
ATOM 5314 C CA . GLU B 1 317 ? 26.393 8.190 70.217 1.00 21.86 341 GLU B CA 1
ATOM 5315 C C . GLU B 1 317 ? 27.740 8.785 69.716 1.00 17.58 341 GLU B C 1
ATOM 5316 O O . GLU B 1 317 ? 28.768 8.154 69.831 1.00 20.74 341 GLU B O 1
ATOM 5322 N N . ILE B 1 318 ? 27.707 9.957 69.103 1.00 17.89 342 ILE B N 1
ATOM 5323 C CA . ILE B 1 318 ? 28.850 10.698 68.533 1.00 19.45 342 ILE B CA 1
ATOM 5324 C C . ILE B 1 318 ? 28.990 11.865 69.474 1.00 26.12 342 ILE B C 1
ATOM 5325 O O . ILE B 1 318 ? 28.036 12.664 69.724 1.00 22.07 342 ILE B O 1
ATOM 5330 N N . ASN B 1 319 ? 30.152 11.911 70.105 1.00 16.62 343 ASN B N 1
ATOM 5331 C CA . ASN B 1 319 ? 30.348 12.980 71.073 1.00 16.69 343 ASN B CA 1
ATOM 5332 C C . ASN B 1 319 ? 30.230 14.354 70.424 1.00 13.34 343 ASN B C 1
ATOM 5333 O O . ASN B 1 319 ? 30.719 14.634 69.323 1.00 17.99 343 ASN B O 1
ATOM 5338 N N . GLU B 1 320 ? 29.516 15.225 71.130 1.00 24.81 344 GLU B N 1
ATOM 5339 C CA . GLU B 1 320 ? 29.312 16.570 70.629 1.00 24.99 344 GLU B CA 1
ATOM 5340 C C . GLU B 1 320 ? 30.322 17.512 71.282 1.00 13.53 344 GLU B C 1
ATOM 5341 O O . GLU B 1 320 ? 29.977 18.213 72.272 1.00 13.60 344 GLU B O 1
ATOM 5347 N N . ALA B 1 321 ? 31.529 17.500 70.752 1.00 15.31 345 ALA B N 1
ATOM 5348 C CA . ALA B 1 321 ? 32.542 18.395 71.301 1.00 19.00 345 ALA B CA 1
ATOM 5349 C C . ALA B 1 321 ? 31.957 19.767 70.953 1.00 13.94 345 ALA B C 1
ATOM 5350 O O . ALA B 1 321 ? 31.903 20.652 71.798 1.00 15.98 345 ALA B O 1
ATOM 5352 N N . PHE B 1 322 ? 31.596 19.914 69.685 1.00 20.96 346 PHE B N 1
ATOM 5353 C CA . PHE B 1 322 ? 30.992 21.157 69.155 1.00 21.29 346 PHE B CA 1
ATOM 5354 C C . PHE B 1 322 ? 29.907 20.843 68.092 1.00 21.92 346 PHE B C 1
ATOM 5355 O O . PHE B 1 322 ? 30.041 19.867 67.314 1.00 21.75 346 PHE B O 1
ATOM 5363 N N . ALA B 1 323 ? 28.872 21.674 68.001 1.00 21.94 347 ALA B N 1
ATOM 5364 C CA . ALA B 1 323 ? 27.872 21.413 66.960 1.00 18.46 347 ALA B CA 1
ATOM 5365 C C . ALA B 1 323 ? 28.468 21.367 65.556 1.00 20.62 347 ALA B C 1
ATOM 5366 O O . ALA B 1 323 ? 28.145 20.482 64.737 1.00 27.91 347 ALA B O 1
ATOM 5368 N N . ALA B 1 324 ? 29.376 22.273 65.210 1.00 17.89 348 ALA B N 1
ATOM 5369 C CA . ALA B 1 324 ? 29.906 22.193 63.848 1.00 13.13 348 ALA B CA 1
ATOM 5370 C C . ALA B 1 324 ? 30.582 20.911 63.439 1.00 27.06 348 ALA B C 1
ATOM 5371 O O . ALA B 1 324 ? 30.401 20.456 62.298 1.00 19.53 348 ALA B O 1
ATOM 5373 N N . GLN B 1 325 ? 31.417 20.373 64.331 1.00 23.77 349 GLN B N 1
ATOM 5374 C CA . GLN B 1 325 ? 32.133 19.150 63.937 1.00 24.82 349 GLN B CA 1
ATOM 5375 C C . GLN B 1 325 ? 31.121 17.997 64.006 1.00 19.77 349 GLN B C 1
ATOM 5376 O O . GLN B 1 325 ? 31.112 17.167 63.101 1.00 24.33 349 GLN B O 1
ATOM 5382 N N . ALA B 1 326 ? 30.273 18.006 65.050 1.00 18.52 350 ALA B N 1
ATOM 5383 C CA . ALA B 1 326 ? 29.271 16.949 65.147 1.00 19.30 350 ALA B CA 1
ATOM 5384 C C . ALA B 1 326 ? 28.414 16.984 63.875 1.00 29.35 350 ALA B C 1
ATOM 5385 O O . ALA B 1 326 ? 28.278 15.947 63.248 1.00 24.22 350 ALA B O 1
ATOM 5387 N N . LEU B 1 327 ? 27.862 18.143 63.477 1.00 26.72 351 LEU B N 1
ATOM 5388 C CA . LEU B 1 327 ? 27.044 18.158 62.257 1.00 27.18 351 LEU B CA 1
ATOM 5389 C C . LEU B 1 327 ? 27.847 17.667 61.083 1.00 22.26 351 LEU B C 1
ATOM 5390 O O . LEU B 1 327 ? 27.348 16.907 60.262 1.00 23.96 351 LEU B O 1
ATOM 5395 N N . TYR B 1 328 ? 29.090 18.080 60.986 1.00 18.05 352 TYR B N 1
ATOM 5396 C CA . TYR B 1 328 ? 29.835 17.610 59.861 1.00 12.53 352 TYR B CA 1
ATOM 5397 C C . TYR B 1 328 ? 29.970 16.077 59.785 1.00 29.87 352 TYR B C 1
ATOM 5398 O O . TYR B 1 328 ? 29.762 15.439 58.746 1.00 25.47 352 TYR B O 1
ATOM 5407 N N . CYS B 1 329 ? 30.330 15.470 60.901 1.00 21.26 353 CYS B N 1
ATOM 5408 C CA . CYS B 1 329 ? 30.488 14.044 60.825 1.00 18.47 353 CYS B CA 1
ATOM 5409 C C . CYS B 1 329 ? 29.195 13.306 60.464 1.00 15.74 353 CYS B C 1
ATOM 5410 O O . CYS B 1 329 ? 29.205 12.399 59.656 1.00 22.29 353 CYS B O 1
ATOM 5413 N N . ILE B 1 330 ? 28.105 13.666 61.119 1.00 26.56 354 ILE B N 1
ATOM 5414 C CA . ILE B 1 330 ? 26.836 13.012 60.877 1.00 21.57 354 ILE B CA 1
ATOM 5415 C C . ILE B 1 330 ? 26.504 13.177 59.420 1.00 28.89 354 ILE B C 1
ATOM 5416 O O . ILE B 1 330 ? 26.071 12.259 58.785 1.00 34.47 354 ILE B O 1
ATOM 5421 N N . HIS B 1 331 ? 26.718 14.354 58.868 1.00 28.33 355 HIS B N 1
ATOM 5422 C CA . HIS B 1 331 ? 26.393 14.537 57.473 1.00 35.59 355 HIS B CA 1
ATOM 5423 C C . HIS B 1 331 ? 27.344 13.928 56.493 1.00 30.92 355 HIS B C 1
ATOM 5424 O O . HIS B 1 331 ? 26.933 13.405 55.451 1.00 29.72 355 HIS B O 1
ATOM 5431 N N . LYS B 1 332 ? 28.632 14.000 56.797 1.00 20.42 356 LYS B N 1
ATOM 5432 C CA . LYS B 1 332 ? 29.596 13.368 55.903 1.00 17.69 356 LYS B CA 1
ATOM 5433 C C . LYS B 1 332 ? 29.269 11.857 55.955 1.00 26.19 356 LYS B C 1
ATOM 5434 O O . LYS B 1 332 ? 29.525 11.129 55.023 1.00 27.51 356 LYS B O 1
ATOM 5440 N N . LEU B 1 333 ? 28.692 11.363 57.046 1.00 25.75 357 LEU B N 1
ATOM 5441 C CA . LEU B 1 333 ? 28.406 9.921 57.074 1.00 34.29 357 LEU B CA 1
ATOM 5442 C C . LEU B 1 333 ? 27.031 9.538 56.485 1.00 38.47 357 LEU B C 1
ATOM 5443 O O . LEU B 1 333 ? 26.812 8.366 56.185 1.00 39.41 357 LEU B O 1
ATOM 5448 N N . GLY B 1 334 ? 26.112 10.497 56.341 1.00 32.41 358 GLY B N 1
ATOM 5449 C CA . GLY B 1 334 ? 24.803 10.180 55.791 1.00 34.40 358 GLY B CA 1
ATOM 5450 C C . GLY B 1 334 ? 23.927 9.519 56.828 1.00 36.64 358 GLY B C 1
ATOM 5451 O O . GLY B 1 334 ? 22.940 8.841 56.533 1.00 33.65 358 GLY B O 1
ATOM 5452 N N . ILE B 1 335 ? 24.310 9.733 58.072 1.00 29.57 359 ILE B N 1
ATOM 5453 C CA . ILE B 1 335 ? 23.579 9.178 59.166 1.00 32.74 359 ILE B CA 1
ATOM 5454 C C . ILE B 1 335 ? 22.371 10.034 59.447 1.00 43.10 359 ILE B C 1
ATOM 5455 O O . ILE B 1 335 ? 22.413 11.266 59.312 1.00 45.14 359 ILE B O 1
ATOM 5460 N N . ASP B 1 336 ? 21.311 9.355 59.875 1.00 39.44 360 ASP B N 1
ATOM 5461 C CA . ASP B 1 336 ? 20.038 9.973 60.193 1.00 39.93 360 ASP B CA 1
ATOM 5462 C C . ASP B 1 336 ? 20.018 10.555 61.616 1.00 42.63 360 ASP B C 1
ATOM 5463 O O . ASP B 1 336 ? 20.122 9.827 62.637 1.00 43.01 360 ASP B O 1
ATOM 5468 N N . LEU B 1 337 ? 19.871 11.884 61.639 1.00 28.71 361 LEU B N 1
ATOM 5469 C CA . LEU B 1 337 ? 19.874 12.684 62.867 1.00 27.22 361 LEU B CA 1
ATOM 5470 C C . LEU B 1 337 ? 19.022 12.068 63.893 1.00 32.81 361 LEU B C 1
ATOM 5471 O O . LEU B 1 337 ? 19.251 12.265 65.075 1.00 28.14 361 LEU B O 1
ATOM 5476 N N . ASN B 1 338 ? 18.018 11.333 63.417 1.00 37.74 362 ASN B N 1
ATOM 5477 C CA . ASN B 1 338 ? 17.122 10.707 64.363 1.00 36.39 362 ASN B CA 1
ATOM 5478 C C . ASN B 1 338 ? 17.793 9.657 65.183 1.00 23.00 362 ASN B C 1
ATOM 5479 O O . ASN B 1 338 ? 17.420 9.470 66.353 1.00 30.12 362 ASN B O 1
ATOM 5484 N N . LYS B 1 339 ? 18.802 9.031 64.585 1.00 25.17 363 LYS B N 1
ATOM 5485 C CA . LYS B 1 339 ? 19.553 7.969 65.298 1.00 30.53 363 LYS B CA 1
ATOM 5486 C C . LYS B 1 339 ? 20.712 8.426 66.180 1.00 32.54 363 LYS B C 1
ATOM 5487 O O . LYS B 1 339 ? 21.329 7.589 66.849 1.00 24.94 363 LYS B O 1
ATOM 5493 N N . VAL B 1 340 ? 20.992 9.734 66.176 1.00 30.79 364 VAL B N 1
ATOM 5494 C CA . VAL B 1 340 ? 22.082 10.347 66.940 1.00 24.71 364 VAL B CA 1
ATOM 5495 C C . VAL B 1 340 ? 21.700 10.999 68.247 1.00 32.27 364 VAL B C 1
ATOM 5496 O O . VAL B 1 340 ? 20.743 11.780 68.320 1.00 36.59 364 VAL B O 1
ATOM 5500 N N . ASN B 1 341 ? 22.476 10.679 69.278 1.00 21.98 365 ASN B N 1
ATOM 5501 C CA . ASN B 1 341 ? 22.307 11.183 70.664 1.00 24.52 365 ASN B CA 1
ATOM 5502 C C . ASN B 1 341 ? 20.848 11.439 71.090 1.00 41.19 365 ASN B C 1
ATOM 5503 O O . ASN B 1 341 ? 20.468 12.498 71.637 1.00 39.39 365 ASN B O 1
ATOM 5508 N N . PRO B 1 342 ? 20.034 10.425 70.799 1.00 44.69 366 PRO B N 1
ATOM 5509 C CA . PRO B 1 342 ? 18.614 10.427 71.082 1.00 32.91 366 PRO B CA 1
ATOM 5510 C C . PRO B 1 342 ? 18.178 11.034 72.408 1.00 33.33 366 PRO B C 1
ATOM 5511 O O . PRO B 1 342 ? 17.155 11.720 72.421 1.00 43.92 366 PRO B O 1
ATOM 5515 N N . ARG B 1 343 ? 18.896 10.785 73.509 1.00 18.55 367 ARG B N 1
ATOM 5516 C CA . ARG 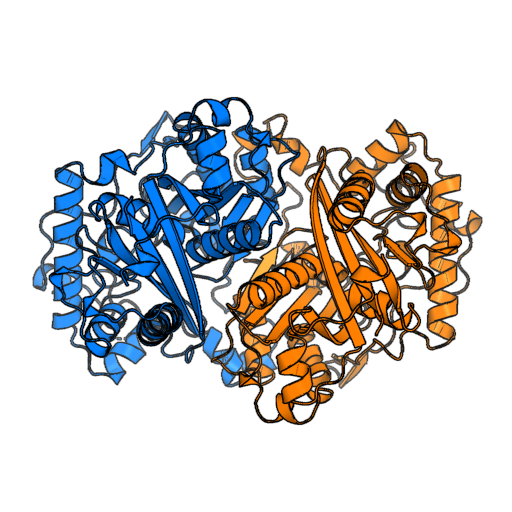B 1 343 ? 18.555 11.375 74.789 1.00 20.62 367 ARG B CA 1
ATOM 5517 C C . ARG B 1 343 ? 19.456 12.626 75.026 1.00 21.71 367 ARG B C 1
ATOM 5518 O O . ARG B 1 343 ? 19.678 12.994 76.184 1.00 28.21 367 ARG B O 1
ATOM 5526 N N . GLY B 1 344 ? 20.012 13.236 73.969 1.00 19.74 368 GLY B N 1
ATOM 5527 C CA . GLY B 1 344 ? 20.875 14.411 74.177 1.00 28.07 368 GLY B CA 1
ATOM 5528 C C . GLY B 1 344 ? 22.384 14.125 74.216 1.00 38.12 368 GLY B C 1
ATOM 5529 O O . GLY B 1 344 ? 22.762 13.063 74.743 1.00 31.94 368 GLY B O 1
ATOM 5530 N N . GLY B 1 345 ? 23.180 15.070 73.669 1.00 31.80 369 GLY B N 1
ATOM 5531 C CA . GLY B 1 345 ? 24.643 15.049 73.535 1.00 22.39 369 GLY B CA 1
ATOM 5532 C C . GLY B 1 345 ? 25.425 15.894 74.544 1.00 31.06 369 GLY B C 1
ATOM 5533 O O . GLY B 1 345 ? 24.865 16.474 75.496 1.00 30.98 369 GLY B O 1
ATOM 5534 N N . ALA B 1 346 ? 26.740 15.948 74.309 1.00 16.28 370 ALA B N 1
ATOM 5535 C CA . ALA B 1 346 ? 27.644 16.665 75.185 1.00 20.95 370 ALA B CA 1
ATOM 5536 C C . ALA B 1 346 ? 27.305 18.168 75.284 1.00 19.41 370 ALA B C 1
ATOM 5537 O O . ALA B 1 346 ? 27.450 18.700 76.369 1.00 24.63 370 ALA B O 1
ATOM 5539 N N . ILE B 1 347 ? 26.854 18.802 74.201 1.00 16.90 371 ILE B N 1
ATOM 5540 C CA . ILE B 1 347 ? 26.452 20.238 74.276 1.00 22.81 371 ILE B CA 1
ATOM 5541 C C . ILE B 1 347 ? 25.492 20.473 75.458 1.00 26.26 371 ILE B C 1
ATOM 5542 O O . ILE B 1 347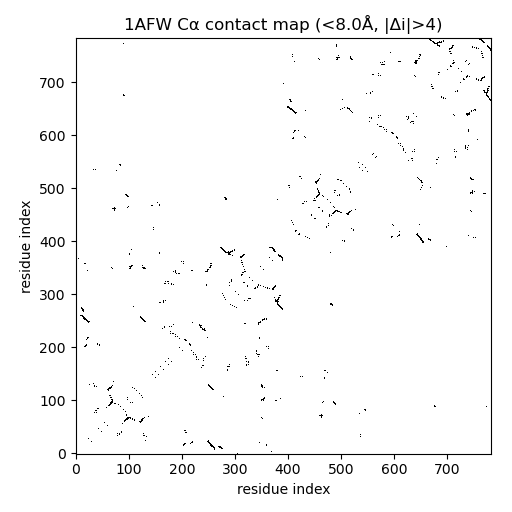 ? 25.510 21.478 76.169 1.00 28.50 371 ILE B O 1
ATOM 5547 N N . ALA B 1 348 ? 24.703 19.458 75.779 1.00 27.19 372 ALA B N 1
ATOM 5548 C CA . ALA B 1 348 ? 23.787 19.593 76.875 1.00 13.57 372 ALA B CA 1
ATOM 5549 C C . ALA B 1 348 ? 24.079 18.942 78.182 1.00 23.16 372 ALA B C 1
ATOM 5550 O O . ALA B 1 348 ? 23.755 19.483 79.243 1.00 19.32 372 ALA B O 1
ATOM 5552 N N . LEU B 1 349 ? 24.696 17.752 78.136 1.00 21.67 373 LEU B N 1
ATOM 5553 C CA . LEU B 1 349 ? 25.002 17.059 79.365 1.00 20.86 373 LEU B CA 1
ATOM 5554 C C . LEU B 1 349 ? 26.433 17.288 79.840 1.00 23.71 373 LEU B C 1
ATOM 5555 O O . LEU B 1 349 ? 26.746 16.941 80.948 1.00 21.63 373 LEU B O 1
ATOM 5560 N N . GLY B 1 350 ? 27.324 17.829 79.016 1.00 23.04 374 GLY B N 1
ATOM 5561 C CA . GLY B 1 350 ? 28.708 17.991 79.498 1.00 30.62 374 GLY B CA 1
ATOM 5562 C C . GLY B 1 350 ? 29.682 16.937 78.909 1.00 32.95 374 GLY B C 1
ATOM 5563 O O . GLY B 1 350 ? 29.256 15.815 78.562 1.00 28.31 374 GLY B O 1
ATOM 5564 N N . HIS B 1 351 ? 30.967 17.313 78.794 1.00 24.20 375 HIS B N 1
ATOM 5565 C CA . HIS B 1 351 ? 32.019 16.443 78.262 1.00 18.77 375 HIS B CA 1
ATOM 5566 C C . HIS B 1 351 ? 33.156 16.480 79.282 1.00 18.17 375 HIS B C 1
ATOM 5567 O O . HIS B 1 351 ? 34.115 17.239 79.144 1.00 20.34 375 HIS B O 1
ATOM 5574 N N . PRO B 1 352 ? 33.034 15.684 80.325 1.00 15.00 376 PRO B N 1
ATOM 5575 C CA . PRO B 1 352 ? 34.033 15.566 81.409 1.00 10.48 376 PRO B CA 1
ATOM 5576 C C . PRO B 1 352 ? 35.060 14.659 80.683 1.00 16.26 376 PRO B C 1
ATOM 5577 O O . PRO B 1 352 ? 34.932 13.420 80.688 1.00 13.57 376 PRO B O 1
ATOM 5581 N N . LEU B 1 353 ? 36.039 15.310 80.039 1.00 8.76 377 LEU B N 1
ATOM 5582 C CA . LEU B 1 353 ? 37.068 14.664 79.206 1.00 18.48 377 LEU B CA 1
ATOM 5583 C C . LEU B 1 353 ? 37.296 13.148 79.204 1.00 12.57 377 LEU B C 1
ATOM 5584 O O . LEU B 1 353 ? 36.878 12.459 78.275 1.00 12.95 377 LEU B O 1
ATOM 5589 N N . GLY B 1 354 ? 37.952 12.704 80.263 1.00 8.36 378 GLY B N 1
ATOM 5590 C CA . GLY B 1 354 ? 38.372 11.305 80.465 1.00 8.07 378 GLY B CA 1
ATOM 5591 C C . GLY B 1 354 ? 37.260 10.301 80.682 1.00 19.40 378 GLY B C 1
ATOM 5592 O O . GLY B 1 354 ? 37.425 9.132 80.372 1.00 10.67 378 GLY B O 1
ATOM 5593 N N . CYS B 1 355 ? 36.143 10.797 81.212 1.00 14.26 379 CYS B N 1
ATOM 5594 C CA . CYS B 1 355 ? 34.920 10.044 81.554 1.00 11.65 379 CYS B CA 1
ATOM 5595 C C . CYS B 1 355 ? 34.032 9.793 80.342 1.00 14.80 379 CYS B C 1
ATOM 5596 O O . CYS B 1 355 ? 33.478 8.715 80.214 1.00 17.51 379 CYS B O 1
ATOM 5599 N N . THR B 1 356 ? 33.883 10.748 79.429 1.00 12.03 380 THR B N 1
ATOM 5600 C CA . THR B 1 356 ? 32.992 10.599 78.272 1.00 10.52 380 THR B CA 1
ATOM 5601 C C . THR B 1 356 ? 32.965 9.305 77.525 1.00 18.80 380 THR B C 1
ATOM 5602 O O . THR B 1 356 ? 31.872 8.784 77.271 1.00 16.30 380 THR B O 1
ATOM 5606 N N . GLY B 1 357 ? 34.120 8.787 77.116 1.00 14.13 381 GLY B N 1
ATOM 5607 C CA . GLY B 1 357 ? 34.003 7.568 76.328 1.00 13.33 381 GLY B CA 1
ATOM 5608 C C . GLY B 1 357 ? 33.335 6.407 77.050 1.00 12.14 381 GLY B C 1
ATOM 5609 O O . GLY B 1 357 ? 32.620 5.614 76.434 1.00 19.51 381 GLY B O 1
ATOM 5610 N N . ALA B 1 358 ? 33.566 6.283 78.349 1.00 17.60 382 ALA B N 1
ATOM 5611 C CA . ALA B 1 358 ? 32.970 5.197 79.118 1.00 14.81 382 ALA B CA 1
ATOM 5612 C C . ALA B 1 358 ? 31.489 5.584 79.359 1.00 23.13 382 ALA B C 1
ATOM 5613 O O . ALA B 1 358 ? 30.602 4.773 79.178 1.00 22.59 382 ALA B O 1
ATOM 5615 N N . ARG B 1 359 ? 31.261 6.834 79.749 1.00 16.23 383 ARG B N 1
ATOM 5616 C CA . ARG B 1 359 ? 29.931 7.410 80.019 1.00 17.18 383 ARG B CA 1
ATOM 5617 C C . ARG B 1 359 ? 29.023 7.057 78.883 1.00 17.24 383 ARG B C 1
ATOM 5618 O O . ARG B 1 359 ? 27.918 6.573 79.127 1.00 17.20 383 ARG B O 1
ATOM 5626 N N . GLN B 1 360 ? 29.501 7.299 77.658 1.00 9.49 384 GLN B N 1
ATOM 5627 C CA . GLN B 1 360 ? 28.704 7.008 76.455 1.00 14.18 384 GLN B CA 1
ATOM 5628 C C . GLN B 1 360 ? 28.309 5.546 76.317 1.00 24.81 384 GLN B C 1
ATOM 5629 O O . GLN B 1 360 ? 27.285 5.286 75.690 1.00 22.45 384 GLN B O 1
ATOM 5635 N N . VAL B 1 361 ? 29.097 4.611 76.854 1.00 15.24 385 VAL B N 1
ATOM 5636 C CA . VAL B 1 361 ? 28.709 3.199 76.759 1.00 16.26 385 VAL B CA 1
ATOM 5637 C C . VAL B 1 361 ? 27.560 2.971 77.731 1.00 8.67 385 VAL B C 1
ATOM 5638 O O . VAL B 1 361 ? 26.612 2.324 77.359 1.00 20.75 385 VAL B O 1
ATOM 5642 N N . ALA B 1 362 ? 27.623 3.497 78.954 1.00 10.11 386 ALA B N 1
ATOM 5643 C CA . ALA B 1 362 ? 26.556 3.330 79.907 1.00 13.20 386 ALA B CA 1
ATOM 5644 C C . ALA B 1 362 ? 25.252 3.868 79.255 1.00 29.54 386 ALA B C 1
ATOM 5645 O O . ALA B 1 362 ? 24.178 3.256 79.356 1.00 32.56 386 ALA B O 1
ATOM 5647 N N . THR B 1 363 ? 25.339 4.994 78.544 1.00 28.40 387 THR B N 1
ATOM 5648 C CA . THR B 1 363 ? 24.187 5.600 77.871 1.00 22.50 387 THR B CA 1
ATOM 5649 C C . THR B 1 363 ? 23.643 4.843 76.677 1.00 22.80 387 THR B C 1
ATOM 5650 O O . THR B 1 363 ? 22.445 4.666 76.510 1.00 28.01 387 THR B O 1
ATOM 5654 N N . ILE B 1 364 ? 24.520 4.420 75.797 1.00 17.86 388 ILE B N 1
ATOM 5655 C CA . ILE B 1 364 ? 24.031 3.776 74.621 1.00 13.95 388 ILE B CA 1
ATOM 5656 C C . ILE B 1 364 ? 23.357 2.404 74.857 1.00 24.94 388 ILE B C 1
ATOM 5657 O O . ILE B 1 364 ? 22.577 1.891 74.042 1.00 23.13 388 ILE B O 1
ATOM 5662 N N . LEU B 1 365 ? 23.735 1.815 75.972 1.00 22.68 389 LEU B N 1
ATOM 5663 C CA . LEU B 1 365 ? 23.242 0.508 76.350 1.00 30.63 389 LEU B CA 1
ATOM 5664 C C . LEU B 1 365 ? 21.772 0.837 76.557 1.00 35.94 389 LEU B C 1
ATOM 5665 O O . LEU B 1 365 ? 21.033 0.555 75.619 1.00 45.80 389 LEU B O 1
ATOM 5670 N N . ARG B 1 366 ? 21.355 1.462 77.668 1.00 22.65 390 ARG B N 1
ATOM 5671 C CA . ARG B 1 366 ? 19.921 1.823 77.871 1.00 17.61 390 ARG B CA 1
ATOM 5672 C C . ARG B 1 366 ? 19.119 2.342 76.655 1.00 23.33 390 ARG B C 1
ATOM 5673 O O . ARG B 1 366 ? 17.885 2.414 76.662 1.00 35.55 390 ARG B O 1
ATOM 5681 N N . GLU B 1 367 ? 19.792 2.722 75.593 1.00 19.52 391 GLU B N 1
ATOM 5682 C CA . GLU B 1 367 ? 19.074 3.202 74.459 1.00 18.09 391 GLU B CA 1
ATOM 5683 C C . GLU B 1 367 ? 18.865 2.155 73.387 1.00 25.93 391 GLU B C 1
ATOM 5684 O O . GLU B 1 367 ? 18.045 2.373 72.494 1.00 33.76 391 GLU B O 1
ATOM 5690 N N . LEU B 1 368 ? 19.593 1.043 73.398 1.00 22.76 392 LEU B N 1
ATOM 5691 C CA . LEU B 1 368 ? 19.378 0.009 72.351 1.00 24.46 392 LEU B CA 1
ATOM 5692 C C . LEU B 1 368 ? 18.430 -1.067 72.910 1.00 23.83 392 LEU B C 1
ATOM 5693 O O . LEU B 1 368 ? 18.389 -1.318 74.129 1.00 21.82 392 LEU B O 1
ATOM 5698 N N . LYS B 1 369 ? 17.652 -1.689 72.041 1.00 24.82 393 LYS B N 1
ATOM 5699 C CA . LYS B 1 369 ? 16.714 -2.689 72.552 1.00 22.23 393 LYS B CA 1
ATOM 5700 C C . LYS B 1 369 ? 17.475 -3.942 72.285 1.00 25.47 393 LYS B C 1
ATOM 5701 O O . LYS B 1 369 ? 18.498 -3.839 71.630 1.00 21.89 393 LYS B O 1
ATOM 5707 N N . LYS B 1 370 ? 17.019 -5.070 72.808 1.00 25.02 394 LYS B N 1
ATOM 5708 C CA . LYS B 1 370 ? 17.729 -6.328 72.613 1.00 27.86 394 LYS B CA 1
ATOM 5709 C C . LYS B 1 370 ? 18.129 -6.562 71.163 1.00 26.79 394 LYS B C 1
ATOM 5710 O O . LYS B 1 370 ? 17.346 -6.262 70.271 1.00 28.61 394 LYS B O 1
ATOM 5716 N N . ASP B 1 371 ? 19.370 -6.995 70.921 1.00 25.72 395 ASP B N 1
ATOM 5717 C CA . ASP B 1 371 ? 19.861 -7.246 69.559 1.00 14.21 395 ASP B CA 1
ATOM 5718 C C . ASP B 1 371 ? 20.163 -6.089 68.697 1.00 19.30 395 ASP B C 1
ATOM 5719 O O . ASP B 1 371 ? 20.627 -6.277 67.561 1.00 24.77 395 ASP B O 1
ATOM 5724 N N . GLN B 1 372 ? 19.907 -4.881 69.182 1.00 20.52 396 GLN B N 1
ATOM 5725 C CA . GLN B 1 372 ? 20.234 -3.771 68.286 1.00 21.47 396 GLN B CA 1
ATOM 5726 C C . GLN B 1 372 ? 21.739 -3.455 68.336 1.00 20.58 396 GLN B C 1
ATOM 5727 O O . GLN B 1 372 ? 22.405 -3.760 69.310 1.00 20.85 396 GLN B O 1
ATOM 5733 N N . ILE B 1 373 ? 22.266 -2.835 67.296 1.00 20.26 397 ILE B N 1
ATOM 5734 C CA . ILE B 1 373 ? 23.683 -2.466 67.182 1.00 23.20 397 ILE B CA 1
ATOM 5735 C C . ILE B 1 373 ? 23.969 -0.963 67.406 1.00 23.24 397 ILE B C 1
ATOM 5736 O O . ILE B 1 373 ? 23.331 -0.106 66.781 1.00 23.98 397 ILE B O 1
ATOM 5741 N N . GLY B 1 374 ? 24.929 -0.620 68.270 1.00 22.26 398 GLY B N 1
ATOM 5742 C CA . GLY B 1 374 ? 25.237 0.793 68.520 1.00 16.11 398 GLY B CA 1
ATOM 5743 C C . GLY B 1 374 ? 26.681 1.150 68.191 1.00 21.37 398 GLY B C 1
ATOM 5744 O O . GLY B 1 374 ? 27.578 0.307 68.120 1.00 16.62 398 GLY B O 1
ATOM 5745 N N . VAL B 1 375 ? 26.933 2.433 67.967 1.00 16.31 399 VAL B N 1
ATOM 5746 C CA . VAL B 1 375 ? 28.307 2.864 67.681 1.00 15.52 399 VAL B CA 1
ATOM 5747 C C . VAL B 1 375 ? 28.538 4.008 68.639 1.00 22.55 399 VAL B C 1
ATOM 5748 O O . VAL B 1 375 ? 27.615 4.851 68.856 1.00 18.13 399 VAL B O 1
ATOM 5752 N N . VAL B 1 376 ? 29.734 4.023 69.233 1.00 19.87 400 VAL B N 1
ATOM 5753 C CA . VAL B 1 376 ? 30.161 5.098 70.163 1.00 13.02 400 VAL B CA 1
ATOM 5754 C C . VAL B 1 376 ? 31.367 5.719 69.455 1.00 15.84 400 VAL B C 1
ATOM 5755 O O . VAL B 1 376 ? 32.278 5.011 68.942 1.00 14.29 400 VAL B O 1
ATOM 5759 N N . SER B 1 377 ? 31.392 7.039 69.333 1.00 13.71 401 SER B N 1
ATOM 5760 C CA . SER B 1 377 ? 32.538 7.572 68.621 1.00 9.56 401 SER B CA 1
ATOM 5761 C C . SER B 1 377 ? 32.810 8.976 69.087 1.00 15.17 401 SER B C 1
ATOM 5762 O O . SER B 1 377 ? 31.905 9.612 69.637 1.00 19.50 401 SER B O 1
ATOM 5765 N N . MET B 1 378 ? 34.028 9.455 68.852 1.00 15.42 402 MET B N 1
ATOM 5766 C CA . MET B 1 378 ? 34.393 10.829 69.241 1.00 13.10 402 MET B CA 1
ATOM 5767 C C . MET B 1 378 ? 35.599 11.367 68.508 1.00 18.14 402 MET B C 1
ATOM 5768 O O . MET B 1 378 ? 36.409 10.574 67.984 1.00 14.83 402 MET B O 1
ATOM 5773 N N . CYS B 1 379 ? 35.704 12.706 68.401 1.00 14.54 403 CYS B N 1
ATOM 5774 C CA . CYS B 1 379 ? 36.854 13.361 67.741 1.00 12.32 403 CYS B CA 1
ATOM 5775 C C . CYS B 1 379 ? 37.807 13.444 68.926 1.00 8.83 403 CYS B C 1
ATOM 5776 O O . CYS B 1 379 ? 37.371 13.312 70.089 1.00 12.70 403 CYS B O 1
ATOM 5779 N N . ILE B 1 380 ? 39.086 13.621 68.675 1.00 11.93 404 ILE B N 1
ATOM 5780 C CA . ILE B 1 380 ? 39.962 13.644 69.839 1.00 13.70 404 ILE B CA 1
ATOM 5781 C C . ILE B 1 380 ? 41.022 14.752 69.652 1.00 7.28 404 ILE B C 1
ATOM 5782 O O . ILE B 1 380 ? 41.684 14.809 68.608 1.00 10.75 404 ILE B O 1
ATOM 5787 N N . GLY B 1 381 ? 41.178 15.594 70.666 1.00 11.78 405 GLY B N 1
ATOM 5788 C CA . GLY B 1 381 ? 42.160 16.686 70.618 1.00 8.68 405 GLY B CA 1
ATOM 5789 C C . GLY B 1 381 ? 43.526 16.118 70.238 1.00 11.97 405 GLY B C 1
ATOM 5790 O O . GLY B 1 381 ? 43.902 14.990 70.683 1.00 10.37 405 GLY B O 1
ATOM 5791 N N . THR B 1 382 ? 44.234 16.881 69.388 1.00 11.56 406 THR B N 1
ATOM 5792 C CA . THR B 1 382 ? 45.551 16.575 68.821 1.00 8.74 406 THR B CA 1
ATOM 5793 C C . THR B 1 382 ? 45.471 15.742 67.566 1.00 9.60 406 THR B C 1
ATOM 5794 O O . THR B 1 382 ? 46.483 15.253 67.040 1.00 15.76 406 THR B O 1
ATOM 5798 N N . GLY B 1 383 ? 44.234 15.624 67.081 1.00 14.51 407 GLY B N 1
ATOM 5799 C CA . GLY B 1 383 ? 43.896 14.994 65.812 1.00 7.20 407 GLY B CA 1
ATOM 5800 C C . GLY B 1 383 ? 43.664 13.510 65.674 1.00 13.54 407 GLY B C 1
ATOM 5801 O O . GLY B 1 383 ? 44.459 12.854 64.992 1.00 15.53 407 GLY B O 1
ATOM 5802 N N . MET B 1 384 ? 42.586 12.990 66.264 1.00 9.90 408 MET B N 1
ATOM 5803 C CA . MET B 1 384 ? 42.296 11.575 66.087 1.00 10.85 408 MET B CA 1
ATOM 5804 C C . MET B 1 384 ? 40.791 11.422 66.176 1.00 15.89 408 MET B C 1
ATOM 5805 O O . MET B 1 384 ? 40.053 12.325 66.616 1.00 16.31 408 MET B O 1
ATOM 5810 N N . GLY B 1 385 ? 40.355 10.207 65.869 1.00 13.38 409 GLY B N 1
ATOM 5811 C CA . GLY B 1 385 ? 38.957 9.833 66.031 1.00 14.47 409 GLY B CA 1
ATOM 5812 C C . GLY B 1 385 ? 38.966 8.356 66.531 1.00 14.86 409 GLY B C 1
ATOM 5813 O O . GLY B 1 385 ? 39.886 7.628 66.155 1.00 12.51 409 GLY B O 1
ATOM 5814 N N . ALA B 1 386 ? 37.984 7.929 67.311 1.00 10.13 410 ALA B N 1
ATOM 5815 C CA . ALA B 1 386 ? 37.822 6.558 67.772 1.00 8.17 410 ALA B CA 1
ATOM 5816 C C . ALA B 1 386 ? 36.344 6.210 67.651 1.00 12.51 410 ALA B C 1
ATOM 5817 O O . ALA B 1 386 ? 35.469 7.066 67.906 1.00 14.21 410 ALA B O 1
ATOM 5819 N N . ALA B 1 387 ? 36.047 4.933 67.359 1.00 9.29 411 ALA B N 1
ATOM 5820 C CA . ALA B 1 387 ? 34.685 4.470 67.223 1.00 16.71 411 ALA B CA 1
ATOM 5821 C C . ALA B 1 387 ? 34.678 2.994 67.589 1.00 11.79 411 ALA B C 1
ATOM 5822 O O . ALA B 1 387 ? 35.568 2.240 67.146 1.00 10.65 411 ALA B O 1
ATOM 5824 N N . ALA B 1 388 ? 33.670 2.589 68.336 1.00 13.97 412 ALA B N 1
ATOM 5825 C CA . ALA B 1 388 ? 33.506 1.197 68.795 1.00 11.17 412 ALA B CA 1
ATOM 5826 C C . ALA B 1 388 ? 32.067 0.773 68.515 1.00 21.09 412 ALA B C 1
ATOM 5827 O O . ALA B 1 388 ? 31.132 1.618 68.555 1.00 11.79 412 ALA B O 1
ATOM 5829 N N . ILE B 1 389 ? 31.901 -0.535 68.317 1.00 15.42 413 ILE B N 1
ATOM 5830 C CA . ILE B 1 389 ? 30.590 -1.063 68.068 1.00 8.56 413 ILE B CA 1
ATOM 5831 C C . ILE B 1 389 ? 30.167 -1.956 69.251 1.00 18.13 413 ILE B C 1
ATOM 5832 O O . ILE B 1 389 ? 31.011 -2.685 69.744 1.00 16.25 413 ILE B O 1
ATOM 5837 N N . PHE B 1 390 ? 28.904 -1.852 69.700 1.00 9.40 414 PHE B N 1
ATOM 5838 C CA . PHE B 1 390 ? 28.312 -2.632 70.764 1.00 8.08 414 PHE B CA 1
ATOM 5839 C C . PHE B 1 390 ? 26.980 -3.275 70.327 1.00 26.17 414 PHE B C 1
ATOM 5840 O O . PHE B 1 390 ? 26.289 -2.764 69.411 1.00 19.07 414 PHE B O 1
ATOM 5848 N N . ILE B 1 391 ? 26.599 -4.382 70.984 1.00 18.95 415 ILE B N 1
ATOM 5849 C CA . ILE B 1 391 ? 25.348 -5.077 70.669 1.00 17.05 415 ILE B CA 1
ATOM 5850 C C . ILE B 1 391 ? 24.573 -5.298 71.914 1.00 20.66 415 ILE B C 1
ATOM 5851 O O . ILE B 1 391 ? 25.106 -5.791 72.907 1.00 23.60 415 ILE B O 1
ATOM 5856 N N . LYS B 1 392 ? 23.311 -4.877 71.909 1.00 15.46 416 LYS B N 1
ATOM 5857 C CA . LYS B 1 392 ? 22.621 -5.020 73.143 1.00 13.86 416 LYS B CA 1
ATOM 5858 C C . LYS B 1 392 ? 22.171 -6.447 73.367 1.00 18.67 416 LYS B C 1
ATOM 5859 O O . LYS B 1 392 ? 21.698 -7.093 72.441 1.00 17.76 416 LYS B O 1
ATOM 5865 N N . GLU B 1 393 ? 22.322 -6.904 74.598 1.00 21.26 417 GLU B N 1
ATOM 5866 C CA . GLU B 1 393 ? 21.885 -8.279 74.833 1.00 33.14 417 GLU B CA 1
ATOM 5867 C C . GLU B 1 393 ? 20.705 -8.413 75.788 1.00 39.22 417 GLU B C 1
ATOM 5868 O O . GLU B 1 393 ? 20.363 -7.583 76.668 1.00 40.75 417 GLU B O 1
#

Sequence (783 aa):
KNSLLEKRPEDVVIVAANRSAIGKGFKGAFKDVNTDYLLYNFLNEFIGRFPEPLRADLNLIEEVACGNVLNVGAGATEHRAACLASGIPYSTPFVALNRQCSSGLTAVNDIANKIKVGQIDIGLALGVESMTNNYKNVNPLGMISSEELQKNREAKKCLIPMGITNENVAANFKISRKDQDEFAANSYQKAYKAKNEGLFEDEILPIKLPDGSICQSDEGPRPNVTAESLSSIRPAFIGTTTAGNASQVSDGVAGVLLARRSVANQLNLPVLGRYIDFQTVGVPPEIMGVGPAYAIPKVLEATGLQVQDIDIFEINEAFAAQALYCIHKLGIDLNKVNPRGGAIALGHPLGCTGARQVATILRELKKDQIGVVSMCIGTGMGAAAIFIKEKNSLLEKRPEDVVIVAANRSAIGKGFKGAFKDVNTDYLLYNFLNEFIGRFPEPLRADLNLIEEVACGNVLNVGAGATEHRAACLASGIPYSTPFVALNRQCSSGLTAVNDIANKIKVGQIDIGLALGVESMTNNYKNVNPLGMISSEELQKNREAKKCLIPMGITNENVAANFKISRKDQDEFAANSYQKAYKAKNEGLFEDEILPIKLPDGSICQSDEGPRPNVTAESLSSIRPAFIKDRGTTTAGNASQVSDGVAGVLLARRSVANQLNLPVLGRYIDFQTVGVPPEIMGVGPAYAIPKVLEATGLQVQDIDIFEINEAFAAQALYCIHKLGIDLNKVNPRGGAIALGHPLGCTGARQVATILRELKKDQIGVVSMCIGTGMGAAAIFIKE

InterPro domains:
  IPR002155 Thiolase [PIRSF000429] (32-416)
  IPR002155 Thiolase [TIGR01930] (38-414)
  IPR002155 Thiolase [cd00751] (37-414)
  IPR016039 Thiolase-like [G3DSA:3.40.47.10] (35-304)
  IPR016039 Thiolase-like [G3DSA:3.40.47.10] (176-412)
  IPR016039 Thiolase-like [SSF53901] (31-292)
  IPR016039 Thiolase-like [SSF53901] (295-414)
  IPR020610 Thiolase, active site [PS00099] (398-411)
  IPR020613 Thiolase, conserved site [PS00737] (365-381)
  IPR020615 Thiolase, acyl-enzyme intermediate active site [PS00098] (121-139)
  IPR020616 Thiolase, N-terminal [PF00108] (36-288)
  IPR020617 Thiolase, C-terminal [PF02803] (297-414)
  IPR050215 3-ketoacyl-CoA thiolase-like [PTHR43853] (32-416)

GO terms:
  GO:0005758 mitochondrial intermembrane space (C, IDA)
  GO:0005777 peroxisome (C, IDA)
  GO:0005782 peroxisomal matrix (C, IDA)
  GO:0003729 mRNA binding (F, IDA)
  GO:0003988 acetyl-CoA C-acyltransferase activity (F, IDA)
  GO:0005782 peroxisomal matrix (C, IMP)
  GO:0006635 fatty acid beta-oxidation (P, IMP)
  GO:0005777 peroxisome (C, EXP)
  GO:0005515 protein binding (F, IPI)

Secondary structure (DSSP, 8-state):
-TTTTS--TT-EEEEEEEE-PPEETTTSTTTT--HHHHHHHHHHHHHHTS-HHHHT-GGG---EEEE-SSSBGGGHHHHHHHHHHTT--TTS-EEEEEBTBTHHHHHHHHHHHHHHTTS-SEEEEEEEEEHHHHGGGS-TT-S---HHHHH-TTGGGGGS-HHHHHHHHHHHTT--HHHHHHHHHHHHHHHHHHHHTTSSTTTB--EE-TTS-EE-S-SS--S---HHHHHH--BS-----BTTTBPPBEEEEEEEEEEEHHHHHHTT----EEEEEEEEEE--GGGGGGHHHHHHHHHHHHHT--GGG-SEEEE--SBHHHHHHHHHHHT--GGGBSTT--HHHH-B-TTTHHHHHHHHHHHHS-TT-EEEEEEEETTTEEEEEEEEE-/-TTTTS--TT-EEEEEEEE---EETTTSTTTT--HHHHHHHHHHHHHHTS-HHHHH-GGG---EEEE-SSSBGGGHHHHHHHHHHTT--TTS-EEEEEBTBTHHHHHHHHHHHHHHTTS-SEEEEEEEEEHHHHGGGS-TT-S---HHHHH-TTGGGGGS-HHHHHHHHHHHTT--HHHHHHHHHHHHHHHHHHHHTTTTTTTB--EE-TTS-EE-S-S-PPTT--HHHHTTPPPSSSTTT----TTSBPPPEEEEEEEEEEEHHHHHHHT---SEEEEEEEEEE--GGGGGGHHHHHHHHHHHHHT--GGG-SEEEE--SBHHHHHHHHHHHT--GGGBSTT--HHHH---TTTHHHHHHHHHHHHSPTT-EEEEEEEETTTEEEEEEEEE-

CATH classification: 3.40.47.10 (+1 more: 3.40.47.10)

Organism: Saccharomyces cerevisiae (strain ATCC 204508 / S288c) (NCBI:txid559292)

Nearest PDB structures (foldseek):
  1afw-assembly1_A  TM=1.003E+00  e=2.838E-89  Saccharomyces cerevisiae
  1afw-assembly1_B  TM=1.001E+00  e=3.706E-81  Saccharomyces cerevisiae
  6bj9-assembly1_A  TM=8.883E-01  e=1.766E-36  Ascaris suum
  2f2s-assembly2_B  TM=8.624E-01  e=2.919E-37  Homo sapiens
  2f2s-assembly2_A-2  TM=8.676E-01  e=4.507E-37  Homo sapiens

Radius of gyration: 25.16 Å; Cα contacts (8 Å, |Δi|>4): 2128; chains: 2; bounding box: 75×66×54 Å

Solvent-accessible surface area: 25997 Å² total; per-residue (Å²): 103,119,61,29,49,105,110,74,83,102,17,4,0,0,2,8,0,1,0,1,0,2,0,51,9,98,161,8,36,0,91,104,9,31,1,1,13,0,0,38,22,0,0,60,73,0,11,41,98,7,20,110,53,0,92,87,58,22,85,54,1,47,1,2,0,0,0,0,8,14,6,22,2,0,0,4,35,10,0,3,0,0,2,10,20,15,40,3,30,98,46,2,4,3,0,0,1,4,1,21,5,0,0,0,0,4,0,1,1,9,0,0,4,7,1,84,41,51,13,7,54,3,0,0,0,0,0,0,0,0,12,20,37,10,111,162,37,58,71,133,161,24,44,6,62,16,115,90,1,47,111,22,172,59,0,101,26,13,57,49,76,65,2,49,2,0,20,45,0,5,63,92,96,176,23,47,52,160,69,0,2,77,14,0,0,54,1,1,79,30,0,64,137,3,51,111,132,18,64,7,132,74,0,17,12,40,1,108,9,86,101,40,66,86,10,106,62,2,54,4,8,120,71,140,10,67,24,143,61,3,41,84,28,162,68,57,87,119,59,34,0,0,68,0,0,10,26,27,52,1,0,0,0,0,0,0,0,0,0,44,19,32,24,0,83,145,47,126,8,75,35,43,0,5,8,31,20,0,12,9,19,7,3,33,4,43,28,0,0,5,0,0,0,92,0,0,34,67,0,8,142,64,28,54,9,100,39,138,29,0,42,23,1,2,1,2,0,4,14,0,0,0,1,16,30,0,1,120,104,29,57,10,79,60,134,57,2,1,46,40,0,2,1,0,0,2,1,10,0,30,0,0,0,0,0,3,1,0,0,0,0,2,41,20,6,152,130,60,40,1,0,0,0,0,0,1,0,5,15,0,2,0,0,0,0,0,0,0,38,36,114,130,57,36,33,96,109,78,82,105,20,5,0,0,6,16,0,13,1,1,0,3,0,85,9,94,165,8,32,0,84,126,8,31,1,1,34,0,0,37,19,0,0,57,55,1,16,43,136,7,26,107,51,0,104,92,65,19,75,50,1,51,1,1,0,0,0,0,10,15,4,22,3,0,0,5,32,11,0,4,0,0,3,8,20,13,43,2,33,100,38,2,2,3,1,0,2,3,1,19,7,0,0,0,0,5,0,0,3,12,0,0,4,4,1,91,37,50,16,10,53,2,0,0,0,0,0,0,0,0,22,20,37,8,140,162,40,62,67,124,158,23,48,8,64,15,118,82,0,68,140,40,167,52,0,100,41,14,58,47,75,64,2,46,3,1,12,48,0,5,78,95,67,184,20,40,49,164,62,0,4,101,6,0,4,50,0,5,81,47,0,67,144,4,57,88,104,27,58,6,143,92,0,17,2,34,0,99,14,95,113,31,60,92,12,95,56,3,62,3,8,106,80,126,15,59,42,146,61,2,63,102,54,193,20,40,81,70,143,119,208,8,34,0,1,75,1,0,9,31,24,72,2,0,0,0,0,0,0,0,0,0,43,20,35,20,0,90,146,48,123,8,78,34,45,0,5,7,28,24,0,13,5,20,8,4,33,4,46,32,0,0,3,0,0,4,102,0,0,50,68,0,10,138,59,23,56,6,130,43,143,39,0,49,15,1,2,2,4,0,4,16,0,0,0,1,8,27,0,0,112,122,26,66,7,68,62,127,53,3,2,47,43,1,2,0,0,0,2,1,9,0,30,0,0,0,0,0,2,1,0,0,1,0,1,48,16,5,141,122,81,46,1,0,0,0,0,0,2,0,5,15,0,2,0,0,0,0,0,0,0,20,35

B-factor: mean 26.95, std 16.89, range [2.13, 100.0]